Protein 2LO1 (pdb70)

GO terms:
  GO:1903748 negative regulation of protein localization to mitochondrion (P, IDA)
  GO:1905259 negative regulation of nitrosative stress-induced intrinsic apoptotic signaling pathway (P, IDA)
  GO:0031397 negative regulation of protein ubiquitination (P, IDA)
  GO:0098554 cytoplasmic side of endoplasmic reticulum membrane (C, TAS)
  GO:0001664 G protein-coupled receptor binding (F, IPI)
  GO:0030957 Tat protein binding (F, IPI)
  GO:0031625 ubiquitin protein ligase binding (F, IPI)
  GO:0050750 low-density lipoprotein particle receptor binding (F, IDA)
  GO:0051087 protein-folding chaperone binding (F, IDA)
  GO:0001671 ATPase activator activity (F, IDA)
  GO:0030544 Hsp70 protein binding (F, IDA)
  GO:0051223 regulation of protein transport (P, IDA)
  GO:0043065 positive regulation of apoptotic process (P, IMP)
  GO:0043066 negative regulation of apoptotic process (P, IMP)
  GO:0043508 negative regulation of JUN kinase activity (P, IMP)
  GO:0070585 protein localization to mitochondrion (P, IMP)
  GO:0005515 protein binding (F, IPI)
  GO:0006457 protein folding (P, TAS)
  GO:0006986 response to unfolded protein (P, TAS)
  GO:0005829 cytosol (C, TAS)

CATH classification: 1.10.287.110

Organism: Homo sapiens (NCBI:txid9606)

Structure (mmCIF, N/CA/C/O backbone):
data_2LO1
#
_entry.id   2LO1
#
loop_
_atom_site.group_PDB
_atom_site.id
_atom_site.type_symbol
_atom_site.label_atom_id
_atom_site.label_alt_id
_atom_site.label_comp_id
_atom_site.label_asym_id
_atom_site.label_entity_id
_atom_site.label_seq_id
_atom_site.pdbx_PDB_ins_code
_atom_site.Cartn_x
_atom_site.Cartn_y
_atom_site.Cartn_z
_atom_site.occupancy
_atom_site.B_iso_or_equiv
_atom_site.auth_seq_id
_atom_site.auth_comp_id
_atom_site.auth_asym_id
_atom_site.auth_atom_id
_atom_site.pdbx_PDB_model_num
ATOM 1 N N . GLY A 1 1 ? 15.938 1.576 13.339 1.00 0.00 1 GLY A N 1
ATOM 2 C CA . GLY A 1 1 ? 16.300 2.946 13.736 1.00 0.00 1 GLY A CA 1
ATOM 3 C C . GLY A 1 1 ? 15.989 3.942 12.640 1.00 0.00 1 GLY A C 1
ATOM 4 O O . GLY A 1 1 ? 15.398 4.990 12.906 1.00 0.00 1 GLY A O 1
ATOM 8 N N . MET A 1 2 ? 16.398 3.644 11.408 1.00 0.00 2 MET A N 1
ATOM 9 C CA . MET A 1 2 ? 16.059 4.383 10.204 1.00 0.00 2 MET A CA 1
ATOM 10 C C . MET A 1 2 ? 15.738 3.359 9.123 1.00 0.00 2 MET A C 1
ATOM 11 O O . MET A 1 2 ? 16.267 3.439 8.020 1.00 0.00 2 MET A O 1
ATOM 25 N N . VAL A 1 3 ? 14.887 2.377 9.446 1.00 0.00 3 VAL A N 1
ATOM 26 C CA . VAL A 1 3 ? 14.443 1.384 8.477 1.00 0.00 3 VAL A CA 1
ATOM 27 C C . VAL A 1 3 ? 13.544 2.097 7.474 1.00 0.00 3 VAL A C 1
ATOM 28 O O . VAL A 1 3 ? 12.427 2.517 7.793 1.00 0.00 3 VAL A O 1
ATOM 41 N N . LYS A 1 4 ? 14.067 2.295 6.271 1.00 0.00 4 LYS A N 1
ATOM 42 C CA . LYS A 1 4 ? 13.331 2.804 5.116 1.00 0.00 4 LYS A CA 1
ATOM 43 C C . LYS A 1 4 ? 13.359 1.831 3.939 1.00 0.00 4 LYS A C 1
ATOM 44 O O . LYS A 1 4 ? 13.009 2.199 2.814 1.00 0.00 4 LYS A O 1
ATOM 63 N N . GLU A 1 5 ? 13.737 0.588 4.200 1.00 0.00 5 GLU A N 1
ATOM 64 C CA . GLU A 1 5 ? 13.869 -0.481 3.226 1.00 0.00 5 GLU A CA 1
ATOM 65 C C . GLU A 1 5 ? 12.929 -1.631 3.603 1.00 0.00 5 GLU A C 1
ATOM 66 O O . GLU A 1 5 ? 13.368 -2.662 4.110 1.00 0.00 5 GLU A O 1
ATOM 78 N N . THR A 1 6 ? 11.632 -1.467 3.332 1.00 0.00 6 THR A N 1
ATOM 79 C CA . THR A 1 6 ? 10.641 -2.530 3.469 1.00 0.00 6 THR A CA 1
ATOM 80 C C . THR A 1 6 ? 9.705 -2.544 2.262 1.00 0.00 6 THR A C 1
ATOM 81 O O . THR A 1 6 ? 9.534 -1.539 1.563 1.00 0.00 6 THR A O 1
ATOM 92 N N . THR A 1 7 ? 9.070 -3.694 2.054 1.00 0.00 7 THR A N 1
ATOM 93 C CA . THR A 1 7 ? 8.093 -3.927 1.015 1.00 0.00 7 THR A CA 1
ATOM 94 C C . THR A 1 7 ? 6.816 -3.097 1.208 1.00 0.00 7 THR A C 1
ATOM 95 O O . THR A 1 7 ? 6.592 -2.402 2.204 1.00 0.00 7 THR A O 1
ATOM 106 N N . TYR A 1 8 ? 5.942 -3.248 0.222 1.00 0.00 8 TYR A N 1
ATOM 107 C CA . TYR A 1 8 ? 4.679 -2.561 0.030 1.00 0.00 8 TYR A CA 1
ATOM 108 C C . TYR A 1 8 ? 3.707 -2.738 1.193 1.00 0.00 8 TYR A C 1
ATOM 109 O O . TYR A 1 8 ? 2.975 -1.799 1.500 1.00 0.00 8 TYR A O 1
ATOM 127 N N . TYR A 1 9 ? 3.709 -3.891 1.860 1.00 0.00 9 TYR A N 1
ATOM 128 C CA . TYR A 1 9 ? 2.854 -4.122 3.018 1.00 0.00 9 TYR A CA 1
ATOM 129 C C . TYR A 1 9 ? 3.134 -3.089 4.116 1.00 0.00 9 TYR A C 1
ATOM 130 O O . TYR A 1 9 ? 2.222 -2.388 4.550 1.00 0.00 9 TYR A O 1
ATOM 148 N N . ASP A 1 10 ? 4.394 -2.982 4.552 1.00 0.00 10 ASP A N 1
ATOM 149 C CA . ASP A 1 10 ? 4.779 -2.146 5.689 1.00 0.00 10 ASP A CA 1
ATOM 150 C C . ASP A 1 10 ? 4.696 -0.653 5.339 1.00 0.00 10 ASP A C 1
ATOM 151 O O . ASP A 1 10 ? 4.590 0.172 6.249 1.00 0.00 10 ASP A O 1
ATOM 160 N N . VAL A 1 11 ? 4.685 -0.278 4.051 1.00 0.00 11 VAL A N 1
ATOM 161 C CA . VAL A 1 11 ? 4.269 1.059 3.598 1.00 0.00 11 VAL A CA 1
ATOM 162 C C . VAL A 1 11 ? 2.799 1.274 3.953 1.00 0.00 11 VAL A C 1
ATOM 163 O O . VAL A 1 11 ? 2.416 2.310 4.497 1.00 0.00 11 VAL A O 1
ATOM 176 N N . LEU A 1 12 ? 1.955 0.303 3.613 1.00 0.00 12 LEU A N 1
ATOM 177 C CA . LEU A 1 12 ? 0.504 0.397 3.617 1.00 0.00 12 LEU A CA 1
ATOM 178 C C . LEU A 1 12 ? -0.118 0.236 5.002 1.00 0.00 12 LEU A C 1
ATOM 179 O O . LEU A 1 12 ? -1.346 0.184 5.101 1.00 0.00 12 LEU A O 1
ATOM 195 N N . GLY A 1 13 ? 0.690 0.185 6.063 1.00 0.00 13 GLY A N 1
ATOM 196 C CA . GLY A 1 13 ? 0.205 0.084 7.432 1.00 0.00 13 GLY A CA 1
ATOM 197 C C . GLY A 1 13 ? -0.496 -1.244 7.696 1.00 0.00 13 GLY A C 1
ATOM 198 O O . GLY A 1 13 ? -1.327 -1.340 8.609 1.00 0.00 13 GLY A O 1
ATOM 202 N N . VAL A 1 14 ? -0.183 -2.275 6.912 1.00 0.00 14 VAL A N 1
ATOM 203 C CA . VAL A 1 14 ? -0.667 -3.630 7.099 1.00 0.00 14 VAL A CA 1
ATOM 204 C C . VAL A 1 14 ? 0.563 -4.517 7.279 1.00 0.00 14 VAL A C 1
ATOM 205 O O . VAL A 1 14 ? 1.632 -4.229 6.742 1.00 0.00 14 VAL A O 1
ATOM 218 N N . LYS A 1 15 ? 0.434 -5.599 8.043 1.00 0.00 15 LYS A N 1
ATOM 219 C CA . LYS A 1 15 ? 1.569 -6.488 8.263 1.00 0.00 15 LYS A CA 1
ATOM 220 C C . LYS A 1 15 ? 2.003 -7.164 6.951 1.00 0.00 15 LYS A C 1
ATOM 221 O O . LYS A 1 15 ? 1.146 -7.389 6.094 1.00 0.00 15 LYS A O 1
ATOM 240 N N . PRO A 1 16 ? 3.277 -7.588 6.807 1.00 0.00 16 PRO A N 1
ATOM 241 C CA . PRO A 1 16 ? 3.825 -8.313 5.645 1.00 0.00 16 PRO A CA 1
ATOM 242 C C . PRO A 1 16 ? 3.151 -9.643 5.262 1.00 0.00 16 PRO A C 1
ATOM 243 O O . PRO A 1 16 ? 3.631 -10.363 4.389 1.00 0.00 16 PRO A O 1
ATOM 254 N N . ASN A 1 17 ? 2.058 -9.984 5.927 1.00 0.00 17 ASN A N 1
ATOM 255 C CA . ASN A 1 17 ? 1.243 -11.178 5.788 1.00 0.00 17 ASN A CA 1
ATOM 256 C C . ASN A 1 17 ? -0.239 -10.787 5.868 1.00 0.00 17 ASN A C 1
ATOM 257 O O . ASN A 1 17 ? -1.042 -11.466 6.508 1.00 0.00 17 ASN A O 1
ATOM 268 N N . ALA A 1 18 ? -0.607 -9.645 5.274 1.00 0.00 18 ALA A N 1
ATOM 269 C CA . ALA A 1 18 ? -1.985 -9.182 5.144 1.00 0.00 18 ALA A CA 1
ATOM 270 C C . ALA A 1 18 ? -2.667 -9.841 3.946 1.00 0.00 18 ALA A C 1
ATOM 271 O O . ALA A 1 18 ? -2.002 -10.182 2.966 1.00 0.00 18 ALA A O 1
ATOM 278 N N . THR A 1 19 ? -3.980 -10.038 4.003 1.00 0.00 19 THR A N 1
ATOM 279 C CA . THR A 1 19 ? -4.769 -10.532 2.877 1.00 0.00 19 THR A CA 1
ATOM 280 C C . THR A 1 19 ? -5.108 -9.398 1.900 1.00 0.00 19 THR A C 1
ATOM 281 O O . THR A 1 19 ? -5.107 -8.228 2.280 1.00 0.00 19 THR A O 1
ATOM 292 N N . GLN A 1 20 ? -5.496 -9.727 0.657 1.00 0.00 20 GLN A N 1
ATOM 293 C CA . GLN A 1 20 ? -5.978 -8.734 -0.315 1.00 0.00 20 GLN A CA 1
ATOM 294 C C . GLN A 1 20 ? -7.159 -7.934 0.242 1.00 0.00 20 GLN A C 1
ATOM 295 O O . GLN A 1 20 ? -7.400 -6.800 -0.178 1.00 0.00 20 GLN A O 1
ATOM 309 N N . GLU A 1 21 ? -7.933 -8.517 1.158 1.00 0.00 21 GLU A N 1
ATOM 310 C CA . GLU A 1 21 ? -9.022 -7.806 1.786 1.00 0.00 21 GLU A CA 1
ATOM 311 C C . GLU A 1 21 ? -8.483 -6.722 2.707 1.00 0.00 21 GLU A C 1
ATOM 312 O O . GLU A 1 21 ? -8.923 -5.576 2.598 1.00 0.00 21 GLU A O 1
ATOM 324 N N . GLU A 1 22 ? -7.531 -7.085 3.569 1.00 0.00 22 GLU A N 1
ATOM 325 C CA . GLU A 1 22 ? -6.870 -6.204 4.520 1.00 0.00 22 GLU A CA 1
ATOM 326 C C . GLU A 1 22 ? -6.182 -5.038 3.803 1.00 0.00 22 GLU A C 1
ATOM 327 O O . GLU A 1 22 ? -6.215 -3.926 4.330 1.00 0.00 22 GLU A O 1
ATOM 339 N N . LEU A 1 23 ? -5.626 -5.258 2.599 1.00 0.00 23 LEU A N 1
ATOM 340 C CA . LEU A 1 23 ? -5.121 -4.204 1.720 1.00 0.00 23 LEU A CA 1
ATOM 341 C C . LEU A 1 23 ? -6.215 -3.168 1.486 1.00 0.00 23 LEU A C 1
ATOM 342 O O . LEU A 1 23 ? -6.173 -2.070 2.032 1.00 0.00 23 LEU A O 1
ATOM 358 N N . LYS A 1 24 ? -7.224 -3.513 0.683 1.00 0.00 24 LYS A N 1
ATOM 359 C CA . LYS A 1 24 ? -8.237 -2.561 0.228 1.00 0.00 24 LYS A CA 1
ATOM 360 C C . LYS A 1 24 ? -8.996 -1.944 1.408 1.00 0.00 24 LYS A C 1
ATOM 361 O O . LYS A 1 24 ? -9.314 -0.752 1.368 1.00 0.00 24 LYS A O 1
ATOM 380 N N . LYS A 1 25 ? -9.243 -2.709 2.480 1.00 0.00 25 LYS A N 1
ATOM 381 C CA . LYS A 1 25 ? -9.822 -2.164 3.705 1.00 0.00 25 LYS A CA 1
ATOM 382 C C . LYS A 1 25 ? -8.922 -1.060 4.260 1.00 0.00 25 LYS A C 1
ATOM 383 O O . LYS A 1 25 ? -9.419 0.041 4.515 1.00 0.00 25 LYS A O 1
ATOM 402 N N . ALA A 1 26 ? -7.627 -1.328 4.454 1.00 0.00 26 ALA A N 1
ATOM 403 C CA . ALA A 1 26 ? -6.703 -0.366 5.048 1.00 0.00 26 ALA A CA 1
ATOM 404 C C . ALA A 1 26 ? -6.520 0.843 4.134 1.00 0.00 26 ALA A C 1
ATOM 405 O O . ALA A 1 26 ? -6.501 1.974 4.617 1.00 0.00 26 ALA A O 1
ATOM 412 N N . TYR A 1 27 ? -6.441 0.607 2.827 1.00 0.00 27 TYR A N 1
ATOM 413 C CA . TYR A 1 27 ? -6.200 1.604 1.803 1.00 0.00 27 TYR A CA 1
ATOM 414 C C . TYR A 1 27 ? -7.203 2.739 1.912 1.00 0.00 27 TYR A C 1
ATOM 415 O O . TYR A 1 27 ? -6.799 3.893 2.026 1.00 0.00 27 TYR A O 1
ATOM 433 N N . ARG A 1 28 ? -8.504 2.432 1.939 1.00 0.00 28 ARG A N 1
ATOM 434 C CA . ARG A 1 28 ? -9.550 3.437 2.093 1.00 0.00 28 ARG A CA 1
ATOM 435 C C . ARG A 1 28 ? -9.328 4.283 3.347 1.00 0.00 28 ARG A C 1
ATOM 436 O O . ARG A 1 28 ? -9.421 5.507 3.291 1.00 0.00 28 ARG A O 1
ATOM 457 N N . LYS A 1 29 ? -9.002 3.656 4.479 1.00 0.00 29 LYS A N 1
ATOM 458 C CA . LYS A 1 29 ? -8.813 4.350 5.759 1.00 0.00 29 LYS A CA 1
ATOM 459 C C . LYS A 1 29 ? -7.655 5.330 5.652 1.00 0.00 29 LYS A C 1
ATOM 460 O O . LYS A 1 29 ? -7.761 6.487 6.060 1.00 0.00 29 LYS A O 1
ATOM 479 N N . LEU A 1 30 ? -6.522 4.852 5.143 1.00 0.00 30 LEU A N 1
ATOM 480 C CA . LEU A 1 30 ? -5.340 5.677 4.961 1.00 0.00 30 LEU A CA 1
ATOM 481 C C . LEU A 1 30 ? -5.602 6.787 3.952 1.00 0.00 30 LEU A C 1
ATOM 482 O O . LEU A 1 30 ? -5.192 7.915 4.199 1.00 0.00 30 LEU A O 1
ATOM 498 N N . ALA A 1 31 ? -6.323 6.515 2.865 1.00 0.00 31 ALA A N 1
ATOM 499 C CA . ALA A 1 31 ? -6.701 7.530 1.898 1.00 0.00 31 ALA A CA 1
ATOM 500 C C . ALA A 1 31 ? -7.430 8.674 2.603 1.00 0.00 31 ALA A C 1
ATOM 501 O O . ALA A 1 31 ? -7.007 9.815 2.485 1.00 0.00 31 ALA A O 1
ATOM 508 N N . LEU A 1 32 ? -8.443 8.387 3.419 1.00 0.00 32 LEU A N 1
ATOM 509 C CA . LEU A 1 32 ? -9.141 9.384 4.220 1.00 0.00 32 LEU A CA 1
ATOM 510 C C . LEU A 1 32 ? -8.227 10.136 5.203 1.00 0.00 32 LEU A C 1
ATOM 511 O O . LEU A 1 32 ? -8.508 11.302 5.494 1.00 0.00 32 LEU A O 1
ATOM 527 N N . LYS A 1 33 ? -7.156 9.526 5.727 1.00 0.00 33 LYS A N 1
ATOM 528 C CA . LYS A 1 33 ? -6.181 10.195 6.602 1.00 0.00 33 LYS A CA 1
ATOM 529 C C . LYS A 1 33 ? -5.279 11.146 5.800 1.00 0.00 33 LYS A C 1
ATOM 530 O O . LYS A 1 33 ? -4.896 12.195 6.328 1.00 0.00 33 LYS A O 1
ATOM 549 N N . TYR A 1 34 ? -4.922 10.778 4.569 1.00 0.00 34 TYR A N 1
ATOM 550 C CA . TYR A 1 34 ? -3.897 11.427 3.754 1.00 0.00 34 TYR A CA 1
ATOM 551 C C . TYR A 1 34 ? -4.472 12.202 2.563 1.00 0.00 34 TYR A C 1
ATOM 552 O O . TYR A 1 34 ? -3.701 12.711 1.753 1.00 0.00 34 TYR A O 1
ATOM 570 N N . HIS A 1 35 ? -5.800 12.301 2.424 1.00 0.00 35 HIS A N 1
ATOM 571 C CA . HIS A 1 35 ? -6.393 12.917 1.245 1.00 0.00 35 HIS A CA 1
ATOM 572 C C . HIS A 1 35 ? -5.964 14.388 1.207 1.00 0.00 35 HIS A C 1
ATOM 573 O O . HIS A 1 35 ? -6.055 15.038 2.249 1.00 0.00 35 HIS A O 1
ATOM 587 N N . PRO A 1 36 ? -5.684 14.984 0.037 1.00 0.00 36 PRO A N 1
ATOM 588 C CA . PRO A 1 36 ? -5.014 16.285 -0.031 1.00 0.00 36 PRO A CA 1
ATOM 589 C C . PRO A 1 36 ? -5.922 17.414 0.471 1.00 0.00 36 PRO A C 1
ATOM 590 O O . PRO A 1 36 ? -5.451 18.373 1.081 1.00 0.00 36 PRO A O 1
ATOM 601 N N . ASP A 1 37 ? -7.235 17.241 0.291 1.00 0.00 37 ASP A N 1
ATOM 602 C CA . ASP A 1 37 ? -8.328 18.066 0.808 1.00 0.00 37 ASP A CA 1
ATOM 603 C C . ASP A 1 37 ? -8.204 18.329 2.312 1.00 0.00 37 ASP A C 1
ATOM 604 O O . ASP A 1 37 ? -8.523 19.410 2.812 1.00 0.00 37 ASP A O 1
ATOM 613 N N . LYS A 1 38 ? -7.746 17.322 3.053 1.00 0.00 38 LYS A N 1
ATOM 614 C CA . LYS A 1 38 ? -7.684 17.285 4.507 1.00 0.00 38 LYS A CA 1
ATOM 615 C C . LYS A 1 38 ? -6.285 16.878 4.970 1.00 0.00 38 LYS A C 1
ATOM 616 O O . LYS A 1 38 ? -6.146 16.418 6.106 1.00 0.00 38 LYS A O 1
ATOM 635 N N . ASN A 1 39 ? -5.278 16.997 4.100 1.00 0.00 39 ASN A N 1
ATOM 636 C CA . ASN A 1 39 ? -3.892 16.681 4.401 1.00 0.00 39 ASN A CA 1
ATOM 637 C C . ASN A 1 39 ? -2.961 17.247 3.316 1.00 0.00 39 ASN A C 1
ATOM 638 O O . ASN A 1 39 ? -2.403 16.494 2.517 1.00 0.00 39 ASN A O 1
ATOM 649 N N . PRO A 1 40 ? -2.777 18.576 3.252 1.00 0.00 40 PRO A N 1
ATOM 650 C CA . PRO A 1 40 ? -1.946 19.196 2.223 1.00 0.00 40 PRO A CA 1
ATOM 651 C C . PRO A 1 40 ? -0.460 18.840 2.396 1.00 0.00 40 PRO A C 1
ATOM 652 O O . PRO A 1 40 ? 0.296 18.773 1.425 1.00 0.00 40 PRO A O 1
ATOM 663 N N . ASN A 1 41 ? -0.037 18.592 3.639 1.00 0.00 41 ASN A N 1
ATOM 664 C CA . ASN A 1 41 ? 1.282 18.146 4.013 1.00 0.00 41 ASN A CA 1
ATOM 665 C C . ASN A 1 41 ? 1.669 16.802 3.406 1.00 0.00 41 ASN A C 1
ATOM 666 O O . ASN A 1 41 ? 2.757 16.687 2.845 1.00 0.00 41 ASN A O 1
ATOM 677 N N . GLU A 1 42 ? 0.795 15.803 3.471 1.00 0.00 42 GLU A N 1
ATOM 678 C CA . GLU A 1 42 ? 1.150 14.420 3.157 1.00 0.00 42 GLU A CA 1
ATOM 679 C C . GLU A 1 42 ? 0.669 14.002 1.760 1.00 0.00 42 GLU A C 1
ATOM 680 O O . GLU A 1 42 ? 0.735 12.820 1.430 1.00 0.00 42 GLU A O 1
ATOM 692 N N . GLY A 1 43 ? 0.209 14.936 0.922 1.00 0.00 43 GLY A N 1
ATOM 693 C CA . GLY A 1 43 ? -0.305 14.627 -0.411 1.00 0.00 43 GLY A CA 1
ATOM 694 C C . GLY A 1 43 ? 0.712 13.870 -1.280 1.00 0.00 43 GLY A C 1
ATOM 695 O O . GLY A 1 43 ? 0.323 12.939 -1.989 1.00 0.00 43 GLY A O 1
ATOM 699 N N . GLU A 1 44 ? 2.016 14.167 -1.171 1.00 0.00 44 GLU A N 1
ATOM 700 C CA . GLU A 1 44 ? 3.045 13.422 -1.915 1.00 0.00 44 GLU A CA 1
ATOM 701 C C . GLU A 1 44 ? 3.119 11.969 -1.424 1.00 0.00 44 GLU A C 1
ATOM 702 O O . GLU A 1 44 ? 3.324 11.056 -2.225 1.00 0.00 44 GLU A O 1
ATOM 714 N N . LYS A 1 45 ? 2.916 11.740 -0.120 1.00 0.00 45 LYS A N 1
ATOM 715 C CA . LYS A 1 45 ? 2.951 10.421 0.509 1.00 0.00 45 LYS A CA 1
ATOM 716 C C . LYS A 1 45 ? 1.814 9.543 0.006 1.00 0.00 45 LYS A C 1
ATOM 717 O O . LYS A 1 45 ? 1.963 8.319 -0.029 1.00 0.00 45 LYS A O 1
ATOM 736 N N . PHE A 1 46 ? 0.684 10.144 -0.386 1.00 0.00 46 PHE A N 1
ATOM 737 C CA . PHE A 1 46 ? -0.440 9.428 -0.982 1.00 0.00 46 PHE A CA 1
ATOM 738 C C . PHE A 1 46 ? 0.072 8.552 -2.123 1.00 0.00 46 PHE A C 1
ATOM 739 O O . PHE A 1 46 ? -0.309 7.388 -2.235 1.00 0.00 46 PHE A O 1
ATOM 756 N N . LYS A 1 47 ? 1.001 9.078 -2.920 1.00 0.00 47 LYS A N 1
ATOM 757 C CA . LYS A 1 47 ? 1.569 8.356 -4.035 1.00 0.00 47 LYS A CA 1
ATOM 758 C C . LYS A 1 47 ? 2.220 7.033 -3.628 1.00 0.00 47 LYS A C 1
ATOM 759 O O . LYS A 1 47 ? 2.104 6.063 -4.373 1.00 0.00 47 LYS A O 1
ATOM 778 N N . GLN A 1 48 ? 2.898 6.944 -2.475 1.00 0.00 48 GLN A N 1
ATOM 779 C CA . GLN A 1 48 ? 3.468 5.679 -2.012 1.00 0.00 48 GLN A CA 1
ATOM 780 C C . GLN A 1 48 ? 2.377 4.670 -1.658 1.00 0.00 48 GLN A C 1
ATOM 781 O O . GLN A 1 48 ? 2.616 3.468 -1.809 1.00 0.00 48 GLN A O 1
ATOM 795 N N . ILE A 1 49 ? 1.201 5.141 -1.228 1.00 0.00 49 ILE A N 1
ATOM 796 C CA . ILE A 1 49 ? 0.057 4.294 -0.919 1.00 0.00 49 ILE A CA 1
ATOM 797 C C . ILE A 1 49 ? -0.375 3.621 -2.228 1.00 0.00 49 ILE A C 1
ATOM 798 O O . ILE A 1 49 ? -0.442 2.393 -2.287 1.00 0.00 49 ILE A O 1
ATOM 814 N N . SER A 1 50 ? -0.653 4.395 -3.282 1.00 0.00 50 SER A N 1
ATOM 815 C CA . SER A 1 50 ? -1.055 3.852 -4.570 1.00 0.00 50 SER A CA 1
ATOM 816 C C . SER A 1 50 ? 0.042 2.936 -5.125 1.00 0.00 50 SER A C 1
ATOM 817 O O . SER A 1 50 ? -0.243 1.789 -5.452 1.00 0.00 50 SER A O 1
ATOM 825 N N . GLN A 1 51 ? 1.303 3.386 -5.156 1.00 0.00 51 GLN A N 1
ATOM 826 C CA . GLN A 1 51 ? 2.449 2.651 -5.688 1.00 0.00 51 GLN A CA 1
ATOM 827 C C . GLN A 1 51 ? 2.604 1.256 -5.065 1.00 0.00 51 GLN A C 1
ATOM 828 O O . GLN A 1 51 ? 3.135 0.347 -5.704 1.00 0.00 51 GLN A O 1
ATOM 842 N N . ALA A 1 52 ? 2.178 1.092 -3.809 1.00 0.00 52 ALA A N 1
ATOM 843 C CA . ALA A 1 52 ? 2.174 -0.177 -3.106 1.00 0.00 52 ALA A CA 1
ATOM 844 C C . ALA A 1 52 ? 0.929 -0.989 -3.453 1.00 0.00 52 ALA A C 1
ATOM 845 O O . ALA A 1 52 ? 1.033 -2.138 -3.886 1.00 0.00 52 ALA A O 1
ATOM 852 N N . TYR A 1 53 ? -0.250 -0.404 -3.244 1.00 0.00 53 TYR A N 1
ATOM 853 C CA . TYR A 1 53 ? -1.531 -1.075 -3.430 1.00 0.00 53 TYR A CA 1
ATOM 854 C C . TYR A 1 53 ? -1.733 -1.489 -4.897 1.00 0.00 53 TYR A C 1
ATOM 855 O O . TYR A 1 53 ? -2.491 -2.418 -5.158 1.00 0.00 53 TYR A O 1
ATOM 873 N N . GLU A 1 54 ? -1.026 -0.861 -5.840 1.00 0.00 54 GLU A N 1
ATOM 874 C CA . GLU A 1 54 ? -1.035 -1.163 -7.268 1.00 0.00 54 GLU A CA 1
ATOM 875 C C . GLU A 1 54 ? -0.554 -2.600 -7.487 1.00 0.00 54 GLU A C 1
ATOM 876 O O . GLU A 1 54 ? -1.271 -3.430 -8.045 1.00 0.00 54 GLU A O 1
ATOM 888 N N . VAL A 1 55 ? 0.654 -2.908 -7.006 1.00 0.00 55 VAL A N 1
ATOM 889 C CA . VAL A 1 55 ? 1.282 -4.221 -7.138 1.00 0.00 55 VAL A CA 1
ATOM 890 C C . VAL A 1 55 ? 0.413 -5.288 -6.460 1.00 0.00 55 VAL A C 1
ATOM 891 O O . VAL A 1 55 ? 0.352 -6.427 -6.918 1.00 0.00 55 VAL A O 1
ATOM 904 N N . LEU A 1 56 ? -0.289 -4.895 -5.397 1.00 0.00 56 LEU A N 1
ATOM 905 C CA . LEU A 1 56 ? -1.081 -5.760 -4.541 1.00 0.00 56 LEU A CA 1
ATOM 906 C C . LEU A 1 56 ? -2.565 -5.720 -4.905 1.00 0.00 56 LEU A C 1
ATOM 907 O O . LEU A 1 56 ? -3.396 -6.099 -4.077 1.00 0.00 56 LEU A O 1
ATOM 923 N N . SER A 1 57 ? -2.927 -5.277 -6.112 1.00 0.00 57 SER A N 1
ATOM 924 C CA . SER A 1 57 ? -4.303 -5.301 -6.587 1.00 0.00 57 SER A CA 1
ATOM 925 C C . SER A 1 57 ? -4.550 -6.237 -7.767 1.00 0.00 57 SER A C 1
ATOM 926 O O . SER A 1 57 ? -5.683 -6.712 -7.887 1.00 0.00 57 SER A O 1
ATOM 934 N N . ASP A 1 58 ? -3.545 -6.564 -8.589 1.00 0.00 58 ASP A N 1
ATOM 935 C CA . ASP A 1 58 ? -3.731 -7.565 -9.643 1.00 0.00 58 ASP A CA 1
ATOM 936 C C . ASP A 1 58 ? -3.188 -8.901 -9.190 1.00 0.00 58 ASP A C 1
ATOM 937 O O . ASP A 1 58 ? -2.127 -8.939 -8.565 1.00 0.00 58 ASP A O 1
ATOM 946 N N . ALA A 1 59 ? -3.844 -9.999 -9.563 1.00 0.00 59 ALA A N 1
ATOM 947 C CA . ALA A 1 59 ? -3.334 -11.310 -9.211 1.00 0.00 59 ALA A CA 1
ATOM 948 C C . ALA A 1 59 ? -2.051 -11.663 -9.966 1.00 0.00 59 ALA A C 1
ATOM 949 O O . ALA A 1 59 ? -1.241 -12.364 -9.368 1.00 0.00 59 ALA A O 1
ATOM 956 N N . LYS A 1 60 ? -1.787 -11.204 -11.205 1.00 0.00 60 LYS A N 1
ATOM 957 C CA . LYS A 1 60 ? -0.534 -11.526 -11.868 1.00 0.00 60 LYS A CA 1
ATOM 958 C C . LYS A 1 60 ? 0.591 -10.702 -11.256 1.00 0.00 60 LYS A C 1
ATOM 959 O O . LYS A 1 60 ? 1.678 -11.234 -11.040 1.00 0.00 60 LYS A O 1
ATOM 978 N N . LYS A 1 61 ? 0.365 -9.401 -11.001 1.00 0.00 61 LYS A N 1
ATOM 979 C CA . LYS A 1 61 ? 1.385 -8.605 -10.314 1.00 0.00 61 LYS A CA 1
ATOM 980 C C . LYS A 1 61 ? 1.667 -9.240 -8.964 1.00 0.00 61 LYS A C 1
ATOM 981 O O . LYS A 1 61 ? 2.841 -9.441 -8.648 1.00 0.00 61 LYS A O 1
ATOM 1000 N N . ARG A 1 62 ? 0.618 -9.576 -8.201 1.00 0.00 62 ARG A N 1
ATOM 1001 C CA . ARG A 1 62 ? 0.854 -10.249 -6.927 1.00 0.00 62 ARG A CA 1
ATOM 1002 C C . ARG A 1 62 ? 1.580 -11.592 -7.098 1.00 0.00 62 ARG A C 1
ATOM 1003 O O . ARG A 1 62 ? 2.476 -11.862 -6.304 1.00 0.00 62 ARG A O 1
ATOM 1024 N N . GLU A 1 63 ? 1.247 -12.416 -8.098 1.00 0.00 63 GLU A N 1
ATOM 1025 C CA . GLU A 1 63 ? 1.884 -13.722 -8.304 1.00 0.00 63 GLU A CA 1
ATOM 1026 C C . GLU A 1 63 ? 3.399 -13.549 -8.348 1.00 0.00 63 GLU A C 1
ATOM 1027 O O . GLU A 1 63 ? 4.128 -14.292 -7.694 1.00 0.00 63 GLU A O 1
ATOM 1039 N N . LEU A 1 64 ? 3.876 -12.557 -9.108 1.00 0.00 64 LEU A N 1
ATOM 1040 C CA . LEU A 1 64 ? 5.305 -12.321 -9.224 1.00 0.00 64 LEU A CA 1
ATOM 1041 C C . LEU A 1 64 ? 5.859 -11.656 -7.979 1.00 0.00 64 LEU A C 1
ATOM 1042 O O . LEU A 1 64 ? 6.949 -12.018 -7.553 1.00 0.00 64 LEU A O 1
ATOM 1058 N N . TYR A 1 65 ? 5.154 -10.686 -7.401 1.00 0.00 65 TYR A N 1
ATOM 1059 C CA . TYR A 1 65 ? 5.518 -10.029 -6.149 1.00 0.00 65 TYR A CA 1
ATOM 1060 C C . TYR A 1 65 ? 5.875 -11.039 -5.066 1.00 0.00 65 TYR A C 1
ATOM 1061 O O . TYR A 1 65 ? 6.918 -10.906 -4.423 1.00 0.00 65 TYR A O 1
ATOM 1079 N N . ASP A 1 66 ? 5.043 -12.066 -4.911 1.00 0.00 66 ASP A N 1
ATOM 1080 C CA . ASP A 1 66 ? 5.135 -13.038 -3.833 1.00 0.00 66 ASP A CA 1
ATOM 1081 C C . ASP A 1 66 ? 6.477 -13.773 -3.801 1.00 0.00 66 ASP A C 1
ATOM 1082 O O . ASP A 1 66 ? 6.937 -14.191 -2.738 1.00 0.00 66 ASP A O 1
ATOM 1091 N N . LYS A 1 67 ? 7.125 -13.901 -4.962 1.00 0.00 67 LYS A N 1
ATOM 1092 C CA . LYS A 1 67 ? 8.334 -14.710 -5.158 1.00 0.00 67 LYS A CA 1
ATOM 1093 C C . LYS A 1 67 ? 9.441 -14.001 -5.951 1.00 0.00 67 LYS A C 1
ATOM 1094 O O . LYS A 1 67 ? 10.445 -14.641 -6.271 1.00 0.00 67 LYS A O 1
ATOM 1113 N N . GLY A 1 68 ? 9.299 -12.717 -6.282 1.00 0.00 68 GLY A N 1
ATOM 1114 C CA . GLY A 1 68 ? 10.206 -12.020 -7.187 1.00 0.00 68 GLY A CA 1
ATOM 1115 C C . GLY A 1 68 ? 10.048 -10.502 -7.120 1.00 0.00 68 GLY A C 1
ATOM 1116 O O . GLY A 1 68 ? 10.973 -9.804 -6.707 1.00 0.00 68 GLY A O 1
ATOM 1120 N N . GLY A 1 69 ? 8.902 -9.974 -7.552 1.00 0.00 69 GLY A N 1
ATOM 1121 C CA . GLY A 1 69 ? 8.509 -8.569 -7.443 1.00 0.00 69 GLY A CA 1
ATOM 1122 C C . GLY A 1 69 ? 9.151 -7.637 -8.456 1.00 0.00 69 GLY A C 1
ATOM 1123 O O . GLY A 1 69 ? 8.472 -6.752 -8.968 1.00 0.00 69 GLY A O 1
ATOM 1127 N N . GLU A 1 70 ? 10.420 -7.831 -8.778 1.00 0.00 70 GLU A N 1
ATOM 1128 C CA . GLU A 1 70 ? 11.152 -7.033 -9.756 1.00 0.00 70 GLU A CA 1
ATOM 1129 C C . GLU A 1 70 ? 10.923 -7.613 -11.160 1.00 0.00 70 GLU A C 1
ATOM 1130 O O . GLU A 1 70 ? 11.830 -8.077 -11.863 1.00 0.00 70 GLU A O 1
ATOM 1142 N N . GLN A 1 71 ? 9.646 -7.675 -11.511 1.00 0.00 71 GLN A N 1
ATOM 1143 C CA . GLN A 1 71 ? 9.055 -7.980 -12.801 1.00 0.00 71 GLN A CA 1
ATOM 1144 C C . GLN A 1 71 ? 7.563 -7.758 -12.668 1.00 0.00 71 GLN A C 1
ATOM 1145 O O . GLN A 1 71 ? 6.961 -7.151 -13.582 1.00 0.00 71 GLN A O 1
ATOM 1159 N N . GLY A 1 1 ? 13.958 4.151 13.489 1.00 0.00 1 GLY A N 2
ATOM 1160 C CA . GLY A 1 1 ? 15.200 4.267 12.721 1.00 0.00 1 GLY A CA 2
ATOM 1161 C C . GLY A 1 1 ? 14.865 4.661 11.298 1.00 0.00 1 GLY A C 2
ATOM 1162 O O . GLY A 1 1 ? 13.698 4.690 10.903 1.00 0.00 1 GLY A O 2
ATOM 1166 N N . MET A 1 2 ? 15.884 4.932 10.490 1.00 0.00 2 MET A N 2
ATOM 1167 C CA . MET A 1 2 ? 15.741 5.177 9.060 1.00 0.00 2 MET A CA 2
ATOM 1168 C C . MET A 1 2 ? 15.856 3.849 8.306 1.00 0.00 2 MET A C 2
ATOM 1169 O O . MET A 1 2 ? 16.492 3.781 7.257 1.00 0.00 2 MET A O 2
ATOM 1183 N N . VAL A 1 3 ? 15.221 2.784 8.813 1.00 0.00 3 VAL A N 2
ATOM 1184 C CA . VAL A 1 3 ? 14.996 1.561 8.049 1.00 0.00 3 VAL A CA 2
ATOM 1185 C C . VAL A 1 3 ? 13.962 1.927 6.980 1.00 0.00 3 VAL A C 2
ATOM 1186 O O . VAL A 1 3 ? 12.756 1.746 7.157 1.00 0.00 3 VAL A O 2
ATOM 1199 N N . LYS A 1 4 ? 14.422 2.542 5.892 1.00 0.00 4 LYS A N 2
ATOM 1200 C CA . LYS A 1 4 ? 13.583 3.042 4.806 1.00 0.00 4 LYS A CA 2
ATOM 1201 C C . LYS A 1 4 ? 13.349 1.961 3.750 1.00 0.00 4 LYS A C 2
ATOM 1202 O O . LYS A 1 4 ? 12.990 2.267 2.612 1.00 0.00 4 LYS A O 2
ATOM 1221 N N . GLU A 1 5 ? 13.560 0.702 4.115 1.00 0.00 5 GLU A N 2
ATOM 1222 C CA . GLU A 1 5 ? 13.626 -0.467 3.262 1.00 0.00 5 GLU A CA 2
ATOM 1223 C C . GLU A 1 5 ? 12.645 -1.499 3.818 1.00 0.00 5 GLU A C 2
ATOM 1224 O O . GLU A 1 5 ? 12.958 -2.251 4.741 1.00 0.00 5 GLU A O 2
ATOM 1236 N N . THR A 1 6 ? 11.414 -1.472 3.301 1.00 0.00 6 THR A N 2
ATOM 1237 C CA . THR A 1 6 ? 10.383 -2.427 3.658 1.00 0.00 6 THR A CA 2
ATOM 1238 C C . THR A 1 6 ? 9.463 -2.648 2.461 1.00 0.00 6 THR A C 2
ATOM 1239 O O . THR A 1 6 ? 9.340 -1.773 1.595 1.00 0.00 6 THR A O 2
ATOM 1250 N N . THR A 1 7 ? 8.793 -3.797 2.427 1.00 0.00 7 THR A N 2
ATOM 1251 C CA . THR A 1 7 ? 7.892 -4.138 1.348 1.00 0.00 7 THR A CA 2
ATOM 1252 C C . THR A 1 7 ? 6.633 -3.268 1.370 1.00 0.00 7 THR A C 2
ATOM 1253 O O . THR A 1 7 ? 6.329 -2.528 2.312 1.00 0.00 7 THR A O 2
ATOM 1264 N N . TYR A 1 8 ? 5.854 -3.449 0.314 1.00 0.00 8 TYR A N 2
ATOM 1265 C CA . TYR A 1 8 ? 4.633 -2.721 0.010 1.00 0.00 8 TYR A CA 2
ATOM 1266 C C . TYR A 1 8 ? 3.570 -2.862 1.101 1.00 0.00 8 TYR A C 2
ATOM 1267 O O . TYR A 1 8 ? 2.865 -1.895 1.379 1.00 0.00 8 TYR A O 2
ATOM 1285 N N . TYR A 1 9 ? 3.478 -4.015 1.767 1.00 0.00 9 TYR A N 2
ATOM 1286 C CA . TYR A 1 9 ? 2.614 -4.175 2.934 1.00 0.00 9 TYR A CA 2
ATOM 1287 C C . TYR A 1 9 ? 2.958 -3.140 4.013 1.00 0.00 9 TYR A C 2
ATOM 1288 O O . TYR A 1 9 ? 2.078 -2.407 4.459 1.00 0.00 9 TYR A O 2
ATOM 1306 N N . ASP A 1 10 ? 4.231 -3.073 4.416 1.00 0.00 10 ASP A N 2
ATOM 1307 C CA . ASP A 1 10 ? 4.662 -2.255 5.551 1.00 0.00 10 ASP A CA 2
ATOM 1308 C C . ASP A 1 10 ? 4.526 -0.766 5.218 1.00 0.00 10 ASP A C 2
ATOM 1309 O O . ASP A 1 10 ? 4.166 0.031 6.092 1.00 0.00 10 ASP A O 2
ATOM 1318 N N . VAL A 1 11 ? 4.737 -0.396 3.946 1.00 0.00 11 VAL A N 2
ATOM 1319 C CA . VAL A 1 11 ? 4.410 0.919 3.397 1.00 0.00 11 VAL A CA 2
ATOM 1320 C C . VAL A 1 11 ? 2.937 1.207 3.660 1.00 0.00 11 VAL A C 2
ATOM 1321 O O . VAL A 1 11 ? 2.591 2.269 4.184 1.00 0.00 11 VAL A O 2
ATOM 1334 N N . LEU A 1 12 ? 2.053 0.267 3.339 1.00 0.00 12 LEU A N 2
ATOM 1335 C CA . LEU A 1 12 ? 0.614 0.385 3.533 1.00 0.00 12 LEU A CA 2
ATOM 1336 C C . LEU A 1 12 ? 0.194 0.272 5.000 1.00 0.00 12 LEU A C 2
ATOM 1337 O O . LEU A 1 12 ? -1.001 0.291 5.288 1.00 0.00 12 LEU A O 2
ATOM 1353 N N . GLY A 1 13 ? 1.140 0.193 5.939 1.00 0.00 13 GLY A N 2
ATOM 1354 C CA . GLY A 1 13 ? 0.848 0.186 7.366 1.00 0.00 13 GLY A CA 2
ATOM 1355 C C . GLY A 1 13 ? 0.172 -1.106 7.809 1.00 0.00 13 GLY A C 2
ATOM 1356 O O . GLY A 1 13 ? -0.347 -1.179 8.928 1.00 0.00 13 GLY A O 2
ATOM 1360 N N . VAL A 1 14 ? 0.176 -2.135 6.963 1.00 0.00 14 VAL A N 2
ATOM 1361 C CA . VAL A 1 14 ? -0.321 -3.457 7.277 1.00 0.00 14 VAL A CA 2
ATOM 1362 C C . VAL A 1 14 ? 0.896 -4.373 7.385 1.00 0.00 14 VAL A C 2
ATOM 1363 O O . VAL A 1 14 ? 1.909 -4.178 6.715 1.00 0.00 14 VAL A O 2
ATOM 1376 N N . LYS A 1 15 ? 0.816 -5.385 8.242 1.00 0.00 15 LYS A N 2
ATOM 1377 C CA . LYS A 1 15 ? 1.909 -6.340 8.377 1.00 0.00 15 LYS A CA 2
ATOM 1378 C C . LYS A 1 15 ? 2.134 -7.101 7.059 1.00 0.00 15 LYS A C 2
ATOM 1379 O O . LYS A 1 15 ? 1.178 -7.312 6.309 1.00 0.00 15 LYS A O 2
ATOM 1398 N N . PRO A 1 16 ? 3.350 -7.613 6.787 1.00 0.00 16 PRO A N 2
ATOM 1399 C CA . PRO A 1 16 ? 3.693 -8.360 5.570 1.00 0.00 16 PRO A CA 2
ATOM 1400 C C . PRO A 1 16 ? 2.999 -9.720 5.419 1.00 0.00 16 PRO A C 2
ATOM 1401 O O . PRO A 1 16 ? 3.332 -10.494 4.513 1.00 0.00 16 PRO A O 2
ATOM 1412 N N . ASN A 1 17 ? 2.076 -10.045 6.313 1.00 0.00 17 ASN A N 2
ATOM 1413 C CA . ASN A 1 17 ? 1.201 -11.206 6.247 1.00 0.00 17 ASN A CA 2
ATOM 1414 C C . ASN A 1 17 ? -0.284 -10.797 6.218 1.00 0.00 17 ASN A C 2
ATOM 1415 O O . ASN A 1 17 ? -1.150 -11.576 6.618 1.00 0.00 17 ASN A O 2
ATOM 1426 N N . ALA A 1 18 ? -0.609 -9.561 5.813 1.00 0.00 18 ALA A N 2
ATOM 1427 C CA . ALA A 1 18 ? -1.994 -9.131 5.627 1.00 0.00 18 ALA A CA 2
ATOM 1428 C C . ALA A 1 18 ? -2.623 -9.845 4.432 1.00 0.00 18 ALA A C 2
ATOM 1429 O O . ALA A 1 18 ? -1.927 -10.231 3.488 1.00 0.00 18 ALA A O 2
ATOM 1436 N N . THR A 1 19 ? -3.940 -10.005 4.464 1.00 0.00 19 THR A N 2
ATOM 1437 C CA . THR A 1 19 ? -4.728 -10.572 3.379 1.00 0.00 19 THR A CA 2
ATOM 1438 C C . THR A 1 19 ? -5.062 -9.518 2.312 1.00 0.00 19 THR A C 2
ATOM 1439 O O . THR A 1 19 ? -4.918 -8.312 2.535 1.00 0.00 19 THR A O 2
ATOM 1450 N N . GLN A 1 20 ? -5.584 -9.979 1.167 1.00 0.00 20 GLN A N 2
ATOM 1451 C CA . GLN A 1 20 ? -6.193 -9.152 0.118 1.00 0.00 20 GLN A CA 2
ATOM 1452 C C . GLN A 1 20 ? -7.189 -8.162 0.733 1.00 0.00 20 GLN A C 2
ATOM 1453 O O . GLN A 1 20 ? -7.263 -6.997 0.334 1.00 0.00 20 GLN A O 2
ATOM 1467 N N . GLU A 1 21 ? -7.999 -8.640 1.680 1.00 0.00 21 GLU A N 2
ATOM 1468 C CA . GLU A 1 21 ? -9.045 -7.849 2.296 1.00 0.00 21 GLU A CA 2
ATOM 1469 C C . GLU A 1 21 ? -8.457 -6.801 3.223 1.00 0.00 21 GLU A C 2
ATOM 1470 O O . GLU A 1 21 ? -8.825 -5.632 3.123 1.00 0.00 21 GLU A O 2
ATOM 1482 N N . GLU A 1 22 ? -7.542 -7.203 4.107 1.00 0.00 22 GLU A N 2
ATOM 1483 C CA . GLU A 1 22 ? -6.897 -6.302 5.051 1.00 0.00 22 GLU A CA 2
ATOM 1484 C C . GLU A 1 22 ? -6.229 -5.149 4.298 1.00 0.00 22 GLU A C 2
ATOM 1485 O O . GLU A 1 22 ? -6.404 -3.992 4.678 1.00 0.00 22 GLU A O 2
ATOM 1497 N N . LEU A 1 23 ? -5.554 -5.449 3.181 1.00 0.00 23 LEU A N 2
ATOM 1498 C CA . LEU A 1 23 ? -5.008 -4.456 2.265 1.00 0.00 23 LEU A CA 2
ATOM 1499 C C . LEU A 1 23 ? -6.090 -3.465 1.842 1.00 0.00 23 LEU A C 2
ATOM 1500 O O . LEU A 1 23 ? -5.972 -2.273 2.124 1.00 0.00 23 LEU A O 2
ATOM 1516 N N . LYS A 1 24 ? -7.139 -3.916 1.153 1.00 0.00 24 LYS A N 2
ATOM 1517 C CA . LYS A 1 24 ? -8.141 -3.012 0.581 1.00 0.00 24 LYS A CA 2
ATOM 1518 C C . LYS A 1 24 ? -8.879 -2.206 1.649 1.00 0.00 24 LYS A C 2
ATOM 1519 O O . LYS A 1 24 ? -9.121 -1.009 1.450 1.00 0.00 24 LYS A O 2
ATOM 1538 N N . LYS A 1 25 ? -9.227 -2.824 2.783 1.00 0.00 25 LYS A N 2
ATOM 1539 C CA . LYS A 1 25 ? -9.872 -2.111 3.884 1.00 0.00 25 LYS A CA 2
ATOM 1540 C C . LYS A 1 25 ? -8.922 -1.045 4.434 1.00 0.00 25 LYS A C 2
ATOM 1541 O O . LYS A 1 25 ? -9.368 0.083 4.660 1.00 0.00 25 LYS A O 2
ATOM 1560 N N . ALA A 1 26 ? -7.633 -1.368 4.625 1.00 0.00 26 ALA A N 2
ATOM 1561 C CA . ALA A 1 26 ? -6.635 -0.417 5.111 1.00 0.00 26 ALA A CA 2
ATOM 1562 C C . ALA A 1 26 ? -6.496 0.756 4.146 1.00 0.00 26 ALA A C 2
ATOM 1563 O O . ALA A 1 26 ? -6.528 1.904 4.584 1.00 0.00 26 ALA A O 2
ATOM 1570 N N . TYR A 1 27 ? -6.386 0.470 2.847 1.00 0.00 27 TYR A N 2
ATOM 1571 C CA . TYR A 1 27 ? -6.160 1.459 1.804 1.00 0.00 27 TYR A CA 2
ATOM 1572 C C . TYR A 1 27 ? -7.172 2.590 1.917 1.00 0.00 27 TYR A C 2
ATOM 1573 O O . TYR A 1 27 ? -6.782 3.750 2.034 1.00 0.00 27 TYR A O 2
ATOM 1591 N N . ARG A 1 28 ? -8.468 2.258 1.972 1.00 0.00 28 ARG A N 2
ATOM 1592 C CA . ARG A 1 28 ? -9.540 3.236 2.148 1.00 0.00 28 ARG A CA 2
ATOM 1593 C C . ARG A 1 28 ? -9.254 4.147 3.347 1.00 0.00 28 ARG A C 2
ATOM 1594 O O . ARG A 1 28 ? -9.178 5.360 3.168 1.00 0.00 28 ARG A O 2
ATOM 1615 N N . LYS A 1 29 ? -9.052 3.605 4.555 1.00 0.00 29 LYS A N 2
ATOM 1616 C CA . LYS A 1 29 ? -8.833 4.435 5.748 1.00 0.00 29 LYS A CA 2
ATOM 1617 C C . LYS A 1 29 ? -7.484 5.157 5.767 1.00 0.00 29 LYS A C 2
ATOM 1618 O O . LYS A 1 29 ? -7.215 5.907 6.709 1.00 0.00 29 LYS A O 2
ATOM 1637 N N . LEU A 1 30 ? -6.622 4.958 4.771 1.00 0.00 30 LEU A N 2
ATOM 1638 C CA . LEU A 1 30 ? -5.364 5.674 4.629 1.00 0.00 30 LEU A CA 2
ATOM 1639 C C . LEU A 1 30 ? -5.493 6.752 3.569 1.00 0.00 30 LEU A C 2
ATOM 1640 O O . LEU A 1 30 ? -5.084 7.880 3.829 1.00 0.00 30 LEU A O 2
ATOM 1656 N N . ALA A 1 31 ? -6.130 6.464 2.434 1.00 0.00 31 ALA A N 2
ATOM 1657 C CA . ALA A 1 31 ? -6.497 7.471 1.450 1.00 0.00 31 ALA A CA 2
ATOM 1658 C C . ALA A 1 31 ? -7.342 8.560 2.114 1.00 0.00 31 ALA A C 2
ATOM 1659 O O . ALA A 1 31 ? -7.030 9.740 2.008 1.00 0.00 31 ALA A O 2
ATOM 1666 N N . LEU A 1 32 ? -8.376 8.171 2.865 1.00 0.00 32 LEU A N 2
ATOM 1667 C CA . LEU A 1 32 ? -9.212 9.095 3.621 1.00 0.00 32 LEU A CA 2
ATOM 1668 C C . LEU A 1 32 ? -8.473 9.777 4.780 1.00 0.00 32 LEU A C 2
ATOM 1669 O O . LEU A 1 32 ? -9.030 10.720 5.343 1.00 0.00 32 LEU A O 2
ATOM 1685 N N . LYS A 1 33 ? -7.275 9.335 5.185 1.00 0.00 33 LYS A N 2
ATOM 1686 C CA . LYS A 1 33 ? -6.453 10.084 6.134 1.00 0.00 33 LYS A CA 2
ATOM 1687 C C . LYS A 1 33 ? -5.673 11.128 5.344 1.00 0.00 33 LYS A C 2
ATOM 1688 O O . LYS A 1 33 ? -5.916 12.324 5.499 1.00 0.00 33 LYS A O 2
ATOM 1707 N N . TYR A 1 34 ? -4.741 10.668 4.513 1.00 0.00 34 TYR A N 2
ATOM 1708 C CA . TYR A 1 34 ? -3.761 11.464 3.785 1.00 0.00 34 TYR A CA 2
ATOM 1709 C C . TYR A 1 34 ? -4.372 12.153 2.557 1.00 0.00 34 TYR A C 2
ATOM 1710 O O . TYR A 1 34 ? -3.650 12.458 1.609 1.00 0.00 34 TYR A O 2
ATOM 1728 N N . HIS A 1 35 ? -5.696 12.357 2.514 1.00 0.00 35 HIS A N 2
ATOM 1729 C CA . HIS A 1 35 ? -6.298 12.973 1.344 1.00 0.00 35 HIS A CA 2
ATOM 1730 C C . HIS A 1 35 ? -5.787 14.416 1.319 1.00 0.00 35 HIS A C 2
ATOM 1731 O O . HIS A 1 35 ? -5.859 15.080 2.358 1.00 0.00 35 HIS A O 2
ATOM 1745 N N . PRO A 1 36 ? -5.482 14.992 0.150 1.00 0.00 36 PRO A N 2
ATOM 1746 C CA . PRO A 1 36 ? -4.906 16.336 0.085 1.00 0.00 36 PRO A CA 2
ATOM 1747 C C . PRO A 1 36 ? -5.933 17.391 0.515 1.00 0.00 36 PRO A C 2
ATOM 1748 O O . PRO A 1 36 ? -5.588 18.480 0.978 1.00 0.00 36 PRO A O 2
ATOM 1759 N N . ASP A 1 37 ? -7.208 17.021 0.431 1.00 0.00 37 ASP A N 2
ATOM 1760 C CA . ASP A 1 37 ? -8.376 17.811 0.766 1.00 0.00 37 ASP A CA 2
ATOM 1761 C C . ASP A 1 37 ? -8.578 17.972 2.283 1.00 0.00 37 ASP A C 2
ATOM 1762 O O . ASP A 1 37 ? -9.395 18.794 2.703 1.00 0.00 37 ASP A O 2
ATOM 1771 N N . LYS A 1 38 ? -7.875 17.199 3.126 1.00 0.00 38 LYS A N 2
ATOM 1772 C CA . LYS A 1 38 ? -7.891 17.295 4.595 1.00 0.00 38 LYS A CA 2
ATOM 1773 C C . LYS A 1 38 ? -6.504 17.273 5.224 1.00 0.00 38 LYS A C 2
ATOM 1774 O O . LYS A 1 38 ? -6.380 17.507 6.430 1.00 0.00 38 LYS A O 2
ATOM 1793 N N . ASN A 1 39 ? -5.480 16.937 4.456 1.00 0.00 39 ASN A N 2
ATOM 1794 C CA . ASN A 1 39 ? -4.124 16.712 4.904 1.00 0.00 39 ASN A CA 2
ATOM 1795 C C . ASN A 1 39 ? -3.225 17.387 3.868 1.00 0.00 39 ASN A C 2
ATOM 1796 O O . ASN A 1 39 ? -2.844 16.767 2.882 1.00 0.00 39 ASN A O 2
ATOM 1807 N N . PRO A 1 40 ? -2.952 18.693 4.001 1.00 0.00 40 PRO A N 2
ATOM 1808 C CA . PRO A 1 40 ? -2.142 19.407 3.020 1.00 0.00 40 PRO A CA 2
ATOM 1809 C C . PRO A 1 40 ? -0.654 19.014 3.053 1.00 0.00 40 PRO A C 2
ATOM 1810 O O . PRO A 1 40 ? 0.118 19.486 2.220 1.00 0.00 40 PRO A O 2
ATOM 1821 N N . ASN A 1 41 ? -0.207 18.233 4.038 1.00 0.00 41 ASN A N 2
ATOM 1822 C CA . ASN A 1 41 ? 1.198 18.013 4.372 1.00 0.00 41 ASN A CA 2
ATOM 1823 C C . ASN A 1 41 ? 1.711 16.647 3.933 1.00 0.00 41 ASN A C 2
ATOM 1824 O O . ASN A 1 41 ? 2.901 16.490 3.680 1.00 0.00 41 ASN A O 2
ATOM 1835 N N . GLU A 1 42 ? 0.848 15.639 3.852 1.00 0.00 42 GLU A N 2
ATOM 1836 C CA . GLU A 1 42 ? 1.175 14.243 3.559 1.00 0.00 42 GLU A CA 2
ATOM 1837 C C . GLU A 1 42 ? 0.501 13.834 2.228 1.00 0.00 42 GLU A C 2
ATOM 1838 O O . GLU A 1 42 ? 0.391 12.651 1.916 1.00 0.00 42 GLU A O 2
ATOM 1850 N N . GLY A 1 43 ? 0.129 14.808 1.386 1.00 0.00 43 GLY A N 2
ATOM 1851 C CA . GLY A 1 43 ? -0.462 14.590 0.069 1.00 0.00 43 GLY A CA 2
ATOM 1852 C C . GLY A 1 43 ? 0.463 13.877 -0.930 1.00 0.00 43 GLY A C 2
ATOM 1853 O O . GLY A 1 43 ? -0.043 13.200 -1.830 1.00 0.00 43 GLY A O 2
ATOM 1857 N N . GLU A 1 44 ? 1.794 13.958 -0.799 1.00 0.00 44 GLU A N 2
ATOM 1858 C CA . GLU A 1 44 ? 2.708 13.106 -1.569 1.00 0.00 44 GLU A CA 2
ATOM 1859 C C . GLU A 1 44 ? 2.877 11.747 -0.895 1.00 0.00 44 GLU A C 2
ATOM 1860 O O . GLU A 1 44 ? 3.194 10.763 -1.562 1.00 0.00 44 GLU A O 2
ATOM 1872 N N . LYS A 1 45 ? 2.621 11.644 0.413 1.00 0.00 45 LYS A N 2
ATOM 1873 C CA . LYS A 1 45 ? 2.613 10.345 1.075 1.00 0.00 45 LYS A CA 2
ATOM 1874 C C . LYS A 1 45 ? 1.509 9.469 0.488 1.00 0.00 45 LYS A C 2
ATOM 1875 O O . LYS A 1 45 ? 1.651 8.248 0.496 1.00 0.00 45 LYS A O 2
ATOM 1894 N N . PHE A 1 46 ? 0.448 10.074 -0.061 1.00 0.00 46 PHE A N 2
ATOM 1895 C CA . PHE A 1 46 ? -0.535 9.388 -0.893 1.00 0.00 46 PHE A CA 2
ATOM 1896 C C . PHE A 1 46 ? 0.171 8.550 -1.958 1.00 0.00 46 PHE A C 2
ATOM 1897 O O . PHE A 1 46 ? -0.132 7.370 -2.093 1.00 0.00 46 PHE A O 2
ATOM 1914 N N . LYS A 1 47 ? 1.139 9.132 -2.673 1.00 0.00 47 LYS A N 2
ATOM 1915 C CA . LYS A 1 47 ? 1.866 8.454 -3.733 1.00 0.00 47 LYS A CA 2
ATOM 1916 C C . LYS A 1 47 ? 2.532 7.167 -3.245 1.00 0.00 47 LYS A C 2
ATOM 1917 O O . LYS A 1 47 ? 2.502 6.164 -3.952 1.00 0.00 47 LYS A O 2
ATOM 1936 N N . GLN A 1 48 ? 3.097 7.161 -2.036 1.00 0.00 48 GLN A N 2
ATOM 1937 C CA . GLN A 1 48 ? 3.646 5.950 -1.436 1.00 0.00 48 GLN A CA 2
ATOM 1938 C C . GLN A 1 48 ? 2.563 4.873 -1.258 1.00 0.00 48 GLN A C 2
ATOM 1939 O O . GLN A 1 48 ? 2.873 3.696 -1.472 1.00 0.00 48 GLN A O 2
ATOM 1953 N N . ILE A 1 49 ? 1.326 5.265 -0.912 1.00 0.00 49 ILE A N 2
ATOM 1954 C CA . ILE A 1 49 ? 0.194 4.352 -0.747 1.00 0.00 49 ILE A CA 2
ATOM 1955 C C . ILE A 1 49 ? -0.079 3.710 -2.108 1.00 0.00 49 ILE A C 2
ATOM 1956 O O . ILE A 1 49 ? -0.075 2.487 -2.226 1.00 0.00 49 ILE A O 2
ATOM 1972 N N . SER A 1 50 ? -0.351 4.510 -3.141 1.00 0.00 50 SER A N 2
ATOM 1973 C CA . SER A 1 50 ? -0.792 4.032 -4.426 1.00 0.00 50 SER A CA 2
ATOM 1974 C C . SER A 1 50 ? 0.283 3.169 -5.080 1.00 0.00 50 SER A C 2
ATOM 1975 O O . SER A 1 50 ? -0.028 2.064 -5.515 1.00 0.00 50 SER A O 2
ATOM 1983 N N . GLN A 1 51 ? 1.546 3.605 -5.071 1.00 0.00 51 GLN A N 2
ATOM 1984 C CA . GLN A 1 51 ? 2.680 2.870 -5.622 1.00 0.00 51 GLN A CA 2
ATOM 1985 C C . GLN A 1 51 ? 2.797 1.464 -5.014 1.00 0.00 51 GLN A C 2
ATOM 1986 O O . GLN A 1 51 ? 3.262 0.545 -5.687 1.00 0.00 51 GLN A O 2
ATOM 2000 N N . ALA A 1 52 ? 2.421 1.291 -3.739 1.00 0.00 52 ALA A N 2
ATOM 2001 C CA . ALA A 1 52 ? 2.411 -0.005 -3.071 1.00 0.00 52 ALA A CA 2
ATOM 2002 C C . ALA A 1 52 ? 1.162 -0.798 -3.428 1.00 0.00 52 ALA A C 2
ATOM 2003 O O . ALA A 1 52 ? 1.243 -1.959 -3.829 1.00 0.00 52 ALA A O 2
ATOM 2010 N N . TYR A 1 53 ? 0.001 -0.172 -3.255 1.00 0.00 53 TYR A N 2
ATOM 2011 C CA . TYR A 1 53 ? -1.297 -0.788 -3.463 1.00 0.00 53 TYR A CA 2
ATOM 2012 C C . TYR A 1 53 ? -1.458 -1.263 -4.910 1.00 0.00 53 TYR A C 2
ATOM 2013 O O . TYR A 1 53 ? -2.184 -2.220 -5.162 1.00 0.00 53 TYR A O 2
ATOM 2031 N N . GLU A 1 54 ? -0.750 -0.644 -5.855 1.00 0.00 54 GLU A N 2
ATOM 2032 C CA . GLU A 1 54 ? -0.759 -0.969 -7.275 1.00 0.00 54 GLU A CA 2
ATOM 2033 C C . GLU A 1 54 ? -0.263 -2.405 -7.475 1.00 0.00 54 GLU A C 2
ATOM 2034 O O . GLU A 1 54 ? -0.969 -3.239 -8.046 1.00 0.00 54 GLU A O 2
ATOM 2046 N N . VAL A 1 55 ? 0.931 -2.712 -6.954 1.00 0.00 55 VAL A N 2
ATOM 2047 C CA . VAL A 1 55 ? 1.584 -4.016 -7.094 1.00 0.00 55 VAL A CA 2
ATOM 2048 C C . VAL A 1 55 ? 0.724 -5.125 -6.470 1.00 0.00 55 VAL A C 2
ATOM 2049 O O . VAL A 1 55 ? 0.767 -6.269 -6.919 1.00 0.00 55 VAL A O 2
ATOM 2062 N N . LEU A 1 56 ? -0.084 -4.786 -5.464 1.00 0.00 56 LEU A N 2
ATOM 2063 C CA . LEU A 1 56 ? -0.883 -5.738 -4.705 1.00 0.00 56 LEU A CA 2
ATOM 2064 C C . LEU A 1 56 ? -2.335 -5.801 -5.185 1.00 0.00 56 LEU A C 2
ATOM 2065 O O . LEU A 1 56 ? -3.071 -6.669 -4.709 1.00 0.00 56 LEU A O 2
ATOM 2081 N N . SER A 1 57 ? -2.769 -4.924 -6.094 1.00 0.00 57 SER A N 2
ATOM 2082 C CA . SER A 1 57 ? -4.139 -4.915 -6.596 1.00 0.00 57 SER A CA 2
ATOM 2083 C C . SER A 1 57 ? -4.266 -5.694 -7.900 1.00 0.00 57 SER A C 2
ATOM 2084 O O . SER A 1 57 ? -5.259 -6.404 -8.076 1.00 0.00 57 SER A O 2
ATOM 2092 N N . ASP A 1 58 ? -3.274 -5.622 -8.786 1.00 0.00 58 ASP A N 2
ATOM 2093 C CA . ASP A 1 58 ? -3.210 -6.547 -9.910 1.00 0.00 58 ASP A CA 2
ATOM 2094 C C . ASP A 1 58 ? -2.979 -7.948 -9.341 1.00 0.00 58 ASP A C 2
ATOM 2095 O O . ASP A 1 58 ? -2.201 -8.104 -8.389 1.00 0.00 58 ASP A O 2
ATOM 2104 N N . ALA A 1 59 ? -3.639 -8.978 -9.871 1.00 0.00 59 ALA A N 2
ATOM 2105 C CA . ALA A 1 59 ? -3.398 -10.324 -9.373 1.00 0.00 59 ALA A CA 2
ATOM 2106 C C . ALA A 1 59 ? -2.090 -10.878 -9.934 1.00 0.00 59 ALA A C 2
ATOM 2107 O O . ALA A 1 59 ? -1.453 -11.675 -9.253 1.00 0.00 59 ALA A O 2
ATOM 2114 N N . LYS A 1 60 ? -1.657 -10.462 -11.131 1.00 0.00 60 LYS A N 2
ATOM 2115 C CA . LYS A 1 60 ? -0.461 -10.969 -11.794 1.00 0.00 60 LYS A CA 2
ATOM 2116 C C . LYS A 1 60 ? 0.775 -10.269 -11.270 1.00 0.00 60 LYS A C 2
ATOM 2117 O O . LYS A 1 60 ? 1.827 -10.894 -11.148 1.00 0.00 60 LYS A O 2
ATOM 2136 N N . LYS A 1 61 ? 0.677 -8.972 -10.967 1.00 0.00 61 LYS A N 2
ATOM 2137 C CA . LYS A 1 61 ? 1.728 -8.336 -10.173 1.00 0.00 61 LYS A CA 2
ATOM 2138 C C . LYS A 1 61 ? 1.854 -9.074 -8.844 1.00 0.00 61 LYS A C 2
ATOM 2139 O O . LYS A 1 61 ? 2.969 -9.482 -8.531 1.00 0.00 61 LYS A O 2
ATOM 2158 N N . ARG A 1 62 ? 0.757 -9.336 -8.113 1.00 0.00 62 ARG A N 2
ATOM 2159 C CA . ARG A 1 62 ? 0.874 -10.097 -6.868 1.00 0.00 62 ARG A CA 2
ATOM 2160 C C . ARG A 1 62 ? 1.455 -11.499 -7.093 1.00 0.00 62 ARG A C 2
ATOM 2161 O O . ARG A 1 62 ? 2.315 -11.904 -6.314 1.00 0.00 62 ARG A O 2
ATOM 2182 N N . GLU A 1 63 ? 1.055 -12.221 -8.146 1.00 0.00 63 GLU A N 2
ATOM 2183 C CA . GLU A 1 63 ? 1.556 -13.572 -8.423 1.00 0.00 63 GLU A CA 2
ATOM 2184 C C . GLU A 1 63 ? 3.077 -13.594 -8.496 1.00 0.00 63 GLU A C 2
ATOM 2185 O O . GLU A 1 63 ? 3.686 -14.585 -8.085 1.00 0.00 63 GLU A O 2
ATOM 2197 N N . LEU A 1 64 ? 3.686 -12.538 -9.042 1.00 0.00 64 LEU A N 2
ATOM 2198 C CA . LEU A 1 64 ? 5.129 -12.489 -9.191 1.00 0.00 64 LEU A CA 2
ATOM 2199 C C . LEU A 1 64 ? 5.779 -11.850 -7.972 1.00 0.00 64 LEU A C 2
ATOM 2200 O O . LEU A 1 64 ? 6.852 -12.289 -7.587 1.00 0.00 64 LEU A O 2
ATOM 2216 N N . TYR A 1 65 ? 5.162 -10.854 -7.341 1.00 0.00 65 TYR A N 2
ATOM 2217 C CA . TYR A 1 65 ? 5.566 -10.292 -6.050 1.00 0.00 65 TYR A CA 2
ATOM 2218 C C . TYR A 1 65 ? 5.757 -11.388 -5.001 1.00 0.00 65 TYR A C 2
ATOM 2219 O O . TYR A 1 65 ? 6.716 -11.349 -4.234 1.00 0.00 65 TYR A O 2
ATOM 2237 N N . ASP A 1 66 ? 4.891 -12.398 -5.019 1.00 0.00 66 ASP A N 2
ATOM 2238 C CA . ASP A 1 66 ? 4.905 -13.558 -4.141 1.00 0.00 66 ASP A CA 2
ATOM 2239 C C . ASP A 1 66 ? 6.258 -14.269 -4.092 1.00 0.00 66 ASP A C 2
ATOM 2240 O O . ASP A 1 66 ? 6.684 -14.676 -3.009 1.00 0.00 66 ASP A O 2
ATOM 2249 N N . LYS A 1 67 ? 6.927 -14.406 -5.245 1.00 0.00 67 LYS A N 2
ATOM 2250 C CA . LYS A 1 67 ? 8.121 -15.251 -5.385 1.00 0.00 67 LYS A CA 2
ATOM 2251 C C . LYS A 1 67 ? 9.300 -14.610 -6.127 1.00 0.00 67 LYS A C 2
ATOM 2252 O O . LYS A 1 67 ? 10.340 -15.253 -6.265 1.00 0.00 67 LYS A O 2
ATOM 2271 N N . GLY A 1 68 ? 9.155 -13.401 -6.666 1.00 0.00 68 GLY A N 2
ATOM 2272 C CA . GLY A 1 68 ? 10.068 -12.837 -7.653 1.00 0.00 68 GLY A CA 2
ATOM 2273 C C . GLY A 1 68 ? 10.196 -11.322 -7.539 1.00 0.00 68 GLY A C 2
ATOM 2274 O O . GLY A 1 68 ? 11.318 -10.828 -7.466 1.00 0.00 68 GLY A O 2
ATOM 2278 N N . GLY A 1 69 ? 9.083 -10.571 -7.574 1.00 0.00 69 GLY A N 2
ATOM 2279 C CA . GLY A 1 69 ? 9.029 -9.159 -7.167 1.00 0.00 69 GLY A CA 2
ATOM 2280 C C . GLY A 1 69 ? 9.725 -8.153 -8.085 1.00 0.00 69 GLY A C 2
ATOM 2281 O O . GLY A 1 69 ? 9.526 -6.950 -7.938 1.00 0.00 69 GLY A O 2
ATOM 2285 N N . GLU A 1 70 ? 10.499 -8.611 -9.058 1.00 0.00 70 GLU A N 2
ATOM 2286 C CA . GLU A 1 70 ? 11.383 -7.802 -9.885 1.00 0.00 70 GLU A CA 2
ATOM 2287 C C . GLU A 1 70 ? 10.661 -7.088 -11.053 1.00 0.00 70 GLU A C 2
ATOM 2288 O O . GLU A 1 70 ? 11.295 -6.800 -12.069 1.00 0.00 70 GLU A O 2
ATOM 2300 N N . GLN A 1 71 ? 9.336 -6.890 -10.986 1.00 0.00 71 GLN A N 2
ATOM 2301 C CA . GLN A 1 71 ? 8.521 -6.393 -12.103 1.00 0.00 71 GLN A CA 2
ATOM 2302 C C . GLN A 1 71 ? 7.168 -5.852 -11.628 1.00 0.00 71 GLN A C 2
ATOM 2303 O O . GLN A 1 71 ? 6.179 -5.924 -12.397 1.00 0.00 71 GLN A O 2
ATOM 2317 N N . GLY A 1 1 ? 14.246 4.294 14.579 1.00 0.00 1 GLY A N 3
ATOM 2318 C CA . GLY A 1 1 ? 15.562 3.711 14.289 1.00 0.00 1 GLY A CA 3
ATOM 2319 C C . GLY A 1 1 ? 16.024 4.136 12.913 1.00 0.00 1 GLY A C 3
ATOM 2320 O O . GLY A 1 1 ? 15.887 5.308 12.564 1.00 0.00 1 GLY A O 3
ATOM 2324 N N . MET A 1 2 ? 16.559 3.211 12.114 1.00 0.00 2 MET A N 3
ATOM 2325 C CA . MET A 1 2 ? 16.882 3.433 10.709 1.00 0.00 2 MET A CA 3
ATOM 2326 C C . MET A 1 2 ? 16.362 2.224 9.929 1.00 0.00 2 MET A C 3
ATOM 2327 O O . MET A 1 2 ? 17.134 1.345 9.545 1.00 0.00 2 MET A O 3
ATOM 2341 N N . VAL A 1 3 ? 15.046 2.163 9.726 1.00 0.00 3 VAL A N 3
ATOM 2342 C CA . VAL A 1 3 ? 14.403 1.262 8.777 1.00 0.00 3 VAL A CA 3
ATOM 2343 C C . VAL A 1 3 ? 13.429 2.128 7.978 1.00 0.00 3 VAL A C 3
ATOM 2344 O O . VAL A 1 3 ? 12.555 2.783 8.552 1.00 0.00 3 VAL A O 3
ATOM 2357 N N . LYS A 1 4 ? 13.665 2.228 6.673 1.00 0.00 4 LYS A N 3
ATOM 2358 C CA . LYS A 1 4 ? 12.890 2.952 5.668 1.00 0.00 4 LYS A CA 3
ATOM 2359 C C . LYS A 1 4 ? 12.828 2.147 4.365 1.00 0.00 4 LYS A C 3
ATOM 2360 O O . LYS A 1 4 ? 12.532 2.697 3.304 1.00 0.00 4 LYS A O 3
ATOM 2379 N N . GLU A 1 5 ? 13.155 0.860 4.426 1.00 0.00 5 GLU A N 3
ATOM 2380 C CA . GLU A 1 5 ? 13.492 0.025 3.279 1.00 0.00 5 GLU A CA 3
ATOM 2381 C C . GLU A 1 5 ? 12.754 -1.308 3.349 1.00 0.00 5 GLU A C 3
ATOM 2382 O O . GLU A 1 5 ? 13.360 -2.377 3.277 1.00 0.00 5 GLU A O 3
ATOM 2394 N N . THR A 1 6 ? 11.431 -1.244 3.490 1.00 0.00 6 THR A N 3
ATOM 2395 C CA . THR A 1 6 ? 10.570 -2.415 3.532 1.00 0.00 6 THR A CA 3
ATOM 2396 C C . THR A 1 6 ? 9.497 -2.289 2.451 1.00 0.00 6 THR A C 3
ATOM 2397 O O . THR A 1 6 ? 9.156 -1.183 2.010 1.00 0.00 6 THR A O 3
ATOM 2408 N N . THR A 1 7 ? 8.970 -3.439 2.033 1.00 0.00 7 THR A N 3
ATOM 2409 C CA . THR A 1 7 ? 7.989 -3.576 0.976 1.00 0.00 7 THR A CA 3
ATOM 2410 C C . THR A 1 7 ? 6.664 -2.861 1.286 1.00 0.00 7 THR A C 3
ATOM 2411 O O . THR A 1 7 ? 6.393 -2.369 2.384 1.00 0.00 7 THR A O 3
ATOM 2422 N N . TYR A 1 8 ? 5.797 -2.902 0.281 1.00 0.00 8 TYR A N 3
ATOM 2423 C CA . TYR A 1 8 ? 4.506 -2.251 0.169 1.00 0.00 8 TYR A CA 3
ATOM 2424 C C . TYR A 1 8 ? 3.565 -2.536 1.333 1.00 0.00 8 TYR A C 3
ATOM 2425 O O . TYR A 1 8 ? 2.778 -1.661 1.686 1.00 0.00 8 TYR A O 3
ATOM 2443 N N . TYR A 1 9 ? 3.682 -3.694 1.978 1.00 0.00 9 TYR A N 3
ATOM 2444 C CA . TYR A 1 9 ? 2.962 -3.982 3.210 1.00 0.00 9 TYR A CA 3
ATOM 2445 C C . TYR A 1 9 ? 3.293 -2.970 4.304 1.00 0.00 9 TYR A C 3
ATOM 2446 O O . TYR A 1 9 ? 2.395 -2.288 4.800 1.00 0.00 9 TYR A O 3
ATOM 2464 N N . ASP A 1 10 ? 4.569 -2.847 4.676 1.00 0.00 10 ASP A N 3
ATOM 2465 C CA . ASP A 1 10 ? 4.953 -1.982 5.789 1.00 0.00 10 ASP A CA 3
ATOM 2466 C C . ASP A 1 10 ? 4.768 -0.511 5.416 1.00 0.00 10 ASP A C 3
ATOM 2467 O O . ASP A 1 10 ? 4.540 0.301 6.316 1.00 0.00 10 ASP A O 3
ATOM 2476 N N . VAL A 1 11 ? 4.779 -0.164 4.119 1.00 0.00 11 VAL A N 3
ATOM 2477 C CA . VAL A 1 11 ? 4.403 1.161 3.611 1.00 0.00 11 VAL A CA 3
ATOM 2478 C C . VAL A 1 11 ? 2.945 1.420 3.952 1.00 0.00 11 VAL A C 3
ATOM 2479 O O . VAL A 1 11 ? 2.596 2.473 4.493 1.00 0.00 11 VAL A O 3
ATOM 2492 N N . LEU A 1 12 ? 2.076 0.459 3.641 1.00 0.00 12 LEU A N 3
ATOM 2493 C CA . LEU A 1 12 ? 0.650 0.515 3.922 1.00 0.00 12 LEU A CA 3
ATOM 2494 C C . LEU A 1 12 ? 0.357 0.256 5.407 1.00 0.00 12 LEU A C 3
ATOM 2495 O O . LEU A 1 12 ? -0.803 0.087 5.797 1.00 0.00 12 LEU A O 3
ATOM 2511 N N . GLY A 1 13 ? 1.389 0.265 6.256 1.00 0.00 13 GLY A N 3
ATOM 2512 C CA . GLY A 1 13 ? 1.271 0.166 7.696 1.00 0.00 13 GLY A CA 3
ATOM 2513 C C . GLY A 1 13 ? 0.590 -1.125 8.118 1.00 0.00 13 GLY A C 3
ATOM 2514 O O . GLY A 1 13 ? -0.091 -1.123 9.146 1.00 0.00 13 GLY A O 3
ATOM 2518 N N . VAL A 1 14 ? 0.705 -2.191 7.324 1.00 0.00 14 VAL A N 3
ATOM 2519 C CA . VAL A 1 14 ? 0.048 -3.463 7.557 1.00 0.00 14 VAL A CA 3
ATOM 2520 C C . VAL A 1 14 ? 1.138 -4.531 7.545 1.00 0.00 14 VAL A C 3
ATOM 2521 O O . VAL A 1 14 ? 2.174 -4.383 6.899 1.00 0.00 14 VAL A O 3
ATOM 2534 N N . LYS A 1 15 ? 0.914 -5.630 8.264 1.00 0.00 15 LYS A N 3
ATOM 2535 C CA . LYS A 1 15 ? 1.871 -6.727 8.273 1.00 0.00 15 LYS A CA 3
ATOM 2536 C C . LYS A 1 15 ? 1.928 -7.390 6.894 1.00 0.00 15 LYS A C 3
ATOM 2537 O O . LYS A 1 15 ? 0.933 -7.359 6.166 1.00 0.00 15 LYS A O 3
ATOM 2556 N N . PRO A 1 16 ? 3.026 -8.081 6.549 1.00 0.00 16 PRO A N 3
ATOM 2557 C CA . PRO A 1 16 ? 3.104 -8.809 5.291 1.00 0.00 16 PRO A CA 3
ATOM 2558 C C . PRO A 1 16 ? 2.080 -9.941 5.207 1.00 0.00 16 PRO A C 3
ATOM 2559 O O . PRO A 1 16 ? 1.662 -10.311 4.115 1.00 0.00 16 PRO A O 3
ATOM 2570 N N . ASN A 1 17 ? 1.631 -10.478 6.343 1.00 0.00 17 ASN A N 3
ATOM 2571 C CA . ASN A 1 17 ? 0.690 -11.590 6.418 1.00 0.00 17 ASN A CA 3
ATOM 2572 C C . ASN A 1 17 ? -0.770 -11.130 6.271 1.00 0.00 17 ASN A C 3
ATOM 2573 O O . ASN A 1 17 ? -1.633 -11.583 7.016 1.00 0.00 17 ASN A O 3
ATOM 2584 N N . ALA A 1 18 ? -1.046 -10.137 5.421 1.00 0.00 18 ALA A N 3
ATOM 2585 C CA . ALA A 1 18 ? -2.395 -9.631 5.155 1.00 0.00 18 ALA A CA 3
ATOM 2586 C C . ALA A 1 18 ? -3.059 -10.398 4.002 1.00 0.00 18 ALA A C 3
ATOM 2587 O O . ALA A 1 18 ? -2.377 -10.880 3.093 1.00 0.00 18 ALA A O 3
ATOM 2594 N N . THR A 1 19 ? -4.392 -10.466 3.994 1.00 0.00 19 THR A N 3
ATOM 2595 C CA . THR A 1 19 ? -5.165 -10.898 2.832 1.00 0.00 19 THR A CA 3
ATOM 2596 C C . THR A 1 19 ? -5.230 -9.787 1.770 1.00 0.00 19 THR A C 3
ATOM 2597 O O . THR A 1 19 ? -4.793 -8.651 1.987 1.00 0.00 19 THR A O 3
ATOM 2608 N N . GLN A 1 20 ? -5.830 -10.093 0.615 1.00 0.00 20 GLN A N 3
ATOM 2609 C CA . GLN A 1 20 ? -6.211 -9.102 -0.393 1.00 0.00 20 GLN A CA 3
ATOM 2610 C C . GLN A 1 20 ? -7.190 -8.086 0.204 1.00 0.00 20 GLN A C 3
ATOM 2611 O O . GLN A 1 20 ? -7.199 -6.909 -0.168 1.00 0.00 20 GLN A O 3
ATOM 2625 N N . GLU A 1 21 ? -8.055 -8.556 1.103 1.00 0.00 21 GLU A N 3
ATOM 2626 C CA . GLU A 1 21 ? -9.185 -7.806 1.623 1.00 0.00 21 GLU A CA 3
ATOM 2627 C C . GLU A 1 21 ? -8.723 -6.856 2.717 1.00 0.00 21 GLU A C 3
ATOM 2628 O O . GLU A 1 21 ? -9.116 -5.685 2.721 1.00 0.00 21 GLU A O 3
ATOM 2640 N N . GLU A 1 22 ? -7.867 -7.357 3.610 1.00 0.00 22 GLU A N 3
ATOM 2641 C CA . GLU A 1 22 ? -7.245 -6.596 4.679 1.00 0.00 22 GLU A CA 3
ATOM 2642 C C . GLU A 1 22 ? -6.501 -5.407 4.091 1.00 0.00 22 GLU A C 3
ATOM 2643 O O . GLU A 1 22 ? -6.633 -4.294 4.601 1.00 0.00 22 GLU A O 3
ATOM 2655 N N . LEU A 1 23 ? -5.775 -5.631 2.989 1.00 0.00 23 LEU A N 3
ATOM 2656 C CA . LEU A 1 23 ? -5.131 -4.575 2.224 1.00 0.00 23 LEU A CA 3
ATOM 2657 C C . LEU A 1 23 ? -6.151 -3.528 1.805 1.00 0.00 23 LEU A C 3
ATOM 2658 O O . LEU A 1 23 ? -5.956 -2.364 2.139 1.00 0.00 23 LEU A O 3
ATOM 2674 N N . LYS A 1 24 ? -7.237 -3.893 1.111 1.00 0.00 24 LYS A N 3
ATOM 2675 C CA . LYS A 1 24 ? -8.231 -2.909 0.671 1.00 0.00 24 LYS A CA 3
ATOM 2676 C C . LYS A 1 24 ? -8.794 -2.117 1.856 1.00 0.00 24 LYS A C 3
ATOM 2677 O O . LYS A 1 24 ? -8.766 -0.887 1.832 1.00 0.00 24 LYS A O 3
ATOM 2696 N N . LYS A 1 25 ? -9.250 -2.775 2.925 1.00 0.00 25 LYS A N 3
ATOM 2697 C CA . LYS A 1 25 ? -9.772 -2.061 4.095 1.00 0.00 25 LYS A CA 3
ATOM 2698 C C . LYS A 1 25 ? -8.700 -1.194 4.770 1.00 0.00 25 LYS A C 3
ATOM 2699 O O . LYS A 1 25 ? -9.057 -0.194 5.389 1.00 0.00 25 LYS A O 3
ATOM 2718 N N . ALA A 1 26 ? -7.413 -1.547 4.709 1.00 0.00 26 ALA A N 3
ATOM 2719 C CA . ALA A 1 26 ? -6.321 -0.730 5.243 1.00 0.00 26 ALA A CA 3
ATOM 2720 C C . ALA A 1 26 ? -6.059 0.469 4.324 1.00 0.00 26 ALA A C 3
ATOM 2721 O O . ALA A 1 26 ? -5.846 1.586 4.776 1.00 0.00 26 ALA A O 3
ATOM 2728 N N . TYR A 1 27 ? -6.098 0.238 3.018 1.00 0.00 27 TYR A N 3
ATOM 2729 C CA . TYR A 1 27 ? -5.809 1.217 1.985 1.00 0.00 27 TYR A CA 3
ATOM 2730 C C . TYR A 1 27 ? -6.823 2.342 2.067 1.00 0.00 27 TYR A C 3
ATOM 2731 O O . TYR A 1 27 ? -6.438 3.498 2.194 1.00 0.00 27 TYR A O 3
ATOM 2749 N N . ARG A 1 28 ? -8.117 2.008 2.049 1.00 0.00 28 ARG A N 3
ATOM 2750 C CA . ARG A 1 28 ? -9.204 2.980 2.038 1.00 0.00 28 ARG A CA 3
ATOM 2751 C C . ARG A 1 28 ? -9.062 3.993 3.175 1.00 0.00 28 ARG A C 3
ATOM 2752 O O . ARG A 1 28 ? -9.053 5.199 2.933 1.00 0.00 28 ARG A O 3
ATOM 2773 N N . LYS A 1 29 ? -8.893 3.530 4.415 1.00 0.00 29 LYS A N 3
ATOM 2774 C CA . LYS A 1 29 ? -8.693 4.420 5.563 1.00 0.00 29 LYS A CA 3
ATOM 2775 C C . LYS A 1 29 ? -7.414 5.255 5.458 1.00 0.00 29 LYS A C 3
ATOM 2776 O O . LYS A 1 29 ? -7.386 6.376 5.968 1.00 0.00 29 LYS A O 3
ATOM 2795 N N . LEU A 1 30 ? -6.355 4.760 4.815 1.00 0.00 30 LEU A N 3
ATOM 2796 C CA . LEU A 1 30 ? -5.101 5.499 4.691 1.00 0.00 30 LEU A CA 3
ATOM 2797 C C . LEU A 1 30 ? -5.198 6.550 3.596 1.00 0.00 30 LEU A C 3
ATOM 2798 O O . LEU A 1 30 ? -4.828 7.699 3.817 1.00 0.00 30 LEU A O 3
ATOM 2814 N N . ALA A 1 31 ? -5.724 6.190 2.430 1.00 0.00 31 ALA A N 3
ATOM 2815 C CA . ALA A 1 31 ? -5.959 7.106 1.327 1.00 0.00 31 ALA A CA 3
ATOM 2816 C C . ALA A 1 31 ? -6.885 8.244 1.749 1.00 0.00 31 ALA A C 3
ATOM 2817 O O . ALA A 1 31 ? -6.642 9.387 1.387 1.00 0.00 31 ALA A O 3
ATOM 2824 N N . LEU A 1 32 ? -7.925 7.964 2.539 1.00 0.00 32 LEU A N 3
ATOM 2825 C CA . LEU A 1 32 ? -8.806 9.006 3.047 1.00 0.00 32 LEU A CA 3
ATOM 2826 C C . LEU A 1 32 ? -8.140 9.858 4.130 1.00 0.00 32 LEU A C 3
ATOM 2827 O O . LEU A 1 32 ? -8.458 11.044 4.242 1.00 0.00 32 LEU A O 3
ATOM 2843 N N . LYS A 1 33 ? -7.225 9.288 4.923 1.00 0.00 33 LYS A N 3
ATOM 2844 C CA . LYS A 1 33 ? -6.456 10.028 5.919 1.00 0.00 33 LYS A CA 3
ATOM 2845 C C . LYS A 1 33 ? -5.549 11.033 5.222 1.00 0.00 33 LYS A C 3
ATOM 2846 O O . LYS A 1 33 ? -5.634 12.223 5.505 1.00 0.00 33 LYS A O 3
ATOM 2865 N N . TYR A 1 34 ? -4.697 10.560 4.314 1.00 0.00 34 TYR A N 3
ATOM 2866 C CA . TYR A 1 34 ? -3.723 11.382 3.613 1.00 0.00 34 TYR A CA 3
ATOM 2867 C C . TYR A 1 34 ? -4.311 12.025 2.351 1.00 0.00 34 TYR A C 3
ATOM 2868 O O . TYR A 1 34 ? -3.544 12.474 1.499 1.00 0.00 34 TYR A O 3
ATOM 2886 N N . HIS A 1 35 ? -5.645 12.069 2.192 1.00 0.00 35 HIS A N 3
ATOM 2887 C CA . HIS A 1 35 ? -6.244 12.628 0.985 1.00 0.00 35 HIS A CA 3
ATOM 2888 C C . HIS A 1 35 ? -5.815 14.101 0.921 1.00 0.00 35 HIS A C 3
ATOM 2889 O O . HIS A 1 35 ? -5.874 14.780 1.951 1.00 0.00 35 HIS A O 3
ATOM 2903 N N . PRO A 1 36 ? -5.524 14.656 -0.265 1.00 0.00 36 PRO A N 3
ATOM 2904 C CA . PRO A 1 36 ? -4.911 15.980 -0.356 1.00 0.00 36 PRO A CA 3
ATOM 2905 C C . PRO A 1 36 ? -5.868 17.058 0.151 1.00 0.00 36 PRO A C 3
ATOM 2906 O O . PRO A 1 36 ? -5.476 17.980 0.859 1.00 0.00 36 PRO A O 3
ATOM 2917 N N . ASP A 1 37 ? -7.148 16.868 -0.156 1.00 0.00 37 ASP A N 3
ATOM 2918 C CA . ASP A 1 37 ? -8.275 17.728 0.156 1.00 0.00 37 ASP A CA 3
ATOM 2919 C C . ASP A 1 37 ? -8.282 18.162 1.630 1.00 0.00 37 ASP A C 3
ATOM 2920 O O . ASP A 1 37 ? -8.436 19.348 1.926 1.00 0.00 37 ASP A O 3
ATOM 2929 N N . LYS A 1 38 ? -8.061 17.226 2.561 1.00 0.00 38 LYS A N 3
ATOM 2930 C CA . LYS A 1 38 ? -8.105 17.458 4.011 1.00 0.00 38 LYS A CA 3
ATOM 2931 C C . LYS A 1 38 ? -6.755 17.209 4.685 1.00 0.00 38 LYS A C 3
ATOM 2932 O O . LYS A 1 38 ? -6.673 17.317 5.914 1.00 0.00 38 LYS A O 3
ATOM 2951 N N . ASN A 1 39 ? -5.707 16.855 3.939 1.00 0.00 39 ASN A N 3
ATOM 2952 C CA . ASN A 1 39 ? -4.378 16.636 4.493 1.00 0.00 39 ASN A CA 3
ATOM 2953 C C . ASN A 1 39 ? -3.283 17.071 3.513 1.00 0.00 39 ASN A C 3
ATOM 2954 O O . ASN A 1 39 ? -2.397 16.273 3.189 1.00 0.00 39 ASN A O 3
ATOM 2965 N N . PRO A 1 40 ? -3.254 18.347 3.090 1.00 0.00 40 PRO A N 3
ATOM 2966 C CA . PRO A 1 40 ? -2.338 18.816 2.049 1.00 0.00 40 PRO A CA 3
ATOM 2967 C C . PRO A 1 40 ? -0.868 18.671 2.455 1.00 0.00 40 PRO A C 3
ATOM 2968 O O . PRO A 1 40 ? 0.015 18.592 1.606 1.00 0.00 40 PRO A O 3
ATOM 2979 N N . ASN A 1 41 ? -0.594 18.584 3.761 1.00 0.00 41 ASN A N 3
ATOM 2980 C CA . ASN A 1 41 ? 0.733 18.335 4.321 1.00 0.00 41 ASN A CA 3
ATOM 2981 C C . ASN A 1 41 ? 1.337 16.999 3.872 1.00 0.00 41 ASN A C 3
ATOM 2982 O O . ASN A 1 41 ? 2.552 16.812 3.948 1.00 0.00 41 ASN A O 3
ATOM 2993 N N . GLU A 1 42 ? 0.506 16.054 3.420 1.00 0.00 42 GLU A N 3
ATOM 2994 C CA . GLU A 1 42 ? 0.864 14.649 3.205 1.00 0.00 42 GLU A CA 3
ATOM 2995 C C . GLU A 1 42 ? 0.441 14.191 1.798 1.00 0.00 42 GLU A C 3
ATOM 2996 O O . GLU A 1 42 ? 0.270 12.999 1.550 1.00 0.00 42 GLU A O 3
ATOM 3008 N N . GLY A 1 43 ? 0.288 15.140 0.865 1.00 0.00 43 GLY A N 3
ATOM 3009 C CA . GLY A 1 43 ? -0.170 14.872 -0.488 1.00 0.00 43 GLY A CA 3
ATOM 3010 C C . GLY A 1 43 ? 0.824 14.060 -1.327 1.00 0.00 43 GLY A C 3
ATOM 3011 O O . GLY A 1 43 ? 0.376 13.269 -2.165 1.00 0.00 43 GLY A O 3
ATOM 3015 N N . GLU A 1 44 ? 2.142 14.187 -1.110 1.00 0.00 44 GLU A N 3
ATOM 3016 C CA . GLU A 1 44 ? 3.116 13.291 -1.745 1.00 0.00 44 GLU A CA 3
ATOM 3017 C C . GLU A 1 44 ? 3.168 11.949 -1.012 1.00 0.00 44 GLU A C 3
ATOM 3018 O O . GLU A 1 44 ? 3.430 10.933 -1.655 1.00 0.00 44 GLU A O 3
ATOM 3030 N N . LYS A 1 45 ? 2.820 11.885 0.283 1.00 0.00 45 LYS A N 3
ATOM 3031 C CA . LYS A 1 45 ? 2.687 10.608 0.990 1.00 0.00 45 LYS A CA 3
ATOM 3032 C C . LYS A 1 45 ? 1.730 9.699 0.247 1.00 0.00 45 LYS A C 3
ATOM 3033 O O . LYS A 1 45 ? 1.986 8.498 0.184 1.00 0.00 45 LYS A O 3
ATOM 3052 N N . PHE A 1 46 ? 0.653 10.263 -0.313 1.00 0.00 46 PHE A N 3
ATOM 3053 C CA . PHE A 1 46 ? -0.313 9.529 -1.113 1.00 0.00 46 PHE A CA 3
ATOM 3054 C C . PHE A 1 46 ? 0.393 8.690 -2.165 1.00 0.00 46 PHE A C 3
ATOM 3055 O O . PHE A 1 46 ? 0.039 7.529 -2.357 1.00 0.00 46 PHE A O 3
ATOM 3072 N N . LYS A 1 47 ? 1.396 9.264 -2.828 1.00 0.00 47 LYS A N 3
ATOM 3073 C CA . LYS A 1 47 ? 2.071 8.621 -3.943 1.00 0.00 47 LYS A CA 3
ATOM 3074 C C . LYS A 1 47 ? 2.587 7.236 -3.567 1.00 0.00 47 LYS A C 3
ATOM 3075 O O . LYS A 1 47 ? 2.293 6.274 -4.282 1.00 0.00 47 LYS A O 3
ATOM 3094 N N . GLN A 1 48 ? 3.233 7.117 -2.406 1.00 0.00 48 GLN A N 3
ATOM 3095 C CA . GLN A 1 48 ? 3.678 5.847 -1.859 1.00 0.00 48 GLN A CA 3
ATOM 3096 C C . GLN A 1 48 ? 2.516 4.873 -1.654 1.00 0.00 48 GLN A C 3
ATOM 3097 O O . GLN A 1 48 ? 2.703 3.677 -1.891 1.00 0.00 48 GLN A O 3
ATOM 3111 N N . ILE A 1 49 ? 1.347 5.364 -1.228 1.00 0.00 49 ILE A N 3
ATOM 3112 C CA . ILE A 1 49 ? 0.171 4.544 -0.942 1.00 0.00 49 ILE A CA 3
ATOM 3113 C C . ILE A 1 49 ? -0.346 3.966 -2.261 1.00 0.00 49 ILE A C 3
ATOM 3114 O O . ILE A 1 49 ? -0.565 2.757 -2.335 1.00 0.00 49 ILE A O 3
ATOM 3130 N N . SER A 1 50 ? -0.541 4.799 -3.293 1.00 0.00 50 SER A N 3
ATOM 3131 C CA . SER A 1 50 ? -0.986 4.371 -4.593 1.00 0.00 50 SER A CA 3
ATOM 3132 C C . SER A 1 50 ? 0.000 3.364 -5.176 1.00 0.00 50 SER A C 3
ATOM 3133 O O . SER A 1 50 ? -0.414 2.297 -5.615 1.00 0.00 50 SER A O 3
ATOM 3141 N N . GLN A 1 51 ? 1.302 3.672 -5.144 1.00 0.00 51 GLN A N 3
ATOM 3142 C CA . GLN A 1 51 ? 2.322 2.804 -5.706 1.00 0.00 51 GLN A CA 3
ATOM 3143 C C . GLN A 1 51 ? 2.298 1.436 -5.027 1.00 0.00 51 GLN A C 3
ATOM 3144 O O . GLN A 1 51 ? 2.363 0.410 -5.705 1.00 0.00 51 GLN A O 3
ATOM 3158 N N . ALA A 1 52 ? 2.191 1.425 -3.697 1.00 0.00 52 ALA A N 3
ATOM 3159 C CA . ALA A 1 52 ? 2.139 0.205 -2.921 1.00 0.00 52 ALA A CA 3
ATOM 3160 C C . ALA A 1 52 ? 0.904 -0.617 -3.272 1.00 0.00 52 ALA A C 3
ATOM 3161 O O . ALA A 1 52 ? 1.016 -1.802 -3.599 1.00 0.00 52 ALA A O 3
ATOM 3168 N N . TYR A 1 53 ? -0.276 -0.001 -3.204 1.00 0.00 53 TYR A N 3
ATOM 3169 C CA . TYR A 1 53 ? -1.512 -0.705 -3.476 1.00 0.00 53 TYR A CA 3
ATOM 3170 C C . TYR A 1 53 ? -1.591 -1.128 -4.949 1.00 0.00 53 TYR A C 3
ATOM 3171 O O . TYR A 1 53 ? -2.334 -2.051 -5.248 1.00 0.00 53 TYR A O 3
ATOM 3189 N N . GLU A 1 54 ? -0.855 -0.510 -5.878 1.00 0.00 54 GLU A N 3
ATOM 3190 C CA . GLU A 1 54 ? -0.964 -0.770 -7.319 1.00 0.00 54 GLU A CA 3
ATOM 3191 C C . GLU A 1 54 ? -0.373 -2.137 -7.673 1.00 0.00 54 GLU A C 3
ATOM 3192 O O . GLU A 1 54 ? -1.012 -2.929 -8.363 1.00 0.00 54 GLU A O 3
ATOM 3204 N N . VAL A 1 55 ? 0.839 -2.443 -7.204 1.00 0.00 55 VAL A N 3
ATOM 3205 C CA . VAL A 1 55 ? 1.445 -3.760 -7.422 1.00 0.00 55 VAL A CA 3
ATOM 3206 C C . VAL A 1 55 ? 0.573 -4.828 -6.754 1.00 0.00 55 VAL A C 3
ATOM 3207 O O . VAL A 1 55 ? 0.375 -5.911 -7.305 1.00 0.00 55 VAL A O 3
ATOM 3220 N N . LEU A 1 56 ? 0.009 -4.503 -5.588 1.00 0.00 56 LEU A N 3
ATOM 3221 C CA . LEU A 1 56 ? -0.834 -5.411 -4.833 1.00 0.00 56 LEU A CA 3
ATOM 3222 C C . LEU A 1 56 ? -2.246 -5.522 -5.414 1.00 0.00 56 LEU A C 3
ATOM 3223 O O . LEU A 1 56 ? -2.954 -6.462 -5.053 1.00 0.00 56 LEU A O 3
ATOM 3239 N N . SER A 1 57 ? -2.684 -4.593 -6.267 1.00 0.00 57 SER A N 3
ATOM 3240 C CA . SER A 1 57 ? -4.055 -4.502 -6.748 1.00 0.00 57 SER A CA 3
ATOM 3241 C C . SER A 1 57 ? -4.383 -5.690 -7.633 1.00 0.00 57 SER A C 3
ATOM 3242 O O . SER A 1 57 ? -5.355 -6.394 -7.351 1.00 0.00 57 SER A O 3
ATOM 3250 N N . ASP A 1 58 ? -3.601 -5.887 -8.694 1.00 0.00 58 ASP A N 3
ATOM 3251 C CA . ASP A 1 58 ? -3.876 -6.904 -9.697 1.00 0.00 58 ASP A CA 3
ATOM 3252 C C . ASP A 1 58 ? -3.392 -8.257 -9.207 1.00 0.00 58 ASP A C 3
ATOM 3253 O O . ASP A 1 58 ? -2.379 -8.321 -8.509 1.00 0.00 58 ASP A O 3
ATOM 3262 N N . ALA A 1 59 ? -4.067 -9.346 -9.567 1.00 0.00 59 ALA A N 3
ATOM 3263 C CA . ALA A 1 59 ? -3.642 -10.670 -9.142 1.00 0.00 59 ALA A CA 3
ATOM 3264 C C . ALA A 1 59 ? -2.373 -11.104 -9.879 1.00 0.00 59 ALA A C 3
ATOM 3265 O O . ALA A 1 59 ? -1.481 -11.678 -9.253 1.00 0.00 59 ALA A O 3
ATOM 3272 N N . LYS A 1 60 ? -2.248 -10.829 -11.184 1.00 0.00 60 LYS A N 3
ATOM 3273 C CA . LYS A 1 60 ? -1.070 -11.192 -11.952 1.00 0.00 60 LYS A CA 3
ATOM 3274 C C . LYS A 1 60 ? 0.134 -10.341 -11.555 1.00 0.00 60 LYS A C 3
ATOM 3275 O O . LYS A 1 60 ? 1.241 -10.880 -11.563 1.00 0.00 60 LYS A O 3
ATOM 3294 N N . LYS A 1 61 ? -0.031 -9.060 -11.196 1.00 0.00 61 LYS A N 3
ATOM 3295 C CA . LYS A 1 61 ? 1.074 -8.320 -10.572 1.00 0.00 61 LYS A CA 3
ATOM 3296 C C . LYS A 1 61 ? 1.382 -8.906 -9.206 1.00 0.00 61 LYS A C 3
ATOM 3297 O O . LYS A 1 61 ? 2.542 -9.226 -8.944 1.00 0.00 61 LYS A O 3
ATOM 3316 N N . ARG A 1 62 ? 0.370 -9.074 -8.344 1.00 0.00 62 ARG A N 3
ATOM 3317 C CA . ARG A 1 62 ? 0.651 -9.605 -7.007 1.00 0.00 62 ARG A CA 3
ATOM 3318 C C . ARG A 1 62 ? 1.361 -10.964 -7.054 1.00 0.00 62 ARG A C 3
ATOM 3319 O O . ARG A 1 62 ? 2.215 -11.173 -6.207 1.00 0.00 62 ARG A O 3
ATOM 3340 N N . GLU A 1 63 ? 1.092 -11.847 -8.020 1.00 0.00 63 GLU A N 3
ATOM 3341 C CA . GLU A 1 63 ? 1.816 -13.115 -8.172 1.00 0.00 63 GLU A CA 3
ATOM 3342 C C . GLU A 1 63 ? 3.327 -12.885 -8.265 1.00 0.00 63 GLU A C 3
ATOM 3343 O O . GLU A 1 63 ? 4.110 -13.499 -7.538 1.00 0.00 63 GLU A O 3
ATOM 3355 N N . LEU A 1 64 ? 3.737 -12.009 -9.183 1.00 0.00 64 LEU A N 3
ATOM 3356 C CA . LEU A 1 64 ? 5.142 -11.749 -9.486 1.00 0.00 64 LEU A CA 3
ATOM 3357 C C . LEU A 1 64 ? 5.808 -11.058 -8.314 1.00 0.00 64 LEU A C 3
ATOM 3358 O O . LEU A 1 64 ? 6.986 -11.277 -8.068 1.00 0.00 64 LEU A O 3
ATOM 3374 N N . TYR A 1 65 ? 5.068 -10.217 -7.605 1.00 0.00 65 TYR A N 3
ATOM 3375 C CA . TYR A 1 65 ? 5.461 -9.583 -6.365 1.00 0.00 65 TYR A CA 3
ATOM 3376 C C . TYR A 1 65 ? 5.665 -10.604 -5.242 1.00 0.00 65 TYR A C 3
ATOM 3377 O O . TYR A 1 65 ? 6.685 -10.552 -4.560 1.00 0.00 65 TYR A O 3
ATOM 3395 N N . ASP A 1 66 ? 4.739 -11.549 -5.062 1.00 0.00 66 ASP A N 3
ATOM 3396 C CA . ASP A 1 66 ? 4.667 -12.460 -3.915 1.00 0.00 66 ASP A CA 3
ATOM 3397 C C . ASP A 1 66 ? 5.920 -13.321 -3.762 1.00 0.00 66 ASP A C 3
ATOM 3398 O O . ASP A 1 66 ? 6.250 -13.774 -2.659 1.00 0.00 66 ASP A O 3
ATOM 3407 N N . LYS A 1 67 ? 6.634 -13.509 -4.874 1.00 0.00 67 LYS A N 3
ATOM 3408 C CA . LYS A 1 67 ? 7.939 -14.165 -4.950 1.00 0.00 67 LYS A CA 3
ATOM 3409 C C . LYS A 1 67 ? 8.957 -13.393 -5.806 1.00 0.00 67 LYS A C 3
ATOM 3410 O O . LYS A 1 67 ? 9.828 -14.021 -6.417 1.00 0.00 67 LYS A O 3
ATOM 3429 N N . GLY A 1 68 ? 8.856 -12.068 -5.928 1.00 0.00 68 GLY A N 3
ATOM 3430 C CA . GLY A 1 68 ? 9.712 -11.316 -6.846 1.00 0.00 68 GLY A CA 3
ATOM 3431 C C . GLY A 1 68 ? 9.627 -9.811 -6.633 1.00 0.00 68 GLY A C 3
ATOM 3432 O O . GLY A 1 68 ? 10.396 -9.267 -5.843 1.00 0.00 68 GLY A O 3
ATOM 3436 N N . GLY A 1 69 ? 8.714 -9.135 -7.337 1.00 0.00 69 GLY A N 3
ATOM 3437 C CA . GLY A 1 69 ? 8.503 -7.689 -7.206 1.00 0.00 69 GLY A CA 3
ATOM 3438 C C . GLY A 1 69 ? 9.362 -6.845 -8.151 1.00 0.00 69 GLY A C 3
ATOM 3439 O O . GLY A 1 69 ? 9.241 -5.617 -8.161 1.00 0.00 69 GLY A O 3
ATOM 3443 N N . GLU A 1 70 ? 10.201 -7.475 -8.972 1.00 0.00 70 GLU A N 3
ATOM 3444 C CA . GLU A 1 70 ? 10.986 -6.826 -10.021 1.00 0.00 70 GLU A CA 3
ATOM 3445 C C . GLU A 1 70 ? 10.888 -7.653 -11.314 1.00 0.00 70 GLU A C 3
ATOM 3446 O O . GLU A 1 70 ? 11.854 -7.832 -12.055 1.00 0.00 70 GLU A O 3
ATOM 3458 N N . GLN A 1 71 ? 9.699 -8.205 -11.565 1.00 0.00 71 GLN A N 3
ATOM 3459 C CA . GLN A 1 71 ? 9.316 -8.902 -12.782 1.00 0.00 71 GLN A CA 3
ATOM 3460 C C . GLN A 1 71 ? 7.967 -8.353 -13.220 1.00 0.00 71 GLN A C 3
ATOM 3461 O O . GLN A 1 71 ? 7.365 -7.545 -12.473 1.00 0.00 71 GLN A O 3
ATOM 3475 N N . GLY A 1 1 ? 11.960 2.784 13.592 1.00 0.00 1 GLY A N 4
ATOM 3476 C CA . GLY A 1 1 ? 13.170 2.324 12.903 1.00 0.00 1 GLY A CA 4
ATOM 3477 C C . GLY A 1 1 ? 13.375 3.111 11.623 1.00 0.00 1 GLY A C 4
ATOM 3478 O O . GLY A 1 1 ? 12.421 3.432 10.915 1.00 0.00 1 GLY A O 4
ATOM 3482 N N . MET A 1 2 ? 14.632 3.382 11.279 1.00 0.00 2 MET A N 4
ATOM 3483 C CA . MET A 1 2 ? 15.081 4.002 10.030 1.00 0.00 2 MET A CA 4
ATOM 3484 C C . MET A 1 2 ? 15.037 2.990 8.889 1.00 0.00 2 MET A C 4
ATOM 3485 O O . MET A 1 2 ? 15.864 3.009 7.978 1.00 0.00 2 MET A O 4
ATOM 3499 N N . VAL A 1 3 ? 14.055 2.102 8.936 1.00 0.00 3 VAL A N 4
ATOM 3500 C CA . VAL A 1 3 ? 13.668 1.252 7.844 1.00 0.00 3 VAL A CA 4
ATOM 3501 C C . VAL A 1 3 ? 12.923 2.161 6.873 1.00 0.00 3 VAL A C 4
ATOM 3502 O O . VAL A 1 3 ? 11.928 2.803 7.229 1.00 0.00 3 VAL A O 4
ATOM 3515 N N . LYS A 1 4 ? 13.433 2.291 5.656 1.00 0.00 4 LYS A N 4
ATOM 3516 C CA . LYS A 1 4 ? 12.643 2.753 4.513 1.00 0.00 4 LYS A CA 4
ATOM 3517 C C . LYS A 1 4 ? 12.740 1.750 3.363 1.00 0.00 4 LYS A C 4
ATOM 3518 O O . LYS A 1 4 ? 12.517 2.108 2.206 1.00 0.00 4 LYS A O 4
ATOM 3537 N N . GLU A 1 5 ? 13.101 0.506 3.674 1.00 0.00 5 GLU A N 4
ATOM 3538 C CA . GLU A 1 5 ? 13.358 -0.571 2.722 1.00 0.00 5 GLU A CA 4
ATOM 3539 C C . GLU A 1 5 ? 12.490 -1.794 3.029 1.00 0.00 5 GLU A C 4
ATOM 3540 O O . GLU A 1 5 ? 12.801 -2.930 2.672 1.00 0.00 5 GLU A O 4
ATOM 3552 N N . THR A 1 6 ? 11.371 -1.537 3.696 1.00 0.00 6 THR A N 4
ATOM 3553 C CA . THR A 1 6 ? 10.352 -2.525 3.999 1.00 0.00 6 THR A CA 4
ATOM 3554 C C . THR A 1 6 ? 9.387 -2.564 2.818 1.00 0.00 6 THR A C 4
ATOM 3555 O O . THR A 1 6 ? 9.152 -1.542 2.162 1.00 0.00 6 THR A O 4
ATOM 3566 N N . THR A 1 7 ? 8.846 -3.752 2.558 1.00 0.00 7 THR A N 4
ATOM 3567 C CA . THR A 1 7 ? 8.065 -4.051 1.375 1.00 0.00 7 THR A CA 4
ATOM 3568 C C . THR A 1 7 ? 6.756 -3.264 1.350 1.00 0.00 7 THR A C 4
ATOM 3569 O O . THR A 1 7 ? 6.364 -2.584 2.304 1.00 0.00 7 THR A O 4
ATOM 3580 N N . TYR A 1 8 ? 6.028 -3.476 0.262 1.00 0.00 8 TYR A N 4
ATOM 3581 C CA . TYR A 1 8 ? 4.757 -2.843 -0.075 1.00 0.00 8 TYR A CA 4
ATOM 3582 C C . TYR A 1 8 ? 3.612 -3.124 0.904 1.00 0.00 8 TYR A C 4
ATOM 3583 O O . TYR A 1 8 ? 2.525 -2.609 0.690 1.00 0.00 8 TYR A O 4
ATOM 3601 N N . TYR A 1 9 ? 3.807 -3.889 1.975 1.00 0.00 9 TYR A N 4
ATOM 3602 C CA . TYR A 1 9 ? 2.794 -4.072 3.003 1.00 0.00 9 TYR A CA 4
ATOM 3603 C C . TYR A 1 9 ? 2.932 -3.000 4.091 1.00 0.00 9 TYR A C 4
ATOM 3604 O O . TYR A 1 9 ? 1.957 -2.307 4.394 1.00 0.00 9 TYR A O 4
ATOM 3622 N N . ASP A 1 10 ? 4.138 -2.808 4.644 1.00 0.00 10 ASP A N 4
ATOM 3623 C CA . ASP A 1 10 ? 4.357 -1.928 5.806 1.00 0.00 10 ASP A CA 4
ATOM 3624 C C . ASP A 1 10 ? 4.016 -0.469 5.474 1.00 0.00 10 ASP A C 4
ATOM 3625 O O . ASP A 1 10 ? 3.606 0.305 6.343 1.00 0.00 10 ASP A O 4
ATOM 3634 N N . VAL A 1 11 ? 4.102 -0.111 4.188 1.00 0.00 11 VAL A N 4
ATOM 3635 C CA . VAL A 1 11 ? 3.730 1.191 3.649 1.00 0.00 11 VAL A CA 4
ATOM 3636 C C . VAL A 1 11 ? 2.277 1.545 4.005 1.00 0.00 11 VAL A C 4
ATOM 3637 O O . VAL A 1 11 ? 1.958 2.707 4.280 1.00 0.00 11 VAL A O 4
ATOM 3650 N N . LEU A 1 12 ? 1.387 0.549 4.017 1.00 0.00 12 LEU A N 4
ATOM 3651 C CA . LEU A 1 12 ? -0.031 0.706 4.343 1.00 0.00 12 LEU A CA 4
ATOM 3652 C C . LEU A 1 12 ? -0.289 0.303 5.800 1.00 0.00 12 LEU A C 4
ATOM 3653 O O . LEU A 1 12 ? -1.438 0.143 6.223 1.00 0.00 12 LEU A O 4
ATOM 3669 N N . GLY A 1 13 ? 0.779 0.098 6.572 1.00 0.00 13 GLY A N 4
ATOM 3670 C CA . GLY A 1 13 ? 0.729 -0.295 7.963 1.00 0.00 13 GLY A CA 4
ATOM 3671 C C . GLY A 1 13 ? 0.061 -1.645 8.140 1.00 0.00 13 GLY A C 4
ATOM 3672 O O . GLY A 1 13 ? -0.498 -1.883 9.212 1.00 0.00 13 GLY A O 4
ATOM 3676 N N . VAL A 1 14 ? 0.028 -2.494 7.111 1.00 0.00 14 VAL A N 4
ATOM 3677 C CA . VAL A 1 14 ? -0.425 -3.868 7.242 1.00 0.00 14 VAL A CA 4
ATOM 3678 C C . VAL A 1 14 ? 0.834 -4.722 7.363 1.00 0.00 14 VAL A C 4
ATOM 3679 O O . VAL A 1 14 ? 1.856 -4.426 6.741 1.00 0.00 14 VAL A O 4
ATOM 3692 N N . LYS A 1 15 ? 0.772 -5.787 8.160 1.00 0.00 15 LYS A N 4
ATOM 3693 C CA . LYS A 1 15 ? 1.907 -6.690 8.291 1.00 0.00 15 LYS A CA 4
ATOM 3694 C C . LYS A 1 15 ? 2.267 -7.318 6.945 1.00 0.00 15 LYS A C 4
ATOM 3695 O O . LYS A 1 15 ? 1.378 -7.501 6.112 1.00 0.00 15 LYS A O 4
ATOM 3714 N N . PRO A 1 16 ? 3.514 -7.781 6.749 1.00 0.00 16 PRO A N 4
ATOM 3715 C CA . PRO A 1 16 ? 3.900 -8.463 5.520 1.00 0.00 16 PRO A CA 4
ATOM 3716 C C . PRO A 1 16 ? 3.126 -9.770 5.286 1.00 0.00 16 PRO A C 4
ATOM 3717 O O . PRO A 1 16 ? 3.132 -10.297 4.176 1.00 0.00 16 PRO A O 4
ATOM 3728 N N . ASN A 1 17 ? 2.413 -10.283 6.293 1.00 0.00 17 ASN A N 4
ATOM 3729 C CA . ASN A 1 17 ? 1.499 -11.413 6.161 1.00 0.00 17 ASN A CA 4
ATOM 3730 C C . ASN A 1 17 ? 0.072 -10.976 5.757 1.00 0.00 17 ASN A C 4
ATOM 3731 O O . ASN A 1 17 ? -0.888 -11.695 6.038 1.00 0.00 17 ASN A O 4
ATOM 3742 N N . ALA A 1 18 ? -0.138 -9.778 5.195 1.00 0.00 18 ALA A N 4
ATOM 3743 C CA . ALA A 1 18 ? -1.479 -9.295 4.848 1.00 0.00 18 ALA A CA 4
ATOM 3744 C C . ALA A 1 18 ? -2.047 -9.950 3.581 1.00 0.00 18 ALA A C 4
ATOM 3745 O O . ALA A 1 18 ? -1.317 -10.582 2.816 1.00 0.00 18 ALA A O 4
ATOM 3752 N N . THR A 1 19 ? -3.353 -9.793 3.368 1.00 0.00 19 THR A N 4
ATOM 3753 C CA . THR A 1 19 ? -4.157 -10.383 2.297 1.00 0.00 19 THR A CA 4
ATOM 3754 C C . THR A 1 19 ? -4.721 -9.291 1.375 1.00 0.00 19 THR A C 4
ATOM 3755 O O . THR A 1 19 ? -4.734 -8.113 1.737 1.00 0.00 19 THR A O 4
ATOM 3766 N N . GLN A 1 20 ? -5.252 -9.656 0.199 1.00 0.00 20 GLN A N 4
ATOM 3767 C CA . GLN A 1 20 ? -5.859 -8.702 -0.737 1.00 0.00 20 GLN A CA 4
ATOM 3768 C C . GLN A 1 20 ? -7.086 -8.022 -0.112 1.00 0.00 20 GLN A C 4
ATOM 3769 O O . GLN A 1 20 ? -7.408 -6.876 -0.433 1.00 0.00 20 GLN A O 4
ATOM 3783 N N . GLU A 1 21 ? -7.800 -8.718 0.775 1.00 0.00 21 GLU A N 4
ATOM 3784 C CA . GLU A 1 21 ? -8.937 -8.141 1.475 1.00 0.00 21 GLU A CA 4
ATOM 3785 C C . GLU A 1 21 ? -8.486 -7.096 2.487 1.00 0.00 21 GLU A C 4
ATOM 3786 O O . GLU A 1 21 ? -9.156 -6.069 2.646 1.00 0.00 21 GLU A O 4
ATOM 3798 N N . GLU A 1 22 ? -7.357 -7.351 3.145 1.00 0.00 22 GLU A N 4
ATOM 3799 C CA . GLU A 1 22 ? -6.736 -6.427 4.076 1.00 0.00 22 GLU A CA 4
ATOM 3800 C C . GLU A 1 22 ? -6.195 -5.223 3.319 1.00 0.00 22 GLU A C 4
ATOM 3801 O O . GLU A 1 22 ? -6.391 -4.115 3.805 1.00 0.00 22 GLU A O 4
ATOM 3813 N N . LEU A 1 23 ? -5.621 -5.368 2.108 1.00 0.00 23 LEU A N 4
ATOM 3814 C CA . LEU A 1 23 ? -5.270 -4.210 1.303 1.00 0.00 23 LEU A CA 4
ATOM 3815 C C . LEU A 1 23 ? -6.451 -3.258 1.191 1.00 0.00 23 LEU A C 4
ATOM 3816 O O . LEU A 1 23 ? -6.279 -2.078 1.472 1.00 0.00 23 LEU A O 4
ATOM 3832 N N . LYS A 1 24 ? -7.643 -3.744 0.836 1.00 0.00 24 LYS A N 4
ATOM 3833 C CA . LYS A 1 24 ? -8.826 -2.895 0.711 1.00 0.00 24 LYS A CA 4
ATOM 3834 C C . LYS A 1 24 ? -9.206 -2.285 2.066 1.00 0.00 24 LYS A C 4
ATOM 3835 O O . LYS A 1 24 ? -9.288 -1.061 2.199 1.00 0.00 24 LYS A O 4
ATOM 3854 N N . LYS A 1 25 ? -9.456 -3.118 3.086 1.00 0.00 25 LYS A N 4
ATOM 3855 C CA . LYS A 1 25 ? -9.951 -2.637 4.382 1.00 0.00 25 LYS A CA 4
ATOM 3856 C C . LYS A 1 25 ? -8.935 -1.752 5.107 1.00 0.00 25 LYS A C 4
ATOM 3857 O O . LYS A 1 25 ? -9.372 -0.896 5.870 1.00 0.00 25 LYS A O 4
ATOM 3876 N N . ALA A 1 26 ? -7.627 -1.880 4.881 1.00 0.00 26 ALA A N 4
ATOM 3877 C CA . ALA A 1 26 ? -6.641 -1.005 5.497 1.00 0.00 26 ALA A CA 4
ATOM 3878 C C . ALA A 1 26 ? -6.424 0.265 4.675 1.00 0.00 26 ALA A C 4
ATOM 3879 O O . ALA A 1 26 ? -6.311 1.347 5.249 1.00 0.00 26 ALA A O 4
ATOM 3886 N N . TYR A 1 27 ? -6.422 0.162 3.346 1.00 0.00 27 TYR A N 4
ATOM 3887 C CA . TYR A 1 27 ? -6.135 1.272 2.438 1.00 0.00 27 TYR A CA 4
ATOM 3888 C C . TYR A 1 27 ? -7.134 2.388 2.685 1.00 0.00 27 TYR A C 4
ATOM 3889 O O . TYR A 1 27 ? -6.744 3.532 2.915 1.00 0.00 27 TYR A O 4
ATOM 3907 N N . ARG A 1 28 ? -8.432 2.058 2.698 1.00 0.00 28 ARG A N 4
ATOM 3908 C CA . ARG A 1 28 ? -9.496 3.038 2.882 1.00 0.00 28 ARG A CA 4
ATOM 3909 C C . ARG A 1 28 ? -9.323 3.861 4.164 1.00 0.00 28 ARG A C 4
ATOM 3910 O O . ARG A 1 28 ? -9.692 5.032 4.178 1.00 0.00 28 ARG A O 4
ATOM 3931 N N . LYS A 1 29 ? -8.718 3.300 5.218 1.00 0.00 29 LYS A N 4
ATOM 3932 C CA . LYS A 1 29 ? -8.403 4.024 6.455 1.00 0.00 29 LYS A CA 4
ATOM 3933 C C . LYS A 1 29 ? -7.467 5.187 6.126 1.00 0.00 29 LYS A C 4
ATOM 3934 O O . LYS A 1 29 ? -7.733 6.337 6.481 1.00 0.00 29 LYS A O 4
ATOM 3953 N N . LEU A 1 30 ? -6.342 4.867 5.488 1.00 0.00 30 LEU A N 4
ATOM 3954 C CA . LEU A 1 30 ? -5.214 5.759 5.283 1.00 0.00 30 LEU A CA 4
ATOM 3955 C C . LEU A 1 30 ? -5.496 6.730 4.145 1.00 0.00 30 LEU A C 4
ATOM 3956 O O . LEU A 1 30 ? -5.141 7.898 4.254 1.00 0.00 30 LEU A O 4
ATOM 3972 N N . ALA A 1 31 ? -6.188 6.296 3.091 1.00 0.00 31 ALA A N 4
ATOM 3973 C CA . ALA A 1 31 ? -6.608 7.169 2.003 1.00 0.00 31 ALA A CA 4
ATOM 3974 C C . ALA A 1 31 ? -7.464 8.329 2.522 1.00 0.00 31 ALA A C 4
ATOM 3975 O O . ALA A 1 31 ? -7.376 9.429 1.989 1.00 0.00 31 ALA A O 4
ATOM 3982 N N . LEU A 1 32 ? -8.265 8.102 3.570 1.00 0.00 32 LEU A N 4
ATOM 3983 C CA . LEU A 1 32 ? -9.070 9.137 4.209 1.00 0.00 32 LEU A CA 4
ATOM 3984 C C . LEU A 1 32 ? -8.255 10.010 5.174 1.00 0.00 32 LEU A C 4
ATOM 3985 O O . LEU A 1 32 ? -8.724 11.095 5.511 1.00 0.00 32 LEU A O 4
ATOM 4001 N N . LYS A 1 33 ? -7.069 9.574 5.619 1.00 0.00 33 LYS A N 4
ATOM 4002 C CA . LYS A 1 33 ? -6.138 10.379 6.417 1.00 0.00 33 LYS A CA 4
ATOM 4003 C C . LYS A 1 33 ? -5.356 11.292 5.477 1.00 0.00 33 LYS A C 4
ATOM 4004 O O . LYS A 1 33 ? -5.471 12.508 5.574 1.00 0.00 33 LYS A O 4
ATOM 4023 N N . TYR A 1 34 ? -4.570 10.708 4.573 1.00 0.00 34 TYR A N 4
ATOM 4024 C CA . TYR A 1 34 ? -3.635 11.410 3.697 1.00 0.00 34 TYR A CA 4
ATOM 4025 C C . TYR A 1 34 ? -4.333 12.096 2.516 1.00 0.00 34 TYR A C 4
ATOM 4026 O O . TYR A 1 34 ? -3.651 12.507 1.577 1.00 0.00 34 TYR A O 4
ATOM 4044 N N . HIS A 1 35 ? -5.669 12.193 2.510 1.00 0.00 35 HIS A N 4
ATOM 4045 C CA . HIS A 1 35 ? -6.382 12.728 1.361 1.00 0.00 35 HIS A CA 4
ATOM 4046 C C . HIS A 1 35 ? -5.920 14.177 1.145 1.00 0.00 35 HIS A C 4
ATOM 4047 O O . HIS A 1 35 ? -5.812 14.920 2.125 1.00 0.00 35 HIS A O 4
ATOM 4061 N N . PRO A 1 36 ? -5.770 14.647 -0.104 1.00 0.00 36 PRO A N 4
ATOM 4062 C CA . PRO A 1 36 ? -5.106 15.918 -0.371 1.00 0.00 36 PRO A CA 4
ATOM 4063 C C . PRO A 1 36 ? -5.946 17.081 0.152 1.00 0.00 36 PRO A C 4
ATOM 4064 O O . PRO A 1 36 ? -5.417 17.980 0.792 1.00 0.00 36 PRO A O 4
ATOM 4075 N N . ASP A 1 37 ? -7.262 16.998 -0.058 1.00 0.00 37 ASP A N 4
ATOM 4076 C CA . ASP A 1 37 ? -8.295 17.944 0.355 1.00 0.00 37 ASP A CA 4
ATOM 4077 C C . ASP A 1 37 ? -8.193 18.351 1.827 1.00 0.00 37 ASP A C 4
ATOM 4078 O O . ASP A 1 37 ? -8.491 19.490 2.190 1.00 0.00 37 ASP A O 4
ATOM 4087 N N . LYS A 1 38 ? -7.760 17.429 2.693 1.00 0.00 38 LYS A N 4
ATOM 4088 C CA . LYS A 1 38 ? -7.673 17.643 4.131 1.00 0.00 38 LYS A CA 4
ATOM 4089 C C . LYS A 1 38 ? -6.259 17.489 4.678 1.00 0.00 38 LYS A C 4
ATOM 4090 O O . LYS A 1 38 ? -6.108 17.658 5.891 1.00 0.00 38 LYS A O 4
ATOM 4109 N N . ASN A 1 39 ? -5.255 17.175 3.858 1.00 0.00 39 ASN A N 4
ATOM 4110 C CA . ASN A 1 39 ? -3.873 17.093 4.312 1.00 0.00 39 ASN A CA 4
ATOM 4111 C C . ASN A 1 39 ? -2.893 17.349 3.158 1.00 0.00 39 ASN A C 4
ATOM 4112 O O . ASN A 1 39 ? -2.048 16.497 2.863 1.00 0.00 39 ASN A O 4
ATOM 4123 N N . PRO A 1 40 ? -2.925 18.529 2.512 1.00 0.00 40 PRO A N 4
ATOM 4124 C CA . PRO A 1 40 ? -2.170 18.804 1.291 1.00 0.00 40 PRO A CA 4
ATOM 4125 C C . PRO A 1 40 ? -0.653 18.732 1.486 1.00 0.00 40 PRO A C 4
ATOM 4126 O O . PRO A 1 40 ? 0.092 18.613 0.513 1.00 0.00 40 PRO A O 4
ATOM 4137 N N . ASN A 1 41 ? -0.176 18.764 2.736 1.00 0.00 41 ASN A N 4
ATOM 4138 C CA . ASN A 1 41 ? 1.242 18.593 3.035 1.00 0.00 41 ASN A CA 4
ATOM 4139 C C . ASN A 1 41 ? 1.751 17.182 2.740 1.00 0.00 41 ASN A C 4
ATOM 4140 O O . ASN A 1 41 ? 2.959 16.966 2.713 1.00 0.00 41 ASN A O 4
ATOM 4151 N N . GLU A 1 42 ? 0.848 16.216 2.563 1.00 0.00 42 GLU A N 4
ATOM 4152 C CA . GLU A 1 42 ? 1.159 14.792 2.485 1.00 0.00 42 GLU A CA 4
ATOM 4153 C C . GLU A 1 42 ? 0.613 14.200 1.180 1.00 0.00 42 GLU A C 4
ATOM 4154 O O . GLU A 1 42 ? 0.575 12.981 1.023 1.00 0.00 42 GLU A O 4
ATOM 4166 N N . GLY A 1 43 ? 0.230 15.056 0.224 1.00 0.00 43 GLY A N 4
ATOM 4167 C CA . GLY A 1 43 ? -0.356 14.637 -1.038 1.00 0.00 43 GLY A CA 4
ATOM 4168 C C . GLY A 1 43 ? 0.601 13.800 -1.894 1.00 0.00 43 GLY A C 4
ATOM 4169 O O . GLY A 1 43 ? 0.124 12.914 -2.602 1.00 0.00 43 GLY A O 4
ATOM 4173 N N . GLU A 1 44 ? 1.926 14.001 -1.824 1.00 0.00 44 GLU A N 4
ATOM 4174 C CA . GLU A 1 44 ? 2.856 13.119 -2.506 1.00 0.00 44 GLU A CA 4
ATOM 4175 C C . GLU A 1 44 ? 3.098 11.854 -1.672 1.00 0.00 44 GLU A C 4
ATOM 4176 O O . GLU A 1 44 ? 3.234 10.786 -2.254 1.00 0.00 44 GLU A O 4
ATOM 4188 N N . LYS A 1 45 ? 3.025 11.904 -0.333 1.00 0.00 45 LYS A N 4
ATOM 4189 C CA . LYS A 1 45 ? 3.100 10.694 0.502 1.00 0.00 45 LYS A CA 4
ATOM 4190 C C . LYS A 1 45 ? 1.954 9.724 0.194 1.00 0.00 45 LYS A C 4
ATOM 4191 O O . LYS A 1 45 ? 2.073 8.522 0.434 1.00 0.00 45 LYS A O 4
ATOM 4210 N N . PHE A 1 46 ? 0.841 10.229 -0.336 1.00 0.00 46 PHE A N 4
ATOM 4211 C CA . PHE A 1 46 ? -0.226 9.410 -0.888 1.00 0.00 46 PHE A CA 4
ATOM 4212 C C . PHE A 1 46 ? 0.327 8.457 -1.953 1.00 0.00 46 PHE A C 4
ATOM 4213 O O . PHE A 1 46 ? -0.053 7.292 -1.980 1.00 0.00 46 PHE A O 4
ATOM 4230 N N . LYS A 1 47 ? 1.239 8.923 -2.806 1.00 0.00 47 LYS A N 4
ATOM 4231 C CA . LYS A 1 47 ? 1.802 8.158 -3.912 1.00 0.00 47 LYS A CA 4
ATOM 4232 C C . LYS A 1 47 ? 2.513 6.885 -3.464 1.00 0.00 47 LYS A C 4
ATOM 4233 O O . LYS A 1 47 ? 2.501 5.900 -4.205 1.00 0.00 47 LYS A O 4
ATOM 4252 N N . GLN A 1 48 ? 3.117 6.864 -2.271 1.00 0.00 48 GLN A N 4
ATOM 4253 C CA . GLN A 1 48 ? 3.644 5.626 -1.703 1.00 0.00 48 GLN A CA 4
ATOM 4254 C C . GLN A 1 48 ? 2.510 4.620 -1.504 1.00 0.00 48 GLN A C 4
ATOM 4255 O O . GLN A 1 48 ? 2.676 3.441 -1.831 1.00 0.00 48 GLN A O 4
ATOM 4269 N N . ILE A 1 49 ? 1.371 5.090 -0.992 1.00 0.00 49 ILE A N 4
ATOM 4270 C CA . ILE A 1 49 ? 0.200 4.274 -0.711 1.00 0.00 49 ILE A CA 4
ATOM 4271 C C . ILE A 1 49 ? -0.305 3.708 -2.041 1.00 0.00 49 ILE A C 4
ATOM 4272 O O . ILE A 1 49 ? -0.563 2.510 -2.115 1.00 0.00 49 ILE A O 4
ATOM 4288 N N . SER A 1 50 ? -0.436 4.537 -3.086 1.00 0.00 50 SER A N 4
ATOM 4289 C CA . SER A 1 50 ? -0.856 4.108 -4.402 1.00 0.00 50 SER A CA 4
ATOM 4290 C C . SER A 1 50 ? 0.080 3.067 -5.007 1.00 0.00 50 SER A C 4
ATOM 4291 O O . SER A 1 50 ? -0.402 2.004 -5.382 1.00 0.00 50 SER A O 4
ATOM 4299 N N . GLN A 1 51 ? 1.391 3.334 -5.080 1.00 0.00 51 GLN A N 4
ATOM 4300 C CA . GLN A 1 51 ? 2.366 2.411 -5.655 1.00 0.00 51 GLN A CA 4
ATOM 4301 C C . GLN A 1 51 ? 2.246 1.043 -4.981 1.00 0.00 51 GLN A C 4
ATOM 4302 O O . GLN A 1 51 ? 2.208 0.015 -5.651 1.00 0.00 51 GLN A O 4
ATOM 4316 N N . ALA A 1 52 ? 2.190 1.034 -3.649 1.00 0.00 52 ALA A N 4
ATOM 4317 C CA . ALA A 1 52 ? 2.127 -0.194 -2.885 1.00 0.00 52 ALA A CA 4
ATOM 4318 C C . ALA A 1 52 ? 0.804 -0.930 -3.110 1.00 0.00 52 ALA A C 4
ATOM 4319 O O . ALA A 1 52 ? 0.801 -2.129 -3.391 1.00 0.00 52 ALA A O 4
ATOM 4326 N N . TYR A 1 53 ? -0.318 -0.215 -3.011 1.00 0.00 53 TYR A N 4
ATOM 4327 C CA . TYR A 1 53 ? -1.642 -0.775 -3.225 1.00 0.00 53 TYR A CA 4
ATOM 4328 C C . TYR A 1 53 ? -1.818 -1.274 -4.665 1.00 0.00 53 TYR A C 4
ATOM 4329 O O . TYR A 1 53 ? -2.607 -2.186 -4.878 1.00 0.00 53 TYR A O 4
ATOM 4347 N N . GLU A 1 54 ? -1.114 -0.706 -5.649 1.00 0.00 54 GLU A N 4
ATOM 4348 C CA . GLU A 1 54 ? -1.248 -1.060 -7.063 1.00 0.00 54 GLU A CA 4
ATOM 4349 C C . GLU A 1 54 ? -0.605 -2.426 -7.292 1.00 0.00 54 GLU A C 4
ATOM 4350 O O . GLU A 1 54 ? -1.277 -3.319 -7.803 1.00 0.00 54 GLU A O 4
ATOM 4362 N N . VAL A 1 55 ? 0.657 -2.609 -6.884 1.00 0.00 55 VAL A N 4
ATOM 4363 C CA . VAL A 1 55 ? 1.383 -3.870 -7.042 1.00 0.00 55 VAL A CA 4
ATOM 4364 C C . VAL A 1 55 ? 0.627 -5.017 -6.361 1.00 0.00 55 VAL A C 4
ATOM 4365 O O . VAL A 1 55 ? 0.655 -6.155 -6.832 1.00 0.00 55 VAL A O 4
ATOM 4378 N N . LEU A 1 56 ? -0.086 -4.721 -5.275 1.00 0.00 56 LEU A N 4
ATOM 4379 C CA . LEU A 1 56 ? -0.800 -5.712 -4.487 1.00 0.00 56 LEU A CA 4
ATOM 4380 C C . LEU A 1 56 ? -2.289 -5.783 -4.839 1.00 0.00 56 LEU A C 4
ATOM 4381 O O . LEU A 1 56 ? -2.993 -6.592 -4.235 1.00 0.00 56 LEU A O 4
ATOM 4397 N N . SER A 1 57 ? -2.788 -4.963 -5.767 1.00 0.00 57 SER A N 4
ATOM 4398 C CA . SER A 1 57 ? -4.192 -4.969 -6.152 1.00 0.00 57 SER A CA 4
ATOM 4399 C C . SER A 1 57 ? -4.510 -6.099 -7.121 1.00 0.00 57 SER A C 4
ATOM 4400 O O . SER A 1 57 ? -5.634 -6.602 -7.078 1.00 0.00 57 SER A O 4
ATOM 4408 N N . ASP A 1 58 ? -3.576 -6.476 -8.000 1.00 0.00 58 ASP A N 4
ATOM 4409 C CA . ASP A 1 58 ? -3.857 -7.441 -9.059 1.00 0.00 58 ASP A CA 4
ATOM 4410 C C . ASP A 1 58 ? -3.205 -8.768 -8.750 1.00 0.00 58 ASP A C 4
ATOM 4411 O O . ASP A 1 58 ? -2.075 -8.798 -8.266 1.00 0.00 58 ASP A O 4
ATOM 4420 N N . ALA A 1 59 ? -3.872 -9.860 -9.115 1.00 0.00 59 ALA A N 4
ATOM 4421 C CA . ALA A 1 59 ? -3.333 -11.190 -8.936 1.00 0.00 59 ALA A CA 4
ATOM 4422 C C . ALA A 1 59 ? -2.052 -11.411 -9.741 1.00 0.00 59 ALA A C 4
ATOM 4423 O O . ALA A 1 59 ? -1.193 -12.139 -9.259 1.00 0.00 59 ALA A O 4
ATOM 4430 N N . LYS A 1 60 ? -1.890 -10.827 -10.936 1.00 0.00 60 LYS A N 4
ATOM 4431 C CA . LYS A 1 60 ? -0.715 -11.011 -11.769 1.00 0.00 60 LYS A CA 4
ATOM 4432 C C . LYS A 1 60 ? 0.424 -10.111 -11.326 1.00 0.00 60 LYS A C 4
ATOM 4433 O O . LYS A 1 60 ? 1.570 -10.560 -11.348 1.00 0.00 60 LYS A O 4
ATOM 4452 N N . LYS A 1 61 ? 0.156 -8.861 -10.928 1.00 0.00 61 LYS A N 4
ATOM 4453 C CA . LYS A 1 61 ? 1.208 -8.069 -10.294 1.00 0.00 61 LYS A CA 4
ATOM 4454 C C . LYS A 1 61 ? 1.659 -8.791 -9.032 1.00 0.00 61 LYS A C 4
ATOM 4455 O O . LYS A 1 61 ? 2.861 -9.006 -8.845 1.00 0.00 61 LYS A O 4
ATOM 4474 N N . ARG A 1 62 ? 0.697 -9.223 -8.207 1.00 0.00 62 ARG A N 4
ATOM 4475 C CA . ARG A 1 62 ? 1.044 -9.977 -7.006 1.00 0.00 62 ARG A CA 4
ATOM 4476 C C . ARG A 1 62 ? 1.768 -11.294 -7.313 1.00 0.00 62 ARG A C 4
ATOM 4477 O O . ARG A 1 62 ? 2.626 -11.681 -6.525 1.00 0.00 62 ARG A O 4
ATOM 4498 N N . GLU A 1 63 ? 1.472 -11.967 -8.430 1.00 0.00 63 GLU A N 4
ATOM 4499 C CA . GLU A 1 63 ? 2.054 -13.265 -8.770 1.00 0.00 63 GLU A CA 4
ATOM 4500 C C . GLU A 1 63 ? 3.579 -13.206 -8.691 1.00 0.00 63 GLU A C 4
ATOM 4501 O O . GLU A 1 63 ? 4.204 -14.131 -8.170 1.00 0.00 63 GLU A O 4
ATOM 4513 N N . LEU A 1 64 ? 4.168 -12.118 -9.201 1.00 0.00 64 LEU A N 4
ATOM 4514 C CA . LEU A 1 64 ? 5.607 -11.916 -9.176 1.00 0.00 64 LEU A CA 4
ATOM 4515 C C . LEU A 1 64 ? 6.033 -11.402 -7.814 1.00 0.00 64 LEU A C 4
ATOM 4516 O O . LEU A 1 64 ? 7.021 -11.898 -7.288 1.00 0.00 64 LEU A O 4
ATOM 4532 N N . TYR A 1 65 ? 5.326 -10.432 -7.233 1.00 0.00 65 TYR A N 4
ATOM 4533 C CA . TYR A 1 65 ? 5.590 -9.906 -5.895 1.00 0.00 65 TYR A CA 4
ATOM 4534 C C . TYR A 1 65 ? 5.820 -11.020 -4.865 1.00 0.00 65 TYR A C 4
ATOM 4535 O O . TYR A 1 65 ? 6.735 -10.937 -4.044 1.00 0.00 65 TYR A O 4
ATOM 4553 N N . ASP A 1 66 ? 5.013 -12.075 -4.938 1.00 0.00 66 ASP A N 4
ATOM 4554 C CA . ASP A 1 66 ? 5.023 -13.234 -4.053 1.00 0.00 66 ASP A CA 4
ATOM 4555 C C . ASP A 1 66 ? 6.376 -13.938 -3.983 1.00 0.00 66 ASP A C 4
ATOM 4556 O O . ASP A 1 66 ? 6.755 -14.426 -2.918 1.00 0.00 66 ASP A O 4
ATOM 4565 N N . LYS A 1 67 ? 7.098 -14.007 -5.108 1.00 0.00 67 LYS A N 4
ATOM 4566 C CA . LYS A 1 67 ? 8.236 -14.921 -5.264 1.00 0.00 67 LYS A CA 4
ATOM 4567 C C . LYS A 1 67 ? 9.408 -14.371 -6.091 1.00 0.00 67 LYS A C 4
ATOM 4568 O O . LYS A 1 67 ? 10.379 -15.091 -6.350 1.00 0.00 67 LYS A O 4
ATOM 4587 N N . GLY A 1 68 ? 9.329 -13.130 -6.553 1.00 0.00 68 GLY A N 4
ATOM 4588 C CA . GLY A 1 68 ? 10.266 -12.503 -7.470 1.00 0.00 68 GLY A CA 4
ATOM 4589 C C . GLY A 1 68 ? 10.410 -11.031 -7.116 1.00 0.00 68 GLY A C 4
ATOM 4590 O O . GLY A 1 68 ? 11.506 -10.601 -6.773 1.00 0.00 68 GLY A O 4
ATOM 4594 N N . GLY A 1 69 ? 9.325 -10.257 -7.154 1.00 0.00 69 GLY A N 4
ATOM 4595 C CA . GLY A 1 69 ? 9.303 -8.924 -6.567 1.00 0.00 69 GLY A CA 4
ATOM 4596 C C . GLY A 1 69 ? 9.659 -7.794 -7.522 1.00 0.00 69 GLY A C 4
ATOM 4597 O O . GLY A 1 69 ? 9.267 -6.660 -7.246 1.00 0.00 69 GLY A O 4
ATOM 4601 N N . GLU A 1 70 ? 10.302 -8.059 -8.663 1.00 0.00 70 GLU A N 4
ATOM 4602 C CA . GLU A 1 70 ? 10.887 -6.994 -9.482 1.00 0.00 70 GLU A CA 4
ATOM 4603 C C . GLU A 1 70 ? 10.649 -7.213 -10.981 1.00 0.00 70 GLU A C 4
ATOM 4604 O O . GLU A 1 70 ? 11.499 -6.916 -11.823 1.00 0.00 70 GLU A O 4
ATOM 4616 N N . GLN A 1 71 ? 9.480 -7.761 -11.317 1.00 0.00 71 GLN A N 4
ATOM 4617 C CA . GLN A 1 71 ? 9.002 -7.932 -12.679 1.00 0.00 71 GLN A CA 4
ATOM 4618 C C . GLN A 1 71 ? 7.533 -7.539 -12.686 1.00 0.00 71 GLN A C 4
ATOM 4619 O O . GLN A 1 71 ? 7.177 -6.546 -13.350 1.00 0.00 71 GLN A O 4
ATOM 4633 N N . GLY A 1 1 ? 13.673 5.588 12.162 1.00 0.00 1 GLY A N 5
ATOM 4634 C CA . GLY A 1 1 ? 14.970 5.015 11.792 1.00 0.00 1 GLY A CA 5
ATOM 4635 C C . GLY A 1 1 ? 15.176 5.068 10.291 1.00 0.00 1 GLY A C 5
ATOM 4636 O O . GLY A 1 1 ? 14.208 4.969 9.531 1.00 0.00 1 GLY A O 5
ATOM 4640 N N . MET A 1 2 ? 16.429 5.221 9.843 1.00 0.00 2 MET A N 5
ATOM 4641 C CA . MET A 1 2 ? 16.814 5.221 8.432 1.00 0.00 2 MET A CA 5
ATOM 4642 C C . MET A 1 2 ? 16.720 3.804 7.873 1.00 0.00 2 MET A C 5
ATOM 4643 O O . MET A 1 2 ? 17.702 3.072 7.770 1.00 0.00 2 MET A O 5
ATOM 4657 N N . VAL A 1 3 ? 15.498 3.424 7.529 1.00 0.00 3 VAL A N 5
ATOM 4658 C CA . VAL A 1 3 ? 15.102 2.236 6.808 1.00 0.00 3 VAL A CA 5
ATOM 4659 C C . VAL A 1 3 ? 13.881 2.703 6.015 1.00 0.00 3 VAL A C 5
ATOM 4660 O O . VAL A 1 3 ? 12.914 3.194 6.601 1.00 0.00 3 VAL A O 5
ATOM 4673 N N . LYS A 1 4 ? 13.965 2.702 4.686 1.00 0.00 4 LYS A N 5
ATOM 4674 C CA . LYS A 1 4 ? 12.870 3.047 3.776 1.00 0.00 4 LYS A CA 5
ATOM 4675 C C . LYS A 1 4 ? 12.676 1.892 2.795 1.00 0.00 4 LYS A C 5
ATOM 4676 O O . LYS A 1 4 ? 12.685 2.086 1.577 1.00 0.00 4 LYS A O 5
ATOM 4695 N N . GLU A 1 5 ? 12.605 0.675 3.329 1.00 0.00 5 GLU A N 5
ATOM 4696 C CA . GLU A 1 5 ? 12.792 -0.568 2.587 1.00 0.00 5 GLU A CA 5
ATOM 4697 C C . GLU A 1 5 ? 12.059 -1.737 3.256 1.00 0.00 5 GLU A C 5
ATOM 4698 O O . GLU A 1 5 ? 12.502 -2.885 3.211 1.00 0.00 5 GLU A O 5
ATOM 4710 N N . THR A 1 6 ? 10.917 -1.451 3.884 1.00 0.00 6 THR A N 5
ATOM 4711 C CA . THR A 1 6 ? 9.873 -2.456 4.057 1.00 0.00 6 THR A CA 5
ATOM 4712 C C . THR A 1 6 ? 9.066 -2.533 2.761 1.00 0.00 6 THR A C 5
ATOM 4713 O O . THR A 1 6 ? 8.907 -1.533 2.046 1.00 0.00 6 THR A O 5
ATOM 4724 N N . THR A 1 7 ? 8.494 -3.704 2.520 1.00 0.00 7 THR A N 5
ATOM 4725 C CA . THR A 1 7 ? 7.622 -3.961 1.398 1.00 0.00 7 THR A CA 5
ATOM 4726 C C . THR A 1 7 ? 6.311 -3.174 1.489 1.00 0.00 7 THR A C 5
ATOM 4727 O O . THR A 1 7 ? 5.974 -2.534 2.490 1.00 0.00 7 THR A O 5
ATOM 4738 N N . TYR A 1 8 ? 5.537 -3.316 0.420 1.00 0.00 8 TYR A N 5
ATOM 4739 C CA . TYR A 1 8 ? 4.304 -2.599 0.123 1.00 0.00 8 TYR A CA 5
ATOM 4740 C C . TYR A 1 8 ? 3.243 -2.751 1.220 1.00 0.00 8 TYR A C 5
ATOM 4741 O O . TYR A 1 8 ? 2.479 -1.820 1.468 1.00 0.00 8 TYR A O 5
ATOM 4759 N N . TYR A 1 9 ? 3.203 -3.887 1.914 1.00 0.00 9 TYR A N 5
ATOM 4760 C CA . TYR A 1 9 ? 2.288 -4.093 3.032 1.00 0.00 9 TYR A CA 5
ATOM 4761 C C . TYR A 1 9 ? 2.517 -3.069 4.144 1.00 0.00 9 TYR A C 5
ATOM 4762 O O . TYR A 1 9 ? 1.572 -2.419 4.585 1.00 0.00 9 TYR A O 5
ATOM 4780 N N . ASP A 1 10 ? 3.760 -2.916 4.604 1.00 0.00 10 ASP A N 5
ATOM 4781 C CA . ASP A 1 10 ? 4.058 -2.063 5.756 1.00 0.00 10 ASP A CA 5
ATOM 4782 C C . ASP A 1 10 ? 3.976 -0.586 5.376 1.00 0.00 10 ASP A C 5
ATOM 4783 O O . ASP A 1 10 ? 3.689 0.266 6.227 1.00 0.00 10 ASP A O 5
ATOM 4792 N N . VAL A 1 11 ? 4.146 -0.278 4.084 1.00 0.00 11 VAL A N 5
ATOM 4793 C CA . VAL A 1 11 ? 3.811 1.017 3.510 1.00 0.00 11 VAL A CA 5
ATOM 4794 C C . VAL A 1 11 ? 2.326 1.274 3.744 1.00 0.00 11 VAL A C 5
ATOM 4795 O O . VAL A 1 11 ? 1.954 2.328 4.269 1.00 0.00 11 VAL A O 5
ATOM 4808 N N . LEU A 1 12 ? 1.474 0.299 3.424 1.00 0.00 12 LEU A N 5
ATOM 4809 C CA . LEU A 1 12 ? 0.036 0.346 3.648 1.00 0.00 12 LEU A CA 5
ATOM 4810 C C . LEU A 1 12 ? -0.345 0.162 5.123 1.00 0.00 12 LEU A C 5
ATOM 4811 O O . LEU A 1 12 ? -1.530 0.030 5.443 1.00 0.00 12 LEU A O 5
ATOM 4827 N N . GLY A 1 13 ? 0.629 0.179 6.035 1.00 0.00 13 GLY A N 5
ATOM 4828 C CA . GLY A 1 13 ? 0.394 0.157 7.465 1.00 0.00 13 GLY A CA 5
ATOM 4829 C C . GLY A 1 13 ? -0.231 -1.153 7.924 1.00 0.00 13 GLY A C 5
ATOM 4830 O O . GLY A 1 13 ? -0.837 -1.180 9.000 1.00 0.00 13 GLY A O 5
ATOM 4834 N N . VAL A 1 14 ? -0.101 -2.234 7.155 1.00 0.00 14 VAL A N 5
ATOM 4835 C CA . VAL A 1 14 ? -0.568 -3.559 7.526 1.00 0.00 14 VAL A CA 5
ATOM 4836 C C . VAL A 1 14 ? 0.635 -4.491 7.612 1.00 0.00 14 VAL A C 5
ATOM 4837 O O . VAL A 1 14 ? 1.618 -4.320 6.891 1.00 0.00 14 VAL A O 5
ATOM 4850 N N . LYS A 1 15 ? 0.558 -5.493 8.490 1.00 0.00 15 LYS A N 5
ATOM 4851 C CA . LYS A 1 15 ? 1.577 -6.538 8.535 1.00 0.00 15 LYS A CA 5
ATOM 4852 C C . LYS A 1 15 ? 1.687 -7.216 7.156 1.00 0.00 15 LYS A C 5
ATOM 4853 O O . LYS A 1 15 ? 0.669 -7.405 6.493 1.00 0.00 15 LYS A O 5
ATOM 4872 N N . PRO A 1 16 ? 2.863 -7.699 6.725 1.00 0.00 16 PRO A N 5
ATOM 4873 C CA . PRO A 1 16 ? 3.019 -8.466 5.483 1.00 0.00 16 PRO A CA 5
ATOM 4874 C C . PRO A 1 16 ? 2.356 -9.852 5.482 1.00 0.00 16 PRO A C 5
ATOM 4875 O O . PRO A 1 16 ? 2.454 -10.609 4.509 1.00 0.00 16 PRO A O 5
ATOM 4886 N N . ASN A 1 17 ? 1.661 -10.195 6.565 1.00 0.00 17 ASN A N 5
ATOM 4887 C CA . ASN A 1 17 ? 0.750 -11.333 6.649 1.00 0.00 17 ASN A CA 5
ATOM 4888 C C . ASN A 1 17 ? -0.718 -10.943 6.415 1.00 0.00 17 ASN A C 5
ATOM 4889 O O . ASN A 1 17 ? -1.605 -11.790 6.532 1.00 0.00 17 ASN A O 5
ATOM 4900 N N . ALA A 1 18 ? -0.983 -9.672 6.087 1.00 0.00 18 ALA A N 5
ATOM 4901 C CA . ALA A 1 18 ? -2.276 -9.212 5.610 1.00 0.00 18 ALA A CA 5
ATOM 4902 C C . ALA A 1 18 ? -2.606 -9.860 4.269 1.00 0.00 18 ALA A C 5
ATOM 4903 O O . ALA A 1 18 ? -1.780 -10.510 3.630 1.00 0.00 18 ALA A O 5
ATOM 4910 N N . THR A 1 19 ? -3.841 -9.646 3.845 1.00 0.00 19 THR A N 5
ATOM 4911 C CA . THR A 1 19 ? -4.473 -10.316 2.731 1.00 0.00 19 THR A CA 5
ATOM 4912 C C . THR A 1 19 ? -5.154 -9.283 1.827 1.00 0.00 19 THR A C 5
ATOM 4913 O O . THR A 1 19 ? -5.269 -8.111 2.198 1.00 0.00 19 THR A O 5
ATOM 4924 N N . GLN A 1 20 ? -5.626 -9.686 0.643 1.00 0.00 20 GLN A N 5
ATOM 4925 C CA . GLN A 1 20 ? -6.216 -8.763 -0.329 1.00 0.00 20 GLN A CA 5
ATOM 4926 C C . GLN A 1 20 ? -7.444 -8.051 0.256 1.00 0.00 20 GLN A C 5
ATOM 4927 O O . GLN A 1 20 ? -7.704 -6.894 -0.086 1.00 0.00 20 GLN A O 5
ATOM 4941 N N . GLU A 1 21 ? -8.181 -8.705 1.159 1.00 0.00 21 GLU A N 5
ATOM 4942 C CA . GLU A 1 21 ? -9.277 -8.077 1.882 1.00 0.00 21 GLU A CA 5
ATOM 4943 C C . GLU A 1 21 ? -8.769 -6.927 2.743 1.00 0.00 21 GLU A C 5
ATOM 4944 O O . GLU A 1 21 ? -9.252 -5.798 2.663 1.00 0.00 21 GLU A O 5
ATOM 4956 N N . GLU A 1 22 ? -7.827 -7.277 3.610 1.00 0.00 22 GLU A N 5
ATOM 4957 C CA . GLU A 1 22 ? -7.285 -6.473 4.682 1.00 0.00 22 GLU A CA 5
ATOM 4958 C C . GLU A 1 22 ? -6.647 -5.220 4.081 1.00 0.00 22 GLU A C 5
ATOM 4959 O O . GLU A 1 22 ? -6.887 -4.107 4.550 1.00 0.00 22 GLU A O 5
ATOM 4971 N N . LEU A 1 23 ? -5.925 -5.404 2.972 1.00 0.00 23 LEU A N 5
ATOM 4972 C CA . LEU A 1 23 ? -5.385 -4.370 2.104 1.00 0.00 23 LEU A CA 5
ATOM 4973 C C . LEU A 1 23 ? -6.485 -3.438 1.611 1.00 0.00 23 LEU A C 5
ATOM 4974 O O . LEU A 1 23 ? -6.386 -2.225 1.788 1.00 0.00 23 LEU A O 5
ATOM 4990 N N . LYS A 1 24 ? -7.534 -3.963 0.967 1.00 0.00 24 LYS A N 5
ATOM 4991 C CA . LYS A 1 24 ? -8.576 -3.123 0.372 1.00 0.00 24 LYS A CA 5
ATOM 4992 C C . LYS A 1 24 ? -9.295 -2.292 1.433 1.00 0.00 24 LYS A C 5
ATOM 4993 O O . LYS A 1 24 ? -9.621 -1.130 1.171 1.00 0.00 24 LYS A O 5
ATOM 5012 N N . LYS A 1 25 ? -9.529 -2.844 2.628 1.00 0.00 25 LYS A N 5
ATOM 5013 C CA . LYS A 1 25 ? -10.049 -2.073 3.758 1.00 0.00 25 LYS A CA 5
ATOM 5014 C C . LYS A 1 25 ? -9.047 -0.993 4.163 1.00 0.00 25 LYS A C 5
ATOM 5015 O O . LYS A 1 25 ? -9.440 0.174 4.261 1.00 0.00 25 LYS A O 5
ATOM 5034 N N . ALA A 1 26 ? -7.784 -1.364 4.399 1.00 0.00 26 ALA A N 5
ATOM 5035 C CA . ALA A 1 26 ? -6.731 -0.496 4.919 1.00 0.00 26 ALA A CA 5
ATOM 5036 C C . ALA A 1 26 ? -6.502 0.703 4.009 1.00 0.00 26 ALA A C 5
ATOM 5037 O O . ALA A 1 26 ? -6.499 1.837 4.488 1.00 0.00 26 ALA A O 5
ATOM 5044 N N . TYR A 1 27 ? -6.346 0.447 2.705 1.00 0.00 27 TYR A N 5
ATOM 5045 C CA . TYR A 1 27 ? -6.037 1.432 1.682 1.00 0.00 27 TYR A CA 5
ATOM 5046 C C . TYR A 1 27 ? -6.956 2.631 1.831 1.00 0.00 27 TYR A C 5
ATOM 5047 O O . TYR A 1 27 ? -6.489 3.748 2.006 1.00 0.00 27 TYR A O 5
ATOM 5065 N N . ARG A 1 28 ? -8.270 2.398 1.821 1.00 0.00 28 ARG A N 5
ATOM 5066 C CA . ARG A 1 28 ? -9.284 3.424 1.960 1.00 0.00 28 ARG A CA 5
ATOM 5067 C C . ARG A 1 28 ? -9.037 4.314 3.170 1.00 0.00 28 ARG A C 5
ATOM 5068 O O . ARG A 1 28 ? -9.069 5.534 3.060 1.00 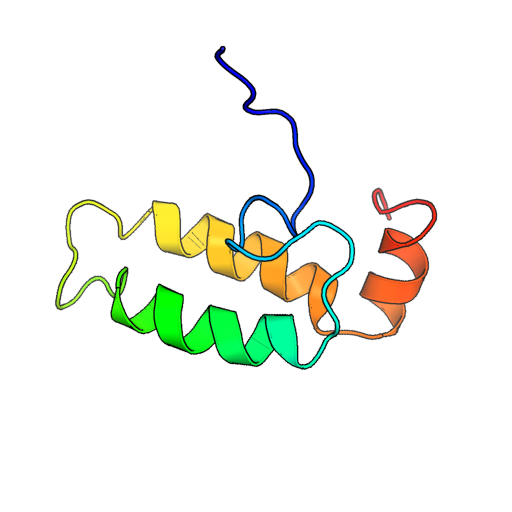0.00 28 ARG A O 5
ATOM 5089 N N . LYS A 1 29 ? -8.786 3.709 4.326 1.00 0.00 29 LYS A N 5
ATOM 5090 C CA . LYS A 1 29 ? -8.632 4.418 5.590 1.00 0.00 29 LYS A CA 5
ATOM 5091 C C . LYS A 1 29 ? -7.418 5.328 5.489 1.00 0.00 29 LYS A C 5
ATOM 5092 O O . LYS A 1 29 ? -7.496 6.499 5.844 1.00 0.00 29 LYS A O 5
ATOM 5111 N N . LEU A 1 30 ? -6.301 4.809 4.980 1.00 0.00 30 LEU A N 5
ATOM 5112 C CA . LEU A 1 30 ? -5.088 5.598 4.802 1.00 0.00 30 LEU A CA 5
ATOM 5113 C C . LEU A 1 30 ? -5.224 6.654 3.709 1.00 0.00 30 LEU A C 5
ATOM 5114 O O . LEU A 1 30 ? -4.722 7.756 3.887 1.00 0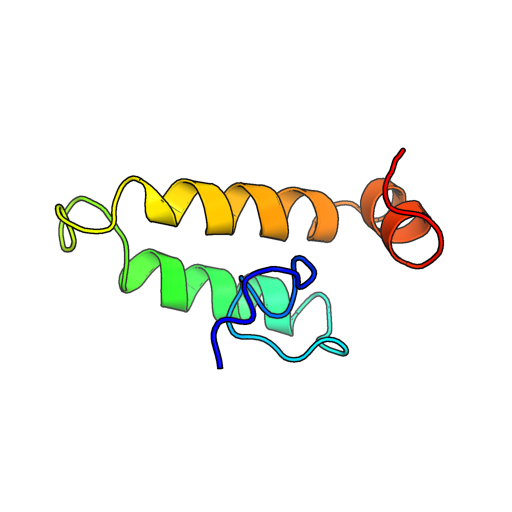.00 30 LEU A O 5
ATOM 5130 N N . ALA A 1 31 ? -5.912 6.367 2.606 1.00 0.00 31 ALA A N 5
ATOM 5131 C CA . ALA A 1 31 ? -6.189 7.331 1.550 1.00 0.00 31 ALA A CA 5
ATOM 5132 C C . ALA A 1 31 ? -6.969 8.515 2.118 1.00 0.00 31 ALA A C 5
ATOM 5133 O O . ALA A 1 31 ? -6.667 9.659 1.803 1.00 0.00 31 ALA A O 5
ATOM 5140 N N . LEU A 1 32 ? -7.955 8.255 2.980 1.00 0.00 32 LEU A N 5
ATOM 5141 C CA . LEU A 1 32 ? -8.711 9.291 3.668 1.00 0.00 32 LEU A CA 5
ATOM 5142 C C . LEU A 1 32 ? -7.881 9.964 4.770 1.00 0.00 32 LEU A C 5
ATOM 5143 O O . LEU A 1 32 ? -8.079 11.152 5.038 1.00 0.00 32 LEU A O 5
ATOM 5159 N N .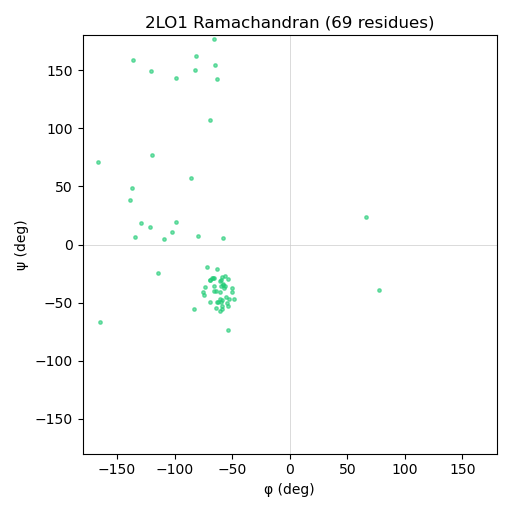 LYS A 1 33 ? -6.956 9.252 5.425 1.00 0.00 33 LYS A N 5
ATOM 5160 C CA . LYS A 1 33 ? -6.032 9.844 6.389 1.00 0.00 33 LYS A CA 5
ATOM 5161 C C . LYS A 1 33 ? -5.166 10.877 5.671 1.00 0.00 33 LYS A C 5
ATOM 5162 O O . LYS A 1 33 ? -5.161 12.044 6.057 1.00 0.00 33 LYS A O 5
ATOM 5181 N N . TYR A 1 34 ? -4.457 10.467 4.630 1.00 0.00 34 TYR A N 5
ATOM 5182 C CA . TYR A 1 34 ? -3.450 11.257 3.941 1.00 0.00 34 TYR A CA 5
ATOM 5183 C C . TYR A 1 34 ? -4.031 12.059 2.764 1.00 0.00 34 TYR A C 5
ATOM 5184 O O . TYR A 1 34 ? -3.265 12.549 1.936 1.00 0.00 34 TYR A O 5
ATOM 5202 N N . HIS A 1 35 ? -5.362 12.188 2.644 1.00 0.00 35 HIS A N 5
ATOM 5203 C CA . HIS A 1 35 ? -5.959 12.888 1.507 1.00 0.00 35 HIS A CA 5
ATOM 5204 C C . HIS A 1 35 ? -5.497 14.349 1.544 1.00 0.00 35 HIS A C 5
ATOM 5205 O O . HIS A 1 35 ? -5.526 14.934 2.631 1.00 0.00 35 HIS A O 5
ATOM 5219 N N . PRO A 1 36 ? -5.231 15.001 0.403 1.00 0.00 36 PRO A N 5
ATOM 5220 C CA . PRO A 1 36 ? -4.618 16.325 0.415 1.00 0.00 36 PRO A CA 5
ATOM 5221 C C . PRO A 1 36 ? -5.602 17.395 0.891 1.00 0.00 36 PRO A C 5
ATOM 5222 O O . PRO A 1 36 ? -5.190 18.391 1.480 1.00 0.00 36 PRO A O 5
ATOM 5233 N N . ASP A 1 37 ? -6.902 17.154 0.692 1.00 0.00 37 ASP A N 5
ATOM 5234 C CA . ASP A 1 37 ? -8.003 18.075 0.977 1.00 0.00 37 ASP A CA 5
ATOM 5235 C C . ASP A 1 37 ? -7.954 18.639 2.399 1.00 0.00 37 ASP A C 5
ATOM 5236 O O . ASP A 1 37 ? -8.163 19.834 2.600 1.00 0.00 37 ASP A O 5
ATOM 5245 N N . LYS A 1 38 ? -7.667 17.785 3.388 1.00 0.00 38 LYS A N 5
ATOM 5246 C CA . LYS A 1 38 ? -7.551 18.145 4.798 1.00 0.00 38 LYS A CA 5
ATOM 5247 C C . LYS A 1 38 ? -6.257 17.603 5.408 1.00 0.00 38 LYS A C 5
ATOM 5248 O O . LYS A 1 38 ? -6.184 17.430 6.632 1.00 0.00 38 LYS A O 5
ATOM 5267 N N . ASN A 1 39 ? -5.268 17.241 4.586 1.00 0.00 39 ASN A N 5
ATOM 5268 C CA . ASN A 1 39 ? -3.959 16.775 5.045 1.00 0.00 39 ASN A CA 5
ATOM 5269 C C . ASN A 1 39 ? -2.899 17.036 3.960 1.00 0.00 39 ASN A C 5
ATOM 5270 O O . ASN A 1 39 ? -2.273 16.100 3.458 1.00 0.00 39 ASN A O 5
ATOM 5281 N N . PRO A 1 40 ? -2.697 18.301 3.547 1.00 0.00 40 PRO A N 5
ATOM 5282 C CA . PRO A 1 40 ? -1.951 18.647 2.338 1.00 0.00 40 PRO A CA 5
ATOM 5283 C C . PRO A 1 40 ? -0.482 18.243 2.428 1.00 0.00 40 PRO A C 5
ATOM 5284 O O . PRO A 1 40 ? 0.124 17.883 1.414 1.00 0.00 40 PRO A O 5
ATOM 5295 N N . ASN A 1 41 ? 0.092 18.298 3.634 1.00 0.00 41 ASN A N 5
ATOM 5296 C CA . ASN A 1 41 ? 1.491 17.980 3.880 1.00 0.00 41 ASN A CA 5
ATOM 5297 C C . ASN A 1 41 ? 1.782 16.496 3.651 1.00 0.00 41 ASN A C 5
ATOM 5298 O O . ASN A 1 41 ? 2.923 16.116 3.376 1.00 0.00 41 ASN A O 5
ATOM 5309 N N . GLU A 1 42 ? 0.757 15.644 3.721 1.00 0.00 42 GLU A N 5
ATOM 5310 C CA . GLU A 1 42 ? 0.862 14.209 3.497 1.00 0.00 42 GLU A CA 5
ATOM 5311 C C . GLU A 1 42 ? 0.476 13.843 2.056 1.00 0.00 42 GLU A C 5
ATOM 5312 O O . GLU A 1 42 ? 0.508 12.666 1.698 1.00 0.00 42 GLU A O 5
ATOM 5324 N N . GLY A 1 43 ? 0.184 14.831 1.201 1.00 0.00 43 GLY A N 5
ATOM 5325 C CA . GLY A 1 43 ? -0.248 14.620 -0.174 1.00 0.00 43 GLY A CA 5
ATOM 5326 C C . GLY A 1 43 ? 0.786 13.886 -1.035 1.00 0.00 43 GLY A C 5
ATOM 5327 O O . GLY A 1 43 ? 0.390 13.149 -1.940 1.00 0.00 43 GLY A O 5
ATOM 5331 N N . GLU A 1 44 ? 2.090 14.026 -0.764 1.00 0.00 44 GLU A N 5
ATOM 5332 C CA . GLU A 1 44 ? 3.109 13.237 -1.473 1.00 0.00 44 GLU A CA 5
ATOM 5333 C C . GLU A 1 44 ? 3.085 11.792 -0.977 1.00 0.00 44 GLU A C 5
ATOM 5334 O O . GLU A 1 44 ? 3.228 10.859 -1.761 1.00 0.00 44 GLU A O 5
ATOM 5346 N N . LYS A 1 45 ? 2.801 11.577 0.310 1.00 0.00 45 LYS A N 5
ATOM 5347 C CA . LYS A 1 45 ? 2.731 10.241 0.891 1.00 0.00 45 LYS A CA 5
ATOM 5348 C C . LYS A 1 45 ? 1.656 9.395 0.213 1.00 0.00 45 LYS A C 5
ATOM 5349 O O . LYS A 1 45 ? 1.803 8.174 0.176 1.00 0.00 45 LYS A O 5
ATOM 5368 N N . PHE A 1 46 ? 0.615 10.023 -0.348 1.00 0.00 46 PHE A N 5
ATOM 5369 C CA . PHE A 1 46 ? -0.427 9.356 -1.121 1.00 0.00 46 PHE A CA 5
ATOM 5370 C C . PHE A 1 46 ? 0.180 8.470 -2.213 1.00 0.00 46 PHE A C 5
ATOM 5371 O O . PHE A 1 46 ? -0.240 7.327 -2.382 1.00 0.00 46 PHE A O 5
ATOM 5388 N N . LYS A 1 47 ? 1.189 8.975 -2.924 1.00 0.00 47 LYS A N 5
ATOM 5389 C CA . LYS A 1 47 ? 1.799 8.297 -4.059 1.00 0.00 47 LYS A CA 5
ATOM 5390 C C . LYS A 1 47 ? 2.512 6.992 -3.653 1.00 0.00 47 LYS A C 5
ATOM 5391 O O . LYS A 1 47 ? 2.674 6.098 -4.486 1.00 0.00 47 LYS A O 5
ATOM 5410 N N . GLN A 1 48 ? 2.929 6.830 -2.393 1.00 0.00 48 GLN A N 5
ATOM 5411 C CA . GLN A 1 48 ? 3.420 5.549 -1.893 1.00 0.00 48 GLN A CA 5
ATOM 5412 C C . GLN A 1 48 ? 2.257 4.580 -1.671 1.00 0.00 48 GLN A C 5
ATOM 5413 O O . GLN A 1 48 ? 2.442 3.383 -1.899 1.00 0.00 48 GLN A O 5
ATOM 5427 N N . ILE A 1 49 ? 1.087 5.074 -1.240 1.00 0.00 49 ILE A N 5
ATOM 5428 C CA . ILE A 1 49 ? -0.090 4.256 -0.947 1.00 0.00 49 ILE A CA 5
ATOM 5429 C C . ILE A 1 49 ? -0.533 3.602 -2.253 1.00 0.00 49 ILE A C 5
ATOM 5430 O O . ILE A 1 49 ? -0.700 2.387 -2.302 1.00 0.00 49 ILE A O 5
ATOM 5446 N N . SER A 1 50 ? -0.745 4.402 -3.300 1.00 0.00 50 SER A N 5
ATOM 5447 C CA . SER A 1 50 ? -1.220 3.923 -4.587 1.00 0.00 50 SER A CA 5
ATOM 5448 C C . SER A 1 50 ? -0.216 2.946 -5.182 1.00 0.00 50 SER A C 5
ATOM 5449 O O . SER A 1 50 ? -0.610 1.846 -5.549 1.00 0.00 50 SER A O 5
ATOM 5457 N N . GLN A 1 51 ? 1.073 3.304 -5.225 1.00 0.00 51 GLN A N 5
ATOM 5458 C CA . GLN A 1 51 ? 2.122 2.429 -5.741 1.00 0.00 51 GLN A CA 5
ATOM 5459 C C . GLN A 1 51 ? 2.144 1.083 -5.009 1.00 0.00 51 GLN A C 5
ATOM 5460 O O . GLN A 1 51 ? 2.308 0.041 -5.637 1.00 0.00 51 GLN A O 5
ATOM 5474 N N . ALA A 1 52 ? 2.002 1.088 -3.680 1.00 0.00 52 ALA A N 5
ATOM 5475 C CA . ALA A 1 52 ? 1.983 -0.141 -2.902 1.00 0.00 52 ALA A CA 5
ATOM 5476 C C . ALA A 1 52 ? 0.745 -0.965 -3.215 1.00 0.00 52 ALA A C 5
ATOM 5477 O O . ALA A 1 52 ? 0.836 -2.172 -3.434 1.00 0.00 52 ALA A O 5
ATOM 5484 N N . TYR A 1 53 ? -0.413 -0.314 -3.216 1.00 0.00 53 TYR A N 5
ATOM 5485 C CA . TYR A 1 53 ? -1.671 -0.976 -3.475 1.00 0.00 53 TYR A CA 5
ATOM 5486 C C . TYR A 1 53 ? -1.731 -1.495 -4.908 1.00 0.00 53 TYR A C 5
ATOM 5487 O O . TYR A 1 53 ? -2.422 -2.471 -5.139 1.00 0.00 53 TYR A O 5
ATOM 5505 N N . GLU A 1 54 ? -1.000 -0.909 -5.857 1.00 0.00 54 GLU A N 5
ATOM 5506 C CA . GLU A 1 54 ? -1.086 -1.256 -7.273 1.00 0.00 54 GLU A CA 5
ATOM 5507 C C . GLU A 1 54 ? -0.566 -2.678 -7.486 1.00 0.00 54 GLU A C 5
ATOM 5508 O O . GLU A 1 54 ? -1.260 -3.520 -8.058 1.00 0.00 54 GLU A O 5
ATOM 5520 N N . VAL A 1 55 ? 0.629 -2.973 -6.966 1.00 0.00 55 VAL A N 5
ATOM 5521 C CA . VAL A 1 55 ? 1.209 -4.315 -6.991 1.00 0.00 55 VAL A CA 5
ATOM 5522 C C . VAL A 1 55 ? 0.275 -5.315 -6.289 1.00 0.00 55 VAL A C 5
ATOM 5523 O O . VAL A 1 55 ? 0.238 -6.494 -6.641 1.00 0.00 55 VAL A O 5
ATOM 5536 N N . LEU A 1 56 ? -0.513 -4.835 -5.329 1.00 0.00 56 LEU A N 5
ATOM 5537 C CA . LEU A 1 56 ? -1.385 -5.614 -4.469 1.00 0.00 56 LEU A CA 5
ATOM 5538 C C . LEU A 1 56 ? -2.859 -5.491 -4.889 1.00 0.00 56 LEU A C 5
ATOM 5539 O O . LEU A 1 56 ? -3.742 -5.873 -4.117 1.00 0.00 56 LEU A O 5
ATOM 5555 N N . SER A 1 57 ? -3.163 -5.006 -6.096 1.00 0.00 57 SER A N 5
ATOM 5556 C CA . SER A 1 57 ? -4.524 -4.841 -6.607 1.00 0.00 57 SER A CA 5
ATOM 5557 C C . SER A 1 57 ? -4.734 -5.618 -7.907 1.00 0.00 57 SER A C 5
ATOM 5558 O O . SER A 1 57 ? -5.801 -5.493 -8.511 1.00 0.00 57 SER A O 5
ATOM 5566 N N . ASP A 1 58 ? -3.779 -6.458 -8.308 1.00 0.00 58 ASP A N 5
ATOM 5567 C CA . ASP A 1 58 ? -3.999 -7.445 -9.350 1.00 0.00 58 ASP A CA 5
ATOM 5568 C C . ASP A 1 58 ? -3.450 -8.772 -8.880 1.00 0.00 58 ASP A C 5
ATOM 5569 O O . ASP A 1 58 ? -2.430 -8.805 -8.190 1.00 0.00 58 ASP A O 5
ATOM 5578 N N . ALA A 1 59 ? -4.089 -9.866 -9.277 1.00 0.00 59 ALA A N 5
ATOM 5579 C CA . ALA A 1 59 ? -3.601 -11.185 -8.936 1.00 0.00 59 ALA A CA 5
ATOM 5580 C C . ALA A 1 59 ? -2.295 -11.497 -9.666 1.00 0.00 59 ALA A C 5
ATOM 5581 O O . ALA A 1 59 ? -1.417 -12.083 -9.040 1.00 0.00 59 ALA A O 5
ATOM 5588 N N . LYS A 1 60 ? -2.121 -11.122 -10.944 1.00 0.00 60 LYS A N 5
ATOM 5589 C CA . LYS A 1 60 ? -0.874 -11.389 -11.656 1.00 0.00 60 LYS A CA 5
ATOM 5590 C C . LYS A 1 60 ? 0.250 -10.448 -11.218 1.00 0.00 60 LYS A C 5
ATOM 5591 O O . LYS A 1 60 ? 1.381 -10.912 -11.100 1.00 0.00 60 LYS A O 5
ATOM 5610 N N . LYS A 1 61 ? -0.021 -9.173 -10.897 1.00 0.00 61 LYS A N 5
ATOM 5611 C CA . LYS A 1 61 ? 1.008 -8.363 -10.231 1.00 0.00 61 LYS A CA 5
ATOM 5612 C C . LYS A 1 61 ? 1.410 -9.058 -8.939 1.00 0.00 61 LYS A C 5
ATOM 5613 O O . LYS A 1 61 ? 2.602 -9.292 -8.725 1.00 0.00 61 LYS A O 5
ATOM 5632 N N . ARG A 1 62 ? 0.429 -9.425 -8.105 1.00 0.00 62 ARG A N 5
ATOM 5633 C CA . ARG A 1 62 ? 0.773 -10.102 -6.858 1.00 0.00 62 ARG A CA 5
ATOM 5634 C C . ARG A 1 62 ? 1.505 -11.428 -7.103 1.00 0.00 62 ARG A C 5
ATOM 5635 O O . ARG A 1 62 ? 2.368 -11.767 -6.300 1.00 0.00 62 ARG A O 5
ATOM 5656 N N . GLU A 1 63 ? 1.224 -12.149 -8.194 1.00 0.00 63 GLU A N 5
ATOM 5657 C CA . GLU A 1 63 ? 1.803 -13.462 -8.491 1.00 0.00 63 GLU A CA 5
ATOM 5658 C C . GLU A 1 63 ? 3.328 -13.392 -8.432 1.00 0.00 63 GLU A C 5
ATOM 5659 O O . GLU A 1 63 ? 3.954 -14.246 -7.801 1.00 0.00 63 GLU A O 5
ATOM 5671 N N . LEU A 1 64 ? 3.913 -12.370 -9.066 1.00 0.00 64 LEU A N 5
ATOM 5672 C CA . LEU A 1 64 ? 5.359 -12.176 -9.096 1.00 0.00 64 LEU A CA 5
ATOM 5673 C C . LEU A 1 64 ? 5.835 -11.581 -7.786 1.00 0.00 64 LEU A C 5
ATOM 5674 O O . LEU A 1 64 ? 6.890 -11.967 -7.299 1.00 0.00 64 LEU A O 5
ATOM 5690 N N . TYR A 1 65 ? 5.099 -10.629 -7.220 1.00 0.00 65 TYR A N 5
ATOM 5691 C CA . TYR A 1 65 ? 5.448 -9.978 -5.967 1.00 0.00 65 TYR A CA 5
ATOM 5692 C C . TYR A 1 65 ? 5.642 -10.972 -4.822 1.00 0.00 65 TYR A C 5
ATOM 5693 O O . TYR A 1 65 ? 6.580 -10.855 -4.035 1.00 0.00 65 TYR A O 5
ATOM 5711 N N . ASP A 1 66 ? 4.785 -11.984 -4.775 1.00 0.00 66 ASP A N 5
ATOM 5712 C CA . ASP A 1 66 ? 4.776 -13.065 -3.802 1.00 0.00 66 ASP A CA 5
ATOM 5713 C C . ASP A 1 66 ? 6.096 -13.826 -3.722 1.00 0.00 66 ASP A C 5
ATOM 5714 O O . ASP A 1 66 ? 6.412 -14.413 -2.685 1.00 0.00 66 ASP A O 5
ATOM 5723 N N . LYS A 1 67 ? 6.840 -13.859 -4.827 1.00 0.00 67 LYS A N 5
ATOM 5724 C CA . LYS A 1 67 ? 7.989 -14.742 -5.039 1.00 0.00 67 LYS A CA 5
ATOM 5725 C C . LYS A 1 67 ? 9.101 -14.108 -5.890 1.00 0.00 67 LYS A C 5
ATOM 5726 O O . LYS A 1 67 ? 9.862 -14.837 -6.527 1.00 0.00 67 LYS A O 5
ATOM 5745 N N . GLY A 1 68 ? 9.199 -12.781 -5.973 1.00 0.00 68 GLY A N 5
ATOM 5746 C CA . GLY A 1 68 ? 10.078 -12.148 -6.953 1.00 0.00 68 GLY A CA 5
ATOM 5747 C C . GLY A 1 68 ? 10.129 -10.634 -6.814 1.00 0.00 68 GLY A C 5
ATOM 5748 O O . GLY A 1 68 ? 11.222 -10.085 -6.682 1.00 0.00 68 GLY A O 5
ATOM 5752 N N . GLY A 1 69 ? 8.983 -9.945 -6.889 1.00 0.00 69 GLY A N 5
ATOM 5753 C CA . GLY A 1 69 ? 8.835 -8.524 -6.547 1.00 0.00 69 GLY A CA 5
ATOM 5754 C C . GLY A 1 69 ? 9.403 -7.546 -7.562 1.00 0.00 69 GLY A C 5
ATOM 5755 O O . GLY A 1 69 ? 8.928 -6.414 -7.647 1.00 0.00 69 GLY A O 5
ATOM 5759 N N . GLU A 1 70 ? 10.397 -7.958 -8.335 1.00 0.00 70 GLU A N 5
ATOM 5760 C CA . GLU A 1 70 ? 11.250 -7.074 -9.101 1.00 0.00 70 GLU A CA 5
ATOM 5761 C C . GLU A 1 70 ? 11.903 -7.871 -10.234 1.00 0.00 70 GLU A C 5
ATOM 5762 O O . GLU A 1 70 ? 12.943 -7.487 -10.774 1.00 0.00 70 GLU A O 5
ATOM 5774 N N . GLN A 1 71 ? 11.204 -8.941 -10.642 1.00 0.00 71 GLN A N 5
ATOM 5775 C CA . GLN A 1 71 ? 11.483 -9.861 -11.741 1.00 0.00 71 GLN A CA 5
ATOM 5776 C C . GLN A 1 71 ? 12.597 -10.824 -11.378 1.00 0.00 71 GLN A C 5
ATOM 5777 O O . GLN A 1 71 ? 12.843 -11.725 -12.211 1.00 0.00 71 GLN A O 5
ATOM 5791 N N . GLY A 1 1 ? 9.799 6.179 11.387 1.00 0.00 1 GLY A N 6
ATOM 5792 C CA . GLY A 1 1 ? 11.255 6.023 11.289 1.00 0.00 1 GLY A CA 6
ATOM 5793 C C . GLY A 1 1 ? 11.708 6.052 9.835 1.00 0.00 1 GLY A C 6
ATOM 5794 O O . GLY A 1 1 ? 10.925 6.371 8.938 1.00 0.00 1 GLY A O 6
ATOM 5798 N N . MET A 1 2 ? 12.986 5.746 9.581 1.00 0.00 2 MET A N 6
ATOM 5799 C CA . MET A 1 2 ? 13.614 5.955 8.266 1.00 0.00 2 MET A CA 6
ATOM 5800 C C . MET A 1 2 ? 13.843 4.649 7.490 1.00 0.00 2 MET A C 6
ATOM 5801 O O . MET A 1 2 ? 14.559 4.638 6.490 1.00 0.00 2 MET A O 6
ATOM 5815 N N . VAL A 1 3 ? 13.228 3.552 7.927 1.00 0.00 3 VAL A N 6
ATOM 5816 C CA . VAL A 1 3 ? 13.382 2.222 7.345 1.00 0.00 3 VAL A CA 6
ATOM 5817 C C . VAL A 1 3 ? 12.547 2.130 6.053 1.00 0.00 3 VAL A C 6
ATOM 5818 O O . VAL A 1 3 ? 11.465 1.549 6.063 1.00 0.00 3 VAL A O 6
ATOM 5831 N N . LYS A 1 4 ? 13.001 2.717 4.939 1.00 0.00 4 LYS A N 6
ATOM 5832 C CA . LYS A 1 4 ? 12.347 2.549 3.637 1.00 0.00 4 LYS A CA 6
ATOM 5833 C C . LYS A 1 4 ? 12.981 1.356 2.925 1.00 0.00 4 LYS A C 6
ATOM 5834 O O . LYS A 1 4 ? 13.557 1.509 1.846 1.00 0.00 4 LYS A O 6
ATOM 5853 N N . GLU A 1 5 ? 12.911 0.172 3.520 1.00 0.00 5 GLU A N 6
ATOM 5854 C CA . GLU A 1 5 ? 13.365 -1.093 2.925 1.00 0.00 5 GLU A CA 6
ATOM 5855 C C . GLU A 1 5 ? 12.386 -2.216 3.244 1.00 0.00 5 GLU A C 6
ATOM 5856 O O . GLU A 1 5 ? 12.731 -3.398 3.275 1.00 0.00 5 GLU A O 6
ATOM 5868 N N . THR A 1 6 ? 11.152 -1.835 3.504 1.00 0.00 6 THR A N 6
ATOM 5869 C CA . THR A 1 6 ? 10.140 -2.717 4.035 1.00 0.00 6 THR A CA 6
ATOM 5870 C C . THR A 1 6 ? 9.063 -2.839 2.969 1.00 0.00 6 THR A C 6
ATOM 5871 O O . THR A 1 6 ? 8.752 -1.866 2.269 1.00 0.00 6 THR A O 6
ATOM 5882 N N . THR A 1 7 ? 8.561 -4.057 2.788 1.00 0.00 7 THR A N 6
ATOM 5883 C CA . THR A 1 7 ? 7.657 -4.381 1.709 1.00 0.00 7 THR A CA 6
ATOM 5884 C C . THR A 1 7 ? 6.375 -3.554 1.776 1.00 0.00 7 THR A C 6
ATOM 5885 O O . THR A 1 7 ? 6.038 -2.881 2.757 1.00 0.00 7 THR A O 6
ATOM 5896 N N . TYR A 1 8 ? 5.625 -3.696 0.697 1.00 0.00 8 TYR A N 6
ATOM 5897 C CA . TYR A 1 8 ? 4.447 -2.897 0.376 1.00 0.00 8 TYR A CA 6
ATOM 5898 C C . TYR A 1 8 ? 3.374 -2.931 1.458 1.00 0.00 8 TYR A C 6
ATOM 5899 O O . TYR A 1 8 ? 2.681 -1.939 1.690 1.00 0.00 8 TYR A O 6
ATOM 5917 N N . TYR A 1 9 ? 3.279 -4.050 2.167 1.00 0.00 9 TYR A N 6
ATOM 5918 C CA . TYR A 1 9 ? 2.412 -4.184 3.315 1.00 0.00 9 TYR A CA 6
ATOM 5919 C C . TYR A 1 9 ? 2.755 -3.197 4.430 1.00 0.00 9 TYR A C 6
ATOM 5920 O O . TYR A 1 9 ? 1.859 -2.537 4.948 1.00 0.00 9 TYR A O 6
ATOM 5938 N N . ASP A 1 10 ? 4.027 -3.062 4.803 1.00 0.00 10 ASP A N 6
ATOM 5939 C CA . ASP A 1 10 ? 4.396 -2.176 5.905 1.00 0.00 10 ASP A CA 6
ATOM 5940 C C . ASP A 1 10 ? 4.136 -0.733 5.521 1.00 0.00 10 ASP A C 6
ATOM 5941 O O . ASP A 1 10 ? 3.695 0.059 6.358 1.00 0.00 10 ASP A O 6
ATOM 5950 N N . VAL A 1 11 ? 4.362 -0.410 4.239 1.00 0.00 11 VAL A N 6
ATOM 5951 C CA . VAL A 1 11 ? 4.007 0.882 3.692 1.00 0.00 11 VAL A CA 6
ATOM 5952 C C . VAL A 1 11 ? 2.523 1.133 3.954 1.00 0.00 11 VAL A C 6
ATOM 5953 O O . VAL A 1 11 ? 2.163 2.167 4.514 1.00 0.00 11 VAL A O 6
ATOM 5966 N N . LEU A 1 12 ? 1.666 0.162 3.650 1.00 0.00 12 LEU A N 6
ATOM 5967 C CA . LEU A 1 12 ? 0.223 0.239 3.843 1.00 0.00 12 LEU A CA 6
ATOM 5968 C C . LEU A 1 12 ? -0.215 -0.001 5.299 1.00 0.00 12 LEU A C 6
ATOM 5969 O O . LEU A 1 12 ? -1.407 -0.173 5.560 1.00 0.00 12 LEU A O 6
ATOM 5985 N N . GLY A 1 13 ? 0.701 0.004 6.266 1.00 0.00 13 GLY A N 6
ATOM 5986 C CA . GLY A 1 13 ? 0.350 -0.069 7.672 1.00 0.00 13 GLY A CA 6
ATOM 5987 C C . GLY A 1 13 ? -0.107 -1.459 8.100 1.00 0.00 13 GLY A C 6
ATOM 5988 O O . GLY A 1 13 ? -0.700 -1.586 9.172 1.00 0.00 13 GLY A O 6
ATOM 5992 N N . VAL A 1 14 ? 0.135 -2.501 7.305 1.00 0.00 14 VAL A N 6
ATOM 5993 C CA . VAL A 1 14 ? -0.370 -3.848 7.536 1.00 0.00 14 VAL A CA 6
ATOM 5994 C C . VAL A 1 14 ? 0.802 -4.815 7.665 1.00 0.00 14 VAL A C 6
ATOM 5995 O O . VAL A 1 14 ? 1.904 -4.562 7.185 1.00 0.00 14 VAL A O 6
ATOM 6008 N N . LYS A 1 15 ? 0.574 -5.946 8.332 1.00 0.00 15 LYS A N 6
ATOM 6009 C CA . LYS A 1 15 ? 1.603 -6.952 8.495 1.00 0.00 15 LYS A CA 6
ATOM 6010 C C . LYS A 1 15 ? 1.948 -7.527 7.115 1.00 0.00 15 LYS A C 6
ATOM 6011 O O . LYS A 1 15 ? 1.048 -7.669 6.285 1.00 0.00 15 LYS A O 6
ATOM 6030 N N . PRO A 1 16 ? 3.172 -8.034 6.899 1.00 0.00 16 PRO A N 6
ATOM 6031 C CA . PRO A 1 16 ? 3.575 -8.664 5.637 1.00 0.00 16 PRO A CA 6
ATOM 6032 C C . PRO A 1 16 ? 2.828 -9.971 5.311 1.00 0.00 16 PRO A C 6
ATOM 6033 O O . PRO A 1 16 ? 3.060 -10.576 4.262 1.00 0.00 16 PRO A O 6
ATOM 6044 N N . ASN A 1 17 ? 1.979 -10.427 6.231 1.00 0.00 17 ASN A N 6
ATOM 6045 C CA . ASN A 1 17 ? 1.250 -11.679 6.193 1.00 0.00 17 ASN A CA 6
ATOM 6046 C C . ASN A 1 17 ? -0.248 -11.439 5.950 1.00 0.00 17 ASN A C 6
ATOM 6047 O O . ASN A 1 17 ? -1.082 -12.253 6.348 1.00 0.00 17 ASN A O 6
ATOM 6058 N N . ALA A 1 18 ? -0.590 -10.279 5.376 1.00 0.00 18 ALA A N 6
ATOM 6059 C CA . ALA A 1 18 ? -1.958 -9.841 5.115 1.00 0.00 18 ALA A CA 6
ATOM 6060 C C . ALA A 1 18 ? -2.503 -10.418 3.798 1.00 0.00 18 ALA A C 6
ATOM 6061 O O . ALA A 1 18 ? -1.863 -11.223 3.108 1.00 0.00 18 ALA A O 6
ATOM 6068 N N . THR A 1 19 ? -3.716 -9.988 3.462 1.00 0.00 19 THR A N 6
ATOM 6069 C CA . THR A 1 19 ? -4.613 -10.557 2.470 1.00 0.00 19 THR A CA 6
ATOM 6070 C C . THR A 1 19 ? -5.147 -9.478 1.519 1.00 0.00 19 THR A C 6
ATOM 6071 O O . THR A 1 19 ? -5.116 -8.288 1.836 1.00 0.00 19 THR A O 6
ATOM 6082 N N . GLN A 1 20 ? -5.672 -9.888 0.356 1.00 0.00 20 GLN A N 6
ATOM 6083 C CA . GLN A 1 20 ? -6.320 -9.003 -0.620 1.00 0.00 20 GLN A CA 6
ATOM 6084 C C . GLN A 1 20 ? -7.418 -8.186 0.065 1.00 0.00 20 GLN A C 6
ATOM 6085 O O . GLN A 1 20 ? -7.607 -7.000 -0.211 1.00 0.00 20 GLN A O 6
ATOM 6099 N N . GLU A 1 21 ? -8.143 -8.835 0.971 1.00 0.00 21 GLU A N 6
ATOM 6100 C CA . GLU A 1 21 ? -9.263 -8.247 1.669 1.00 0.00 21 GLU A CA 6
ATOM 6101 C C . GLU A 1 21 ? -8.838 -7.245 2.736 1.00 0.00 21 GLU A C 6
ATOM 6102 O O . GLU A 1 21 ? -9.594 -6.316 3.026 1.00 0.00 21 GLU A O 6
ATOM 6114 N N . GLU A 1 22 ? -7.672 -7.454 3.343 1.00 0.00 22 GLU A N 6
ATOM 6115 C CA . GLU A 1 22 ? -7.110 -6.553 4.335 1.00 0.00 22 GLU A CA 6
ATOM 6116 C C . GLU A 1 22 ? -6.519 -5.332 3.624 1.00 0.00 22 GLU A C 6
ATOM 6117 O O . GLU A 1 22 ? -6.635 -4.217 4.129 1.00 0.00 22 GLU A O 6
ATOM 6129 N N . LEU A 1 23 ? -5.921 -5.528 2.443 1.00 0.00 23 LEU A N 6
ATOM 6130 C CA . LEU A 1 23 ? -5.267 -4.491 1.644 1.00 0.00 23 LEU A CA 6
ATOM 6131 C C . LEU A 1 23 ? -6.271 -3.395 1.309 1.00 0.00 23 LEU A C 6
ATOM 6132 O O . LEU A 1 23 ? -6.068 -2.230 1.651 1.00 0.00 23 LEU A O 6
ATOM 6148 N N . LYS A 1 24 ? -7.379 -3.763 0.660 1.00 0.00 24 LYS A N 6
ATOM 6149 C CA . LYS A 1 24 ? -8.440 -2.824 0.295 1.00 0.00 24 LYS A CA 6
ATOM 6150 C C . LYS A 1 24 ? -8.977 -2.087 1.518 1.00 0.00 24 LYS A C 6
ATOM 6151 O O . LYS A 1 24 ? -9.066 -0.856 1.490 1.00 0.00 24 LYS A O 6
ATOM 6170 N N . LYS A 1 25 ? -9.318 -2.825 2.580 1.00 0.00 25 LYS A N 6
ATOM 6171 C CA . LYS A 1 25 ? -9.763 -2.264 3.861 1.00 0.00 25 LYS A CA 6
ATOM 6172 C C . LYS A 1 25 ? -8.775 -1.204 4.360 1.00 0.00 25 LYS A C 6
ATOM 6173 O O . LYS A 1 25 ? -9.201 -0.108 4.733 1.00 0.00 25 LYS A O 6
ATOM 6192 N N . ALA A 1 26 ? -7.477 -1.525 4.381 1.00 0.00 26 ALA A N 6
ATOM 6193 C CA . ALA A 1 26 ? -6.414 -0.651 4.865 1.00 0.00 26 ALA A CA 6
ATOM 6194 C C . ALA A 1 26 ? -6.321 0.607 4.012 1.00 0.00 26 ALA A C 6
ATOM 6195 O O . ALA A 1 26 ? -6.460 1.705 4.550 1.00 0.00 26 ALA A O 6
ATOM 6202 N N . TYR A 1 27 ? -6.136 0.451 2.695 1.00 0.00 27 TYR A N 6
ATOM 6203 C CA . TYR A 1 27 ? -5.989 1.537 1.733 1.00 0.00 27 TYR A CA 6
ATOM 6204 C C . TYR A 1 27 ? -7.039 2.617 1.972 1.00 0.00 27 TYR A C 6
ATOM 6205 O O . TYR A 1 27 ? -6.713 3.804 2.026 1.00 0.00 27 TYR A O 6
ATOM 6223 N N . ARG A 1 28 ? -8.295 2.202 2.151 1.00 0.00 28 ARG A N 6
ATOM 6224 C CA . ARG A 1 28 ? -9.432 3.073 2.369 1.00 0.00 28 ARG A CA 6
ATOM 6225 C C . ARG A 1 28 ? -9.133 4.129 3.427 1.00 0.00 28 ARG A C 6
ATOM 6226 O O . ARG A 1 28 ? -9.196 5.321 3.124 1.00 0.00 28 ARG A O 6
ATOM 6247 N N . LYS A 1 29 ? -8.792 3.721 4.655 1.00 0.00 29 LYS A N 6
ATOM 6248 C CA . LYS A 1 29 ? -8.542 4.699 5.710 1.00 0.00 29 LYS A CA 6
ATOM 6249 C C . LYS A 1 29 ? -7.229 5.454 5.507 1.00 0.00 29 LYS A C 6
ATOM 6250 O O . LYS A 1 29 ? -7.108 6.543 6.052 1.00 0.00 29 LYS A O 6
ATOM 6269 N N . LEU A 1 30 ? -6.267 4.936 4.737 1.00 0.00 30 LEU A N 6
ATOM 6270 C CA . LEU A 1 30 ? -5.008 5.633 4.483 1.00 0.00 30 LEU A CA 6
ATOM 6271 C C . LEU A 1 30 ? -5.176 6.772 3.489 1.00 0.00 30 LEU A C 6
ATOM 6272 O O . LEU A 1 30 ? -4.642 7.851 3.718 1.00 0.00 30 LEU A O 6
ATOM 6288 N N . ALA A 1 31 ? -5.923 6.579 2.402 1.00 0.00 31 ALA A N 6
ATOM 6289 C CA . ALA A 1 31 ? -6.214 7.671 1.482 1.00 0.00 31 ALA A CA 6
ATOM 6290 C C . ALA A 1 31 ? -6.986 8.759 2.226 1.00 0.00 31 ALA A C 6
ATOM 6291 O O . ALA A 1 31 ? -6.595 9.918 2.213 1.00 0.00 31 ALA A O 6
ATOM 6298 N N . LEU A 1 32 ? -8.041 8.382 2.951 1.00 0.00 32 LEU A N 6
ATOM 6299 C CA . LEU A 1 32 ? -8.810 9.273 3.814 1.00 0.00 32 LEU A CA 6
ATOM 6300 C C . LEU A 1 32 ? -8.053 9.696 5.090 1.00 0.00 32 LEU A C 6
ATOM 6301 O O . LEU A 1 32 ? -8.649 10.302 5.985 1.00 0.00 32 LEU A O 6
ATOM 6317 N N . LYS A 1 33 ? -6.766 9.378 5.216 1.00 0.00 33 LYS A N 6
ATOM 6318 C CA . LYS A 1 33 ? -5.857 9.983 6.177 1.00 0.00 33 LYS A CA 6
ATOM 6319 C C . LYS A 1 33 ? -5.097 11.056 5.409 1.00 0.00 33 LYS A C 6
ATOM 6320 O O . LYS A 1 33 ? -5.375 12.240 5.555 1.00 0.00 33 LYS A O 6
ATOM 6339 N N . TYR A 1 34 ? -4.195 10.628 4.534 1.00 0.00 34 TYR A N 6
ATOM 6340 C CA . TYR A 1 34 ? -3.230 11.442 3.813 1.00 0.00 34 TYR A CA 6
ATOM 6341 C C . TYR A 1 34 ? -3.842 12.169 2.609 1.00 0.00 34 TYR A C 6
ATOM 6342 O O . TYR A 1 34 ? -3.152 12.397 1.614 1.00 0.00 34 TYR A O 6
ATOM 6360 N N . HIS A 1 35 ? -5.133 12.510 2.650 1.00 0.00 35 HIS A N 6
ATOM 6361 C CA . HIS A 1 35 ? -5.759 13.179 1.523 1.00 0.00 35 HIS A CA 6
ATOM 6362 C C . HIS A 1 35 ? -5.155 14.586 1.443 1.00 0.00 35 HIS A C 6
ATOM 6363 O O . HIS A 1 35 ? -5.047 15.246 2.480 1.00 0.00 35 HIS A O 6
ATOM 6377 N N . PRO A 1 36 ? -4.915 15.139 0.246 1.00 0.00 36 PRO A N 6
ATOM 6378 C CA . PRO A 1 36 ? -4.303 16.459 0.120 1.00 0.00 36 PRO A CA 6
ATOM 6379 C C . PRO A 1 36 ? -5.283 17.562 0.533 1.00 0.00 36 PRO A C 6
ATOM 6380 O O . PRO A 1 36 ? -4.867 18.615 1.011 1.00 0.00 36 PRO A O 6
ATOM 6391 N N . ASP A 1 37 ? -6.582 17.281 0.409 1.00 0.00 37 ASP A N 6
ATOM 6392 C CA . ASP A 1 37 ? -7.710 18.114 0.815 1.00 0.00 37 ASP A CA 6
ATOM 6393 C C . ASP A 1 37 ? -7.561 18.615 2.250 1.00 0.00 37 ASP A C 6
ATOM 6394 O O . ASP A 1 37 ? -7.679 19.814 2.508 1.00 0.00 37 ASP A O 6
ATOM 6403 N N . LYS A 1 38 ? -7.259 17.712 3.188 1.00 0.00 38 LYS A N 6
ATOM 6404 C CA . LYS A 1 38 ? -7.250 17.990 4.630 1.00 0.00 38 LYS A CA 6
ATOM 6405 C C . LYS A 1 38 ? -5.908 17.654 5.275 1.00 0.00 38 LYS A C 6
ATOM 6406 O O . LYS A 1 38 ? -5.768 17.782 6.496 1.00 0.00 38 LYS A O 6
ATOM 6425 N N . ASN A 1 39 ? -4.917 17.216 4.496 1.00 0.00 39 ASN A N 6
ATOM 6426 C CA . ASN A 1 39 ? -3.550 17.027 4.962 1.00 0.00 39 ASN A CA 6
ATOM 6427 C C . ASN A 1 39 ? -2.552 17.208 3.807 1.00 0.00 39 ASN A C 6
ATOM 6428 O O . ASN A 1 39 ? -1.832 16.265 3.460 1.00 0.00 39 ASN A O 6
ATOM 6439 N N . PRO A 1 40 ? -2.415 18.421 3.247 1.00 0.00 40 PRO A N 6
ATOM 6440 C CA . PRO A 1 40 ? -1.482 18.679 2.153 1.00 0.00 40 PRO A CA 6
ATOM 6441 C C . PRO A 1 40 ? -0.035 18.416 2.582 1.00 0.00 40 PRO A C 6
ATOM 6442 O O . PRO A 1 40 ? 0.773 18.011 1.757 1.00 0.00 40 PRO A O 6
ATOM 6453 N N . ASN A 1 41 ? 0.258 18.515 3.884 1.00 0.00 41 ASN A N 6
ATOM 6454 C CA . ASN A 1 41 ? 1.543 18.180 4.501 1.00 0.00 41 ASN A CA 6
ATOM 6455 C C . ASN A 1 41 ? 2.014 16.744 4.241 1.00 0.00 41 ASN A C 6
ATOM 6456 O O . ASN A 1 41 ? 3.146 16.402 4.572 1.00 0.00 41 ASN A O 6
ATOM 6467 N N . GLU A 1 42 ? 1.137 15.869 3.747 1.00 0.00 42 GLU A N 6
ATOM 6468 C CA . GLU A 1 42 ? 1.348 14.447 3.494 1.00 0.00 42 GLU A CA 6
ATOM 6469 C C . GLU A 1 42 ? 0.852 14.099 2.077 1.00 0.00 42 GLU A C 6
ATOM 6470 O O . GLU A 1 42 ? 0.711 12.921 1.757 1.00 0.00 42 GLU A O 6
ATOM 6482 N N . GLY A 1 43 ? 0.594 15.097 1.218 1.00 0.00 43 GLY A N 6
ATOM 6483 C CA . GLY A 1 43 ? -0.038 14.908 -0.082 1.00 0.00 43 GLY A CA 6
ATOM 6484 C C . GLY A 1 43 ? 0.816 14.097 -1.061 1.00 0.00 43 GLY A C 6
ATOM 6485 O O . GLY A 1 43 ? 0.263 13.401 -1.919 1.00 0.00 43 GLY A O 6
ATOM 6489 N N . GLU A 1 44 ? 2.145 14.116 -0.935 1.00 0.00 44 GLU A N 6
ATOM 6490 C CA . GLU A 1 44 ? 3.010 13.245 -1.728 1.00 0.00 44 GLU A CA 6
ATOM 6491 C C . GLU A 1 44 ? 3.068 11.840 -1.142 1.00 0.00 44 GLU A C 6
ATOM 6492 O O . GLU A 1 44 ? 3.363 10.901 -1.879 1.00 0.00 44 GLU A O 6
ATOM 6504 N N . LYS A 1 45 ? 2.751 11.653 0.146 1.00 0.00 45 LYS A N 6
ATOM 6505 C CA . LYS A 1 45 ? 2.742 10.315 0.736 1.00 0.00 45 LYS A CA 6
ATOM 6506 C C . LYS A 1 45 ? 1.803 9.402 -0.030 1.00 0.00 45 LYS A C 6
ATOM 6507 O O . LYS A 1 45 ? 2.105 8.217 -0.177 1.00 0.00 45 LYS A O 6
ATOM 6526 N N . PHE A 1 46 ? 0.705 9.968 -0.539 1.00 0.00 46 PHE A N 6
ATOM 6527 C CA . PHE A 1 46 ? -0.258 9.279 -1.374 1.00 0.00 46 PHE A CA 6
ATOM 6528 C C . PHE A 1 46 ? 0.433 8.486 -2.489 1.00 0.00 46 PHE A C 6
ATOM 6529 O O . PHE A 1 46 ? 0.041 7.352 -2.749 1.00 0.00 46 PHE A O 6
ATOM 6546 N N . LYS A 1 47 ? 1.493 9.042 -3.087 1.00 0.00 47 LYS A N 6
ATOM 6547 C CA . LYS A 1 47 ? 2.245 8.435 -4.174 1.00 0.00 47 LYS A CA 6
ATOM 6548 C C . LYS A 1 47 ? 2.963 7.151 -3.746 1.00 0.00 47 LYS A C 6
ATOM 6549 O O . LYS A 1 47 ? 3.268 6.319 -4.594 1.00 0.00 47 LYS A O 6
ATOM 6568 N N . GLN A 1 48 ? 3.280 6.949 -2.465 1.00 0.00 48 GLN A N 6
ATOM 6569 C CA . GLN A 1 48 ? 3.738 5.654 -1.976 1.00 0.00 48 GLN A CA 6
ATOM 6570 C C . GLN A 1 48 ? 2.562 4.695 -1.753 1.00 0.00 48 GLN A C 6
ATOM 6571 O O . GLN A 1 48 ? 2.731 3.488 -1.915 1.00 0.00 48 GLN A O 6
ATOM 6585 N N . ILE A 1 49 ? 1.380 5.203 -1.391 1.00 0.00 49 ILE A N 6
ATOM 6586 C CA . ILE A 1 49 ? 0.210 4.380 -1.091 1.00 0.00 49 ILE A CA 6
ATOM 6587 C C . ILE A 1 49 ? -0.226 3.708 -2.388 1.00 0.00 49 ILE A C 6
ATOM 6588 O O . ILE A 1 49 ? -0.425 2.496 -2.394 1.00 0.00 49 ILE A O 6
ATOM 6604 N N . SER A 1 50 ? -0.360 4.469 -3.478 1.00 0.00 50 SER A N 6
ATOM 6605 C CA . SER A 1 50 ? -0.698 3.943 -4.790 1.00 0.00 50 SER A CA 6
ATOM 6606 C C . SER A 1 50 ? 0.338 2.897 -5.199 1.00 0.00 50 SER A C 6
ATOM 6607 O O . SER A 1 50 ? -0.023 1.756 -5.476 1.00 0.00 50 SER A O 6
ATOM 6615 N N . GLN A 1 51 ? 1.623 3.262 -5.185 1.00 0.00 51 GLN A N 6
ATOM 6616 C CA . GLN A 1 51 ? 2.736 2.427 -5.622 1.00 0.00 51 GLN A CA 6
ATOM 6617 C C . GLN A 1 51 ? 2.815 1.098 -4.862 1.00 0.00 51 GLN A C 6
ATOM 6618 O O . GLN A 1 51 ? 3.313 0.112 -5.406 1.00 0.00 51 GLN A O 6
ATOM 6632 N N . ALA A 1 52 ? 2.363 1.054 -3.607 1.00 0.00 52 ALA A N 6
ATOM 6633 C CA . ALA A 1 52 ? 2.291 -0.171 -2.832 1.00 0.00 52 ALA A CA 6
ATOM 6634 C C . ALA A 1 52 ? 1.004 -0.921 -3.130 1.00 0.00 52 ALA A C 6
ATOM 6635 O O . ALA A 1 52 ? 1.060 -2.090 -3.500 1.00 0.00 52 ALA A O 6
ATOM 6642 N N . TYR A 1 53 ? -0.150 -0.274 -2.972 1.00 0.00 53 TYR A N 6
ATOM 6643 C CA . TYR A 1 53 ? -1.447 -0.914 -3.139 1.00 0.00 53 TYR A CA 6
ATOM 6644 C C . TYR A 1 53 ? -1.588 -1.524 -4.533 1.00 0.00 53 TYR A C 6
ATOM 6645 O O . TYR A 1 53 ? -2.264 -2.539 -4.696 1.00 0.00 53 TYR A O 6
ATOM 6663 N N . GLU A 1 54 ? -0.909 -0.946 -5.524 1.00 0.00 54 GLU A N 6
ATOM 6664 C CA . GLU A 1 54 ? -0.949 -1.376 -6.905 1.00 0.00 54 GLU A CA 6
ATOM 6665 C C . GLU A 1 54 ? -0.433 -2.804 -7.051 1.00 0.00 54 GLU A C 6
ATOM 6666 O O . GLU A 1 54 ? -1.061 -3.626 -7.716 1.00 0.00 54 GLU A O 6
ATOM 6678 N N . VAL A 1 55 ? 0.714 -3.099 -6.443 1.00 0.00 55 VAL A N 6
ATOM 6679 C CA . VAL A 1 55 ? 1.439 -4.346 -6.660 1.00 0.00 55 VAL A CA 6
ATOM 6680 C C . VAL A 1 55 ? 0.581 -5.512 -6.217 1.00 0.00 55 VAL A C 6
ATOM 6681 O O . VAL A 1 55 ? 0.540 -6.539 -6.890 1.00 0.00 55 VAL A O 6
ATOM 6694 N N . LEU A 1 56 ? -0.094 -5.348 -5.081 1.00 0.00 56 LEU A N 6
ATOM 6695 C CA . LEU A 1 56 ? -0.897 -6.411 -4.542 1.00 0.00 56 LEU A CA 6
ATOM 6696 C C . LEU A 1 56 ? -2.283 -6.469 -5.184 1.00 0.00 56 LEU A C 6
ATOM 6697 O O . LEU A 1 56 ? -2.920 -7.514 -5.075 1.00 0.00 56 LEU A O 6
ATOM 6713 N N . SER A 1 57 ? -2.777 -5.376 -5.778 1.00 0.00 57 SER A N 6
ATOM 6714 C CA . SER A 1 57 ? -4.147 -5.316 -6.279 1.00 0.00 57 SER A CA 6
ATOM 6715 C C . SER A 1 57 ? -4.292 -6.009 -7.631 1.00 0.00 57 SER A C 6
ATOM 6716 O O . SER A 1 57 ? -5.366 -6.562 -7.894 1.00 0.00 57 SER A O 6
ATOM 6724 N N . ASP A 1 58 ? -3.256 -6.012 -8.472 1.00 0.00 58 ASP A N 6
ATOM 6725 C CA . ASP A 1 58 ? -3.232 -6.884 -9.645 1.00 0.00 58 ASP A CA 6
ATOM 6726 C C . ASP A 1 58 ? -2.850 -8.273 -9.166 1.00 0.00 58 ASP A C 6
ATOM 6727 O O . ASP A 1 58 ? -1.830 -8.422 -8.489 1.00 0.00 58 ASP A O 6
ATOM 6736 N N . ALA A 1 59 ? -3.625 -9.287 -9.540 1.00 0.00 59 ALA A N 6
ATOM 6737 C CA . ALA A 1 59 ? -3.225 -10.664 -9.316 1.00 0.00 59 ALA A CA 6
ATOM 6738 C C . ALA A 1 59 ? -1.870 -10.942 -9.973 1.00 0.00 59 ALA A C 6
ATOM 6739 O O . ALA A 1 59 ? -1.032 -11.583 -9.352 1.00 0.00 59 ALA A O 6
ATOM 6746 N N . LYS A 1 60 ? -1.615 -10.458 -11.198 1.00 0.00 60 LYS A N 6
ATOM 6747 C CA . LYS A 1 60 ? -0.381 -10.763 -11.918 1.00 0.00 60 LYS A CA 6
ATOM 6748 C C . LYS A 1 60 ? 0.836 -10.078 -11.316 1.00 0.00 60 LYS A C 6
ATOM 6749 O O . LYS A 1 60 ? 1.836 -10.749 -11.078 1.00 0.00 60 LYS A O 6
ATOM 6768 N N . LYS A 1 61 ? 0.781 -8.775 -11.020 1.00 0.00 61 LYS A N 6
ATOM 6769 C CA . LYS A 1 61 ? 1.874 -8.143 -10.273 1.00 0.00 61 LYS A CA 6
ATOM 6770 C C . LYS A 1 61 ? 2.104 -8.911 -8.972 1.00 0.00 61 LYS A C 6
ATOM 6771 O O . LYS A 1 61 ? 3.251 -9.255 -8.666 1.00 0.00 61 LYS A O 6
ATOM 6790 N N . ARG A 1 62 ? 1.031 -9.254 -8.245 1.00 0.00 62 ARG A N 6
ATOM 6791 C CA . ARG A 1 62 ? 1.178 -10.046 -7.030 1.00 0.00 62 ARG A CA 6
ATOM 6792 C C . ARG A 1 62 ? 1.804 -11.424 -7.286 1.00 0.00 62 ARG A C 6
ATOM 6793 O O . ARG A 1 62 ? 2.621 -11.837 -6.469 1.00 0.00 62 ARG A O 6
ATOM 6814 N N . GLU A 1 63 ? 1.510 -12.115 -8.394 1.00 0.00 63 GLU A N 6
ATOM 6815 C CA . GLU A 1 63 ? 2.101 -13.416 -8.736 1.00 0.00 63 GLU A CA 6
ATOM 6816 C C . GLU A 1 63 ? 3.632 -13.337 -8.783 1.00 0.00 63 GLU A C 6
ATOM 6817 O O . GLU A 1 63 ? 4.299 -14.326 -8.468 1.00 0.00 63 GLU A O 6
ATOM 6829 N N . LEU A 1 64 ? 4.204 -12.201 -9.192 1.00 0.00 64 LEU A N 6
ATOM 6830 C CA . LEU A 1 64 ? 5.651 -12.043 -9.313 1.00 0.00 64 LEU A CA 6
ATOM 6831 C C . LEU A 1 64 ? 6.256 -11.562 -8.005 1.00 0.00 64 LEU A C 6
ATOM 6832 O O . LEU A 1 64 ? 7.258 -12.122 -7.555 1.00 0.00 64 LEU A O 6
ATOM 6848 N N . TYR A 1 65 ? 5.632 -10.564 -7.377 1.00 0.00 65 TYR A N 6
ATOM 6849 C CA . TYR A 1 65 ? 5.913 -10.082 -6.026 1.00 0.00 65 TYR A CA 6
ATOM 6850 C C . TYR A 1 65 ? 5.987 -11.216 -5.005 1.00 0.00 65 TYR A C 6
ATOM 6851 O O . TYR A 1 65 ? 6.787 -11.158 -4.073 1.00 0.00 65 TYR A O 6
ATOM 6869 N N . ASP A 1 66 ? 5.199 -12.268 -5.215 1.00 0.00 66 ASP A N 6
ATOM 6870 C CA . ASP A 1 66 ? 5.152 -13.467 -4.391 1.00 0.00 66 ASP A CA 6
ATOM 6871 C C . ASP A 1 66 ? 6.522 -14.104 -4.177 1.00 0.00 66 ASP A C 6
ATOM 6872 O O . ASP A 1 66 ? 6.746 -14.691 -3.115 1.00 0.00 66 ASP A O 6
ATOM 6881 N N . LYS A 1 67 ? 7.421 -14.000 -5.165 1.00 0.00 67 LYS A N 6
ATOM 6882 C CA . LYS A 1 67 ? 8.742 -14.629 -5.093 1.00 0.00 67 LYS A CA 6
ATOM 6883 C C . LYS A 1 67 ? 9.885 -13.751 -5.615 1.00 0.00 67 LYS A C 6
ATOM 6884 O O . LYS A 1 67 ? 10.992 -14.261 -5.790 1.00 0.00 67 LYS A O 6
ATOM 6903 N N . GLY A 1 68 ? 9.650 -12.468 -5.898 1.00 0.00 68 GLY A N 6
ATOM 6904 C CA . GLY A 1 68 ? 10.664 -11.615 -6.501 1.00 0.00 68 GLY A CA 6
ATOM 6905 C C . GLY A 1 68 ? 10.223 -10.159 -6.613 1.00 0.00 68 GLY A C 6
ATOM 6906 O O . GLY A 1 68 ? 10.784 -9.300 -5.939 1.00 0.00 68 GLY A O 6
ATOM 6910 N N . GLY A 1 69 ? 9.210 -9.862 -7.427 1.00 0.00 69 GLY A N 6
ATOM 6911 C CA . GLY A 1 69 ? 8.621 -8.530 -7.514 1.00 0.00 69 GLY A CA 6
ATOM 6912 C C . GLY A 1 69 ? 9.481 -7.465 -8.184 1.00 0.00 69 GLY A C 6
ATOM 6913 O O . GLY A 1 69 ? 9.141 -6.284 -8.099 1.00 0.00 69 GLY A O 6
ATOM 6917 N N . GLU A 1 70 ? 10.569 -7.825 -8.860 1.00 0.00 70 GLU A N 6
ATOM 6918 C CA . GLU A 1 70 ? 11.422 -6.885 -9.587 1.00 0.00 70 GLU A CA 6
ATOM 6919 C C . GLU A 1 70 ? 10.942 -6.673 -11.032 1.00 0.00 70 GLU A C 6
ATOM 6920 O O . GLU A 1 70 ? 11.693 -6.238 -11.908 1.00 0.00 70 GLU A O 6
ATOM 6932 N N . GLN A 1 71 ? 9.693 -7.023 -11.318 1.00 0.00 71 GLN A N 6
ATOM 6933 C CA . GLN A 1 71 ? 9.066 -6.956 -12.626 1.00 0.00 71 GLN A CA 6
ATOM 6934 C C . GLN A 1 71 ? 7.594 -6.649 -12.429 1.00 0.00 71 GLN A C 6
ATOM 6935 O O . GLN A 1 71 ? 6.845 -6.722 -13.430 1.00 0.00 71 GLN A O 6
ATOM 6949 N N . GLY A 1 1 ? 11.686 4.319 14.340 1.00 0.00 1 GLY A N 7
ATOM 6950 C CA . GLY A 1 1 ? 13.130 4.078 14.361 1.00 0.00 1 GLY A CA 7
ATOM 6951 C C . GLY A 1 1 ? 13.752 4.807 13.195 1.00 0.00 1 GLY A C 7
ATOM 6952 O O . GLY A 1 1 ? 13.403 5.958 12.959 1.00 0.00 1 GLY A O 7
ATOM 6956 N N . MET A 1 2 ? 14.639 4.147 12.451 1.00 0.00 2 MET A N 7
ATOM 6957 C CA . MET A 1 2 ? 15.230 4.674 11.221 1.00 0.00 2 MET A CA 7
ATOM 6958 C C . MET A 1 2 ? 15.129 3.698 10.056 1.00 0.00 2 MET A C 7
ATOM 6959 O O . MET A 1 2 ? 15.632 3.985 8.972 1.00 0.00 2 MET A O 7
ATOM 6973 N N . VAL A 1 3 ? 14.455 2.568 10.251 1.00 0.00 3 VAL A N 7
ATOM 6974 C CA . VAL A 1 3 ? 14.078 1.663 9.177 1.00 0.00 3 VAL A CA 7
ATOM 6975 C C . VAL A 1 3 ? 13.004 2.379 8.357 1.00 0.00 3 VAL A C 7
ATOM 6976 O O . VAL A 1 3 ? 11.935 2.715 8.865 1.00 0.00 3 VAL A O 7
ATOM 6989 N N . LYS A 1 4 ? 13.345 2.736 7.120 1.00 0.00 4 LYS A N 7
ATOM 6990 C CA . LYS A 1 4 ? 12.482 3.444 6.172 1.00 0.00 4 LYS A CA 7
ATOM 6991 C C . LYS A 1 4 ? 12.431 2.637 4.874 1.00 0.00 4 LYS A C 7
ATOM 6992 O O . LYS A 1 4 ? 12.384 3.205 3.781 1.00 0.00 4 LYS A O 7
ATOM 7011 N N . GLU A 1 5 ? 12.544 1.318 4.963 1.00 0.00 5 GLU A N 7
ATOM 7012 C CA . GLU A 1 5 ? 12.554 0.411 3.836 1.00 0.00 5 GLU A CA 7
ATOM 7013 C C . GLU A 1 5 ? 11.802 -0.849 4.238 1.00 0.00 5 GLU A C 7
ATOM 7014 O O . GLU A 1 5 ? 12.150 -1.534 5.197 1.00 0.00 5 GLU A O 7
ATOM 7026 N N . THR A 1 6 ? 10.719 -1.107 3.524 1.00 0.00 6 THR A N 7
ATOM 7027 C CA . THR A 1 6 ? 9.866 -2.269 3.637 1.00 0.00 6 THR A CA 7
ATOM 7028 C C . THR A 1 6 ? 9.108 -2.392 2.328 1.00 0.00 6 THR A C 7
ATOM 7029 O O . THR A 1 6 ? 8.958 -1.405 1.597 1.00 0.00 6 THR A O 7
ATOM 7040 N N . THR A 1 7 ? 8.571 -3.580 2.089 1.00 0.00 7 THR A N 7
ATOM 7041 C CA . THR A 1 7 ? 7.871 -3.905 0.865 1.00 0.00 7 THR A CA 7
ATOM 7042 C C . THR A 1 7 ? 6.499 -3.219 0.832 1.00 0.00 7 THR A C 7
ATOM 7043 O O . THR A 1 7 ? 6.124 -2.460 1.740 1.00 0.00 7 THR A O 7
ATOM 7054 N N . TYR A 1 8 ? 5.721 -3.555 -0.196 1.00 0.00 8 TYR A N 7
ATOM 7055 C CA . TYR A 1 8 ? 4.329 -3.158 -0.383 1.00 0.00 8 TYR A CA 7
ATOM 7056 C C . TYR A 1 8 ? 3.413 -3.870 0.615 1.00 0.00 8 TYR A C 7
ATOM 7057 O O . TYR A 1 8 ? 2.504 -4.608 0.257 1.00 0.00 8 TYR A O 7
ATOM 7075 N N . TYR A 1 9 ? 3.634 -3.605 1.894 1.00 0.00 9 TYR A N 7
ATOM 7076 C CA . TYR A 1 9 ? 2.746 -3.923 2.990 1.00 0.00 9 TYR A CA 7
ATOM 7077 C C . TYR A 1 9 ? 2.929 -2.814 4.013 1.00 0.00 9 TYR A C 7
ATOM 7078 O O . TYR A 1 9 ? 1.991 -2.062 4.260 1.00 0.00 9 TYR A O 7
ATOM 7096 N N . ASP A 1 10 ? 4.154 -2.605 4.513 1.00 0.00 10 ASP A N 7
ATOM 7097 C CA . ASP A 1 10 ? 4.378 -1.511 5.461 1.00 0.00 10 ASP A CA 7
ATOM 7098 C C . ASP A 1 10 ? 4.283 -0.145 4.793 1.00 0.00 10 ASP A C 7
ATOM 7099 O O . ASP A 1 10 ? 3.997 0.844 5.467 1.00 0.00 10 ASP A O 7
ATOM 7108 N N . VAL A 1 11 ? 4.462 -0.065 3.468 1.00 0.00 11 VAL A N 7
ATOM 7109 C CA . VAL A 1 11 ? 4.145 1.157 2.735 1.00 0.00 11 VAL A CA 7
ATOM 7110 C C . VAL A 1 11 ? 2.666 1.526 2.925 1.00 0.00 11 VAL A C 7
ATOM 7111 O O . VAL A 1 11 ? 2.308 2.708 2.984 1.00 0.00 11 VAL A O 7
ATOM 7124 N N . LEU A 1 12 ? 1.814 0.516 3.076 1.00 0.00 12 LEU A N 7
ATOM 7125 C CA . LEU A 1 12 ? 0.376 0.620 3.224 1.00 0.00 12 LEU A CA 7
ATOM 7126 C C . LEU A 1 12 ? -0.033 0.570 4.696 1.00 0.00 12 LEU A C 7
ATOM 7127 O O . LEU A 1 12 ? -1.225 0.452 4.981 1.00 0.00 12 LEU A O 7
ATOM 7143 N N . GLY A 1 13 ? 0.924 0.657 5.625 1.00 0.00 13 GLY A N 7
ATOM 7144 C CA . GLY A 1 13 ? 0.650 0.678 7.049 1.00 0.00 13 GLY A CA 7
ATOM 7145 C C . GLY A 1 13 ? -0.031 -0.600 7.533 1.00 0.00 13 GLY A C 7
ATOM 7146 O O . GLY A 1 13 ? -0.728 -0.554 8.550 1.00 0.00 13 GLY A O 7
ATOM 7150 N N . VAL A 1 14 ? 0.150 -1.730 6.842 1.00 0.00 14 VAL A N 7
ATOM 7151 C CA . VAL A 1 14 ? -0.411 -3.015 7.225 1.00 0.00 14 VAL A CA 7
ATOM 7152 C C . VAL A 1 14 ? 0.742 -4.017 7.296 1.00 0.00 14 VAL A C 7
ATOM 7153 O O . VAL A 1 14 ? 1.660 -3.977 6.474 1.00 0.00 14 VAL A O 7
ATOM 7166 N N . LYS A 1 15 ? 0.734 -4.910 8.288 1.00 0.00 15 LYS A N 7
ATOM 7167 C CA . LYS A 1 15 ? 1.803 -5.901 8.410 1.00 0.00 15 LYS A CA 7
ATOM 7168 C C . LYS A 1 15 ? 1.797 -6.853 7.202 1.00 0.00 15 LYS A C 7
ATOM 7169 O O . LYS A 1 15 ? 0.734 -7.118 6.641 1.00 0.00 15 LYS A O 7
ATOM 7188 N N . PRO A 1 16 ? 2.937 -7.433 6.789 1.00 0.00 16 PRO A N 7
ATOM 7189 C CA . PRO A 1 16 ? 2.992 -8.273 5.593 1.00 0.00 16 PRO A CA 7
ATOM 7190 C C . PRO A 1 16 ? 2.190 -9.573 5.691 1.00 0.00 16 PRO A C 7
ATOM 7191 O O . PRO A 1 16 ? 1.840 -10.162 4.669 1.00 0.00 16 PRO A O 7
ATOM 7202 N N . ASN A 1 17 ? 1.845 -10.014 6.901 1.00 0.00 17 ASN A N 7
ATOM 7203 C CA . ASN A 1 17 ? 0.943 -11.143 7.130 1.00 0.00 17 ASN A CA 7
ATOM 7204 C C . ASN A 1 17 ? -0.547 -10.759 6.982 1.00 0.00 17 ASN A C 7
ATOM 7205 O O . ASN A 1 17 ? -1.417 -11.555 7.343 1.00 0.00 17 ASN A O 7
ATOM 7216 N N . ALA A 1 18 ? -0.868 -9.551 6.504 1.00 0.00 18 ALA A N 7
ATOM 7217 C CA . ALA A 1 18 ? -2.236 -9.131 6.209 1.00 0.00 18 ALA A CA 7
ATOM 7218 C C . ALA A 1 18 ? -2.864 -10.008 5.125 1.00 0.00 18 ALA A C 7
ATOM 7219 O O . ALA A 1 18 ? -2.172 -10.618 4.299 1.00 0.00 18 ALA A O 7
ATOM 7226 N N . THR A 1 19 ? -4.192 -10.008 5.090 1.00 0.00 19 THR A N 7
ATOM 7227 C CA . THR A 1 19 ? -4.998 -10.696 4.092 1.00 0.00 19 THR A CA 7
ATOM 7228 C C . THR A 1 19 ? -5.411 -9.744 2.955 1.00 0.00 19 THR A C 7
ATOM 7229 O O . THR A 1 19 ? -5.196 -8.530 3.021 1.00 0.00 19 THR A O 7
ATOM 7240 N N . GLN A 1 20 ? -5.998 -10.297 1.887 1.00 0.00 20 GLN A N 7
ATOM 7241 C CA . GLN A 1 20 ? -6.319 -9.575 0.654 1.00 0.00 20 GLN A CA 7
ATOM 7242 C C . GLN A 1 20 ? -7.335 -8.457 0.922 1.00 0.00 20 GLN A C 7
ATOM 7243 O O . GLN A 1 20 ? -7.346 -7.431 0.237 1.00 0.00 20 GLN A O 7
ATOM 7257 N N . GLU A 1 21 ? -8.223 -8.671 1.893 1.00 0.00 21 GLU A N 7
ATOM 7258 C CA . GLU A 1 21 ? -9.274 -7.743 2.278 1.00 0.00 21 GLU A CA 7
ATOM 7259 C C . GLU A 1 21 ? -8.768 -6.718 3.291 1.00 0.00 21 GLU A C 7
ATOM 7260 O O . GLU A 1 21 ? -9.162 -5.555 3.239 1.00 0.00 21 GLU A O 7
ATOM 7272 N N . GLU A 1 22 ? -7.885 -7.118 4.205 1.00 0.00 22 GLU A N 7
ATOM 7273 C CA . GLU A 1 22 ? -7.281 -6.208 5.176 1.00 0.00 22 GLU A CA 7
ATOM 7274 C C . GLU A 1 22 ? -6.456 -5.136 4.473 1.00 0.00 22 GLU A C 7
ATOM 7275 O O . GLU A 1 22 ? -6.457 -3.987 4.917 1.00 0.00 22 GLU A O 7
ATOM 7287 N N . LEU A 1 23 ? -5.811 -5.499 3.358 1.00 0.00 23 LEU A N 7
ATOM 7288 C CA . LEU A 1 23 ? -5.196 -4.573 2.418 1.00 0.00 23 LEU A CA 7
ATOM 7289 C C . LEU A 1 23 ? -6.213 -3.498 2.034 1.00 0.00 23 LEU A C 7
ATOM 7290 O O . LEU A 1 23 ? -5.983 -2.314 2.290 1.00 0.00 23 LEU A O 7
ATOM 7306 N N . LYS A 1 24 ? -7.359 -3.886 1.465 1.00 0.00 24 LYS A N 7
ATOM 7307 C CA . LYS A 1 24 ? -8.398 -2.935 1.071 1.00 0.00 24 LYS A CA 7
ATOM 7308 C C . LYS A 1 24 ? -8.843 -2.073 2.251 1.00 0.00 24 LYS A C 7
ATOM 7309 O O . LYS A 1 24 ? -8.905 -0.851 2.105 1.00 0.00 24 LYS A O 7
ATOM 7328 N N . LYS A 1 25 ? -9.148 -2.673 3.411 1.00 0.00 25 LYS A N 7
ATOM 7329 C CA . LYS A 1 25 ? -9.594 -1.908 4.577 1.00 0.00 25 LYS A CA 7
ATOM 7330 C C . LYS A 1 25 ? -8.563 -0.842 4.943 1.00 0.00 25 LYS A C 7
ATOM 7331 O O . LYS A 1 25 ? -8.946 0.318 5.100 1.00 0.00 25 LYS A O 7
ATOM 7350 N N . ALA A 1 26 ? -7.280 -1.209 5.042 1.00 0.00 26 ALA A N 7
ATOM 7351 C CA . ALA A 1 26 ? -6.196 -0.283 5.359 1.00 0.00 26 ALA A CA 7
ATOM 7352 C C . ALA A 1 26 ? -6.163 0.858 4.346 1.00 0.00 26 ALA A C 7
ATOM 7353 O O . ALA A 1 26 ? -6.169 2.022 4.741 1.00 0.00 26 ALA A O 7
ATOM 7360 N N . TYR A 1 27 ? -6.181 0.531 3.049 1.00 0.00 27 TYR A N 7
ATOM 7361 C CA . TYR A 1 27 ? -6.105 1.508 1.970 1.00 0.00 27 TYR A CA 7
ATOM 7362 C C . TYR A 1 27 ? -7.232 2.527 2.099 1.00 0.00 27 TYR A C 7
ATOM 7363 O O . TYR A 1 27 ? -6.974 3.729 2.141 1.00 0.00 27 TYR A O 7
ATOM 7381 N N . ARG A 1 28 ? -8.480 2.057 2.202 1.00 0.00 28 ARG A N 7
ATOM 7382 C CA . ARG A 1 28 ? -9.655 2.920 2.320 1.00 0.00 28 ARG A CA 7
ATOM 7383 C C . ARG A 1 28 ? -9.531 3.905 3.477 1.00 0.00 28 ARG A C 7
ATOM 7384 O O . ARG A 1 28 ? -10.039 5.014 3.379 1.00 0.00 28 ARG A O 7
ATOM 7405 N N . LYS A 1 29 ? -8.860 3.533 4.565 1.00 0.00 29 LYS A N 7
ATOM 7406 C CA . LYS A 1 29 ? -8.717 4.394 5.737 1.00 0.00 29 LYS A CA 7
ATOM 7407 C C . LYS A 1 29 ? -7.597 5.383 5.480 1.00 0.00 29 LYS A C 7
ATOM 7408 O O . LYS A 1 29 ? -7.764 6.595 5.622 1.00 0.00 29 LYS A O 7
ATOM 7427 N N . LEU A 1 30 ? -6.438 4.866 5.085 1.00 0.00 30 LEU A N 7
ATOM 7428 C CA . LEU A 1 30 ? -5.242 5.689 4.936 1.00 0.00 30 LEU A CA 7
ATOM 7429 C C . LEU A 1 30 ? -5.343 6.669 3.770 1.00 0.00 30 LEU A C 7
ATOM 7430 O O . LEU A 1 30 ? -4.782 7.757 3.870 1.00 0.00 30 LEU A O 7
ATOM 7446 N N . ALA A 1 31 ? -6.076 6.348 2.702 1.00 0.00 31 ALA A N 7
ATOM 7447 C CA . ALA A 1 31 ? -6.316 7.278 1.601 1.00 0.00 31 ALA A CA 7
ATOM 7448 C C . ALA A 1 31 ? -6.917 8.578 2.133 1.00 0.00 31 ALA A C 7
ATOM 7449 O O . ALA A 1 31 ? -6.452 9.662 1.807 1.00 0.00 31 ALA A O 7
ATOM 7456 N N . LEU A 1 32 ? -7.941 8.469 2.976 1.00 0.00 32 LEU A N 7
ATOM 7457 C CA . LEU A 1 32 ? -8.601 9.576 3.632 1.00 0.00 32 LEU A CA 7
ATOM 7458 C C . LEU A 1 32 ? -7.711 10.250 4.680 1.00 0.00 32 LEU A C 7
ATOM 7459 O O . LEU A 1 32 ? -7.830 11.457 4.878 1.00 0.00 32 LEU A O 7
ATOM 7475 N N . LYS A 1 33 ? -6.829 9.512 5.365 1.00 0.00 33 LYS A N 7
ATOM 7476 C CA . LYS A 1 33 ? -5.902 10.087 6.332 1.00 0.00 33 LYS A CA 7
ATOM 7477 C C . LYS A 1 33 ? -4.960 11.064 5.631 1.00 0.00 33 LYS A C 7
ATOM 7478 O O . LYS A 1 33 ? -4.771 12.194 6.091 1.00 0.00 33 LYS A O 7
ATOM 7497 N N . TYR A 1 34 ? -4.365 10.607 4.534 1.00 0.00 34 TYR A N 7
ATOM 7498 C CA . TYR A 1 34 ? -3.372 11.326 3.755 1.00 0.00 34 TYR A CA 7
ATOM 7499 C C . TYR A 1 34 ? -4.020 12.090 2.595 1.00 0.00 34 TYR A C 7
ATOM 7500 O O . TYR A 1 34 ? -3.313 12.488 1.671 1.00 0.00 34 TYR A O 7
ATOM 7518 N N . HIS A 1 35 ? -5.347 12.284 2.598 1.00 0.00 35 HIS A N 7
ATOM 7519 C CA . HIS A 1 35 ? -5.996 12.955 1.480 1.00 0.00 35 HIS A CA 7
ATOM 7520 C C . HIS A 1 35 ? -5.485 14.395 1.468 1.00 0.00 35 HIS A C 7
ATOM 7521 O O . HIS A 1 35 ? -5.473 15.016 2.533 1.00 0.00 35 HIS A O 7
ATOM 7535 N N . PRO A 1 36 ? -5.252 15.009 0.301 1.00 0.00 36 PRO A N 7
ATOM 7536 C CA . PRO A 1 36 ? -4.637 16.331 0.245 1.00 0.00 36 PRO A CA 7
ATOM 7537 C C . PRO A 1 36 ? -5.603 17.396 0.775 1.00 0.00 36 PRO A C 7
ATOM 7538 O O . PRO A 1 36 ? -5.193 18.389 1.371 1.00 0.00 36 PRO A O 7
ATOM 7549 N N . ASP A 1 37 ? -6.900 17.131 0.625 1.00 0.00 37 ASP A N 7
ATOM 7550 C CA . ASP A 1 37 ? -8.023 17.928 1.096 1.00 0.00 37 ASP A CA 7
ATOM 7551 C C . ASP A 1 37 ? -7.964 18.191 2.609 1.00 0.00 37 ASP A C 7
ATOM 7552 O O . ASP A 1 37 ? -8.259 19.299 3.054 1.00 0.00 37 ASP A O 7
ATOM 7561 N N . LYS A 1 38 ? -7.552 17.202 3.417 1.00 0.00 38 LYS A N 7
ATOM 7562 C CA . LYS A 1 38 ? -7.375 17.315 4.865 1.00 0.00 38 LYS A CA 7
ATOM 7563 C C . LYS A 1 38 ? -5.905 17.251 5.286 1.00 0.00 38 LYS A C 7
ATOM 7564 O O . LYS A 1 38 ? -5.639 17.063 6.476 1.00 0.00 38 LYS A O 7
ATOM 7583 N N . ASN A 1 39 ? -4.968 17.256 4.337 1.00 0.00 39 ASN A N 7
ATOM 7584 C CA . ASN A 1 39 ? -3.571 16.953 4.609 1.00 0.00 39 ASN A CA 7
ATOM 7585 C C . ASN A 1 39 ? -2.676 17.424 3.455 1.00 0.00 39 ASN A C 7
ATOM 7586 O O . ASN A 1 39 ? -2.005 16.606 2.820 1.00 0.00 39 ASN A O 7
ATOM 7597 N N . PRO A 1 40 ? -2.621 18.735 3.158 1.00 0.00 40 PRO A N 7
ATOM 7598 C CA . PRO A 1 40 ? -1.793 19.261 2.084 1.00 0.00 40 PRO A CA 7
ATOM 7599 C C . PRO A 1 40 ? -0.309 19.006 2.328 1.00 0.00 40 PRO A C 7
ATOM 7600 O O . PRO A 1 40 ? 0.473 19.092 1.382 1.00 0.00 40 PRO A O 7
ATOM 7611 N N . ASN A 1 41 ? 0.104 18.707 3.565 1.00 0.00 41 ASN A N 7
ATOM 7612 C CA . ASN A 1 41 ? 1.502 18.421 3.833 1.00 0.00 41 ASN A CA 7
ATOM 7613 C C . ASN A 1 41 ? 1.904 17.049 3.296 1.00 0.00 41 ASN A C 7
ATOM 7614 O O . ASN A 1 41 ? 3.042 16.879 2.858 1.00 0.00 41 ASN A O 7
ATOM 7625 N N . GLU A 1 42 ? 0.993 16.071 3.310 1.00 0.00 42 GLU A N 7
ATOM 7626 C CA . GLU A 1 42 ? 1.268 14.664 3.014 1.00 0.00 42 GLU A CA 7
ATOM 7627 C C . GLU A 1 42 ? 0.635 14.214 1.692 1.00 0.00 42 GLU A C 7
ATOM 7628 O O . GLU A 1 42 ? 0.637 13.020 1.402 1.00 0.00 42 GLU A O 7
ATOM 7640 N N . GLY A 1 43 ? 0.145 15.142 0.863 1.00 0.00 43 GLY A N 7
ATOM 7641 C CA . GLY A 1 43 ? -0.499 14.820 -0.404 1.00 0.00 43 GLY A CA 7
ATOM 7642 C C . GLY A 1 43 ? 0.378 13.973 -1.332 1.00 0.00 43 GLY A C 7
ATOM 7643 O O . GLY A 1 43 ? -0.139 13.066 -1.981 1.00 0.00 43 GLY A O 7
ATOM 7647 N N . GLU A 1 44 ? 1.699 14.195 -1.388 1.00 0.00 44 GLU A N 7
ATOM 7648 C CA . GLU A 1 44 ? 2.571 13.338 -2.203 1.00 0.00 44 GLU A CA 7
ATOM 7649 C C . GLU A 1 44 ? 2.733 11.946 -1.585 1.00 0.00 44 GLU A C 7
ATOM 7650 O O . GLU A 1 44 ? 2.907 10.970 -2.313 1.00 0.00 44 GLU A O 7
ATOM 7662 N N . LYS A 1 45 ? 2.623 11.812 -0.258 1.00 0.00 45 LYS A N 7
ATOM 7663 C CA . LYS A 1 45 ? 2.738 10.526 0.429 1.00 0.00 45 LYS A CA 7
ATOM 7664 C C . LYS A 1 45 ? 1.656 9.562 -0.058 1.00 0.00 45 LYS A C 7
ATOM 7665 O O . LYS A 1 45 ? 1.889 8.355 -0.076 1.00 0.00 45 LYS A O 7
ATOM 7684 N N . PHE A 1 46 ? 0.504 10.083 -0.492 1.00 0.00 46 PHE A N 7
ATOM 7685 C CA . PHE A 1 46 ? -0.565 9.321 -1.130 1.00 0.00 46 PHE A CA 7
ATOM 7686 C C . PHE A 1 46 ? -0.001 8.431 -2.238 1.00 0.00 46 PHE A C 7
ATOM 7687 O O . PHE A 1 46 ? -0.373 7.259 -2.335 1.00 0.00 46 PHE A O 7
ATOM 7704 N N . LYS A 1 47 ? 0.926 8.955 -3.048 1.00 0.00 47 LYS A N 7
ATOM 7705 C CA . LYS A 1 47 ? 1.524 8.210 -4.141 1.00 0.00 47 LYS A CA 7
ATOM 7706 C C . LYS A 1 47 ? 2.168 6.915 -3.673 1.00 0.00 47 LYS A C 7
ATOM 7707 O O . LYS A 1 47 ? 1.976 5.897 -4.333 1.00 0.00 47 LYS A O 7
ATOM 7726 N N . GLN A 1 48 ? 2.892 6.906 -2.546 1.00 0.00 48 GLN A N 7
ATOM 7727 C CA . GLN A 1 48 ? 3.491 5.677 -2.033 1.00 0.00 48 GLN A CA 7
ATOM 7728 C C . GLN A 1 48 ? 2.399 4.633 -1.778 1.00 0.00 48 GLN A C 7
ATOM 7729 O O . GLN A 1 48 ? 2.619 3.455 -2.067 1.00 0.00 48 GLN A O 7
ATOM 7743 N N . ILE A 1 49 ? 1.230 5.064 -1.293 1.00 0.00 49 ILE A N 7
ATOM 7744 C CA . ILE A 1 49 ? 0.095 4.200 -0.991 1.00 0.00 49 ILE A CA 7
ATOM 7745 C C . ILE A 1 49 ? -0.435 3.618 -2.305 1.00 0.00 49 ILE A C 7
ATOM 7746 O O . ILE A 1 49 ? -0.538 2.401 -2.438 1.00 0.00 49 ILE A O 7
ATOM 7762 N N . SER A 1 50 ? -0.835 4.471 -3.251 1.00 0.00 50 SER A N 7
ATOM 7763 C CA . SER A 1 50 ? -1.615 4.016 -4.398 1.00 0.00 50 SER A CA 7
ATOM 7764 C C . SER A 1 50 ? -0.740 3.233 -5.390 1.00 0.00 50 SER A C 7
ATOM 7765 O O . SER A 1 50 ? -1.232 2.318 -6.050 1.00 0.00 50 SER A O 7
ATOM 7773 N N . GLN A 1 51 ? 0.561 3.534 -5.433 1.00 0.00 51 GLN A N 7
ATOM 7774 C CA . GLN A 1 51 ? 1.593 2.740 -6.083 1.00 0.00 51 GLN A CA 7
ATOM 7775 C C . GLN A 1 51 ? 1.614 1.347 -5.453 1.00 0.00 51 GLN A C 7
ATOM 7776 O O . GLN A 1 51 ? 1.384 0.366 -6.148 1.00 0.00 51 GLN A O 7
ATOM 7790 N N . ALA A 1 52 ? 1.849 1.242 -4.142 1.00 0.00 52 ALA A N 7
ATOM 7791 C CA . ALA A 1 52 ? 1.945 -0.054 -3.483 1.00 0.00 52 ALA A CA 7
ATOM 7792 C C . ALA A 1 52 ? 0.674 -0.887 -3.681 1.00 0.00 52 ALA A C 7
ATOM 7793 O O . ALA A 1 52 ? 0.755 -2.088 -3.937 1.00 0.00 52 ALA A O 7
ATOM 7800 N N . TYR A 1 53 ? -0.497 -0.255 -3.586 1.00 0.00 53 TYR A N 7
ATOM 7801 C CA . TYR A 1 53 ? -1.774 -0.932 -3.751 1.00 0.00 53 TYR A CA 7
ATOM 7802 C C . TYR A 1 53 ? -1.952 -1.479 -5.180 1.00 0.00 53 TYR A C 7
ATOM 7803 O O . TYR A 1 53 ? -2.656 -2.473 -5.344 1.00 0.00 53 TYR A O 7
ATOM 7821 N N . GLU A 1 54 ? -1.323 -0.874 -6.195 1.00 0.00 54 GLU A N 7
ATOM 7822 C CA . GLU A 1 54 ? -1.407 -1.279 -7.602 1.00 0.00 54 GLU A CA 7
ATOM 7823 C C . GLU A 1 54 ? -0.726 -2.631 -7.819 1.00 0.00 54 GLU A C 7
ATOM 7824 O O . GLU A 1 54 ? -1.168 -3.453 -8.621 1.00 0.00 54 GLU A O 7
ATOM 7836 N N . VAL A 1 55 ? 0.367 -2.885 -7.101 1.00 0.00 55 VAL A N 7
ATOM 7837 C CA . VAL A 1 55 ? 1.116 -4.132 -7.224 1.00 0.00 55 VAL A CA 7
ATOM 7838 C C . VAL A 1 55 ? 0.319 -5.298 -6.622 1.00 0.00 55 VAL A C 7
ATOM 7839 O O . VAL A 1 55 ? 0.537 -6.460 -6.952 1.00 0.00 55 VAL A O 7
ATOM 7852 N N . LEU A 1 56 ? -0.643 -4.981 -5.762 1.00 0.00 56 LEU A N 7
ATOM 7853 C CA . LEU A 1 56 ? -1.480 -5.937 -5.046 1.00 0.00 56 LEU A CA 7
ATOM 7854 C C . LEU A 1 56 ? -2.921 -5.958 -5.572 1.00 0.00 56 LEU A C 7
ATOM 7855 O O . LEU A 1 56 ? -3.737 -6.725 -5.060 1.00 0.00 56 LEU A O 7
ATOM 7871 N N . SER A 1 57 ? -3.294 -5.115 -6.538 1.00 0.00 57 SER A N 7
ATOM 7872 C CA . SER A 1 57 ? -4.654 -5.120 -7.057 1.00 0.00 57 SER A CA 7
ATOM 7873 C C . SER A 1 57 ? -4.784 -6.227 -8.099 1.00 0.00 57 SER A C 7
ATOM 7874 O O . SER A 1 57 ? -5.619 -7.128 -7.965 1.00 0.00 57 SER A O 7
ATOM 7882 N N . ASP A 1 58 ? -3.926 -6.177 -9.115 1.00 0.00 58 ASP A N 7
ATOM 7883 C CA . ASP A 1 58 ? -3.789 -7.218 -10.120 1.00 0.00 58 ASP A CA 7
ATOM 7884 C C . ASP A 1 58 ? -3.240 -8.444 -9.404 1.00 0.00 58 ASP A C 7
ATOM 7885 O O . ASP A 1 58 ? -2.125 -8.410 -8.873 1.00 0.00 58 ASP A O 7
ATOM 7894 N N . ALA A 1 59 ? -3.996 -9.534 -9.396 1.00 0.00 59 ALA A N 7
ATOM 7895 C CA . ALA A 1 59 ? -3.523 -10.810 -8.896 1.00 0.00 59 ALA A CA 7
ATOM 7896 C C . ALA A 1 59 ? -2.227 -11.212 -9.602 1.00 0.00 59 ALA A C 7
ATOM 7897 O O . ALA A 1 59 ? -1.342 -11.784 -8.972 1.00 0.00 59 ALA A O 7
ATOM 7904 N N . LYS A 1 60 ? -2.103 -10.886 -10.891 1.00 0.00 60 LYS A N 7
ATOM 7905 C CA . LYS A 1 60 ? -0.959 -11.175 -11.743 1.00 0.00 60 LYS A CA 7
ATOM 7906 C C . LYS A 1 60 ? 0.230 -10.248 -11.468 1.00 0.00 60 LYS A C 7
ATOM 7907 O O . LYS A 1 60 ? 1.362 -10.692 -11.626 1.00 0.00 60 LYS A O 7
ATOM 7926 N N . LYS A 1 61 ? 0.035 -8.994 -11.027 1.00 0.00 61 LYS A N 7
ATOM 7927 C CA . LYS A 1 61 ? 1.132 -8.212 -10.443 1.00 0.00 61 LYS A CA 7
ATOM 7928 C C . LYS A 1 61 ? 1.628 -8.950 -9.206 1.00 0.00 61 LYS A C 7
ATOM 7929 O O . LYS A 1 61 ? 2.816 -9.278 -9.125 1.00 0.00 61 LYS A O 7
ATOM 7948 N N . ARG A 1 62 ? 0.710 -9.227 -8.270 1.00 0.00 62 ARG A N 7
ATOM 7949 C CA . ARG A 1 62 ? 1.103 -9.856 -7.006 1.00 0.00 62 ARG A CA 7
ATOM 7950 C C . ARG A 1 62 ? 1.808 -11.196 -7.246 1.00 0.00 62 ARG A C 7
ATOM 7951 O O . ARG A 1 62 ? 2.741 -11.523 -6.521 1.00 0.00 62 ARG A O 7
ATOM 7972 N N . GLU A 1 63 ? 1.392 -11.961 -8.255 1.00 0.00 63 GLU A N 7
ATOM 7973 C CA . GLU A 1 63 ? 1.924 -13.286 -8.563 1.00 0.00 63 GLU A CA 7
ATOM 7974 C C . GLU A 1 63 ? 3.444 -13.277 -8.753 1.00 0.00 63 GLU A C 7
ATOM 7975 O O . GLU A 1 63 ? 4.097 -14.250 -8.385 1.00 0.00 63 GLU A O 7
ATOM 7987 N N . LEU A 1 64 ? 4.020 -12.193 -9.286 1.00 0.00 64 LEU A N 7
ATOM 7988 C CA . LEU A 1 64 ? 5.469 -12.108 -9.485 1.00 0.00 64 LEU A CA 7
ATOM 7989 C C . LEU A 1 64 ? 6.129 -11.524 -8.242 1.00 0.00 64 LEU A C 7
ATOM 7990 O O . LEU A 1 64 ? 7.147 -12.041 -7.800 1.00 0.00 64 LEU A O 7
ATOM 8006 N N . TYR A 1 65 ? 5.568 -10.459 -7.674 1.00 0.00 65 TYR A N 7
ATOM 8007 C CA . TYR A 1 65 ? 5.921 -9.861 -6.384 1.00 0.00 65 TYR A CA 7
ATOM 8008 C C . TYR A 1 65 ? 6.105 -10.919 -5.290 1.00 0.00 65 TYR A C 7
ATOM 8009 O O . TYR A 1 65 ? 7.041 -10.821 -4.496 1.00 0.00 65 TYR A O 7
ATOM 8027 N N . ASP A 1 66 ? 5.269 -11.959 -5.304 1.00 0.00 66 ASP A N 7
ATOM 8028 C CA . ASP A 1 66 ? 5.274 -13.086 -4.381 1.00 0.00 66 ASP A CA 7
ATOM 8029 C C . ASP A 1 66 ? 6.651 -13.734 -4.230 1.00 0.00 66 ASP A C 7
ATOM 8030 O O . ASP A 1 66 ? 7.090 -13.981 -3.103 1.00 0.00 66 ASP A O 7
ATOM 8039 N N . LYS A 1 67 ? 7.326 -14.003 -5.349 1.00 0.00 67 LYS A N 7
ATOM 8040 C CA . LYS A 1 67 ? 8.492 -14.892 -5.392 1.00 0.00 67 LYS A CA 7
ATOM 8041 C C . LYS A 1 67 ? 9.675 -14.342 -6.190 1.00 0.00 67 LYS A C 7
ATOM 8042 O O . LYS A 1 67 ? 10.759 -14.916 -6.117 1.00 0.00 67 LYS A O 7
ATOM 8061 N N . GLY A 1 68 ? 9.475 -13.296 -6.987 1.00 0.00 68 GLY A N 7
ATOM 8062 C CA . GLY A 1 68 ? 10.413 -12.840 -8.000 1.00 0.00 68 GLY A CA 7
ATOM 8063 C C . GLY A 1 68 ? 10.606 -11.332 -7.965 1.00 0.00 68 GLY A C 7
ATOM 8064 O O . GLY A 1 68 ? 11.742 -10.886 -8.104 1.00 0.00 68 GLY A O 7
ATOM 8068 N N . GLY A 1 69 ? 9.539 -10.527 -7.829 1.00 0.00 69 GLY A N 7
ATOM 8069 C CA . GLY A 1 69 ? 9.608 -9.107 -7.477 1.00 0.00 69 GLY A CA 7
ATOM 8070 C C . GLY A 1 69 ? 10.198 -8.194 -8.551 1.00 0.00 69 GLY A C 7
ATOM 8071 O O . GLY A 1 69 ? 10.052 -6.975 -8.464 1.00 0.00 69 GLY A O 7
ATOM 8075 N N . GLU A 1 70 ? 10.834 -8.744 -9.579 1.00 0.00 70 GLU A N 7
ATOM 8076 C CA . GLU A 1 70 ? 11.632 -8.024 -10.545 1.00 0.00 70 GLU A CA 7
ATOM 8077 C C . GLU A 1 70 ? 11.921 -8.953 -11.725 1.00 0.00 70 GLU A C 7
ATOM 8078 O O . GLU A 1 70 ? 13.003 -8.918 -12.304 1.00 0.00 70 GLU A O 7
ATOM 8090 N N . GLN A 1 71 ? 10.937 -9.780 -12.101 1.00 0.00 71 GLN A N 7
ATOM 8091 C CA . GLN A 1 71 ? 10.986 -10.607 -13.311 1.00 0.00 71 GLN A CA 7
ATOM 8092 C C . GLN A 1 71 ? 12.046 -11.674 -13.124 1.00 0.00 71 GLN A C 7
ATOM 8093 O O . GLN A 1 71 ? 12.637 -12.131 -14.125 1.00 0.00 71 GLN A O 7
ATOM 8107 N N . GLY A 1 1 ? 17.020 5.240 14.753 1.00 0.00 1 GLY A N 8
ATOM 8108 C CA . GLY A 1 1 ? 17.177 4.271 13.660 1.00 0.00 1 GLY A CA 8
ATOM 8109 C C . GLY A 1 1 ? 16.642 4.822 12.356 1.00 0.00 1 GLY A C 8
ATOM 8110 O O . GLY A 1 1 ? 16.057 5.905 12.323 1.00 0.00 1 GLY A O 8
ATOM 8114 N N . MET A 1 2 ? 16.876 4.095 11.266 1.00 0.00 2 MET A N 8
ATOM 8115 C CA . MET A 1 2 ? 16.597 4.516 9.899 1.00 0.00 2 MET A CA 8
ATOM 8116 C C . MET A 1 2 ? 15.971 3.362 9.105 1.00 0.00 2 MET A C 8
ATOM 8117 O O . MET A 1 2 ? 16.245 3.188 7.917 1.00 0.00 2 MET A O 8
ATOM 8131 N N . VAL A 1 3 ? 15.154 2.525 9.751 1.00 0.00 3 VAL A N 8
ATOM 8132 C CA . VAL A 1 3 ? 14.351 1.525 9.052 1.00 0.00 3 VAL A CA 8
ATOM 8133 C C . VAL A 1 3 ? 13.309 2.306 8.250 1.00 0.00 3 VAL A C 8
ATOM 8134 O O . VAL A 1 3 ? 12.409 2.923 8.825 1.00 0.00 3 VAL A O 8
ATOM 8147 N N . LYS A 1 4 ? 13.494 2.393 6.933 1.00 0.00 4 LYS A N 8
ATOM 8148 C CA . LYS A 1 4 ? 12.594 3.086 6.006 1.00 0.00 4 LYS A CA 8
ATOM 8149 C C . LYS A 1 4 ? 12.555 2.360 4.662 1.00 0.00 4 LYS A C 8
ATOM 8150 O O . LYS A 1 4 ? 12.345 2.969 3.609 1.00 0.00 4 LYS A O 8
ATOM 8169 N N . GLU A 1 5 ? 12.805 1.057 4.709 1.00 0.00 5 GLU A N 8
ATOM 8170 C CA . GLU A 1 5 ? 12.793 0.136 3.597 1.00 0.00 5 GLU A CA 8
ATOM 8171 C C . GLU A 1 5 ? 12.047 -1.100 4.092 1.00 0.00 5 GLU A C 8
ATOM 8172 O O . GLU A 1 5 ? 12.462 -1.749 5.053 1.00 0.00 5 GLU A O 8
ATOM 8184 N N . THR A 1 6 ? 10.899 -1.369 3.485 1.00 0.00 6 THR A N 8
ATOM 8185 C CA . THR A 1 6 ? 10.176 -2.618 3.532 1.00 0.00 6 THR A CA 8
ATOM 8186 C C . THR A 1 6 ? 9.444 -2.722 2.193 1.00 0.00 6 THR A C 8
ATOM 8187 O O . THR A 1 6 ? 9.285 -1.718 1.481 1.00 0.00 6 THR A O 8
ATOM 8198 N N . THR A 1 7 ? 8.945 -3.912 1.875 1.00 0.00 7 THR A N 8
ATOM 8199 C CA . THR A 1 7 ? 8.071 -4.118 0.739 1.00 0.00 7 THR A CA 8
ATOM 8200 C C . THR A 1 7 ? 6.735 -3.384 0.909 1.00 0.00 7 THR A C 8
ATOM 8201 O O . THR A 1 7 ? 6.420 -2.790 1.947 1.00 0.00 7 THR A O 8
ATOM 8212 N N . TYR A 1 8 ? 5.925 -3.499 -0.137 1.00 0.00 8 TYR A N 8
ATOM 8213 C CA . TYR A 1 8 ? 4.654 -2.814 -0.351 1.00 0.00 8 TYR A CA 8
ATOM 8214 C C . TYR A 1 8 ? 3.674 -2.969 0.818 1.00 0.00 8 TYR A C 8
ATOM 8215 O O . TYR A 1 8 ? 2.924 -2.037 1.108 1.00 0.00 8 TYR A O 8
ATOM 8233 N N . TYR A 1 9 ? 3.697 -4.108 1.512 1.00 0.00 9 TYR A N 8
ATOM 8234 C CA . TYR A 1 9 ? 2.866 -4.363 2.683 1.00 0.00 9 TYR A CA 8
ATOM 8235 C C . TYR A 1 9 ? 3.080 -3.291 3.757 1.00 0.00 9 TYR A C 8
ATOM 8236 O O . TYR A 1 9 ? 2.147 -2.585 4.140 1.00 0.00 9 TYR A O 8
ATOM 8254 N N . ASP A 1 10 ? 4.315 -3.144 4.231 1.00 0.00 10 ASP A N 8
ATOM 8255 C CA . ASP A 1 10 ? 4.624 -2.256 5.348 1.00 0.00 10 ASP A CA 8
ATOM 8256 C C . ASP A 1 10 ? 4.580 -0.789 4.927 1.00 0.00 10 ASP A C 8
ATOM 8257 O O . ASP A 1 10 ? 4.351 0.078 5.774 1.00 0.00 10 ASP A O 8
ATOM 8266 N N . VAL A 1 11 ? 4.729 -0.496 3.628 1.00 0.00 11 VAL A N 8
ATOM 8267 C CA . VAL A 1 11 ? 4.428 0.827 3.089 1.00 0.00 11 VAL A CA 8
ATOM 8268 C C . VAL A 1 11 ? 2.975 1.162 3.422 1.00 0.00 11 VAL A C 8
ATOM 8269 O O . VAL A 1 11 ? 2.669 2.260 3.903 1.00 0.00 11 VAL A O 8
ATOM 8282 N N . LEU A 1 12 ? 2.067 0.216 3.195 1.00 0.00 12 LEU A N 8
ATOM 8283 C CA . LEU A 1 12 ? 0.647 0.375 3.453 1.00 0.00 12 LEU A CA 8
ATOM 8284 C C . LEU A 1 12 ? 0.299 0.209 4.934 1.00 0.00 12 LEU A C 8
ATOM 8285 O O . LEU A 1 12 ? -0.882 0.262 5.275 1.00 0.00 12 LEU A O 8
ATOM 8301 N N . GLY A 1 13 ? 1.284 0.034 5.822 1.00 0.00 13 GLY A N 8
ATOM 8302 C CA . GLY A 1 13 ? 1.040 -0.080 7.252 1.00 0.00 13 GLY A CA 8
ATOM 8303 C C . GLY A 1 13 ? 0.167 -1.288 7.583 1.00 0.00 13 GLY A C 8
ATOM 8304 O O . GLY A 1 13 ? -0.534 -1.278 8.600 1.00 0.00 13 GLY A O 8
ATOM 8308 N N . VAL A 1 14 ? 0.195 -2.329 6.749 1.00 0.00 14 VAL A N 8
ATOM 8309 C CA . VAL A 1 14 ? -0.540 -3.559 6.959 1.00 0.00 14 VAL A CA 8
ATOM 8310 C C . VAL A 1 14 ? 0.500 -4.675 6.949 1.00 0.00 14 VAL A C 8
ATOM 8311 O O . VAL A 1 14 ? 1.334 -4.745 6.048 1.00 0.00 14 VAL A O 8
ATOM 8324 N N . LYS A 1 15 ? 0.492 -5.510 7.989 1.00 0.00 15 LYS A N 8
ATOM 8325 C CA . LYS A 1 15 ? 1.466 -6.584 8.153 1.00 0.00 15 LYS A CA 8
ATOM 8326 C C . LYS A 1 15 ? 1.560 -7.466 6.898 1.00 0.00 15 LYS A C 8
ATOM 8327 O O . LYS A 1 15 ? 0.554 -7.640 6.207 1.00 0.00 15 LYS A O 8
ATOM 8346 N N . PRO A 1 16 ? 2.705 -8.107 6.612 1.00 0.00 16 PRO A N 8
ATOM 8347 C CA . PRO A 1 16 ? 2.880 -8.882 5.383 1.00 0.00 16 PRO A CA 8
ATOM 8348 C C . PRO A 1 16 ? 2.013 -10.150 5.327 1.00 0.00 16 PRO A C 8
ATOM 8349 O O . PRO A 1 16 ? 1.865 -10.772 4.275 1.00 0.00 16 PRO A O 8
ATOM 8360 N N . ASN A 1 17 ? 1.381 -10.526 6.442 1.00 0.00 17 ASN A N 8
ATOM 8361 C CA . ASN A 1 17 ? 0.375 -11.581 6.491 1.00 0.00 17 ASN A CA 8
ATOM 8362 C C . ASN A 1 17 ? -1.010 -11.100 6.018 1.00 0.00 17 ASN A C 8
ATOM 8363 O O . ASN A 1 17 ? -1.956 -11.890 6.012 1.00 0.00 17 ASN A O 8
ATOM 8374 N N . ALA A 1 18 ? -1.174 -9.836 5.608 1.00 0.00 18 ALA A N 8
ATOM 8375 C CA . ALA A 1 18 ? -2.431 -9.283 5.107 1.00 0.00 18 ALA A CA 8
ATOM 8376 C C . ALA A 1 18 ? -2.865 -9.961 3.809 1.00 0.00 18 ALA A C 8
ATOM 8377 O O . ALA A 1 18 ? -2.052 -10.194 2.915 1.00 0.00 18 ALA A O 8
ATOM 8384 N N . THR A 1 19 ? -4.150 -10.266 3.706 1.00 0.00 19 THR A N 8
ATOM 8385 C CA . THR A 1 19 ? -4.825 -10.812 2.539 1.00 0.00 19 THR A CA 8
ATOM 8386 C C . THR A 1 19 ? -5.354 -9.676 1.643 1.00 0.00 19 THR A C 8
ATOM 8387 O O . THR A 1 19 ? -5.302 -8.508 2.026 1.00 0.00 19 THR A O 8
ATOM 8398 N N . GLN A 1 20 ? -5.895 -9.981 0.455 1.00 0.00 20 GLN A N 8
ATOM 8399 C CA . GLN A 1 20 ? -6.362 -8.962 -0.495 1.00 0.00 20 GLN A CA 8
ATOM 8400 C C . GLN A 1 20 ? -7.487 -8.097 0.091 1.00 0.00 20 GLN A C 8
ATOM 8401 O O . GLN A 1 20 ? -7.635 -6.918 -0.242 1.00 0.00 20 GLN A O 8
ATOM 8415 N N . GLU A 1 21 ? -8.301 -8.674 0.968 1.00 0.00 21 GLU A N 8
ATOM 8416 C CA . GLU A 1 21 ? -9.398 -8.002 1.644 1.00 0.00 21 GLU A CA 8
ATOM 8417 C C . GLU A 1 21 ? -8.813 -6.975 2.610 1.00 0.00 21 GLU A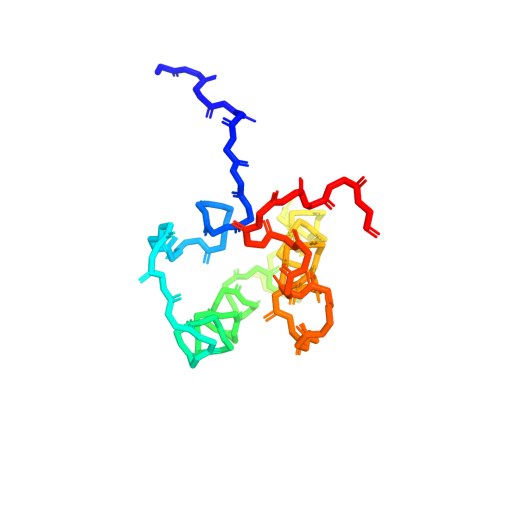 C 8
ATOM 8418 O O . GLU A 1 21 ? -9.253 -5.825 2.675 1.00 0.00 21 GLU A O 8
ATOM 8430 N N . GLU A 1 22 ? -7.795 -7.413 3.341 1.00 0.00 22 GLU A N 8
ATOM 8431 C CA . GLU A 1 22 ? -7.093 -6.678 4.377 1.00 0.00 22 GLU A CA 8
ATOM 8432 C C . GLU A 1 22 ? -6.268 -5.536 3.792 1.00 0.00 22 GLU A C 8
ATOM 8433 O O . GLU A 1 22 ? -6.186 -4.463 4.402 1.00 0.00 22 GLU A O 8
ATOM 8445 N N . LEU A 1 23 ? -5.728 -5.721 2.583 1.00 0.00 23 LEU A N 8
ATOM 8446 C CA . LEU A 1 23 ? -5.174 -4.655 1.773 1.00 0.00 23 LEU A CA 8
ATOM 8447 C C . LEU A 1 23 ? -6.201 -3.543 1.649 1.00 0.00 23 LEU A C 8
ATOM 8448 O O . LEU A 1 23 ? -5.945 -2.431 2.108 1.00 0.00 23 LEU A O 8
ATOM 8464 N N . LYS A 1 24 ? -7.372 -3.824 1.072 1.00 0.00 24 LYS A N 8
ATOM 8465 C CA . LYS A 1 24 ? -8.407 -2.808 0.895 1.00 0.00 24 LYS A CA 8
ATOM 8466 C C . LYS A 1 24 ? -8.862 -2.226 2.242 1.00 0.00 24 LYS A C 8
ATOM 8467 O O . LYS A 1 24 ? -9.139 -1.024 2.332 1.00 0.00 24 LYS A O 8
ATOM 8486 N N . LYS A 1 25 ? -8.898 -3.025 3.318 1.00 0.00 25 LYS A N 8
ATOM 8487 C CA . LYS A 1 25 ? -9.241 -2.508 4.645 1.00 0.00 25 LYS A CA 8
ATOM 8488 C C . LYS A 1 25 ? -8.252 -1.435 5.100 1.00 0.00 25 LYS A C 8
ATOM 8489 O O . LYS A 1 25 ? -8.701 -0.365 5.514 1.00 0.00 25 LYS A O 8
ATOM 8508 N N . ALA A 1 26 ? -6.942 -1.665 4.996 1.00 0.00 26 ALA A N 8
ATOM 8509 C CA . ALA A 1 26 ? -5.950 -0.653 5.361 1.00 0.00 26 ALA A CA 8
ATOM 8510 C C . ALA A 1 26 ? -5.935 0.514 4.365 1.00 0.00 26 ALA A C 8
ATOM 8511 O O . ALA A 1 26 ? -5.824 1.672 4.761 1.00 0.00 26 ALA A O 8
ATOM 8518 N N . TYR A 1 27 ? -6.110 0.223 3.080 1.00 0.00 27 TYR A N 8
ATOM 8519 C CA . TYR A 1 27 ? -5.950 1.169 1.986 1.00 0.00 27 TYR A CA 8
ATOM 8520 C C . TYR A 1 27 ? -6.902 2.341 2.163 1.00 0.00 27 TYR A C 8
ATOM 8521 O O . TYR A 1 27 ? -6.470 3.488 2.271 1.00 0.00 27 TYR A O 8
ATOM 8539 N N . ARG A 1 28 ? -8.203 2.045 2.247 1.00 0.00 28 ARG A N 8
ATOM 8540 C CA . ARG A 1 28 ? -9.270 3.036 2.311 1.00 0.00 28 ARG A CA 8
ATOM 8541 C C . ARG A 1 28 ? -8.996 4.062 3.395 1.00 0.00 28 ARG A C 8
ATOM 8542 O O . ARG A 1 28 ? -9.055 5.268 3.163 1.00 0.00 28 ARG A O 8
ATOM 8563 N N . LYS A 1 29 ? -8.714 3.585 4.602 1.00 0.00 29 LYS A N 8
ATOM 8564 C CA . LYS A 1 29 ? -8.589 4.457 5.755 1.00 0.00 29 LYS A CA 8
ATOM 8565 C C . LYS A 1 29 ? -7.307 5.293 5.696 1.00 0.00 29 LYS A C 8
ATOM 8566 O O . LYS A 1 29 ? -7.294 6.389 6.255 1.00 0.00 29 LYS A O 8
ATOM 8585 N N . LEU A 1 30 ? -6.246 4.826 5.029 1.00 0.00 30 LEU A N 8
ATOM 8586 C CA . LEU A 1 30 ? -5.050 5.634 4.809 1.00 0.00 30 LEU A CA 8
ATOM 8587 C C . LEU A 1 30 ? -5.261 6.639 3.682 1.00 0.00 30 LEU A C 8
ATOM 8588 O O . LEU A 1 30 ? -4.824 7.778 3.802 1.00 0.00 30 LEU A O 8
ATOM 8604 N N . ALA A 1 31 ? -5.959 6.255 2.613 1.00 0.00 31 ALA A N 8
ATOM 8605 C CA . ALA A 1 31 ? -6.272 7.154 1.512 1.00 0.00 31 ALA A CA 8
ATOM 8606 C C . ALA A 1 31 ? -7.015 8.381 2.032 1.00 0.00 31 ALA A C 8
ATOM 8607 O O . ALA A 1 31 ? -6.593 9.499 1.759 1.00 0.00 31 ALA A O 8
ATOM 8614 N N . LEU A 1 32 ? -8.066 8.191 2.833 1.00 0.00 32 LEU A N 8
ATOM 8615 C CA . LEU A 1 32 ? -8.783 9.291 3.463 1.00 0.00 32 LEU A CA 8
ATOM 8616 C C . LEU A 1 32 ? -7.877 10.113 4.378 1.00 0.00 32 LEU A C 8
ATOM 8617 O O . LEU A 1 32 ? -7.958 11.343 4.350 1.00 0.00 32 LEU A O 8
ATOM 8633 N N . LYS A 1 33 ? -7.022 9.465 5.181 1.00 0.00 33 LYS A N 8
ATOM 8634 C CA . LYS A 1 33 ? -6.097 10.140 6.082 1.00 0.00 33 LYS A CA 8
ATOM 8635 C C . LYS A 1 33 ? -5.191 11.089 5.303 1.00 0.00 33 LYS A C 8
ATOM 8636 O O . LYS A 1 33 ? -4.988 12.223 5.735 1.00 0.00 33 LYS A O 8
ATOM 8655 N N . TYR A 1 34 ? -4.656 10.651 4.169 1.00 0.00 34 TYR A N 8
ATOM 8656 C CA . TYR A 1 34 ? -3.656 11.386 3.412 1.00 0.00 34 TYR A CA 8
ATOM 8657 C C . TYR A 1 34 ? -4.252 12.074 2.178 1.00 0.00 34 TYR A C 8
ATOM 8658 O O . TYR A 1 34 ? -3.496 12.537 1.325 1.00 0.00 34 TYR A O 8
ATOM 8676 N N . HIS A 1 35 ? -5.586 12.162 2.049 1.00 0.00 35 HIS A N 8
ATOM 8677 C CA . HIS A 1 35 ? -6.159 12.726 0.833 1.00 0.00 35 HIS A CA 8
ATOM 8678 C C . HIS A 1 35 ? -5.799 14.217 0.780 1.00 0.00 35 HIS A C 8
ATOM 8679 O O . HIS A 1 35 ? -5.951 14.902 1.797 1.00 0.00 35 HIS A O 8
ATOM 8693 N N . PRO A 1 36 ? -5.497 14.775 -0.402 1.00 0.00 36 PRO A N 8
ATOM 8694 C CA . PRO A 1 36 ? -4.921 16.114 -0.479 1.00 0.00 36 PRO A CA 8
ATOM 8695 C C . PRO A 1 36 ? -5.909 17.226 -0.113 1.00 0.00 36 PRO A C 8
ATOM 8696 O O . PRO A 1 36 ? -5.498 18.281 0.366 1.00 0.00 36 PRO A O 8
ATOM 8707 N N . ASP A 1 37 ? -7.208 16.976 -0.288 1.00 0.00 37 ASP A N 8
ATOM 8708 C CA . ASP A 1 37 ? -8.297 17.874 0.113 1.00 0.00 37 ASP A CA 8
ATOM 8709 C C . ASP A 1 37 ? -8.274 18.155 1.617 1.00 0.00 37 ASP A C 8
ATOM 8710 O O . ASP A 1 37 ? -8.573 19.264 2.063 1.00 0.00 37 ASP A O 8
ATOM 8719 N N . LYS A 1 38 ? -7.936 17.143 2.424 1.00 0.00 38 LYS A N 8
ATOM 8720 C CA . LYS A 1 38 ? -8.092 17.164 3.877 1.00 0.00 38 LYS A CA 8
ATOM 8721 C C . LYS A 1 38 ? -6.783 16.904 4.606 1.00 0.00 38 LYS A C 8
ATOM 8722 O O . LYS A 1 38 ? -6.817 16.788 5.833 1.00 0.00 38 LYS A O 8
ATOM 8741 N N . ASN A 1 39 ? -5.654 16.818 3.908 1.00 0.00 39 ASN A N 8
ATOM 8742 C CA . ASN A 1 39 ? -4.354 16.702 4.536 1.00 0.00 39 ASN A CA 8
ATOM 8743 C C . ASN A 1 39 ? -3.271 17.313 3.636 1.00 0.00 39 ASN A C 8
ATOM 8744 O O . ASN A 1 39 ? -2.486 16.575 3.041 1.00 0.00 39 ASN A O 8
ATOM 8755 N N . PRO A 1 40 ? -3.213 18.652 3.510 1.00 0.00 40 PRO A N 8
ATOM 8756 C CA . PRO A 1 40 ? -2.466 19.321 2.443 1.00 0.00 40 PRO A CA 8
ATOM 8757 C C . PRO A 1 40 ? -0.946 19.126 2.520 1.00 0.00 40 PRO A C 8
ATOM 8758 O O . PRO A 1 40 ? -0.252 19.418 1.552 1.00 0.00 40 PRO A O 8
ATOM 8769 N N . ASN A 1 41 ? -0.375 18.723 3.658 1.00 0.00 41 ASN A N 8
ATOM 8770 C CA . ASN A 1 41 ? 1.022 18.349 3.789 1.00 0.00 41 ASN A CA 8
ATOM 8771 C C . ASN A 1 41 ? 1.333 16.947 3.282 1.00 0.00 41 ASN A C 8
ATOM 8772 O O . ASN A 1 41 ? 2.435 16.723 2.777 1.00 0.00 41 ASN A O 8
ATOM 8783 N N . GLU A 1 42 ? 0.400 16.008 3.412 1.00 0.00 42 GLU A N 8
ATOM 8784 C CA . GLU A 1 42 ? 0.671 14.587 3.221 1.00 0.00 42 GLU A CA 8
ATOM 8785 C C . GLU A 1 42 ? 0.140 14.101 1.865 1.00 0.00 42 GLU A C 8
ATOM 8786 O O . GLU A 1 42 ? 0.007 12.898 1.644 1.00 0.00 42 GLU A O 8
ATOM 8798 N N . GLY A 1 43 ? -0.172 15.033 0.957 1.00 0.00 43 GLY A N 8
ATOM 8799 C CA . GLY A 1 43 ? -0.722 14.742 -0.356 1.00 0.00 43 GLY A CA 8
ATOM 8800 C C . GLY A 1 43 ? 0.244 13.954 -1.238 1.00 0.00 43 GLY A C 8
ATOM 8801 O O . GLY A 1 43 ? -0.203 13.097 -1.999 1.00 0.00 43 GLY A O 8
ATOM 8805 N N . GLU A 1 44 ? 1.562 14.182 -1.153 1.00 0.00 44 GLU A N 8
ATOM 8806 C CA . GLU A 1 44 ? 2.512 13.356 -1.899 1.00 0.00 44 GLU A CA 8
ATOM 8807 C C . GLU A 1 44 ? 2.655 11.982 -1.241 1.00 0.00 44 GLU A C 8
ATOM 8808 O O . GLU A 1 44 ? 2.866 11.009 -1.960 1.00 0.00 44 GLU A O 8
ATOM 8820 N N . LYS A 1 45 ? 2.446 11.848 0.078 1.00 0.00 45 LYS A N 8
ATOM 8821 C CA . LYS A 1 45 ? 2.425 10.547 0.760 1.00 0.00 45 LYS A CA 8
ATOM 8822 C C . LYS A 1 45 ? 1.455 9.579 0.097 1.00 0.00 45 LYS A C 8
ATOM 8823 O O . LYS A 1 45 ? 1.691 8.368 0.150 1.00 0.00 45 LYS A O 8
ATOM 8842 N N . PHE A 1 46 ? 0.390 10.095 -0.526 1.00 0.00 46 PHE A N 8
ATOM 8843 C CA . PHE A 1 46 ? -0.572 9.305 -1.277 1.00 0.00 46 PHE A CA 8
ATOM 8844 C C . PHE A 1 46 ? 0.130 8.423 -2.301 1.00 0.00 46 PHE A C 8
ATOM 8845 O O . PHE A 1 46 ? -0.214 7.250 -2.414 1.00 0.00 46 PHE A O 8
ATOM 8862 N N . LYS A 1 47 ? 1.122 8.968 -3.009 1.00 0.00 47 LYS A N 8
ATOM 8863 C CA . LYS A 1 47 ? 1.814 8.288 -4.106 1.00 0.00 47 LYS A CA 8
ATOM 8864 C C . LYS A 1 47 ? 2.311 6.905 -3.692 1.00 0.00 47 LYS A C 8
ATOM 8865 O O . LYS A 1 47 ? 2.110 5.930 -4.406 1.00 0.00 47 LYS A O 8
ATOM 8884 N N . GLN A 1 48 ? 2.917 6.816 -2.512 1.00 0.00 48 GLN A N 8
ATOM 8885 C CA . GLN A 1 48 ? 3.442 5.580 -1.961 1.00 0.00 48 GLN A CA 8
ATOM 8886 C C . GLN A 1 48 ? 2.325 4.575 -1.658 1.00 0.00 48 GLN A C 8
ATOM 8887 O O . GLN A 1 48 ? 2.558 3.366 -1.747 1.00 0.00 48 GLN A O 8
ATOM 8901 N N . ILE A 1 49 ? 1.127 5.059 -1.322 1.00 0.00 49 ILE A N 8
ATOM 8902 C CA . ILE A 1 49 ? -0.042 4.230 -1.074 1.00 0.00 49 ILE A CA 8
ATOM 8903 C C . ILE A 1 49 ? -0.485 3.656 -2.423 1.00 0.00 49 ILE A C 8
ATOM 8904 O O . ILE A 1 49 ? -0.606 2.439 -2.544 1.00 0.00 49 ILE A O 8
ATOM 8920 N N . SER A 1 50 ? -0.728 4.503 -3.432 1.00 0.00 50 SER A N 8
ATOM 8921 C CA . SER A 1 50 ? -1.194 4.065 -4.744 1.00 0.00 50 SER A CA 8
ATOM 8922 C C . SER A 1 50 ? -0.205 3.097 -5.396 1.00 0.00 50 SER A C 8
ATOM 8923 O O . SER A 1 50 ? -0.648 2.118 -5.989 1.00 0.00 50 SER A O 8
ATOM 8931 N N . GLN A 1 51 ? 1.101 3.342 -5.239 1.00 0.00 51 GLN A N 8
ATOM 8932 C CA . GLN A 1 51 ? 2.198 2.497 -5.695 1.00 0.00 51 GLN A CA 8
ATOM 8933 C C . GLN A 1 51 ? 2.046 1.087 -5.125 1.00 0.00 51 GLN A C 8
ATOM 8934 O O . GLN A 1 51 ? 1.867 0.122 -5.862 1.00 0.00 51 GLN A O 8
ATOM 8948 N N . ALA A 1 52 ? 2.104 0.958 -3.797 1.00 0.00 52 ALA A N 8
ATOM 8949 C CA . ALA A 1 52 ? 2.061 -0.341 -3.147 1.00 0.00 52 ALA A CA 8
ATOM 8950 C C . ALA A 1 52 ? 0.730 -1.049 -3.420 1.00 0.00 52 ALA A C 8
ATOM 8951 O O . ALA A 1 52 ? 0.683 -2.264 -3.627 1.00 0.00 52 ALA A O 8
ATOM 8958 N N . TYR A 1 53 ? -0.368 -0.294 -3.401 1.00 0.00 53 TYR A N 8
ATOM 8959 C CA . TYR A 1 53 ? -1.692 -0.845 -3.593 1.00 0.00 53 TYR A CA 8
ATOM 8960 C C . TYR A 1 53 ? -1.946 -1.220 -5.057 1.00 0.00 53 TYR A C 8
ATOM 8961 O O . TYR A 1 53 ? -2.856 -2.003 -5.301 1.00 0.00 53 TYR A O 8
ATOM 8979 N N . GLU A 1 54 ? -1.174 -0.715 -6.029 1.00 0.00 54 GLU A N 8
ATOM 8980 C CA . GLU A 1 54 ? -1.309 -1.086 -7.438 1.00 0.00 54 GLU A CA 8
ATOM 8981 C C . GLU A 1 54 ? -0.960 -2.564 -7.590 1.00 0.00 54 GLU A C 8
ATOM 8982 O O . GLU A 1 54 ? -1.763 -3.342 -8.109 1.00 0.00 54 GLU A O 8
ATOM 8994 N N . VAL A 1 55 ? 0.235 -2.953 -7.145 1.00 0.00 55 VAL A N 8
ATOM 8995 C CA . VAL A 1 55 ? 0.735 -4.318 -7.280 1.00 0.00 55 VAL A CA 8
ATOM 8996 C C . VAL A 1 55 ? -0.229 -5.283 -6.587 1.00 0.00 55 VAL A C 8
ATOM 8997 O O . VAL A 1 55 ? -0.559 -6.344 -7.117 1.00 0.00 55 VAL A O 8
ATOM 9010 N N . LEU A 1 56 ? -0.722 -4.871 -5.421 1.00 0.00 56 LEU A N 8
ATOM 9011 C CA . LEU A 1 56 ? -1.541 -5.666 -4.523 1.00 0.00 56 LEU A CA 8
ATOM 9012 C C . LEU A 1 56 ? -3.042 -5.474 -4.782 1.00 0.00 56 LEU A C 8
ATOM 9013 O O . LEU A 1 56 ? -3.859 -5.823 -3.927 1.00 0.00 56 LEU A O 8
ATOM 9029 N N . SER A 1 57 ? -3.424 -4.925 -5.937 1.00 0.00 57 SER A N 8
ATOM 9030 C CA . SER A 1 57 ? -4.803 -4.829 -6.411 1.00 0.00 57 SER A CA 8
ATOM 9031 C C . SER A 1 57 ? -5.111 -5.813 -7.540 1.00 0.00 57 SER A C 8
ATOM 9032 O O . SER A 1 57 ? -6.254 -5.861 -7.993 1.00 0.00 57 SER A O 8
ATOM 9040 N N . ASP A 1 58 ? -4.136 -6.589 -8.014 1.00 0.00 58 ASP A N 8
ATOM 9041 C CA . ASP A 1 58 ? -4.360 -7.559 -9.076 1.00 0.00 58 ASP A CA 8
ATOM 9042 C C . ASP A 1 58 ? -3.683 -8.853 -8.688 1.00 0.00 58 ASP A C 8
ATOM 9043 O O . ASP A 1 58 ? -2.517 -8.817 -8.285 1.00 0.00 58 ASP A O 8
ATOM 9052 N N . ALA A 1 59 ? -4.367 -9.990 -8.803 1.00 0.00 59 ALA A N 8
ATOM 9053 C CA . ALA A 1 59 ? -3.699 -11.265 -8.606 1.00 0.00 59 ALA A CA 8
ATOM 9054 C C . ALA A 1 59 ? -2.606 -11.446 -9.657 1.00 0.00 59 ALA A C 8
ATOM 9055 O O . ALA A 1 59 ? -1.538 -11.948 -9.341 1.00 0.00 59 ALA A O 8
ATOM 9062 N N . LYS A 1 60 ? -2.801 -11.015 -10.908 1.00 0.00 60 LYS A N 8
ATOM 9063 C CA . LYS A 1 60 ? -1.794 -11.254 -11.945 1.00 0.00 60 LYS A CA 8
ATOM 9064 C C . LYS A 1 60 ? -0.498 -10.495 -11.683 1.00 0.00 60 LYS A C 8
ATOM 9065 O O . LYS A 1 60 ? 0.586 -10.998 -11.990 1.00 0.00 60 LYS A O 8
ATOM 9084 N N . LYS A 1 61 ? -0.584 -9.273 -11.157 1.00 0.00 61 LYS A N 8
ATOM 9085 C CA . LYS A 1 61 ? 0.590 -8.564 -10.657 1.00 0.00 61 LYS A CA 8
ATOM 9086 C C . LYS A 1 61 ? 1.130 -9.243 -9.407 1.00 0.00 61 LYS A C 8
ATOM 9087 O O . LYS A 1 61 ? 2.311 -9.594 -9.384 1.00 0.00 61 LYS A O 8
ATOM 9106 N N . ARG A 1 62 ? 0.292 -9.434 -8.380 1.00 0.00 62 ARG A N 8
ATOM 9107 C CA . ARG A 1 62 ? 0.748 -10.023 -7.122 1.00 0.00 62 ARG A CA 8
ATOM 9108 C C . ARG A 1 62 ? 1.455 -11.353 -7.342 1.00 0.00 62 ARG A C 8
ATOM 9109 O O . ARG A 1 62 ? 2.505 -11.542 -6.753 1.00 0.00 62 ARG A O 8
ATOM 9130 N N . GLU A 1 63 ? 0.955 -12.244 -8.191 1.00 0.00 63 GLU A N 8
ATOM 9131 C CA . GLU A 1 63 ? 1.521 -13.566 -8.437 1.00 0.00 63 GLU A CA 8
ATOM 9132 C C . GLU A 1 63 ? 2.968 -13.491 -8.950 1.00 0.00 63 GLU A C 8
ATOM 9133 O O . GLU A 1 63 ? 3.724 -14.449 -8.789 1.00 0.00 63 GLU A O 8
ATOM 9145 N N . LEU A 1 64 ? 3.394 -12.365 -9.539 1.00 0.00 64 LEU A N 8
ATOM 9146 C CA . LEU A 1 64 ? 4.800 -12.129 -9.874 1.00 0.00 64 LEU A CA 8
ATOM 9147 C C . LEU A 1 64 ? 5.555 -11.605 -8.659 1.00 0.00 64 LEU A C 8
ATOM 9148 O O . LEU A 1 64 ? 6.583 -12.154 -8.280 1.00 0.00 64 LEU A O 8
ATOM 9164 N N . TYR A 1 65 ? 5.059 -10.539 -8.040 1.00 0.00 65 TYR A N 8
ATOM 9165 C CA . TYR A 1 65 ? 5.583 -9.955 -6.810 1.00 0.00 65 TYR A CA 8
ATOM 9166 C C . TYR A 1 65 ? 5.795 -11.006 -5.706 1.00 0.00 65 TYR A C 8
ATOM 9167 O O . TYR A 1 65 ? 6.768 -10.939 -4.958 1.00 0.00 65 TYR A O 8
ATOM 9185 N N . ASP A 1 66 ? 4.941 -12.025 -5.637 1.00 0.00 66 ASP A N 8
ATOM 9186 C CA . ASP A 1 66 ? 4.941 -13.105 -4.656 1.00 0.00 66 ASP A CA 8
ATOM 9187 C C . ASP A 1 66 ? 6.276 -13.848 -4.669 1.00 0.00 66 ASP A C 8
ATOM 9188 O O . ASP A 1 66 ? 6.803 -14.209 -3.615 1.00 0.00 66 ASP A O 8
ATOM 9197 N N . LYS A 1 67 ? 6.863 -14.019 -5.857 1.00 0.00 67 LYS A N 8
ATOM 9198 C CA . LYS A 1 67 ? 8.184 -14.611 -6.076 1.00 0.00 67 LYS A CA 8
ATOM 9199 C C . LYS A 1 67 ? 9.230 -13.575 -6.502 1.00 0.00 67 LYS A C 8
ATOM 9200 O O . LYS A 1 67 ? 10.277 -13.950 -7.026 1.00 0.00 67 LYS A O 8
ATOM 9219 N N . GLY A 1 68 ? 8.962 -12.288 -6.286 1.00 0.00 68 GLY A N 8
ATOM 9220 C CA . GLY A 1 68 ? 9.933 -11.233 -6.502 1.00 0.00 68 GLY A CA 8
ATOM 9221 C C . GLY A 1 68 ? 10.079 -10.866 -7.970 1.00 0.00 68 GLY A C 8
ATOM 9222 O O . GLY A 1 68 ? 11.193 -10.771 -8.483 1.00 0.00 68 GLY A O 8
ATOM 9226 N N . GLY A 1 69 ? 8.968 -10.611 -8.665 1.00 0.00 69 GLY A N 8
ATOM 9227 C CA . GLY A 1 69 ? 8.936 -10.332 -10.096 1.00 0.00 69 GLY A CA 8
ATOM 9228 C C . GLY A 1 69 ? 9.593 -9.020 -10.551 1.00 0.00 69 GLY A C 8
ATOM 9229 O O . GLY A 1 69 ? 9.283 -8.576 -11.657 1.00 0.00 69 GLY A O 8
ATOM 9233 N N . GLU A 1 70 ? 10.445 -8.379 -9.742 1.00 0.00 70 GLU A N 8
ATOM 9234 C CA . GLU A 1 70 ? 11.362 -7.321 -10.181 1.00 0.00 70 GLU A CA 8
ATOM 9235 C C . GLU A 1 70 ? 12.679 -7.312 -9.388 1.00 0.00 70 GLU A C 8
ATOM 9236 O O . GLU A 1 70 ? 13.550 -6.464 -9.591 1.00 0.00 70 GLU A O 8
ATOM 9248 N N . GLN A 1 71 ? 12.864 -8.280 -8.501 1.00 0.00 71 GLN A N 8
ATOM 9249 C CA . GLN A 1 71 ? 13.937 -8.312 -7.524 1.00 0.00 71 GLN A CA 8
ATOM 9250 C C . GLN A 1 71 ? 14.861 -9.468 -7.816 1.00 0.00 71 GLN A C 8
ATOM 9251 O O . GLN A 1 71 ? 14.422 -10.495 -8.380 1.00 0.00 71 GLN A O 8
ATOM 9265 N N . GLY A 1 1 ? 14.022 1.054 14.041 1.00 0.00 1 GLY A N 9
ATOM 9266 C CA . GLY A 1 1 ? 14.986 2.161 14.089 1.00 0.00 1 GLY A CA 9
ATOM 9267 C C . GLY A 1 1 ? 14.566 3.290 13.168 1.00 0.00 1 GLY A C 9
ATOM 9268 O O . GLY A 1 1 ? 13.818 4.187 13.566 1.00 0.00 1 GLY A O 9
ATOM 9272 N N . MET A 1 2 ? 15.076 3.277 11.940 1.00 0.00 2 MET A N 9
ATOM 9273 C CA . MET A 1 2 ? 14.723 4.208 10.878 1.00 0.00 2 MET A CA 9
ATOM 9274 C C . MET A 1 2 ? 14.764 3.451 9.544 1.00 0.00 2 MET A C 9
ATOM 9275 O O . MET A 1 2 ? 15.268 3.960 8.542 1.00 0.00 2 MET A O 9
ATOM 9289 N N . VAL A 1 3 ? 14.295 2.200 9.533 1.00 0.00 3 VAL A N 9
ATOM 9290 C CA . VAL A 1 3 ? 14.286 1.372 8.334 1.00 0.00 3 VAL A CA 9
ATOM 9291 C C . VAL A 1 3 ? 13.045 1.774 7.537 1.00 0.00 3 VAL A C 9
ATOM 9292 O O . VAL A 1 3 ? 11.930 1.373 7.870 1.00 0.00 3 VAL A O 9
ATOM 9305 N N . LYS A 1 4 ? 13.197 2.663 6.550 1.00 0.00 4 LYS A N 9
ATOM 9306 C CA . LYS A 1 4 ? 12.073 3.212 5.777 1.00 0.00 4 LYS A CA 9
ATOM 9307 C C . LYS A 1 4 ? 12.160 2.648 4.366 1.00 0.00 4 LYS A C 9
ATOM 9308 O O . LYS A 1 4 ? 12.171 3.380 3.375 1.00 0.00 4 LYS A O 9
ATOM 9327 N N . GLU A 1 5 ? 12.274 1.324 4.303 1.00 0.00 5 GLU A N 9
ATOM 9328 C CA . GLU A 1 5 ? 12.476 0.574 3.074 1.00 0.00 5 GLU A CA 9
ATOM 9329 C C . GLU A 1 5 ? 11.831 -0.810 3.138 1.00 0.00 5 GLU A C 9
ATOM 9330 O O . GLU A 1 5 ? 12.193 -1.726 2.396 1.00 0.00 5 GLU A O 9
ATOM 9342 N N . THR A 1 6 ? 10.832 -0.944 4.002 1.00 0.00 6 THR A N 9
ATOM 9343 C CA . THR A 1 6 ? 10.065 -2.174 4.146 1.00 0.00 6 THR A CA 9
ATOM 9344 C C . THR A 1 6 ? 9.311 -2.427 2.842 1.00 0.00 6 THR A C 9
ATOM 9345 O O . THR A 1 6 ? 9.052 -1.490 2.078 1.00 0.00 6 THR A O 9
ATOM 9356 N N . THR A 1 7 ? 8.903 -3.672 2.605 1.00 0.00 7 THR A N 9
ATOM 9357 C CA . THR A 1 7 ? 8.142 -3.994 1.413 1.00 0.00 7 THR A CA 9
ATOM 9358 C C . THR A 1 7 ? 6.797 -3.257 1.402 1.00 0.00 7 THR A C 9
ATOM 9359 O O . THR A 1 7 ? 6.355 -2.654 2.389 1.00 0.00 7 THR A O 9
ATOM 9370 N N . TYR A 1 8 ? 6.121 -3.399 0.269 1.00 0.00 8 TYR A N 9
ATOM 9371 C CA . TYR A 1 8 ? 4.873 -2.732 -0.074 1.00 0.00 8 TYR A CA 9
ATOM 9372 C C . TYR A 1 8 ? 3.788 -2.916 0.987 1.00 0.00 8 TYR A C 9
ATOM 9373 O O . TYR A 1 8 ? 3.015 -1.994 1.205 1.00 0.00 8 TYR A O 9
ATOM 9391 N N . TYR A 1 9 ? 3.739 -4.047 1.690 1.00 0.00 9 TYR A N 9
ATOM 9392 C CA . TYR A 1 9 ? 2.782 -4.232 2.776 1.00 0.00 9 TYR A CA 9
ATOM 9393 C C . TYR A 1 9 ? 2.909 -3.157 3.856 1.00 0.00 9 TYR A C 9
ATOM 9394 O O . TYR A 1 9 ? 1.907 -2.544 4.224 1.00 0.00 9 TYR A O 9
ATOM 9412 N N . ASP A 1 10 ? 4.122 -2.934 4.378 1.00 0.00 10 ASP A N 9
ATOM 9413 C CA . ASP A 1 10 ? 4.287 -2.047 5.534 1.00 0.00 10 ASP A CA 9
ATOM 9414 C C . ASP A 1 10 ? 3.969 -0.611 5.187 1.00 0.00 10 ASP A C 9
ATOM 9415 O O . ASP A 1 10 ? 3.605 0.157 6.075 1.00 0.00 10 ASP A O 9
ATOM 9424 N N . VAL A 1 11 ? 4.103 -0.252 3.908 1.00 0.00 11 VAL A N 9
ATOM 9425 C CA . VAL A 1 11 ? 3.767 1.075 3.429 1.00 0.00 11 VAL A CA 9
ATOM 9426 C C . VAL A 1 11 ? 2.336 1.399 3.855 1.00 0.00 11 VAL A C 9
ATOM 9427 O O . VAL A 1 11 ? 2.068 2.501 4.327 1.00 0.00 11 VAL A O 9
ATOM 9440 N N . LEU A 1 12 ? 1.415 0.440 3.733 1.00 0.00 12 LEU A N 9
ATOM 9441 C CA . LEU A 1 12 ? 0.009 0.636 4.061 1.00 0.00 12 LEU A CA 9
ATOM 9442 C C . LEU A 1 12 ? -0.282 0.312 5.533 1.00 0.00 12 LEU A C 9
ATOM 9443 O O . LEU A 1 12 ? -1.448 0.139 5.899 1.00 0.00 12 LEU A O 9
ATOM 9459 N N . GLY A 1 13 ? 0.743 0.217 6.388 1.00 0.00 13 GLY A N 9
ATOM 9460 C CA . GLY A 1 13 ? 0.608 0.038 7.830 1.00 0.00 13 GLY A CA 9
ATOM 9461 C C . GLY A 1 13 ? -0.046 -1.288 8.210 1.00 0.00 13 GLY A C 9
ATOM 9462 O O . GLY A 1 13 ? -0.514 -1.435 9.341 1.00 0.00 13 GLY A O 9
ATOM 9466 N N . VAL A 1 14 ? -0.102 -2.231 7.270 1.00 0.00 14 VAL A N 9
ATOM 9467 C CA . VAL A 1 14 ? -0.788 -3.498 7.399 1.00 0.00 14 VAL A CA 9
ATOM 9468 C C . VAL A 1 14 ? 0.279 -4.587 7.418 1.00 0.00 14 VAL A C 9
ATOM 9469 O O . VAL A 1 14 ? 1.315 -4.469 6.753 1.00 0.00 14 VAL A O 9
ATOM 9482 N N . LYS A 1 15 ? 0.074 -5.623 8.234 1.00 0.00 15 LYS A N 9
ATOM 9483 C CA . LYS A 1 15 ? 1.081 -6.653 8.437 1.00 0.00 15 LYS A CA 9
ATOM 9484 C C . LYS A 1 15 ? 1.446 -7.304 7.097 1.00 0.00 15 LYS A C 9
ATOM 9485 O O . LYS A 1 15 ? 0.566 -7.488 6.255 1.00 0.00 15 LYS A O 9
ATOM 9504 N N . PRO A 1 16 ? 2.697 -7.741 6.883 1.00 0.00 16 PRO A N 9
ATOM 9505 C CA . PRO A 1 16 ? 3.119 -8.401 5.647 1.00 0.00 16 PRO A CA 9
ATOM 9506 C C . PRO A 1 16 ? 2.511 -9.798 5.443 1.00 0.00 16 PRO A C 9
ATOM 9507 O O . PRO A 1 16 ? 2.848 -10.500 4.493 1.00 0.00 16 PRO A O 9
ATOM 9518 N N . ASN A 1 17 ? 1.602 -10.209 6.325 1.00 0.00 17 ASN A N 9
ATOM 9519 C CA . ASN A 1 17 ? 0.740 -11.373 6.179 1.00 0.00 17 ASN A CA 9
ATOM 9520 C C . ASN A 1 17 ? -0.707 -10.946 5.904 1.00 0.00 17 ASN A C 9
ATOM 9521 O O . ASN A 1 17 ? -1.642 -11.667 6.255 1.00 0.00 17 ASN A O 9
ATOM 9532 N N . ALA A 1 18 ? -0.940 -9.753 5.347 1.00 0.00 18 ALA A N 9
ATOM 9533 C CA . ALA A 1 18 ? -2.283 -9.363 4.946 1.00 0.00 18 ALA A CA 9
ATOM 9534 C C . ALA A 1 18 ? -2.729 -10.151 3.718 1.00 0.00 18 ALA A C 9
ATOM 9535 O O . ALA A 1 18 ? -1.917 -10.619 2.914 1.00 0.00 18 ALA A O 9
ATOM 9542 N N . THR A 1 19 ? -4.036 -10.256 3.565 1.00 0.00 19 THR A N 9
ATOM 9543 C CA . THR A 1 19 ? -4.728 -10.846 2.440 1.00 0.00 19 THR A CA 9
ATOM 9544 C C . THR A 1 19 ? -5.124 -9.760 1.427 1.00 0.00 19 THR A C 9
ATOM 9545 O O . THR A 1 19 ? -4.990 -8.563 1.693 1.00 0.00 19 THR A O 9
ATOM 9556 N N . GLN A 1 20 ? -5.612 -10.150 0.246 1.00 0.00 20 GLN A N 9
ATOM 9557 C CA . GLN A 1 20 ? -5.923 -9.203 -0.827 1.00 0.00 20 GLN A CA 9
ATOM 9558 C C . GLN A 1 20 ? -7.082 -8.282 -0.424 1.00 0.00 20 GLN A C 9
ATOM 9559 O O . GLN A 1 20 ? -7.120 -7.109 -0.798 1.00 0.00 20 GLN A O 9
ATOM 9573 N N . GLU A 1 21 ? -8.023 -8.774 0.388 1.00 0.00 21 GLU A N 9
ATOM 9574 C CA . GLU A 1 21 ? -9.094 -7.940 0.911 1.00 0.00 21 GLU A CA 9
ATOM 9575 C C . GLU A 1 21 ? -8.658 -7.091 2.106 1.00 0.00 21 GLU A C 9
ATOM 9576 O O . GLU A 1 21 ? -9.353 -6.151 2.488 1.00 0.00 21 GLU A O 9
ATOM 9588 N N . GLU A 1 22 ? -7.532 -7.417 2.729 1.00 0.00 22 GLU A N 9
ATOM 9589 C CA . GLU A 1 22 ? -6.947 -6.575 3.768 1.00 0.00 22 GLU A CA 9
ATOM 9590 C C . GLU A 1 22 ? -6.275 -5.361 3.130 1.00 0.00 22 GLU A C 9
ATOM 9591 O O . GLU A 1 22 ? -6.385 -4.270 3.681 1.00 0.00 22 GLU A O 9
ATOM 9603 N N . LEU A 1 23 ? -5.654 -5.496 1.949 1.00 0.00 23 LEU A N 9
ATOM 9604 C CA . LEU A 1 23 ? -5.057 -4.372 1.243 1.00 0.00 23 LEU A CA 9
ATOM 9605 C C . LEU A 1 23 ? -6.067 -3.253 0.992 1.00 0.00 23 LEU A C 9
ATOM 9606 O O . LEU A 1 23 ? -5.801 -2.102 1.337 1.00 0.00 23 LEU A O 9
ATOM 9622 N N . LYS A 1 24 ? -7.229 -3.566 0.403 1.00 0.00 24 LYS A N 9
ATOM 9623 C CA . LYS A 1 24 ? -8.260 -2.551 0.156 1.00 0.00 24 LYS A CA 9
ATOM 9624 C C . LYS A 1 24 ? -8.677 -1.869 1.457 1.00 0.00 24 LYS A C 9
ATOM 9625 O O . LYS A 1 24 ? -8.691 -0.640 1.533 1.00 0.00 24 LYS A O 9
ATOM 9644 N N . LYS A 1 25 ? -8.993 -2.655 2.489 1.00 0.00 25 LYS A N 9
ATOM 9645 C CA . LYS A 1 25 ? -9.365 -2.135 3.804 1.00 0.00 25 LYS A CA 9
ATOM 9646 C C . LYS A 1 25 ? -8.299 -1.177 4.333 1.00 0.00 25 LYS A C 9
ATOM 9647 O O . LYS A 1 25 ? -8.650 -0.063 4.722 1.00 0.00 25 LYS A O 9
ATOM 9666 N N . ALA A 1 26 ? -7.025 -1.572 4.320 1.00 0.00 26 ALA A N 9
ATOM 9667 C CA . ALA A 1 26 ? -5.901 -0.759 4.770 1.00 0.00 26 ALA A CA 9
ATOM 9668 C C . ALA A 1 26 ? -5.842 0.564 3.997 1.00 0.00 26 ALA A C 9
ATOM 9669 O O . ALA A 1 26 ? -5.849 1.644 4.596 1.00 0.00 26 ALA A O 9
ATOM 9676 N N . TYR A 1 27 ? -5.824 0.478 2.663 1.00 0.00 27 TYR A N 9
ATOM 9677 C CA . TYR A 1 27 ? -5.771 1.608 1.747 1.00 0.00 27 TYR A CA 9
ATOM 9678 C C . TYR A 1 27 ? -6.859 2.625 2.084 1.00 0.00 27 TYR A C 9
ATOM 9679 O O . TYR A 1 27 ? -6.571 3.810 2.263 1.00 0.00 27 TYR A O 9
ATOM 9697 N N . ARG A 1 28 ? -8.111 2.167 2.215 1.00 0.00 28 ARG A N 9
ATOM 9698 C CA . ARG A 1 28 ? -9.272 3.027 2.441 1.00 0.00 28 ARG A CA 9
ATOM 9699 C C . ARG A 1 28 ? -9.136 3.931 3.659 1.00 0.00 28 ARG A C 9
ATOM 9700 O O . ARG A 1 28 ? -9.810 4.959 3.730 1.00 0.00 28 ARG A O 9
ATOM 9721 N N . LYS A 1 29 ? -8.305 3.563 4.626 1.00 0.00 29 LYS A N 9
ATOM 9722 C CA . LYS A 1 29 ? -8.141 4.299 5.869 1.00 0.00 29 LYS A CA 9
ATOM 9723 C C . LYS A 1 29 ? -7.062 5.350 5.650 1.00 0.00 29 LYS A C 9
ATOM 9724 O O . LYS A 1 29 ? -7.238 6.522 5.984 1.00 0.00 29 LYS A O 9
ATOM 9743 N N . LEU A 1 30 ? -5.937 4.931 5.073 1.00 0.00 30 LEU A N 9
ATOM 9744 C CA . LEU A 1 30 ? -4.770 5.789 4.904 1.00 0.00 30 LEU A CA 9
ATOM 9745 C C . LEU A 1 30 ? -4.956 6.828 3.805 1.00 0.00 30 LEU A C 9
ATOM 9746 O O . LEU A 1 30 ? -4.459 7.939 3.953 1.00 0.00 30 LEU A O 9
ATOM 9762 N N . ALA A 1 31 ? -5.696 6.524 2.738 1.00 0.00 31 ALA A N 9
ATOM 9763 C CA . ALA A 1 31 ? -5.992 7.496 1.689 1.00 0.00 31 ALA A CA 9
ATOM 9764 C C . ALA A 1 31 ? -6.664 8.736 2.279 1.00 0.00 31 ALA A C 9
ATOM 9765 O O . ALA A 1 31 ? -6.232 9.857 2.041 1.00 0.00 31 ALA A O 9
ATOM 9772 N N . LEU A 1 32 ? -7.690 8.536 3.103 1.00 0.00 32 LEU A N 9
ATOM 9773 C CA . LEU A 1 32 ? -8.387 9.580 3.824 1.00 0.00 32 LEU A CA 9
ATOM 9774 C C . LEU A 1 32 ? -7.458 10.343 4.765 1.00 0.00 32 LEU A C 9
ATOM 9775 O O . LEU A 1 32 ? -7.577 11.564 4.862 1.00 0.00 32 LEU A O 9
ATOM 9791 N N . LYS A 1 33 ? -6.536 9.654 5.450 1.00 0.00 33 LYS A N 9
ATOM 9792 C CA . LYS A 1 33 ? -5.550 10.306 6.303 1.00 0.00 33 LYS A CA 9
ATOM 9793 C C . LYS A 1 33 ? -4.700 11.272 5.482 1.00 0.00 33 LYS A C 9
ATOM 9794 O O . LYS A 1 33 ? -4.561 12.427 5.887 1.00 0.00 33 LYS A O 9
ATOM 9813 N N . TYR A 1 34 ? -4.109 10.812 4.385 1.00 0.00 34 TYR A N 9
ATOM 9814 C CA . TYR A 1 34 ? -3.120 11.565 3.624 1.00 0.00 34 TYR A CA 9
ATOM 9815 C C . TYR A 1 34 ? -3.737 12.351 2.468 1.00 0.00 34 TYR A C 9
ATOM 9816 O O . TYR A 1 34 ? -3.000 12.810 1.597 1.00 0.00 34 TYR A O 9
ATOM 9834 N N . HIS A 1 35 ? -5.065 12.517 2.435 1.00 0.00 35 HIS A N 9
ATOM 9835 C CA . HIS A 1 35 ? -5.693 13.202 1.317 1.00 0.00 35 HIS A CA 9
ATOM 9836 C C . HIS A 1 35 ? -5.165 14.646 1.304 1.00 0.00 35 HIS A C 9
ATOM 9837 O O . HIS A 1 35 ? -5.152 15.282 2.364 1.00 0.00 35 HIS A O 9
ATOM 9851 N N . PRO A 1 36 ? -4.910 15.252 0.135 1.00 0.00 36 PRO A N 9
ATOM 9852 C CA . PRO A 1 36 ? -4.278 16.570 0.059 1.00 0.00 36 PRO A CA 9
ATOM 9853 C C . PRO A 1 36 ? -5.260 17.655 0.510 1.00 0.00 36 PRO A C 9
ATOM 9854 O O . PRO A 1 36 ? -4.875 18.669 1.096 1.00 0.00 36 PRO A O 9
ATOM 9865 N N . ASP A 1 37 ? -6.549 17.379 0.308 1.00 0.00 37 ASP A N 9
ATOM 9866 C CA . ASP A 1 37 ? -7.688 18.207 0.666 1.00 0.00 37 ASP A CA 9
ATOM 9867 C C . ASP A 1 37 ? -7.702 18.530 2.156 1.00 0.00 37 ASP A C 9
ATOM 9868 O O . ASP A 1 37 ? -8.085 19.631 2.551 1.00 0.00 37 ASP A O 9
ATOM 9877 N N . LYS A 1 38 ? -7.239 17.594 2.991 1.00 0.00 38 LYS A N 9
ATOM 9878 C CA . LYS A 1 38 ? -7.304 17.664 4.449 1.00 0.00 38 LYS A CA 9
ATOM 9879 C C . LYS A 1 38 ? -5.939 17.528 5.113 1.00 0.00 38 LYS A C 9
ATOM 9880 O O . LYS A 1 38 ? -5.880 17.563 6.344 1.00 0.00 38 LYS A O 9
ATOM 9899 N N . ASN A 1 39 ? -4.865 17.323 4.354 1.00 0.00 39 ASN A N 9
ATOM 9900 C CA . ASN A 1 39 ? -3.551 17.044 4.908 1.00 0.00 39 ASN A CA 9
ATOM 9901 C C . ASN A 1 39 ? -2.471 17.539 3.937 1.00 0.00 39 ASN A C 9
ATOM 9902 O O . ASN A 1 39 ? -1.808 16.732 3.284 1.00 0.00 39 ASN A O 9
ATOM 9913 N N . PRO A 1 40 ? -2.304 18.866 3.783 1.00 0.00 40 PRO A N 9
ATOM 9914 C CA . PRO A 1 40 ? -1.572 19.465 2.663 1.00 0.00 40 PRO A CA 9
ATOM 9915 C C . PRO A 1 40 ? -0.060 19.190 2.628 1.00 0.00 40 PRO A C 9
ATOM 9916 O O . PRO A 1 40 ? 0.621 19.607 1.690 1.00 0.00 40 PRO A O 9
ATOM 9927 N N . ASN A 1 41 ? 0.504 18.544 3.645 1.00 0.00 41 ASN A N 9
ATOM 9928 C CA . ASN A 1 41 ? 1.886 18.048 3.654 1.00 0.00 41 ASN A CA 9
ATOM 9929 C C . ASN A 1 41 ? 2.059 16.775 2.834 1.00 0.00 41 ASN A C 9
ATOM 9930 O O . ASN A 1 41 ? 3.167 16.460 2.399 1.00 0.00 41 ASN A O 9
ATOM 9941 N N . GLU A 1 42 ? 0.992 15.985 2.726 1.00 0.00 42 GLU A N 9
ATOM 9942 C CA . GLU A 1 42 ? 1.092 14.540 2.561 1.00 0.00 42 GLU A CA 9
ATOM 9943 C C . GLU A 1 42 ? 0.616 14.098 1.177 1.00 0.00 42 GLU A C 9
ATOM 9944 O O . GLU A 1 42 ? 0.543 12.901 0.901 1.00 0.00 42 GLU A O 9
ATOM 9956 N N . GLY A 1 43 ? 0.317 15.054 0.298 1.00 0.00 43 GLY A N 9
ATOM 9957 C CA . GLY A 1 43 ? -0.202 14.775 -1.034 1.00 0.00 43 GLY A CA 9
ATOM 9958 C C . GLY A 1 43 ? 0.746 13.903 -1.863 1.00 0.00 43 GLY A C 9
ATOM 9959 O O . GLY A 1 43 ? 0.268 13.078 -2.646 1.00 0.00 43 GLY A O 9
ATOM 9963 N N . GLU A 1 44 ? 2.069 14.018 -1.678 1.00 0.00 44 GLU A N 9
ATOM 9964 C CA . GLU A 1 44 ? 3.036 13.110 -2.308 1.00 0.00 44 GLU A CA 9
ATOM 9965 C C . GLU A 1 44 ? 3.105 11.766 -1.577 1.00 0.00 44 GLU A C 9
ATOM 9966 O O . GLU A 1 44 ? 3.291 10.740 -2.223 1.00 0.00 44 GLU A O 9
ATOM 9978 N N . LYS A 1 45 ? 2.845 11.704 -0.266 1.00 0.00 45 LYS A N 9
ATOM 9979 C CA . LYS A 1 45 ? 2.795 10.427 0.445 1.00 0.00 45 LYS A CA 9
ATOM 9980 C C . LYS A 1 45 ? 1.755 9.511 -0.157 1.00 0.00 45 LYS A C 9
ATOM 9981 O O . LYS A 1 45 ? 1.940 8.293 -0.183 1.00 0.00 45 LYS A O 9
ATOM 10000 N N . PHE A 1 46 ? 0.656 10.104 -0.628 1.00 0.00 46 PHE A N 9
ATOM 10001 C CA . PHE A 1 46 ? -0.429 9.385 -1.256 1.00 0.00 46 PHE A CA 9
ATOM 10002 C C . PHE A 1 46 ? 0.116 8.505 -2.391 1.00 0.00 46 PHE A C 9
ATOM 10003 O O . PHE A 1 46 ? -0.342 7.378 -2.593 1.00 0.00 46 PHE A O 9
ATOM 10020 N N . LYS A 1 47 ? 1.129 9.002 -3.106 1.00 0.00 47 LYS A N 9
ATOM 10021 C CA . LYS A 1 47 ? 1.792 8.326 -4.204 1.00 0.00 47 LYS A CA 9
ATOM 10022 C C . LYS A 1 47 ? 2.416 7.010 -3.757 1.00 0.00 47 LYS A C 9
ATOM 10023 O O . LYS A 1 47 ? 2.212 6.014 -4.444 1.00 0.00 47 LYS A O 9
ATOM 10042 N N . GLN A 1 48 ? 3.077 6.950 -2.594 1.00 0.00 48 GLN A N 9
ATOM 10043 C CA . GLN A 1 48 ? 3.572 5.686 -2.052 1.00 0.00 48 GLN A CA 9
ATOM 10044 C C . GLN A 1 48 ? 2.415 4.716 -1.804 1.00 0.00 48 GLN A C 9
ATOM 10045 O O . GLN A 1 48 ? 2.586 3.516 -2.039 1.00 0.00 48 GLN A O 9
ATOM 10059 N N . ILE A 1 49 ? 1.254 5.212 -1.357 1.00 0.00 49 ILE A N 9
ATOM 10060 C CA . ILE A 1 49 ? 0.112 4.357 -1.029 1.00 0.00 49 ILE A CA 9
ATOM 10061 C C . ILE A 1 49 ? -0.364 3.707 -2.326 1.00 0.00 49 ILE A C 9
ATOM 10062 O O . ILE A 1 49 ? -0.562 2.495 -2.383 1.00 0.00 49 ILE A O 9
ATOM 10078 N N . SER A 1 50 ? -0.550 4.538 -3.354 1.00 0.00 50 SER A N 9
ATOM 10079 C CA . SER A 1 50 ? -0.931 4.155 -4.697 1.00 0.00 50 SER A CA 9
ATOM 10080 C C . SER A 1 50 ? 0.057 3.120 -5.236 1.00 0.00 50 SER A C 9
ATOM 10081 O O . SER A 1 50 ? -0.361 2.012 -5.552 1.00 0.00 50 SER A O 9
ATOM 10089 N N . GLN A 1 51 ? 1.352 3.439 -5.284 1.00 0.00 51 GLN A N 9
ATOM 10090 C CA . GLN A 1 51 ? 2.394 2.587 -5.842 1.00 0.00 51 GLN A CA 9
ATOM 10091 C C . GLN A 1 51 ? 2.405 1.210 -5.171 1.00 0.00 51 GLN A C 9
ATOM 10092 O O . GLN A 1 51 ? 2.513 0.188 -5.843 1.00 0.00 51 GLN A O 9
ATOM 10106 N N . ALA A 1 52 ? 2.324 1.172 -3.836 1.00 0.00 52 ALA A N 9
ATOM 10107 C CA . ALA A 1 52 ? 2.368 -0.084 -3.102 1.00 0.00 52 ALA A CA 9
ATOM 10108 C C . ALA A 1 52 ? 1.106 -0.900 -3.337 1.00 0.00 52 ALA A C 9
ATOM 10109 O O . ALA A 1 52 ? 1.192 -2.102 -3.595 1.00 0.00 52 ALA A O 9
ATOM 10116 N N . TYR A 1 53 ? -0.058 -0.255 -3.266 1.00 0.00 53 TYR A N 9
ATOM 10117 C CA . TYR A 1 53 ? -1.317 -0.908 -3.556 1.00 0.00 53 TYR A CA 9
ATOM 10118 C C . TYR A 1 53 ? -1.330 -1.417 -5.000 1.00 0.00 53 TYR A C 9
ATOM 10119 O O . TYR A 1 53 ? -1.884 -2.476 -5.234 1.00 0.00 53 TYR A O 9
ATOM 10137 N N . GLU A 1 54 ? -0.691 -0.739 -5.956 1.00 0.00 54 GLU A N 9
ATOM 10138 C CA . GLU A 1 54 ? -0.789 -1.048 -7.387 1.00 0.00 54 GLU A CA 9
ATOM 10139 C C . GLU A 1 54 ? -0.078 -2.358 -7.735 1.00 0.00 54 GLU A C 9
ATOM 10140 O O . GLU A 1 54 ? -0.520 -3.095 -8.615 1.00 0.00 54 GLU A O 9
ATOM 10152 N N . VAL A 1 55 ? 1.029 -2.659 -7.054 1.00 0.00 55 VAL A N 9
ATOM 10153 C CA . VAL A 1 55 ? 1.716 -3.943 -7.199 1.00 0.00 55 VAL A CA 9
ATOM 10154 C C . VAL A 1 55 ? 0.873 -5.071 -6.591 1.00 0.00 55 VAL A C 9
ATOM 10155 O O . VAL A 1 55 ? 0.959 -6.216 -7.030 1.00 0.00 55 VAL A O 9
ATOM 10168 N N . LEU A 1 56 ? 0.054 -4.762 -5.588 1.00 0.00 56 LEU A N 9
ATOM 10169 C CA . LEU A 1 56 ? -0.680 -5.761 -4.823 1.00 0.00 56 LEU A CA 9
ATOM 10170 C C . LEU A 1 56 ? -2.142 -5.877 -5.262 1.00 0.00 56 LEU A C 9
ATOM 10171 O O . LEU A 1 56 ? -2.794 -6.847 -4.876 1.00 0.00 56 LEU A O 9
ATOM 10187 N N . SER A 1 57 ? -2.683 -4.934 -6.036 1.00 0.00 57 SER A N 9
ATOM 10188 C CA . SER A 1 57 ? -4.100 -4.857 -6.362 1.00 0.00 57 SER A CA 9
ATOM 10189 C C . SER A 1 57 ? -4.469 -5.874 -7.434 1.00 0.00 57 SER A C 9
ATOM 10190 O O . SER A 1 57 ? -5.557 -6.448 -7.371 1.00 0.00 57 SER A O 9
ATOM 10198 N N . ASP A 1 58 ? -3.578 -6.109 -8.401 1.00 0.00 58 ASP A N 9
ATOM 10199 C CA . ASP A 1 58 ? -3.734 -7.192 -9.359 1.00 0.00 58 ASP A CA 9
ATOM 10200 C C . ASP A 1 58 ? -3.207 -8.455 -8.711 1.00 0.00 58 ASP A C 9
ATOM 10201 O O . ASP A 1 58 ? -2.067 -8.458 -8.242 1.00 0.00 58 ASP A O 9
ATOM 10210 N N . ALA A 1 59 ? -3.988 -9.531 -8.700 1.00 0.00 59 ALA A N 9
ATOM 10211 C CA . ALA A 1 59 ? -3.499 -10.776 -8.136 1.00 0.00 59 ALA A CA 9
ATOM 10212 C C . ALA A 1 59 ? -2.343 -11.348 -8.975 1.00 0.00 59 ALA A C 9
ATOM 10213 O O . ALA A 1 59 ? -1.483 -12.026 -8.422 1.00 0.00 59 ALA A O 9
ATOM 10220 N N . LYS A 1 60 ? -2.254 -11.052 -10.278 1.00 0.00 60 LYS A N 9
ATOM 10221 C CA . LYS A 1 60 ? -1.121 -11.415 -11.128 1.00 0.00 60 LYS A CA 9
ATOM 10222 C C . LYS A 1 60 ? 0.148 -10.667 -10.721 1.00 0.00 60 LYS A C 9
ATOM 10223 O O . LYS A 1 60 ? 1.164 -11.322 -10.489 1.00 0.00 60 LYS A O 9
ATOM 10242 N N . LYS A 1 61 ? 0.110 -9.331 -10.600 1.00 0.00 61 LYS A N 9
ATOM 10243 C CA . LYS A 1 61 ? 1.257 -8.577 -10.071 1.00 0.00 61 LYS A CA 9
ATOM 10244 C C . LYS A 1 61 ? 1.627 -9.111 -8.697 1.00 0.00 61 LYS A C 9
ATOM 10245 O O . LYS A 1 61 ? 2.803 -9.369 -8.440 1.00 0.00 61 LYS A O 9
ATOM 10264 N N . ARG A 1 62 ? 0.624 -9.350 -7.850 1.00 0.00 62 ARG A N 9
ATOM 10265 C CA . ARG A 1 62 ? 0.830 -9.945 -6.531 1.00 0.00 62 ARG A CA 9
ATOM 10266 C C . ARG A 1 62 ? 1.623 -11.261 -6.577 1.00 0.00 62 ARG A C 9
ATOM 10267 O O . ARG A 1 62 ? 2.375 -11.493 -5.631 1.00 0.00 62 ARG A O 9
ATOM 10288 N N . GLU A 1 63 ? 1.480 -12.121 -7.595 1.00 0.00 63 GLU A N 9
ATOM 10289 C CA . GLU A 1 63 ? 2.242 -13.378 -7.669 1.00 0.00 63 GLU A CA 9
ATOM 10290 C C . GLU A 1 63 ? 3.704 -13.117 -8.015 1.00 0.00 63 GLU A C 9
ATOM 10291 O O . GLU A 1 63 ? 4.588 -13.763 -7.456 1.00 0.00 63 GLU A O 9
ATOM 10303 N N . LEU A 1 64 ? 3.968 -12.186 -8.936 1.00 0.00 64 LEU A N 9
ATOM 10304 C CA . LEU A 1 64 ? 5.331 -11.834 -9.327 1.00 0.00 64 LEU A CA 9
ATOM 10305 C C . LEU A 1 64 ? 6.048 -11.187 -8.153 1.00 0.00 64 LEU A C 9
ATOM 10306 O O . LEU A 1 64 ? 7.204 -11.494 -7.875 1.00 0.00 64 LEU A O 9
ATOM 10322 N N . TYR A 1 65 ? 5.353 -10.298 -7.451 1.00 0.00 65 TYR A N 9
ATOM 10323 C CA . TYR A 1 65 ? 5.783 -9.699 -6.202 1.00 0.00 65 TYR A CA 9
ATOM 10324 C C . TYR A 1 65 ? 6.165 -10.756 -5.161 1.00 0.00 65 TYR A C 9
ATOM 10325 O O . TYR A 1 65 ? 7.161 -10.577 -4.461 1.00 0.00 65 TYR A O 9
ATOM 10343 N N . ASP A 1 66 ? 5.406 -11.854 -5.080 1.00 0.00 66 ASP A N 9
ATOM 10344 C CA . ASP A 1 66 ? 5.528 -12.880 -4.043 1.00 0.00 66 ASP A CA 9
ATOM 10345 C C . ASP A 1 66 ? 6.948 -13.446 -3.970 1.00 0.00 66 ASP A C 9
ATOM 10346 O O . ASP A 1 66 ? 7.431 -13.752 -2.877 1.00 0.00 66 ASP A O 9
ATOM 10355 N N . LYS A 1 67 ? 7.629 -13.535 -5.119 1.00 0.00 67 LYS A N 9
ATOM 10356 C CA . LYS A 1 67 ? 8.978 -14.072 -5.275 1.00 0.00 67 LYS A CA 9
ATOM 10357 C C . LYS A 1 67 ? 9.719 -13.379 -6.427 1.00 0.00 67 LYS A C 9
ATOM 10358 O O . LYS A 1 67 ? 10.220 -14.041 -7.344 1.00 0.00 67 LYS A O 9
ATOM 10377 N N . GLY A 1 68 ? 9.770 -12.050 -6.436 1.00 0.00 68 GLY A N 9
ATOM 10378 C CA . GLY A 1 68 ? 10.305 -11.311 -7.566 1.00 0.00 68 GLY A CA 9
ATOM 10379 C C . GLY A 1 68 ? 10.187 -9.810 -7.334 1.00 0.00 68 GLY A C 9
ATOM 10380 O O . GLY A 1 68 ? 11.119 -9.197 -6.809 1.00 0.00 68 GLY A O 9
ATOM 10384 N N . GLY A 1 69 ? 9.041 -9.215 -7.682 1.00 0.00 69 GLY A N 9
ATOM 10385 C CA . GLY A 1 69 ? 8.776 -7.796 -7.455 1.00 0.00 69 GLY A CA 9
ATOM 10386 C C . GLY A 1 69 ? 9.586 -6.879 -8.367 1.00 0.00 69 GLY A C 9
ATOM 10387 O O . GLY A 1 69 ? 9.823 -5.725 -8.012 1.00 0.00 69 GLY A O 9
ATOM 10391 N N . GLU A 1 70 ? 10.026 -7.387 -9.516 1.00 0.00 70 GLU A N 9
ATOM 10392 C CA . GLU A 1 70 ? 10.949 -6.738 -10.441 1.00 0.00 70 GLU A CA 9
ATOM 10393 C C . GLU A 1 70 ? 10.513 -7.103 -11.869 1.00 0.00 70 GLU A C 9
ATOM 10394 O O . GLU A 1 70 ? 11.264 -7.707 -12.641 1.00 0.00 70 GLU A O 9
ATOM 10406 N N . GLN A 1 71 ? 9.240 -6.863 -12.178 1.00 0.00 71 GLN A N 9
ATOM 10407 C CA . GLN A 1 71 ? 8.590 -7.247 -13.430 1.00 0.00 71 GLN A CA 9
ATOM 10408 C C . GLN A 1 71 ? 8.352 -6.016 -14.297 1.00 0.00 71 GLN A C 9
ATOM 10409 O O . GLN A 1 71 ? 9.260 -5.611 -15.054 1.00 0.00 71 GLN A O 9
ATOM 10423 N N . GLY A 1 1 ? 11.497 6.378 12.895 1.00 0.00 1 GLY A N 10
ATOM 10424 C CA . GLY A 1 1 ? 12.834 6.396 12.285 1.00 0.00 1 GLY A CA 10
ATOM 10425 C C . GLY A 1 1 ? 12.685 6.549 10.783 1.00 0.00 1 GLY A C 10
ATOM 10426 O O . GLY A 1 1 ? 11.765 7.242 10.347 1.00 0.00 1 GLY A O 10
ATOM 10430 N N . MET A 1 2 ? 13.566 5.938 9.978 1.00 0.00 2 MET A N 10
ATOM 10431 C CA . MET A 1 2 ? 13.574 6.164 8.530 1.00 0.00 2 MET A CA 10
ATOM 10432 C C . MET A 1 2 ? 13.842 4.913 7.694 1.00 0.00 2 MET A C 10
ATOM 10433 O O . MET A 1 2 ? 14.247 5.044 6.542 1.00 0.00 2 MET A O 10
ATOM 10447 N N . VAL A 1 3 ? 13.624 3.712 8.233 1.00 0.00 3 VAL A N 10
ATOM 10448 C CA . VAL A 1 3 ? 13.666 2.470 7.461 1.00 0.00 3 VAL A CA 10
ATOM 10449 C C . VAL A 1 3 ? 12.467 2.483 6.510 1.00 0.00 3 VAL A C 10
ATOM 10450 O O . VAL A 1 3 ? 11.391 1.993 6.840 1.00 0.00 3 VAL A O 10
ATOM 10463 N N . LYS A 1 4 ? 12.620 3.078 5.328 1.00 0.00 4 LYS A N 10
ATOM 10464 C CA . LYS A 1 4 ? 11.641 3.057 4.247 1.00 0.00 4 LYS A CA 10
ATOM 10465 C C . LYS A 1 4 ? 12.173 2.069 3.213 1.00 0.00 4 LYS A C 10
ATOM 10466 O O . LYS A 1 4 ? 12.287 2.369 2.025 1.00 0.00 4 LYS A O 10
ATOM 10485 N N . GLU A 1 5 ? 12.554 0.897 3.709 1.00 0.00 5 GLU A N 10
ATOM 10486 C CA . GLU A 1 5 ? 13.010 -0.267 2.968 1.00 0.00 5 GLU A CA 10
ATOM 10487 C C . GLU A 1 5 ? 12.268 -1.460 3.587 1.00 0.00 5 GLU A C 10
ATOM 10488 O O . GLU A 1 5 ? 12.844 -2.512 3.858 1.00 0.00 5 GLU A O 10
ATOM 10500 N N . THR A 1 6 ? 10.976 -1.268 3.861 1.00 0.00 6 THR A N 10
ATOM 10501 C CA . THR A 1 6 ? 10.025 -2.264 4.328 1.00 0.00 6 THR A CA 10
ATOM 10502 C C . THR A 1 6 ? 8.970 -2.387 3.226 1.00 0.00 6 THR A C 10
ATOM 10503 O O . THR A 1 6 ? 8.633 -1.375 2.604 1.00 0.00 6 THR A O 10
ATOM 10514 N N . THR A 1 7 ? 8.463 -3.602 3.004 1.00 0.00 7 THR A N 10
ATOM 10515 C CA . THR A 1 7 ? 7.601 -3.931 1.880 1.00 0.00 7 THR A CA 10
ATOM 10516 C C . THR A 1 7 ? 6.317 -3.103 1.824 1.00 0.00 7 THR A C 10
ATOM 10517 O O . THR A 1 7 ? 5.923 -2.408 2.764 1.00 0.00 7 THR A O 10
ATOM 10528 N N . TYR A 1 8 ? 5.610 -3.295 0.716 1.00 0.00 8 TYR A N 10
ATOM 10529 C CA . TYR A 1 8 ? 4.392 -2.575 0.340 1.00 0.00 8 TYR A CA 10
ATOM 10530 C C . TYR A 1 8 ? 3.328 -2.607 1.428 1.00 0.00 8 TYR A C 10
ATOM 10531 O O . TYR A 1 8 ? 2.639 -1.612 1.656 1.00 0.00 8 TYR A O 10
ATOM 10549 N N . TYR A 1 9 ? 3.208 -3.728 2.131 1.00 0.00 9 TYR A N 10
ATOM 10550 C CA . TYR A 1 9 ? 2.282 -3.866 3.236 1.00 0.00 9 TYR A CA 10
ATOM 10551 C C . TYR A 1 9 ? 2.490 -2.779 4.293 1.00 0.00 9 TYR A C 10
ATOM 10552 O O . TYR A 1 9 ? 1.510 -2.234 4.797 1.00 0.00 9 TYR A O 10
ATOM 10570 N N . ASP A 1 10 ? 3.732 -2.393 4.583 1.00 0.00 10 ASP A N 10
ATOM 10571 C CA . ASP A 1 10 ? 4.010 -1.341 5.560 1.00 0.00 10 ASP A CA 10
ATOM 10572 C C . ASP A 1 10 ? 3.587 0.029 5.061 1.00 0.00 10 ASP A C 10
ATOM 10573 O O . ASP A 1 10 ? 3.112 0.848 5.853 1.00 0.00 10 ASP A O 10
ATOM 10582 N N . VAL A 1 11 ? 3.719 0.293 3.756 1.00 0.00 11 VAL A N 10
ATOM 10583 C CA . VAL A 1 11 ? 3.206 1.521 3.160 1.00 0.00 11 VAL A CA 10
ATOM 10584 C C . VAL A 1 11 ? 1.699 1.583 3.399 1.00 0.00 11 VAL A C 10
ATOM 10585 O O . VAL A 1 11 ? 1.144 2.624 3.764 1.00 0.00 11 VAL A O 10
ATOM 10598 N N . LEU A 1 12 ? 1.027 0.448 3.238 1.00 0.00 12 LEU A N 10
ATOM 10599 C CA . LEU A 1 12 ? -0.408 0.313 3.408 1.00 0.00 12 LEU A CA 10
ATOM 10600 C C . LEU A 1 12 ? -0.791 0.143 4.881 1.00 0.00 12 LEU A C 10
ATOM 10601 O O . LEU A 1 12 ? -1.979 0.009 5.170 1.00 0.00 12 LEU A O 10
ATOM 10617 N N . GLY A 1 13 ? 0.169 0.219 5.808 1.00 0.00 13 GLY A N 10
ATOM 10618 C CA . GLY A 1 13 ? -0.059 0.212 7.241 1.00 0.00 13 GLY A CA 10
ATOM 10619 C C . GLY A 1 13 ? -0.554 -1.137 7.749 1.00 0.00 13 GLY A C 10
ATOM 10620 O O . GLY A 1 13 ? -1.329 -1.159 8.710 1.00 0.00 13 GLY A O 10
ATOM 10624 N N . VAL A 1 14 ? -0.158 -2.246 7.119 1.00 0.00 14 VAL A N 10
ATOM 10625 C CA . VAL A 1 14 ? -0.615 -3.585 7.472 1.00 0.00 14 VAL A CA 10
ATOM 10626 C C . VAL A 1 14 ? 0.560 -4.529 7.685 1.00 0.00 14 VAL A C 10
ATOM 10627 O O . VAL A 1 14 ? 1.658 -4.341 7.154 1.00 0.00 14 VAL A O 10
ATOM 10640 N N . LYS A 1 15 ? 0.293 -5.580 8.460 1.00 0.00 15 LYS A N 10
ATOM 10641 C CA . LYS A 1 15 ? 1.223 -6.674 8.681 1.00 0.00 15 LYS A CA 10
ATOM 10642 C C . LYS A 1 15 ? 1.562 -7.373 7.355 1.00 0.00 15 LYS A C 10
ATOM 10643 O O . LYS A 1 15 ? 0.695 -7.472 6.484 1.00 0.00 15 LYS A O 10
ATOM 10662 N N . PRO A 1 16 ? 2.756 -7.972 7.207 1.00 0.00 16 PRO A N 10
ATOM 10663 C CA . PRO A 1 16 ? 3.133 -8.699 5.994 1.00 0.00 16 PRO A CA 10
ATOM 10664 C C . PRO A 1 16 ? 2.373 -10.028 5.811 1.00 0.00 16 PRO A C 10
ATOM 10665 O O . PRO A 1 16 ? 2.556 -10.732 4.820 1.00 0.00 16 PRO A O 10
ATOM 10676 N N . ASN A 1 17 ? 1.510 -10.379 6.767 1.00 0.00 17 ASN A N 10
ATOM 10677 C CA . ASN A 1 17 ? 0.587 -11.514 6.751 1.00 0.00 17 ASN A CA 10
ATOM 10678 C C . ASN A 1 17 ? -0.780 -11.151 6.119 1.00 0.00 17 ASN A C 10
ATOM 10679 O O . ASN A 1 17 ? -1.711 -11.952 6.165 1.00 0.00 17 ASN A O 10
ATOM 10690 N N . ALA A 1 18 ? -0.930 -9.943 5.554 1.00 0.00 18 ALA A N 10
ATOM 10691 C CA . ALA A 1 18 ? -2.191 -9.446 5.003 1.00 0.00 18 ALA A CA 10
ATOM 10692 C C . ALA A 1 18 ? -2.723 -10.287 3.837 1.00 0.00 18 ALA A C 10
ATOM 10693 O O . ALA A 1 18 ? -1.981 -11.002 3.158 1.00 0.00 18 ALA A O 10
ATOM 10700 N N . THR A 1 19 ? -4.014 -10.122 3.562 1.00 0.00 19 THR A N 10
ATOM 10701 C CA . THR A 1 19 ? -4.777 -10.840 2.553 1.00 0.00 19 THR A CA 10
ATOM 10702 C C . THR A 1 19 ? -5.352 -9.870 1.516 1.00 0.00 19 THR A C 10
ATOM 10703 O O . THR A 1 19 ? -5.441 -8.663 1.750 1.00 0.00 19 THR A O 10
ATOM 10714 N N . GLN A 1 20 ? -5.756 -10.395 0.355 1.00 0.00 20 GLN A N 10
ATOM 10715 C CA . GLN A 1 20 ? -6.228 -9.596 -0.774 1.00 0.00 20 GLN A CA 10
ATOM 10716 C C . GLN A 1 20 ? -7.482 -8.807 -0.402 1.00 0.00 20 GLN A C 10
ATOM 10717 O O . GLN A 1 20 ? -7.670 -7.703 -0.909 1.00 0.00 20 GLN A O 10
ATOM 10731 N N . GLU A 1 21 ? -8.323 -9.334 0.493 1.00 0.00 21 GLU A N 10
ATOM 10732 C CA . GLU A 1 21 ? -9.502 -8.656 0.983 1.00 0.00 21 GLU A CA 10
ATOM 10733 C C . GLU A 1 21 ? -9.141 -7.465 1.870 1.00 0.00 21 GLU A C 10
ATOM 10734 O O . GLU A 1 21 ? -9.716 -6.381 1.735 1.00 0.00 21 GLU A O 10
ATOM 10746 N N . GLU A 1 22 ? -8.211 -7.704 2.796 1.00 0.00 22 GLU A N 10
ATOM 10747 C CA . GLU A 1 22 ? -7.810 -6.794 3.855 1.00 0.00 22 GLU A CA 10
ATOM 10748 C C . GLU A 1 22 ? -7.240 -5.521 3.250 1.00 0.00 22 GLU A C 10
ATOM 10749 O O . GLU A 1 22 ? -7.640 -4.418 3.626 1.00 0.00 22 GLU A O 10
ATOM 10761 N N . LEU A 1 23 ? -6.379 -5.689 2.245 1.00 0.00 23 LEU A N 10
ATOM 10762 C CA . LEU A 1 23 ? -5.738 -4.628 1.480 1.00 0.00 23 LEU A CA 10
ATOM 10763 C C . LEU A 1 23 ? -6.751 -3.559 1.061 1.00 0.00 23 LEU A C 10
ATOM 10764 O O . LEU A 1 23 ? -6.488 -2.358 1.152 1.00 0.00 23 LEU A O 10
ATOM 10780 N N . LYS A 1 24 ? -7.940 -3.982 0.628 1.00 0.00 24 LYS A N 10
ATOM 10781 C CA . LYS A 1 24 ? -8.935 -3.084 0.044 1.00 0.00 24 LYS A CA 10
ATOM 10782 C C . LYS A 1 24 ? -9.693 -2.311 1.126 1.00 0.00 24 LYS A C 10
ATOM 10783 O O . LYS A 1 24 ? -10.235 -1.243 0.837 1.00 0.00 24 LYS A O 10
ATOM 10802 N N . LYS A 1 25 ? -9.718 -2.788 2.376 1.00 0.00 25 LYS A N 10
ATOM 10803 C CA . LYS A 1 25 ? -10.159 -1.980 3.518 1.00 0.00 25 LYS A CA 10
ATOM 10804 C C . LYS A 1 25 ? -9.017 -1.095 4.015 1.00 0.00 25 LYS A C 10
ATOM 10805 O O . LYS A 1 25 ? -9.285 0.049 4.380 1.00 0.00 25 LYS A O 10
ATOM 10824 N N . ALA A 1 26 ? -7.773 -1.586 4.007 1.00 0.00 26 ALA A N 10
ATOM 10825 C CA . ALA A 1 26 ? -6.596 -0.861 4.471 1.00 0.00 26 ALA A CA 10
ATOM 10826 C C . ALA A 1 26 ? -6.417 0.452 3.706 1.00 0.00 26 ALA A C 10
ATOM 10827 O O . ALA A 1 26 ? -6.269 1.502 4.329 1.00 0.00 26 ALA A O 10
ATOM 10834 N N . TYR A 1 27 ? -6.502 0.403 2.373 1.00 0.00 27 TYR A N 10
ATOM 10835 C CA . TYR A 1 27 ? -6.375 1.568 1.500 1.00 0.00 27 TYR A CA 10
ATOM 10836 C C . TYR A 1 27 ? -7.308 2.699 1.938 1.00 0.00 27 TYR A C 10
ATOM 10837 O O . TYR A 1 27 ? -6.878 3.834 2.151 1.00 0.00 27 TYR A O 10
ATOM 10855 N N . ARG A 1 28 ? -8.584 2.372 2.165 1.00 0.00 28 ARG A N 10
ATOM 10856 C CA . ARG A 1 28 ? -9.603 3.322 2.605 1.00 0.00 28 ARG A CA 10
ATOM 10857 C C . ARG A 1 28 ? -9.350 3.903 4.005 1.00 0.00 28 ARG A C 10
ATOM 10858 O O . ARG A 1 28 ? -10.081 4.793 4.425 1.00 0.00 28 ARG A O 10
ATOM 10879 N N . LYS A 1 29 ? -8.339 3.445 4.741 1.00 0.00 29 LYS A N 10
ATOM 10880 C CA . LYS A 1 29 ? -7.914 4.038 6.013 1.00 0.00 29 LYS A CA 10
ATOM 10881 C C . LYS A 1 29 ? -6.821 5.054 5.735 1.00 0.00 29 LYS A C 10
ATOM 10882 O O . LYS A 1 29 ? -6.974 6.227 6.070 1.00 0.00 29 LYS A O 10
ATOM 10901 N N . LEU A 1 30 ? -5.711 4.616 5.136 1.00 0.00 30 LEU A N 10
ATOM 10902 C CA . LEU A 1 30 ? -4.554 5.498 4.952 1.00 0.00 30 LEU A CA 10
ATOM 10903 C C . LEU A 1 30 ? -4.841 6.610 3.941 1.00 0.00 30 LEU A C 10
ATOM 10904 O O . LEU A 1 30 ? -4.292 7.698 4.093 1.00 0.00 30 LEU A O 10
ATOM 10920 N N . ALA A 1 31 ? -5.724 6.408 2.958 1.00 0.00 31 ALA A N 10
ATOM 10921 C CA . ALA A 1 31 ? -6.158 7.485 2.069 1.00 0.00 31 ALA A CA 10
ATOM 10922 C C . ALA A 1 31 ? -6.691 8.662 2.894 1.00 0.00 31 ALA A C 10
ATOM 10923 O O . ALA A 1 31 ? -6.223 9.788 2.762 1.00 0.00 31 ALA A O 10
ATOM 10930 N N . LEU A 1 32 ? -7.624 8.383 3.801 1.00 0.00 32 LEU A N 10
ATOM 10931 C CA . LEU A 1 32 ? -8.238 9.320 4.728 1.00 0.00 32 LEU A CA 10
ATOM 10932 C C . LEU A 1 32 ? -7.279 9.817 5.825 1.00 0.00 32 LEU A C 10
ATOM 10933 O O . LEU A 1 32 ? -7.707 10.610 6.669 1.00 0.00 32 LEU A O 10
ATOM 10949 N N . LYS A 1 33 ? -6.021 9.361 5.870 1.00 0.00 33 LYS A N 10
ATOM 10950 C CA . LYS A 1 33 ? -4.982 9.854 6.779 1.00 0.00 33 LYS A CA 10
ATOM 10951 C C . LYS A 1 33 ? -4.062 10.846 6.070 1.00 0.00 33 LYS A C 10
ATOM 10952 O O . LYS A 1 33 ? -3.524 11.742 6.720 1.00 0.00 33 LYS A O 10
ATOM 10971 N N . TYR A 1 34 ? -3.870 10.674 4.765 1.00 0.00 34 TYR A N 10
ATOM 10972 C CA . TYR A 1 34 ? -2.889 11.394 3.972 1.00 0.00 34 TYR A CA 10
ATOM 10973 C C . TYR A 1 34 ? -3.566 12.243 2.893 1.00 0.00 34 TYR A C 10
ATOM 10974 O O . TYR A 1 34 ? -2.908 12.678 1.950 1.00 0.00 34 TYR A O 10
ATOM 10992 N N . HIS A 1 35 ? -4.882 12.461 2.988 1.00 0.00 35 HIS A N 10
ATOM 10993 C CA . HIS A 1 35 ? -5.613 13.143 1.934 1.00 0.00 35 HIS A CA 10
ATOM 10994 C C . HIS A 1 35 ? -5.070 14.575 1.843 1.00 0.00 35 HIS A C 10
ATOM 10995 O O . HIS A 1 35 ? -4.934 15.219 2.890 1.00 0.00 35 HIS A O 10
ATOM 11009 N N . PRO A 1 36 ? -4.933 15.153 0.640 1.00 0.00 36 PRO A N 10
ATOM 11010 C CA . PRO A 1 36 ? -4.248 16.434 0.477 1.00 0.00 36 PRO A CA 10
ATOM 11011 C C . PRO A 1 36 ? -5.108 17.591 0.984 1.00 0.00 36 PRO A C 10
ATOM 11012 O O . PRO A 1 36 ? -4.588 18.561 1.530 1.00 0.00 36 PRO A O 10
ATOM 11023 N N . ASP A 1 37 ? -6.431 17.433 0.904 1.00 0.00 37 ASP A N 10
ATOM 11024 C CA . ASP A 1 37 ? -7.450 18.325 1.459 1.00 0.00 37 ASP A CA 10
ATOM 11025 C C . ASP A 1 37 ? -7.190 18.651 2.932 1.00 0.00 37 ASP A C 10
ATOM 11026 O O . ASP A 1 37 ? -7.480 19.743 3.419 1.00 0.00 37 ASP A O 10
ATOM 11035 N N . LYS A 1 38 ? -6.626 17.680 3.650 1.00 0.00 38 LYS A N 10
ATOM 11036 C CA . LYS A 1 38 ? -6.636 17.589 5.103 1.00 0.00 38 LYS A CA 10
ATOM 11037 C C . LYS A 1 38 ? -5.235 17.434 5.678 1.00 0.00 38 LYS A C 10
ATOM 11038 O O . LYS A 1 38 ? -5.096 17.426 6.906 1.00 0.00 38 LYS A O 10
ATOM 11057 N N . ASN A 1 39 ? -4.227 17.225 4.835 1.00 0.00 39 ASN A N 10
ATOM 11058 C CA . ASN A 1 39 ? -2.873 16.879 5.247 1.00 0.00 39 ASN A CA 10
ATOM 11059 C C . ASN A 1 39 ? -1.899 17.158 4.093 1.00 0.00 39 ASN A C 10
ATOM 11060 O O . ASN A 1 39 ? -1.224 16.245 3.617 1.00 0.00 39 ASN A O 10
ATOM 11071 N N . PRO A 1 40 ? -1.817 18.406 3.597 1.00 0.00 40 PRO A N 10
ATOM 11072 C CA . PRO A 1 40 ? -1.097 18.732 2.369 1.00 0.00 40 PRO A CA 10
ATOM 11073 C C . PRO A 1 40 ? 0.416 18.555 2.499 1.00 0.00 40 PRO A C 10
ATOM 11074 O O . PRO A 1 40 ? 1.093 18.457 1.482 1.00 0.00 40 PRO A O 10
ATOM 11085 N N . ASN A 1 41 ? 0.945 18.496 3.725 1.00 0.00 41 ASN A N 10
ATOM 11086 C CA . ASN A 1 41 ? 2.347 18.189 3.993 1.00 0.00 41 ASN A CA 10
ATOM 11087 C C . ASN A 1 41 ? 2.701 16.753 3.576 1.00 0.00 41 ASN A C 10
ATOM 11088 O O . ASN A 1 41 ? 3.876 16.429 3.407 1.00 0.00 41 ASN A O 10
ATOM 11099 N N . GLU A 1 42 ? 1.698 15.887 3.414 1.00 0.00 42 GLU A N 10
ATOM 11100 C CA . GLU A 1 42 ? 1.818 14.458 3.154 1.00 0.00 42 GLU A CA 10
ATOM 11101 C C . GLU A 1 42 ? 1.124 14.080 1.835 1.00 0.00 42 GLU A C 10
ATOM 11102 O O . GLU A 1 42 ? 0.995 12.894 1.535 1.00 0.00 42 GLU A O 10
ATOM 11114 N N . GLY A 1 43 ? 0.691 15.060 1.030 1.00 0.00 43 GLY A N 10
ATOM 11115 C CA . GLY A 1 43 ? -0.066 14.813 -0.192 1.00 0.00 43 GLY A CA 10
ATOM 11116 C C . GLY A 1 43 ? 0.756 14.078 -1.250 1.00 0.00 43 GLY A C 10
ATOM 11117 O O . GLY A 1 43 ? 0.203 13.299 -2.033 1.00 0.00 43 GLY A O 10
ATOM 11121 N N . GLU A 1 44 ? 2.081 14.249 -1.258 1.00 0.00 44 GLU A N 10
ATOM 11122 C CA . GLU A 1 44 ? 2.959 13.452 -2.116 1.00 0.00 44 GLU A CA 10
ATOM 11123 C C . GLU A 1 44 ? 3.055 12.028 -1.583 1.00 0.00 44 GLU A C 10
ATOM 11124 O O . GLU A 1 44 ? 3.095 11.086 -2.368 1.00 0.00 44 GLU A O 10
ATOM 11136 N N . LYS A 1 45 ? 3.028 11.838 -0.260 1.00 0.00 45 LYS A N 10
ATOM 11137 C CA . LYS A 1 45 ? 3.107 10.513 0.347 1.00 0.00 45 LYS A CA 10
ATOM 11138 C C . LYS A 1 45 ? 1.939 9.623 -0.077 1.00 0.00 45 LYS A C 10
ATOM 11139 O O . LYS A 1 45 ? 2.087 8.402 -0.077 1.00 0.00 45 LYS A O 10
ATOM 11158 N N . PHE A 1 46 ? 0.810 10.212 -0.481 1.00 0.00 46 PHE A N 10
ATOM 11159 C CA . PHE A 1 46 ? -0.297 9.496 -1.111 1.00 0.00 46 PHE A CA 10
ATOM 11160 C C . PHE A 1 46 ? 0.202 8.628 -2.267 1.00 0.00 46 PHE A C 10
ATOM 11161 O O . PHE A 1 46 ? -0.211 7.479 -2.392 1.00 0.00 46 PHE A O 10
ATOM 11178 N N . LYS A 1 47 ? 1.100 9.162 -3.095 1.00 0.00 47 LYS A N 10
ATOM 11179 C CA . LYS A 1 47 ? 1.549 8.523 -4.331 1.00 0.00 47 LYS A CA 10
ATOM 11180 C C . LYS A 1 47 ? 2.194 7.166 -4.083 1.00 0.00 47 LYS A C 10
ATOM 11181 O O . LYS A 1 47 ? 2.031 6.239 -4.872 1.00 0.00 47 LYS A O 10
ATOM 11200 N N . GLN A 1 48 ? 2.908 7.042 -2.966 1.00 0.00 48 GLN A N 10
ATOM 11201 C CA . GLN A 1 48 ? 3.488 5.791 -2.510 1.00 0.00 48 GLN A CA 10
ATOM 11202 C C . GLN A 1 48 ? 2.404 4.762 -2.171 1.00 0.00 48 GLN A C 10
ATOM 11203 O O . GLN A 1 48 ? 2.632 3.573 -2.397 1.00 0.00 48 GLN A O 10
ATOM 11217 N N . ILE A 1 49 ? 1.254 5.190 -1.639 1.00 0.00 49 ILE A N 10
ATOM 11218 C CA . ILE A 1 49 ? 0.163 4.316 -1.213 1.00 0.00 49 ILE A CA 10
ATOM 11219 C C . ILE A 1 49 ? -0.413 3.616 -2.438 1.00 0.00 49 ILE A C 10
ATOM 11220 O O . ILE A 1 49 ? -0.561 2.394 -2.412 1.00 0.00 49 ILE A O 10
ATOM 11236 N N . SER A 1 50 ? -0.740 4.357 -3.498 1.00 0.00 50 SER A N 10
ATOM 11237 C CA . SER A 1 50 ? -1.223 3.764 -4.734 1.00 0.00 50 SER A CA 10
ATOM 11238 C C . SER A 1 50 ? -0.145 2.858 -5.325 1.00 0.00 50 SER A C 10
ATOM 11239 O O . SER A 1 50 ? -0.437 1.707 -5.641 1.00 0.00 50 SER A O 10
ATOM 11247 N N . GLN A 1 51 ? 1.117 3.304 -5.378 1.00 0.00 51 GLN A N 10
ATOM 11248 C CA . GLN A 1 51 ? 2.223 2.495 -5.882 1.00 0.00 51 GLN A CA 10
ATOM 11249 C C . GLN A 1 51 ? 2.457 1.210 -5.069 1.00 0.00 51 GLN A C 10
ATOM 11250 O O . GLN A 1 51 ? 3.212 0.346 -5.519 1.00 0.00 51 GLN A O 10
ATOM 11264 N N . ALA A 1 52 ? 1.861 1.088 -3.879 1.00 0.00 52 ALA A N 10
ATOM 11265 C CA . ALA A 1 52 ? 1.888 -0.109 -3.062 1.00 0.00 52 ALA A CA 10
ATOM 11266 C C . ALA A 1 52 ? 0.630 -0.928 -3.282 1.00 0.00 52 ALA A C 10
ATOM 11267 O O . ALA A 1 52 ? 0.738 -2.109 -3.598 1.00 0.00 52 ALA A O 10
ATOM 11274 N N . TYR A 1 53 ? -0.555 -0.330 -3.157 1.00 0.00 53 TYR A N 10
ATOM 11275 C CA . TYR A 1 53 ? -1.816 -1.026 -3.363 1.00 0.00 53 TYR A CA 10
ATOM 11276 C C . TYR A 1 53 ? -1.805 -1.728 -4.716 1.00 0.00 53 TYR A C 10
ATOM 11277 O O . TYR A 1 53 ? -2.240 -2.868 -4.824 1.00 0.00 53 TYR A O 10
ATOM 11295 N N . GLU A 1 54 ? -1.258 -1.061 -5.730 1.00 0.00 54 GLU A N 10
ATOM 11296 C CA . GLU A 1 54 ? -1.388 -1.454 -7.121 1.00 0.00 54 GLU A CA 10
ATOM 11297 C C . GLU A 1 54 ? -0.661 -2.767 -7.391 1.00 0.00 54 GLU A C 10
ATOM 11298 O O . GLU A 1 54 ? -1.051 -3.537 -8.266 1.00 0.00 54 GLU A O 10
ATOM 11310 N N . VAL A 1 55 ? 0.422 -3.020 -6.660 1.00 0.00 55 VAL A N 10
ATOM 11311 C CA . VAL A 1 55 ? 1.227 -4.214 -6.859 1.00 0.00 55 VAL A CA 10
ATOM 11312 C C . VAL A 1 55 ? 0.394 -5.364 -6.323 1.00 0.00 55 VAL A C 10
ATOM 11313 O O . VAL A 1 55 ? 0.303 -6.411 -6.958 1.00 0.00 55 VAL A O 10
ATOM 11326 N N . LEU A 1 56 ? -0.227 -5.191 -5.156 1.00 0.00 56 LEU A N 10
ATOM 11327 C CA . LEU A 1 56 ? -1.009 -6.250 -4.574 1.00 0.00 56 LEU A CA 10
ATOM 11328 C C . LEU A 1 56 ? -2.343 -6.456 -5.305 1.00 0.00 56 LEU A C 10
ATOM 11329 O O . LEU A 1 56 ? -2.869 -7.567 -5.300 1.00 0.00 56 LEU A O 10
ATOM 11345 N N . SER A 1 57 ? -2.894 -5.405 -5.913 1.00 0.00 57 SER A N 10
ATOM 11346 C CA . SER A 1 57 ? -4.241 -5.358 -6.469 1.00 0.00 57 SER A CA 10
ATOM 11347 C C . SER A 1 57 ? -4.425 -6.244 -7.710 1.00 0.00 57 SER A C 10
ATOM 11348 O O . SER A 1 57 ? -5.554 -6.623 -8.031 1.00 0.00 57 SER A O 10
ATOM 11356 N N . ASP A 1 58 ? -3.341 -6.558 -8.419 1.00 0.00 58 ASP A N 10
ATOM 11357 C CA . ASP A 1 58 ? -3.325 -7.368 -9.634 1.00 0.00 58 ASP A CA 10
ATOM 11358 C C . ASP A 1 58 ? -2.808 -8.735 -9.242 1.00 0.00 58 ASP A C 10
ATOM 11359 O O . ASP A 1 58 ? -1.708 -8.779 -8.697 1.00 0.00 58 ASP A O 10
ATOM 11368 N N . ALA A 1 59 ? -3.525 -9.835 -9.483 1.00 0.00 59 ALA A N 10
ATOM 11369 C CA . ALA A 1 59 ? -2.998 -11.146 -9.113 1.00 0.00 59 ALA A CA 10
ATOM 11370 C C . ALA A 1 59 ? -1.642 -11.400 -9.778 1.00 0.00 59 ALA A C 10
ATOM 11371 O O . ALA A 1 59 ? -0.753 -11.899 -9.104 1.00 0.00 59 ALA A O 10
ATOM 11378 N N . LYS A 1 60 ? -1.419 -11.006 -11.039 1.00 0.00 60 LYS A N 10
ATOM 11379 C CA . LYS A 1 60 ? -0.144 -11.156 -11.716 1.00 0.00 60 LYS A CA 10
ATOM 11380 C C . LYS A 1 60 ? 0.984 -10.483 -10.936 1.00 0.00 60 LYS A C 10
ATOM 11381 O O . LYS A 1 60 ? 1.996 -11.118 -10.642 1.00 0.00 60 LYS A O 10
ATOM 11400 N N . LYS A 1 61 ? 0.833 -9.200 -10.589 1.00 0.00 61 LYS A N 10
ATOM 11401 C CA . LYS A 1 61 ? 1.836 -8.520 -9.772 1.00 0.00 61 LYS A CA 10
ATOM 11402 C C . LYS A 1 61 ? 1.926 -9.169 -8.392 1.00 0.00 61 LYS A C 10
ATOM 11403 O O . LYS A 1 61 ? 3.033 -9.303 -7.870 1.00 0.00 61 LYS A O 10
ATOM 11422 N N . ARG A 1 62 ? 0.800 -9.545 -7.778 1.00 0.00 62 ARG A N 10
ATOM 11423 C CA . ARG A 1 62 ? 0.802 -10.247 -6.482 1.00 0.00 62 ARG A CA 10
ATOM 11424 C C . ARG A 1 62 ? 1.601 -11.552 -6.512 1.00 0.00 62 ARG A C 10
ATOM 11425 O O . ARG A 1 62 ? 2.359 -11.790 -5.575 1.00 0.00 62 ARG A O 10
ATOM 11446 N N . GLU A 1 63 ? 1.476 -12.379 -7.550 1.00 0.00 63 GLU A N 10
ATOM 11447 C CA . GLU A 1 63 ? 2.208 -13.638 -7.656 1.00 0.00 63 GLU A CA 10
ATOM 11448 C C . GLU A 1 63 ? 3.702 -13.361 -7.769 1.00 0.00 63 GLU A C 10
ATOM 11449 O O . GLU A 1 63 ? 4.490 -13.934 -7.022 1.00 0.00 63 GLU A O 10
ATOM 11461 N N . LEU A 1 64 ? 4.099 -12.469 -8.682 1.00 0.00 64 LEU A N 10
ATOM 11462 C CA . LEU A 1 64 ? 5.512 -12.154 -8.868 1.00 0.00 64 LEU A CA 10
ATOM 11463 C C . LEU A 1 64 ? 6.100 -11.592 -7.579 1.00 0.00 64 LEU A C 10
ATOM 11464 O O . LEU A 1 64 ? 7.233 -11.918 -7.252 1.00 0.00 64 LEU A O 10
ATOM 11480 N N . TYR A 1 65 ? 5.357 -10.758 -6.854 1.00 0.00 65 TYR A N 10
ATOM 11481 C CA . TYR A 1 65 ? 5.729 -10.183 -5.566 1.00 0.00 65 TYR A CA 10
ATOM 11482 C C . TYR A 1 65 ? 5.932 -11.229 -4.477 1.00 0.00 65 TYR A C 10
ATOM 11483 O O . TYR A 1 65 ? 6.870 -11.105 -3.689 1.00 0.00 65 TYR A O 10
ATOM 11501 N N . ASP A 1 66 ? 5.089 -12.259 -4.432 1.00 0.00 66 ASP A N 10
ATOM 11502 C CA . ASP A 1 66 ? 5.176 -13.344 -3.454 1.00 0.00 66 ASP A CA 10
ATOM 11503 C C . ASP A 1 66 ? 6.550 -14.017 -3.493 1.00 0.00 66 ASP A C 10
ATOM 11504 O O . ASP A 1 66 ? 7.096 -14.399 -2.458 1.00 0.00 66 ASP A O 10
ATOM 11513 N N . LYS A 1 67 ? 7.152 -14.078 -4.684 1.00 0.00 67 LYS A N 10
ATOM 11514 C CA . LYS A 1 67 ? 8.437 -14.732 -4.952 1.00 0.00 67 LYS A CA 10
ATOM 11515 C C . LYS A 1 67 ? 9.479 -13.827 -5.629 1.00 0.00 67 LYS A C 10
ATOM 11516 O O . LYS A 1 67 ? 10.374 -14.352 -6.299 1.00 0.00 67 LYS A O 10
ATOM 11535 N N . GLY A 1 68 ? 9.403 -12.501 -5.508 1.00 0.00 68 GLY A N 10
ATOM 11536 C CA . GLY A 1 68 ? 10.351 -11.635 -6.206 1.00 0.00 68 GLY A CA 10
ATOM 11537 C C . GLY A 1 68 ? 9.998 -10.155 -6.134 1.00 0.00 68 GLY A C 10
ATOM 11538 O O . GLY A 1 68 ? 10.705 -9.383 -5.491 1.00 0.00 68 GLY A O 10
ATOM 11542 N N . GLY A 1 69 ? 8.938 -9.755 -6.840 1.00 0.00 69 GLY A N 10
ATOM 11543 C CA . GLY A 1 69 ? 8.457 -8.377 -6.969 1.00 0.00 69 GLY A CA 10
ATOM 11544 C C . GLY A 1 69 ? 9.080 -7.610 -8.133 1.00 0.00 69 GLY A C 10
ATOM 11545 O O . GLY A 1 69 ? 8.575 -6.551 -8.518 1.00 0.00 69 GLY A O 10
ATOM 11549 N N . GLU A 1 70 ? 10.144 -8.138 -8.737 1.00 0.00 70 GLU A N 10
ATOM 11550 C CA . GLU A 1 70 ? 10.998 -7.405 -9.657 1.00 0.00 70 GLU A CA 10
ATOM 11551 C C . GLU A 1 70 ? 11.501 -8.306 -10.791 1.00 0.00 70 GLU A C 10
ATOM 11552 O O . GLU A 1 70 ? 12.406 -7.918 -11.527 1.00 0.00 70 GLU A O 10
ATOM 11564 N N . GLN A 1 71 ? 10.795 -9.431 -10.994 1.00 0.00 71 GLN A N 10
ATOM 11565 C CA . GLN A 1 71 ? 10.880 -10.391 -12.089 1.00 0.00 71 GLN A CA 10
ATOM 11566 C C . GLN A 1 71 ? 12.103 -11.275 -11.933 1.00 0.00 71 GLN A C 10
ATOM 11567 O O . GLN A 1 71 ? 11.937 -12.365 -11.344 1.00 0.00 71 GLN A O 10
ATOM 11581 N N . GLY A 1 1 ? 14.385 5.313 15.659 1.00 0.00 1 GLY A N 11
ATOM 11582 C CA . GLY A 1 1 ? 15.129 4.473 14.718 1.00 0.00 1 GLY A CA 11
ATOM 11583 C C . GLY A 1 1 ? 15.206 5.132 13.354 1.00 0.00 1 GLY A C 11
ATOM 11584 O O . GLY A 1 1 ? 15.143 6.358 13.257 1.00 0.00 1 GLY A O 11
ATOM 11588 N N . MET A 1 2 ? 15.397 4.330 12.302 1.00 0.00 2 MET A N 11
ATOM 11589 C CA . MET A 1 2 ? 15.704 4.833 10.963 1.00 0.00 2 MET A CA 11
ATOM 11590 C C . MET A 1 2 ? 15.300 3.866 9.842 1.00 0.00 2 MET A C 11
ATOM 11591 O O . MET A 1 2 ? 15.717 4.031 8.695 1.00 0.00 2 MET A O 11
ATOM 11605 N N . VAL A 1 3 ? 14.497 2.845 10.141 1.00 0.00 3 VAL A N 11
ATOM 11606 C CA . VAL A 1 3 ? 13.888 2.002 9.116 1.00 0.00 3 VAL A CA 11
ATOM 11607 C C . VAL A 1 3 ? 12.750 2.815 8.501 1.00 0.00 3 VAL A C 11
ATOM 11608 O O . VAL A 1 3 ? 11.701 2.962 9.120 1.00 0.00 3 VAL A O 11
ATOM 11621 N N . LYS A 1 4 ? 12.941 3.377 7.307 1.00 0.00 4 LYS A N 11
ATOM 11622 C CA . LYS A 1 4 ? 11.859 3.882 6.468 1.00 0.00 4 LYS A CA 11
ATOM 11623 C C . LYS A 1 4 ? 11.952 3.232 5.089 1.00 0.00 4 LYS A C 11
ATOM 11624 O O . LYS A 1 4 ? 11.635 3.845 4.072 1.00 0.00 4 LYS A O 11
ATOM 11643 N N . GLU A 1 5 ? 12.383 1.971 5.070 1.00 0.00 5 GLU A N 11
ATOM 11644 C CA . GLU A 1 5 ? 12.322 1.086 3.929 1.00 0.00 5 GLU A CA 11
ATOM 11645 C C . GLU A 1 5 ? 11.678 -0.196 4.442 1.00 0.00 5 GLU A C 11
ATOM 11646 O O . GLU A 1 5 ? 12.177 -0.830 5.374 1.00 0.00 5 GLU A O 11
ATOM 11658 N N . THR A 1 6 ? 10.493 -0.527 3.948 1.00 0.00 6 THR A N 11
ATOM 11659 C CA . THR A 1 6 ? 9.807 -1.770 4.227 1.00 0.00 6 THR A CA 11
ATOM 11660 C C . THR A 1 6 ? 8.960 -2.080 2.988 1.00 0.00 6 THR A C 11
ATOM 11661 O O . THR A 1 6 ? 8.737 -1.191 2.156 1.00 0.00 6 THR A O 11
ATOM 11672 N N . THR A 1 7 ? 8.486 -3.312 2.816 1.00 0.00 7 THR A N 11
ATOM 11673 C CA . THR A 1 7 ? 7.701 -3.640 1.638 1.00 0.00 7 THR A CA 11
ATOM 11674 C C . THR A 1 7 ? 6.345 -2.935 1.669 1.00 0.00 7 THR A C 11
ATOM 11675 O O . THR A 1 7 ? 5.948 -2.300 2.652 1.00 0.00 7 THR A O 11
ATOM 11686 N N . TYR A 1 8 ? 5.617 -3.103 0.574 1.00 0.00 8 TYR A N 11
ATOM 11687 C CA . TYR A 1 8 ? 4.371 -2.408 0.258 1.00 0.00 8 TYR A CA 11
ATOM 11688 C C . TYR A 1 8 ? 3.314 -2.529 1.350 1.00 0.00 8 TYR A C 11
ATOM 11689 O O . TYR A 1 8 ? 2.508 -1.620 1.535 1.00 0.00 8 TYR A O 11
ATOM 11707 N N . TYR A 1 9 ? 3.333 -3.624 2.099 1.00 0.00 9 TYR A N 11
ATOM 11708 C CA . TYR A 1 9 ? 2.433 -3.855 3.209 1.00 0.00 9 TYR A CA 11
ATOM 11709 C C . TYR A 1 9 ? 2.554 -2.774 4.287 1.00 0.00 9 TYR A C 11
ATOM 11710 O O . TYR A 1 9 ? 1.535 -2.223 4.707 1.00 0.00 9 TYR A O 11
ATOM 11728 N N . ASP A 1 10 ? 3.771 -2.426 4.715 1.00 0.00 10 ASP A N 11
ATOM 11729 C CA . ASP A 1 10 ? 3.915 -1.457 5.805 1.00 0.00 10 ASP A CA 11
ATOM 11730 C C . ASP A 1 10 ? 3.589 -0.033 5.363 1.00 0.00 10 ASP A C 11
ATOM 11731 O O . ASP A 1 10 ? 3.176 0.766 6.203 1.00 0.00 10 ASP A O 11
ATOM 11740 N N . VAL A 1 11 ? 3.649 0.279 4.059 1.00 0.00 11 VAL A N 11
ATOM 11741 C CA . VAL A 1 11 ? 3.138 1.547 3.532 1.00 0.00 11 VAL A CA 11
ATOM 11742 C C . VAL A 1 11 ? 1.692 1.693 3.975 1.00 0.00 11 VAL A C 11
ATOM 11743 O O . VAL A 1 11 ? 1.301 2.708 4.555 1.00 0.00 11 VAL A O 11
ATOM 11756 N N . LEU A 1 12 ? 0.905 0.651 3.733 1.00 0.00 12 LEU A N 11
ATOM 11757 C CA . LEU A 1 12 ? -0.520 0.595 3.999 1.00 0.00 12 LEU A CA 11
ATOM 11758 C C . LEU A 1 12 ? -0.810 0.293 5.469 1.00 0.00 12 LEU A C 11
ATOM 11759 O O . LEU A 1 12 ? -1.959 0.002 5.803 1.00 0.00 12 LEU A O 11
ATOM 11775 N N . GLY A 1 13 ? 0.201 0.330 6.344 1.00 0.00 13 GLY A N 11
ATOM 11776 C CA . GLY A 1 13 ? 0.062 0.065 7.768 1.00 0.00 13 GLY A CA 11
ATOM 11777 C C . GLY A 1 13 ? -0.535 -1.312 8.034 1.00 0.00 13 GLY A C 11
ATOM 11778 O O . GLY A 1 13 ? -1.155 -1.504 9.082 1.00 0.00 13 GLY A O 11
ATOM 11782 N N . VAL A 1 14 ? -0.419 -2.252 7.090 1.00 0.00 14 VAL A N 11
ATOM 11783 C CA . VAL A 1 14 ? -1.029 -3.565 7.183 1.00 0.00 14 VAL A CA 11
ATOM 11784 C C . VAL A 1 14 ? 0.111 -4.540 7.451 1.00 0.00 14 VAL A C 11
ATOM 11785 O O . VAL A 1 14 ? 1.182 -4.427 6.845 1.00 0.00 14 VAL A O 11
ATOM 11798 N N . LYS A 1 15 ? -0.056 -5.461 8.408 1.00 0.00 15 LYS A N 11
ATOM 11799 C CA . LYS A 1 15 ? 0.975 -6.473 8.633 1.00 0.00 15 LYS A CA 11
ATOM 11800 C C . LYS A 1 15 ? 1.206 -7.237 7.322 1.00 0.00 15 LYS A C 11
ATOM 11801 O O . LYS A 1 15 ? 0.254 -7.476 6.576 1.00 0.00 15 LYS A O 11
ATOM 11820 N N . PRO A 1 16 ? 2.434 -7.692 7.031 1.00 0.00 16 PRO A N 11
ATOM 11821 C CA . PRO A 1 16 ? 2.729 -8.400 5.792 1.00 0.00 16 PRO A CA 11
ATOM 11822 C C . PRO A 1 16 ? 2.009 -9.752 5.692 1.00 0.00 16 PRO A C 11
ATOM 11823 O O . PRO A 1 16 ? 1.956 -10.344 4.616 1.00 0.00 16 PRO A O 11
ATOM 11834 N N . ASN A 1 17 ? 1.394 -10.227 6.778 1.00 0.00 17 ASN A N 11
ATOM 11835 C CA . ASN A 1 17 ? 0.562 -11.425 6.839 1.00 0.00 17 ASN A CA 11
ATOM 11836 C C . ASN A 1 17 ? -0.921 -11.087 6.608 1.00 0.00 17 ASN A C 11
ATOM 11837 O O . ASN A 1 17 ? -1.783 -11.657 7.277 1.00 0.00 17 ASN A O 11
ATOM 11848 N N . ALA A 1 18 ? -1.239 -10.111 5.749 1.00 0.00 18 ALA A N 11
ATOM 11849 C CA . ALA A 1 18 ? -2.610 -9.723 5.410 1.00 0.00 18 ALA A CA 11
ATOM 11850 C C . ALA A 1 18 ? -3.070 -10.373 4.107 1.00 0.00 18 ALA A C 11
ATOM 11851 O O . ALA A 1 18 ? -2.254 -10.701 3.237 1.00 0.00 18 ALA A O 11
ATOM 11858 N N . THR A 1 19 ? -4.382 -10.509 3.952 1.00 0.00 19 THR A N 11
ATOM 11859 C CA . THR A 1 19 ? -5.059 -11.138 2.827 1.00 0.00 19 THR A CA 11
ATOM 11860 C C . THR A 1 19 ? -5.579 -10.079 1.833 1.00 0.00 19 THR A C 11
ATOM 11861 O O . THR A 1 19 ? -5.614 -8.887 2.152 1.00 0.00 19 THR A O 11
ATOM 11872 N N . GLN A 1 20 ? -6.001 -10.493 0.628 1.00 0.00 20 GLN A N 11
ATOM 11873 C CA . GLN A 1 20 ? -6.446 -9.598 -0.451 1.00 0.00 20 GLN A CA 11
ATOM 11874 C C . GLN A 1 20 ? -7.522 -8.621 0.023 1.00 0.00 20 GLN A C 11
ATOM 11875 O O . GLN A 1 20 ? -7.571 -7.467 -0.410 1.00 0.00 20 GLN A O 11
ATOM 11889 N N . GLU A 1 21 ? -8.433 -9.105 0.860 1.00 0.00 21 GLU A N 11
ATOM 11890 C CA . GLU A 1 21 ? -9.606 -8.358 1.276 1.00 0.00 21 GLU A CA 11
ATOM 11891 C C . GLU A 1 21 ? -9.250 -7.407 2.418 1.00 0.00 21 GLU A C 11
ATOM 11892 O O . GLU A 1 21 ? -9.815 -6.314 2.519 1.00 0.00 21 GLU A O 11
ATOM 11904 N N . GLU A 1 22 ? -8.306 -7.815 3.267 1.00 0.00 22 GLU A N 11
ATOM 11905 C CA . GLU A 1 22 ? -7.766 -6.992 4.341 1.00 0.00 22 GLU A CA 11
ATOM 11906 C C . GLU A 1 22 ? -7.076 -5.760 3.736 1.00 0.00 22 GLU A C 11
ATOM 11907 O O . GLU A 1 22 ? -7.386 -4.637 4.149 1.00 0.00 22 GLU A O 11
ATOM 11919 N N . LEU A 1 23 ? -6.241 -5.954 2.699 1.00 0.00 23 LEU A N 11
ATOM 11920 C CA . LEU A 1 23 ? -5.596 -4.896 1.911 1.00 0.00 23 LEU A CA 11
ATOM 11921 C C . LEU A 1 23 ? -6.619 -3.840 1.495 1.00 0.00 23 LEU A C 11
ATOM 11922 O O . LEU A 1 23 ? -6.479 -2.667 1.826 1.00 0.00 23 LEU A O 11
ATOM 11938 N N . LYS A 1 24 ? -7.677 -4.245 0.787 1.00 0.00 24 LYS A N 11
ATOM 11939 C CA . LYS A 1 24 ? -8.640 -3.315 0.192 1.00 0.00 24 LYS A CA 11
ATOM 11940 C C . LYS A 1 24 ? -9.182 -2.310 1.210 1.00 0.00 24 LYS A C 11
ATOM 11941 O O . LYS A 1 24 ? -9.283 -1.114 0.930 1.00 0.00 24 LYS A O 11
ATOM 11960 N N . LYS A 1 25 ? -9.544 -2.775 2.406 1.00 0.00 25 LYS A N 11
ATOM 11961 C CA . LYS A 1 25 ? -10.017 -1.896 3.475 1.00 0.00 25 LYS A CA 11
ATOM 11962 C C . LYS A 1 25 ? -8.874 -1.071 4.062 1.00 0.00 25 LYS A C 11
ATOM 11963 O O . LYS A 1 25 ? -9.120 0.087 4.412 1.00 0.00 25 LYS A O 11
ATOM 11982 N N . ALA A 1 26 ? -7.660 -1.626 4.175 1.00 0.00 26 ALA A N 11
ATOM 11983 C CA . ALA A 1 26 ? -6.488 -0.927 4.694 1.00 0.00 26 ALA A CA 11
ATOM 11984 C C . ALA A 1 26 ? -6.181 0.310 3.852 1.00 0.00 26 ALA A C 11
ATOM 11985 O O . ALA A 1 26 ? -6.028 1.386 4.429 1.00 0.00 26 ALA A O 11
ATOM 11992 N N . TYR A 1 27 ? -6.178 0.195 2.513 1.00 0.00 27 TYR A N 11
ATOM 11993 C CA . TYR A 1 27 ? -5.978 1.337 1.624 1.00 0.00 27 TYR A CA 11
ATOM 11994 C C . TYR A 1 27 ? -6.886 2.489 2.017 1.00 0.00 27 TYR A C 11
ATOM 11995 O O . TYR A 1 27 ? -6.403 3.575 2.311 1.00 0.00 27 TYR A O 11
ATOM 12013 N N . ARG A 1 28 ? -8.200 2.263 2.062 1.00 0.00 28 ARG A N 11
ATOM 12014 C CA . ARG A 1 28 ? -9.153 3.332 2.334 1.00 0.00 28 ARG A CA 11
ATOM 12015 C C . ARG A 1 28 ? -8.922 4.002 3.695 1.00 0.00 28 ARG A C 11
ATOM 12016 O O . ARG A 1 28 ? -9.127 5.208 3.803 1.00 0.00 28 ARG A O 11
ATOM 12037 N N . LYS A 1 29 ? -8.452 3.271 4.712 1.00 0.00 29 LYS A N 11
ATOM 12038 C CA . LYS A 1 29 ? -8.130 3.818 6.039 1.00 0.00 29 LYS A CA 11
ATOM 12039 C C . LYS A 1 29 ? -7.030 4.858 5.895 1.00 0.00 29 LYS A C 11
ATOM 12040 O O . LYS A 1 29 ? -7.232 6.042 6.152 1.00 0.00 29 LYS A O 11
ATOM 12059 N N . LEU A 1 30 ? -5.860 4.413 5.457 1.00 0.00 30 LEU A N 11
ATOM 12060 C CA . LEU A 1 30 ? -4.695 5.292 5.345 1.00 0.00 30 LEU A CA 11
ATOM 12061 C C . LEU A 1 30 ? -4.905 6.367 4.277 1.00 0.00 30 LEU A C 11
ATOM 12062 O O . LEU A 1 30 ? -4.429 7.487 4.435 1.00 0.00 30 LEU A O 11
ATOM 12078 N N . ALA A 1 31 ? -5.655 6.082 3.213 1.00 0.00 31 ALA A N 11
ATOM 12079 C CA . ALA A 1 31 ? -6.011 7.067 2.204 1.00 0.00 31 ALA A CA 11
ATOM 12080 C C . ALA A 1 31 ? -6.774 8.235 2.827 1.00 0.00 31 ALA A C 11
ATOM 12081 O O . ALA A 1 31 ? -6.539 9.373 2.440 1.00 0.00 31 ALA A O 11
ATOM 12088 N N . LEU A 1 32 ? -7.661 7.978 3.795 1.00 0.00 32 LEU A N 11
ATOM 12089 C CA . LEU A 1 32 ? -8.367 9.024 4.532 1.00 0.00 32 LEU A CA 11
ATOM 12090 C C . LEU A 1 32 ? -7.442 9.757 5.505 1.00 0.00 32 LEU A C 11
ATOM 12091 O O . LEU A 1 32 ? -7.677 10.932 5.779 1.00 0.00 32 LEU A O 11
ATOM 12107 N N . LYS A 1 33 ? -6.392 9.108 6.022 1.00 0.00 33 LYS A N 11
ATOM 12108 C CA . LYS A 1 33 ? -5.383 9.754 6.850 1.00 0.00 33 LYS A CA 11
ATOM 12109 C C . LYS A 1 33 ? -4.625 10.765 5.987 1.00 0.00 33 LYS A C 11
ATOM 12110 O O . LYS A 1 33 ? -4.759 11.974 6.189 1.00 0.00 33 LYS A O 11
ATOM 12129 N N . TYR A 1 34 ? -3.873 10.288 5.000 1.00 0.00 34 TYR A N 11
ATOM 12130 C CA . TYR A 1 34 ? -2.986 11.093 4.163 1.00 0.00 34 TYR A CA 11
ATOM 12131 C C . TYR A 1 34 ? -3.725 11.881 3.067 1.00 0.00 34 TYR A C 11
ATOM 12132 O O . TYR A 1 34 ? -3.082 12.396 2.154 1.00 0.00 34 TYR A O 11
ATOM 12150 N N . HIS A 1 35 ? -5.061 11.961 3.111 1.00 0.00 35 HIS A N 11
ATOM 12151 C CA . HIS A 1 35 ? -5.861 12.519 2.030 1.00 0.00 35 HIS A CA 11
ATOM 12152 C C . HIS A 1 35 ? -5.448 13.973 1.752 1.00 0.00 35 HIS A C 11
ATOM 12153 O O . HIS A 1 35 ? -5.247 14.707 2.723 1.00 0.00 35 HIS A O 11
ATOM 12167 N N . PRO A 1 36 ? -5.436 14.449 0.490 1.00 0.00 36 PRO A N 11
ATOM 12168 C CA . PRO A 1 36 ? -4.804 15.719 0.142 1.00 0.00 36 PRO A CA 11
ATOM 12169 C C . PRO A 1 36 ? -5.599 16.889 0.707 1.00 0.00 36 PRO A C 11
ATOM 12170 O O . PRO A 1 36 ? -5.028 17.796 1.301 1.00 0.00 36 PRO A O 11
ATOM 12181 N N . ASP A 1 37 ? -6.923 16.844 0.568 1.00 0.00 37 ASP A N 11
ATOM 12182 C CA . ASP A 1 37 ? -7.824 17.942 0.905 1.00 0.00 37 ASP A CA 11
ATOM 12183 C C . ASP A 1 37 ? -7.760 18.324 2.393 1.00 0.00 37 ASP A C 11
ATOM 12184 O O . ASP A 1 37 ? -8.133 19.425 2.801 1.00 0.00 37 ASP A O 11
ATOM 12193 N N . LYS A 1 38 ? -7.257 17.413 3.233 1.00 0.00 38 LYS A N 11
ATOM 12194 C CA . LYS A 1 38 ? -7.148 17.540 4.683 1.00 0.00 38 LYS A CA 11
ATOM 12195 C C . LYS A 1 38 ? -5.747 17.209 5.189 1.00 0.00 38 LYS A C 11
ATOM 12196 O O . LYS A 1 38 ? -5.572 17.104 6.407 1.00 0.00 38 LYS A O 11
ATOM 12215 N N . ASN A 1 39 ? -4.770 17.026 4.291 1.00 0.00 39 ASN A N 11
ATOM 12216 C CA . ASN A 1 39 ? -3.362 16.828 4.618 1.00 0.00 39 ASN A CA 11
ATOM 12217 C C . ASN A 1 39 ? -2.475 17.017 3.372 1.00 0.00 39 ASN A C 11
ATOM 12218 O O . ASN A 1 39 ? -1.742 16.102 2.987 1.00 0.00 39 ASN A O 11
ATOM 12229 N N . PRO A 1 40 ? -2.479 18.198 2.732 1.00 0.00 40 PRO A N 11
ATOM 12230 C CA . PRO A 1 40 ? -1.861 18.411 1.424 1.00 0.00 40 PRO A CA 11
ATOM 12231 C C . PRO A 1 40 ? -0.348 18.200 1.456 1.00 0.00 40 PRO A C 11
ATOM 12232 O O . PRO A 1 40 ? 0.259 17.886 0.434 1.00 0.00 40 PRO A O 11
ATOM 12243 N N . ASN A 1 41 ? 0.270 18.305 2.636 1.00 0.00 41 ASN A N 11
ATOM 12244 C CA . ASN A 1 41 ? 1.697 18.090 2.821 1.00 0.00 41 ASN A CA 11
ATOM 12245 C C . ASN A 1 41 ? 2.130 16.644 2.550 1.00 0.00 41 ASN A C 11
ATOM 12246 O O . ASN A 1 41 ? 3.329 16.368 2.477 1.00 0.00 41 ASN A O 11
ATOM 12257 N N . GLU A 1 42 ? 1.173 15.717 2.430 1.00 0.00 42 GLU A N 11
ATOM 12258 C CA . GLU A 1 42 ? 1.382 14.273 2.328 1.00 0.00 42 GLU A CA 11
ATOM 12259 C C . GLU A 1 42 ? 0.748 13.722 1.033 1.00 0.00 42 GLU A C 11
ATOM 12260 O O . GLU A 1 42 ? 0.677 12.509 0.839 1.00 0.00 42 GLU A O 11
ATOM 12272 N N . GLY A 1 43 ? 0.337 14.602 0.106 1.00 0.00 43 GLY A N 11
ATOM 12273 C CA . GLY A 1 43 ? -0.239 14.214 -1.179 1.00 0.00 43 GLY A CA 11
ATOM 12274 C C . GLY A 1 43 ? 0.777 13.584 -2.142 1.00 0.00 43 GLY A C 11
ATOM 12275 O O . GLY A 1 43 ? 0.385 12.828 -3.035 1.00 0.00 43 GLY A O 11
ATOM 12279 N N . GLU A 1 44 ? 2.080 13.833 -1.963 1.00 0.00 44 GLU A N 11
ATOM 12280 C CA . GLU A 1 44 ? 3.125 13.129 -2.704 1.00 0.00 44 GLU A CA 11
ATOM 12281 C C . GLU A 1 44 ? 3.341 11.739 -2.100 1.00 0.00 44 GLU A C 11
ATOM 12282 O O . GLU A 1 44 ? 3.403 10.764 -2.846 1.00 0.00 44 GLU A O 11
ATOM 12294 N N . LYS A 1 45 ? 3.352 11.613 -0.766 1.00 0.00 45 LYS A N 11
ATOM 12295 C CA . LYS A 1 45 ? 3.389 10.324 -0.067 1.00 0.00 45 LYS A CA 11
ATOM 12296 C C . LYS A 1 45 ? 2.243 9.431 -0.529 1.00 0.00 45 LYS A C 11
ATOM 12297 O O . LYS A 1 45 ? 2.445 8.227 -0.684 1.00 0.00 45 LYS A O 11
ATOM 12316 N N . PHE A 1 46 ? 1.060 10.009 -0.775 1.00 0.00 46 PHE A N 11
ATOM 12317 C CA . PHE A 1 46 ? -0.105 9.293 -1.283 1.00 0.00 46 PHE A CA 11
ATOM 12318 C C . PHE A 1 46 ? 0.267 8.441 -2.493 1.00 0.00 46 PHE A C 11
ATOM 12319 O O . PHE A 1 46 ? -0.165 7.296 -2.583 1.00 0.00 46 PHE A O 11
ATOM 12336 N N . LYS A 1 47 ? 1.105 8.964 -3.389 1.00 0.00 47 LYS A N 11
ATOM 12337 C CA . LYS A 1 47 ? 1.542 8.250 -4.578 1.00 0.00 47 LYS A CA 11
ATOM 12338 C C . LYS A 1 47 ? 2.104 6.869 -4.246 1.00 0.00 47 LYS A C 11
ATOM 12339 O O . LYS A 1 47 ? 1.769 5.907 -4.934 1.00 0.00 47 LYS A O 11
ATOM 12358 N N . GLN A 1 48 ? 2.912 6.734 -3.190 1.00 0.00 48 GLN A N 11
ATOM 12359 C CA . GLN A 1 48 ? 3.420 5.435 -2.772 1.00 0.00 48 GLN A CA 11
ATOM 12360 C C . GLN A 1 48 ? 2.323 4.530 -2.209 1.00 0.00 48 GLN A C 11
ATOM 12361 O O . GLN A 1 48 ? 2.482 3.310 -2.279 1.00 0.00 48 GLN A O 11
ATOM 12375 N N . ILE A 1 49 ? 1.243 5.078 -1.653 1.00 0.00 49 ILE A N 11
ATOM 12376 C CA . ILE A 1 49 ? 0.151 4.293 -1.088 1.00 0.00 49 ILE A CA 11
ATOM 12377 C C . ILE A 1 49 ? -0.600 3.615 -2.236 1.00 0.00 49 ILE A C 11
ATOM 12378 O O . ILE A 1 49 ? -0.854 2.410 -2.161 1.00 0.00 49 ILE A O 11
ATOM 12394 N N . SER A 1 50 ? -0.940 4.370 -3.288 1.00 0.00 50 SER A N 11
ATOM 12395 C CA . SER A 1 50 ? -1.541 3.822 -4.495 1.00 0.00 50 SER A CA 11
ATOM 12396 C C . SER A 1 50 ? -0.592 2.776 -5.074 1.00 0.00 50 SER A C 11
ATOM 12397 O O . SER A 1 50 ? -0.943 1.603 -5.127 1.00 0.00 50 SER A O 11
ATOM 12405 N N . GLN A 1 51 ? 0.646 3.171 -5.399 1.00 0.00 51 GLN A N 11
ATOM 12406 C CA . GLN A 1 51 ? 1.665 2.324 -6.006 1.00 0.00 51 GLN A CA 11
ATOM 12407 C C . GLN A 1 51 ? 1.851 1.005 -5.255 1.00 0.00 51 GLN A C 11
ATOM 12408 O O . GLN A 1 51 ? 2.122 -0.009 -5.892 1.00 0.00 51 GLN A O 11
ATOM 12422 N N . ALA A 1 52 ? 1.723 1.006 -3.926 1.00 0.00 52 ALA A N 11
ATOM 12423 C CA . ALA A 1 52 ? 1.744 -0.201 -3.123 1.00 0.00 52 ALA A CA 11
ATOM 12424 C C . ALA A 1 52 ? 0.497 -1.039 -3.390 1.00 0.00 52 ALA A C 11
ATOM 12425 O O . ALA A 1 52 ? 0.615 -2.159 -3.880 1.00 0.00 52 ALA A O 11
ATOM 12432 N N . TYR A 1 53 ? -0.697 -0.535 -3.079 1.00 0.00 53 TYR A N 11
ATOM 12433 C CA . TYR A 1 53 ? -1.922 -1.315 -3.232 1.00 0.00 53 TYR A CA 11
ATOM 12434 C C . TYR A 1 53 ? -2.144 -1.782 -4.679 1.00 0.00 53 TYR A C 11
ATOM 12435 O O . TYR A 1 53 ? -2.812 -2.792 -4.884 1.00 0.00 53 TYR A O 11
ATOM 12453 N N . GLU A 1 54 ? -1.541 -1.110 -5.658 1.00 0.00 54 GLU A N 11
ATOM 12454 C CA . GLU A 1 54 ? -1.649 -1.402 -7.086 1.00 0.00 54 GLU A CA 11
ATOM 12455 C C . GLU A 1 54 ? -0.811 -2.625 -7.491 1.00 0.00 54 GLU A C 11
ATOM 12456 O O . GLU A 1 54 ? -0.848 -3.062 -8.637 1.00 0.00 54 GLU A O 11
ATOM 12468 N N . VAL A 1 55 ? 0.018 -3.145 -6.589 1.00 0.00 55 VAL A N 11
ATOM 12469 C CA . VAL A 1 55 ? 0.711 -4.425 -6.775 1.00 0.00 55 VAL A CA 11
ATOM 12470 C C . VAL A 1 55 ? -0.139 -5.517 -6.153 1.00 0.00 55 VAL A C 11
ATOM 12471 O O . VAL A 1 55 ? -0.385 -6.555 -6.759 1.00 0.00 55 VAL A O 11
ATOM 12484 N N . LEU A 1 56 ? -0.587 -5.293 -4.920 1.00 0.00 56 LEU A N 11
ATOM 12485 C CA . LEU A 1 56 ? -1.298 -6.317 -4.189 1.00 0.00 56 LEU A CA 11
ATOM 12486 C C . LEU A 1 56 ? -2.722 -6.517 -4.719 1.00 0.00 56 LEU A C 11
ATOM 12487 O O . LEU A 1 56 ? -3.308 -7.556 -4.437 1.00 0.00 56 LEU A O 11
ATOM 12503 N N . SER A 1 57 ? -3.273 -5.571 -5.486 1.00 0.00 57 SER A N 11
ATOM 12504 C CA . SER A 1 57 ? -4.602 -5.645 -6.090 1.00 0.00 57 SER A CA 11
ATOM 12505 C C . SER A 1 57 ? -4.701 -6.572 -7.309 1.00 0.00 57 SER A C 11
ATOM 12506 O O . SER A 1 57 ? -5.803 -6.708 -7.849 1.00 0.00 57 SER A O 11
ATOM 12514 N N . ASP A 1 58 ? -3.628 -7.233 -7.753 1.00 0.00 58 ASP A N 11
ATOM 12515 C CA . ASP A 1 58 ? -3.725 -8.184 -8.856 1.00 0.00 58 ASP A CA 11
ATOM 12516 C C . ASP A 1 58 ? -2.925 -9.422 -8.537 1.00 0.00 58 ASP A C 11
ATOM 12517 O O . ASP A 1 58 ? -1.813 -9.301 -8.026 1.00 0.00 58 ASP A O 11
ATOM 12526 N N . ALA A 1 59 ? -3.438 -10.605 -8.878 1.00 0.00 59 ALA A N 11
ATOM 12527 C CA . ALA A 1 59 ? -2.660 -11.824 -8.745 1.00 0.00 59 ALA A CA 11
ATOM 12528 C C . ALA A 1 59 ? -1.449 -11.761 -9.679 1.00 0.00 59 ALA A C 11
ATOM 12529 O O . ALA A 1 59 ? -0.349 -12.104 -9.262 1.00 0.00 59 ALA A O 11
ATOM 12536 N N . LYS A 1 60 ? -1.586 -11.265 -10.914 1.00 0.00 60 LYS A N 11
ATOM 12537 C CA . LYS A 1 60 ? -0.477 -11.166 -11.858 1.00 0.00 60 LYS A CA 11
ATOM 12538 C C . LYS A 1 60 ? 0.652 -10.290 -11.330 1.00 0.00 60 LYS A C 11
ATOM 12539 O O . LYS A 1 60 ? 1.800 -10.510 -11.716 1.00 0.00 60 LYS A O 11
ATOM 12558 N N . LYS A 1 61 ? 0.369 -9.297 -10.483 1.00 0.00 61 LYS A N 11
ATOM 12559 C CA . LYS A 1 61 ? 1.416 -8.498 -9.852 1.00 0.00 61 LYS A CA 11
ATOM 12560 C C . LYS A 1 61 ? 1.869 -9.165 -8.552 1.00 0.00 61 LYS A C 11
ATOM 12561 O O . LYS A 1 61 ? 3.073 -9.348 -8.373 1.00 0.00 61 LYS A O 11
ATOM 12580 N N . ARG A 1 62 ? 0.946 -9.563 -7.666 1.00 0.00 62 ARG A N 11
ATOM 12581 C CA . ARG A 1 62 ? 1.284 -10.201 -6.387 1.00 0.00 62 ARG A CA 11
ATOM 12582 C C . ARG A 1 62 ? 2.117 -11.483 -6.567 1.00 0.00 62 ARG A C 11
ATOM 12583 O O . ARG A 1 62 ? 2.952 -11.773 -5.712 1.00 0.00 62 ARG A O 11
ATOM 12604 N N . GLU A 1 63 ? 1.930 -12.239 -7.649 1.00 0.00 63 GLU A N 11
ATOM 12605 C CA . GLU A 1 63 ? 2.731 -13.421 -7.973 1.00 0.00 63 GLU A CA 11
ATOM 12606 C C . GLU A 1 63 ? 4.199 -13.032 -8.099 1.00 0.00 63 GLU A C 11
ATOM 12607 O O . GLU A 1 63 ? 5.051 -13.604 -7.426 1.00 0.00 63 GLU A O 11
ATOM 12619 N N . LEU A 1 64 ? 4.511 -12.058 -8.955 1.00 0.00 64 LEU A N 11
ATOM 12620 C CA . LEU A 1 64 ? 5.901 -11.727 -9.249 1.00 0.00 64 LEU A CA 11
ATOM 12621 C C . LEU A 1 64 ? 6.567 -11.062 -8.050 1.00 0.00 64 LEU A C 11
ATOM 12622 O O . LEU A 1 64 ? 7.744 -11.305 -7.792 1.00 0.00 64 LEU A O 11
ATOM 12638 N N . TYR A 1 65 ? 5.806 -10.244 -7.323 1.00 0.00 65 TYR A N 11
ATOM 12639 C CA . TYR A 1 65 ? 6.134 -9.642 -6.034 1.00 0.00 65 TYR A CA 11
ATOM 12640 C C . TYR A 1 65 ? 6.539 -10.680 -4.984 1.00 0.00 65 TYR A C 11
ATOM 12641 O O . TYR A 1 65 ? 7.341 -10.368 -4.102 1.00 0.00 65 TYR A O 11
ATOM 12659 N N . ASP A 1 66 ? 6.024 -11.909 -5.070 1.00 0.00 66 ASP A N 11
ATOM 12660 C CA . ASP A 1 66 ? 6.351 -12.954 -4.107 1.00 0.00 66 ASP A CA 11
ATOM 12661 C C . ASP A 1 66 ? 7.842 -13.271 -4.125 1.00 0.00 66 ASP A C 11
ATOM 12662 O O . ASP A 1 66 ? 8.471 -13.391 -3.072 1.00 0.00 66 ASP A O 11
ATOM 12671 N N . LYS A 1 67 ? 8.409 -13.346 -5.329 1.00 0.00 67 LYS A N 11
ATOM 12672 C CA . LYS A 1 67 ? 9.766 -13.781 -5.619 1.00 0.00 67 LYS A CA 11
ATOM 12673 C C . LYS A 1 67 ? 10.329 -12.932 -6.758 1.00 0.00 67 LYS A C 11
ATOM 12674 O O . LYS A 1 67 ? 10.513 -13.434 -7.866 1.00 0.00 67 LYS A O 11
ATOM 12693 N N . GLY A 1 68 ? 10.553 -11.640 -6.531 1.00 0.00 68 GLY A N 11
ATOM 12694 C CA . GLY A 1 68 ? 11.081 -10.750 -7.556 1.00 0.00 68 GLY A CA 11
ATOM 12695 C C . GLY A 1 68 ? 10.655 -9.316 -7.305 1.00 0.00 68 GLY A C 11
ATOM 12696 O O . GLY A 1 68 ? 11.442 -8.527 -6.787 1.00 0.00 68 GLY A O 11
ATOM 12700 N N . GLY A 1 69 ? 9.412 -8.976 -7.667 1.00 0.00 69 GLY A N 11
ATOM 12701 C CA . GLY A 1 69 ? 8.890 -7.622 -7.503 1.00 0.00 69 GLY A CA 11
ATOM 12702 C C . GLY A 1 69 ? 9.392 -6.627 -8.540 1.00 0.00 69 GLY A C 11
ATOM 12703 O O . GLY A 1 69 ? 9.207 -5.426 -8.351 1.00 0.00 69 GLY A O 11
ATOM 12707 N N . GLU A 1 70 ? 9.986 -7.085 -9.639 1.00 0.00 70 GLU A N 11
ATOM 12708 C CA . GLU A 1 70 ? 10.721 -6.254 -10.586 1.00 0.00 70 GLU A CA 11
ATOM 12709 C C . GLU A 1 70 ? 10.349 -6.557 -12.033 1.00 0.00 70 GLU A C 11
ATOM 12710 O O . GLU A 1 70 ? 10.905 -5.962 -12.951 1.00 0.00 70 GLU A O 11
ATOM 12722 N N . GLN A 1 71 ? 9.329 -7.394 -12.204 1.00 0.00 71 GLN A N 11
ATOM 12723 C CA . GLN A 1 71 ? 8.802 -7.931 -13.454 1.00 0.00 71 GLN A CA 11
ATOM 12724 C C . GLN A 1 71 ? 9.729 -9.018 -13.984 1.00 0.00 71 GLN A C 11
ATOM 12725 O O . GLN A 1 71 ? 10.067 -9.024 -15.190 1.00 0.00 71 GLN A O 11
ATOM 12739 N N . GLY A 1 1 ? 15.375 5.284 15.755 1.00 0.00 1 GLY A N 12
ATOM 12740 C CA . GLY A 1 1 ? 15.454 4.323 14.645 1.00 0.00 1 GLY A CA 12
ATOM 12741 C C . GLY A 1 1 ? 15.723 5.045 13.332 1.00 0.00 1 GLY A C 12
ATOM 12742 O O . GLY A 1 1 ? 15.919 6.258 13.322 1.00 0.00 1 GLY A O 12
ATOM 12746 N N . MET A 1 2 ? 15.741 4.312 12.217 1.00 0.00 2 MET A N 12
ATOM 12747 C CA . MET A 1 2 ? 15.723 4.876 10.864 1.00 0.00 2 MET A CA 12
ATOM 12748 C C . MET A 1 2 ? 15.155 3.878 9.852 1.00 0.00 2 MET A C 12
ATOM 12749 O O . MET A 1 2 ? 15.368 4.019 8.657 1.00 0.00 2 MET A O 12
ATOM 12763 N N . VAL A 1 3 ? 14.480 2.822 10.312 1.00 0.00 3 VAL A N 12
ATOM 12764 C CA . VAL A 1 3 ? 13.905 1.802 9.450 1.00 0.00 3 VAL A CA 12
ATOM 12765 C C . VAL A 1 3 ? 12.701 2.425 8.726 1.00 0.00 3 VAL A C 12
ATOM 12766 O O . VAL A 1 3 ? 11.630 2.593 9.303 1.00 0.00 3 VAL A O 12
ATOM 12779 N N . LYS A 1 4 ? 12.924 2.837 7.473 1.00 0.00 4 LYS A N 12
ATOM 12780 C CA . LYS A 1 4 ? 11.909 3.176 6.489 1.00 0.00 4 LYS A CA 12
ATOM 12781 C C . LYS A 1 4 ? 12.309 2.462 5.195 1.00 0.00 4 LYS A C 12
ATOM 12782 O O . LYS A 1 4 ? 12.615 3.079 4.175 1.00 0.00 4 LYS A O 12
ATOM 12801 N N . GLU A 1 5 ? 12.377 1.137 5.284 1.00 0.00 5 GLU A N 12
ATOM 12802 C CA . GLU A 1 5 ? 12.820 0.217 4.253 1.00 0.00 5 GLU A CA 12
ATOM 12803 C C . GLU A 1 5 ? 12.036 -1.088 4.444 1.00 0.00 5 GLU A C 12
ATOM 12804 O O . GLU A 1 5 ? 12.433 -1.955 5.222 1.00 0.00 5 GLU A O 12
ATOM 12816 N N . THR A 1 6 ? 10.888 -1.234 3.785 1.00 0.00 6 THR A N 12
ATOM 12817 C CA . THR A 1 6 ? 10.161 -2.499 3.735 1.00 0.00 6 THR A CA 12
ATOM 12818 C C . THR A 1 6 ? 9.407 -2.615 2.413 1.00 0.00 6 THR A C 12
ATOM 12819 O O . THR A 1 6 ? 9.315 -1.660 1.633 1.00 0.00 6 THR A O 12
ATOM 12830 N N . THR A 1 7 ? 8.823 -3.789 2.194 1.00 0.00 7 THR A N 12
ATOM 12831 C CA . THR A 1 7 ? 7.927 -4.039 1.087 1.00 0.00 7 THR A CA 12
ATOM 12832 C C . THR A 1 7 ? 6.672 -3.165 1.183 1.00 0.00 7 THR A C 12
ATOM 12833 O O . THR A 1 7 ? 6.414 -2.459 2.167 1.00 0.00 7 THR A O 12
ATOM 12844 N N . TYR A 1 8 ? 5.853 -3.295 0.147 1.00 0.00 8 TYR A N 12
ATOM 12845 C CA . TYR A 1 8 ? 4.592 -2.606 -0.083 1.00 0.00 8 TYR A CA 12
ATOM 12846 C C . TYR A 1 8 ? 3.601 -2.746 1.074 1.00 0.00 8 TYR A C 12
ATOM 12847 O O . TYR A 1 8 ? 2.813 -1.835 1.319 1.00 0.00 8 TYR A O 12
ATOM 12865 N N . TYR A 1 9 ? 3.634 -3.858 1.806 1.00 0.00 9 TYR A N 12
ATOM 12866 C CA . TYR A 1 9 ? 2.751 -4.077 2.937 1.00 0.00 9 TYR A CA 12
ATOM 12867 C C . TYR A 1 9 ? 2.981 -3.011 4.016 1.00 0.00 9 TYR A C 12
ATOM 12868 O O . TYR A 1 9 ? 2.036 -2.325 4.405 1.00 0.00 9 TYR A O 12
ATOM 12886 N N . ASP A 1 10 ? 4.214 -2.814 4.487 1.00 0.00 10 ASP A N 12
ATOM 12887 C CA . ASP A 1 10 ? 4.448 -1.881 5.599 1.00 0.00 10 ASP A CA 12
ATOM 12888 C C . ASP A 1 10 ? 4.345 -0.424 5.138 1.00 0.00 10 ASP A C 12
ATOM 12889 O O . ASP A 1 10 ? 3.957 0.434 5.935 1.00 0.00 10 ASP A O 12
ATOM 12898 N N . VAL A 1 11 ? 4.535 -0.139 3.841 1.00 0.00 11 VAL A N 12
ATOM 12899 C CA . VAL A 1 11 ? 4.142 1.142 3.243 1.00 0.00 11 VAL A CA 12
ATOM 12900 C C . VAL A 1 11 ? 2.683 1.409 3.589 1.00 0.00 11 VAL A C 12
ATOM 12901 O O . VAL A 1 11 ? 2.344 2.488 4.080 1.00 0.00 11 VAL A O 12
ATOM 12914 N N . LEU A 1 12 ? 1.814 0.430 3.358 1.00 0.00 12 LEU A N 12
ATOM 12915 C CA . LEU A 1 12 ? 0.382 0.511 3.603 1.00 0.00 12 LEU A CA 12
ATOM 12916 C C . LEU A 1 12 ? 0.025 0.380 5.085 1.00 0.00 12 LEU A C 12
ATOM 12917 O O . LEU A 1 12 ? -1.161 0.342 5.429 1.00 0.00 12 LEU A O 12
ATOM 12933 N N . GLY A 1 13 ? 1.015 0.309 5.975 1.00 0.00 13 GLY A N 12
ATOM 12934 C CA . GLY A 1 13 ? 0.790 0.080 7.388 1.00 0.00 13 GLY A CA 12
ATOM 12935 C C . GLY A 1 13 ? 0.024 -1.220 7.606 1.00 0.00 13 GLY A C 12
ATOM 12936 O O . GLY A 1 13 ? -0.835 -1.266 8.495 1.00 0.00 13 GLY A O 12
ATOM 12940 N N . VAL A 1 14 ? 0.282 -2.252 6.797 1.00 0.00 14 VAL A N 12
ATOM 12941 C CA . VAL A 1 14 ? -0.216 -3.596 7.024 1.00 0.00 14 VAL A CA 12
ATOM 12942 C C . VAL A 1 14 ? 0.993 -4.501 7.233 1.00 0.00 14 VAL A C 12
ATOM 12943 O O . VAL A 1 14 ? 2.005 -4.401 6.541 1.00 0.00 14 VAL A O 12
ATOM 12956 N N . LYS A 1 15 ? 0.884 -5.407 8.199 1.00 0.00 15 LYS A N 12
ATOM 12957 C CA . LYS A 1 15 ? 1.870 -6.459 8.398 1.00 0.00 15 LYS A CA 12
ATOM 12958 C C . LYS A 1 15 ? 2.046 -7.280 7.113 1.00 0.00 15 LYS A C 12
ATOM 12959 O O . LYS A 1 15 ? 1.105 -7.389 6.322 1.00 0.00 15 LYS A O 12
ATOM 12978 N N . PRO A 1 16 ? 3.190 -7.958 6.916 1.00 0.00 16 PRO A N 12
ATOM 12979 C CA . PRO A 1 16 ? 3.420 -8.758 5.722 1.00 0.00 16 PRO A CA 12
ATOM 12980 C C . PRO A 1 16 ? 2.443 -9.937 5.609 1.00 0.00 16 PRO A C 12
ATOM 12981 O O . PRO A 1 16 ? 2.280 -10.486 4.524 1.00 0.00 16 PRO A O 12
ATOM 12992 N N . ASN A 1 17 ? 1.746 -10.307 6.688 1.00 0.00 17 ASN A N 12
ATOM 12993 C CA . ASN A 1 17 ? 0.702 -11.333 6.725 1.00 0.00 17 ASN A CA 12
ATOM 12994 C C . ASN A 1 17 ? -0.700 -10.755 6.456 1.00 0.00 17 ASN A C 12
ATOM 12995 O O . ASN A 1 17 ? -1.699 -11.283 6.950 1.00 0.00 17 ASN A O 12
ATOM 13006 N N . ALA A 1 18 ? -0.811 -9.629 5.749 1.00 0.00 18 ALA A N 12
ATOM 13007 C CA . ALA A 1 18 ? -2.096 -9.084 5.325 1.00 0.00 18 ALA A CA 12
ATOM 13008 C C . ALA A 1 18 ? -2.719 -9.958 4.235 1.00 0.00 18 ALA A C 12
ATOM 13009 O O . ALA A 1 18 ? -2.026 -10.359 3.291 1.00 0.00 18 ALA A O 12
ATOM 13016 N N . THR A 1 19 ? -4.020 -10.223 4.349 1.00 0.00 19 THR A N 12
ATOM 13017 C CA . THR A 1 19 ? -4.814 -10.844 3.297 1.00 0.00 19 THR A CA 12
ATOM 13018 C C . THR A 1 19 ? -5.189 -9.833 2.210 1.00 0.00 19 THR A C 12
ATOM 13019 O O . THR A 1 19 ? -5.228 -8.622 2.431 1.00 0.00 19 THR A O 12
ATOM 13030 N N . GLN A 1 20 ? -5.563 -10.349 1.040 1.00 0.00 20 GLN A N 12
ATOM 13031 C CA . GLN A 1 20 ? -6.099 -9.603 -0.096 1.00 0.00 20 GLN A CA 12
ATOM 13032 C C . GLN A 1 20 ? -7.223 -8.639 0.307 1.00 0.00 20 GLN A C 12
ATOM 13033 O O . GLN A 1 20 ? -7.350 -7.553 -0.260 1.00 0.00 20 GLN A O 12
ATOM 13047 N N . GLU A 1 21 ? -8.055 -9.016 1.273 1.00 0.00 21 GLU A N 12
ATOM 13048 C CA . GLU A 1 21 ? -9.182 -8.199 1.697 1.00 0.00 21 GLU A CA 12
ATOM 13049 C C . GLU A 1 21 ? -8.738 -7.104 2.666 1.00 0.00 21 GLU A C 12
ATOM 13050 O O . GLU A 1 21 ? -9.219 -5.969 2.582 1.00 0.00 21 GLU A O 12
ATOM 13062 N N . GLU A 1 22 ? -7.774 -7.430 3.534 1.00 0.00 22 GLU A N 12
ATOM 13063 C CA . GLU A 1 22 ? -7.150 -6.474 4.433 1.00 0.00 22 GLU A CA 12
ATOM 13064 C C . GLU A 1 22 ? -6.519 -5.346 3.622 1.00 0.00 22 GLU A C 12
ATOM 13065 O O . GLU A 1 22 ? -6.612 -4.199 4.044 1.00 0.00 22 GLU A O 12
ATOM 13077 N N . LEU A 1 23 ? -5.941 -5.637 2.446 1.00 0.00 23 LEU A N 12
ATOM 13078 C CA . LEU A 1 23 ? -5.339 -4.634 1.572 1.00 0.00 23 LEU A CA 12
ATOM 13079 C C . LEU A 1 23 ? -6.335 -3.522 1.260 1.00 0.00 23 LEU A C 12
ATOM 13080 O O . LEU A 1 23 ? -6.035 -2.359 1.521 1.00 0.00 23 LEU A O 12
ATOM 13096 N N . LYS A 1 24 ? -7.507 -3.831 0.697 1.00 0.00 24 LYS A N 12
ATOM 13097 C CA . LYS A 1 24 ? -8.439 -2.765 0.324 1.00 0.00 24 LYS A CA 12
ATOM 13098 C C . LYS A 1 24 ? -8.982 -2.026 1.537 1.00 0.00 24 LYS A C 12
ATOM 13099 O O . LYS A 1 24 ? -9.009 -0.794 1.559 1.00 0.00 24 LYS A O 12
ATOM 13118 N N . LYS A 1 25 ? -9.413 -2.764 2.556 1.00 0.00 25 LYS A N 12
ATOM 13119 C CA . LYS A 1 25 ? -9.896 -2.153 3.798 1.00 0.00 25 LYS A CA 12
ATOM 13120 C C . LYS A 1 25 ? -8.841 -1.257 4.457 1.00 0.00 25 LYS A C 12
ATOM 13121 O O . LYS A 1 25 ? -9.219 -0.238 5.045 1.00 0.00 25 LYS A O 12
ATOM 13140 N N . ALA A 1 26 ? -7.550 -1.590 4.378 1.00 0.00 26 ALA A N 12
ATOM 13141 C CA . ALA A 1 26 ? -6.465 -0.785 4.937 1.00 0.00 26 ALA A CA 12
ATOM 13142 C C . ALA A 1 26 ? -6.151 0.429 4.062 1.00 0.00 26 ALA A C 12
ATOM 13143 O O . ALA A 1 26 ? -5.912 1.523 4.567 1.00 0.00 26 ALA A O 12
ATOM 13150 N N . TYR A 1 27 ? -6.211 0.259 2.747 1.00 0.00 27 TYR A N 12
ATOM 13151 C CA . TYR A 1 27 ? -5.946 1.309 1.774 1.00 0.00 27 TYR A CA 12
ATOM 13152 C C . TYR A 1 27 ? -6.876 2.490 2.033 1.00 0.00 27 TYR A C 12
ATOM 13153 O O . TYR A 1 27 ? -6.437 3.620 2.253 1.00 0.00 27 TYR A O 12
ATOM 13171 N N . ARG A 1 28 ? -8.179 2.204 2.091 1.00 0.00 28 ARG A N 12
ATOM 13172 C CA . ARG A 1 28 ? -9.237 3.173 2.349 1.00 0.00 28 ARG A CA 12
ATOM 13173 C C . ARG A 1 28 ? -8.981 4.016 3.598 1.00 0.00 28 ARG A C 12
ATOM 13174 O O . ARG A 1 28 ? -9.211 5.225 3.578 1.00 0.00 28 ARG A O 12
ATOM 13195 N N . LYS A 1 29 ? -8.510 3.418 4.697 1.00 0.00 29 LYS A N 12
ATOM 13196 C CA . LYS A 1 29 ? -8.389 4.169 5.950 1.00 0.00 29 LYS A CA 12
ATOM 13197 C C . LYS A 1 29 ? -7.195 5.129 5.941 1.00 0.00 29 LYS A C 12
ATOM 13198 O O . LYS A 1 29 ? -7.116 6.018 6.789 1.00 0.00 29 LYS A O 12
ATOM 13217 N N . LEU A 1 30 ? -6.253 4.962 5.013 1.00 0.00 30 LEU A N 12
ATOM 13218 C CA . LEU A 1 30 ? -5.084 5.812 4.882 1.00 0.00 30 LEU A CA 12
ATOM 13219 C C . LEU A 1 30 ? -5.313 6.826 3.772 1.00 0.00 30 LEU A C 12
ATOM 13220 O O . LEU A 1 30 ? -4.916 7.972 3.936 1.00 0.00 30 LEU A O 12
ATOM 13236 N N . ALA A 1 31 ? -6.011 6.450 2.694 1.00 0.00 31 ALA A N 12
ATOM 13237 C CA . ALA A 1 31 ? -6.355 7.334 1.588 1.00 0.00 31 ALA A CA 12
ATOM 13238 C C . ALA A 1 31 ? -6.941 8.651 2.096 1.00 0.00 31 ALA A C 12
ATOM 13239 O O . ALA A 1 31 ? -6.434 9.723 1.785 1.00 0.00 31 ALA A O 12
ATOM 13246 N N . LEU A 1 32 ? -7.994 8.578 2.911 1.00 0.00 32 LEU A N 12
ATOM 13247 C CA . LEU A 1 32 ? -8.666 9.757 3.430 1.00 0.00 32 LEU A CA 12
ATOM 13248 C C . LEU A 1 32 ? -7.870 10.422 4.569 1.00 0.00 32 LEU A C 12
ATOM 13249 O O . LEU A 1 32 ? -8.117 11.590 4.860 1.00 0.00 32 LEU A O 12
ATOM 13265 N N . LYS A 1 33 ? -6.919 9.734 5.223 1.00 0.00 33 LYS A N 12
ATOM 13266 C CA . LYS A 1 33 ? -6.005 10.402 6.155 1.00 0.00 33 LYS A CA 12
ATOM 13267 C C . LYS A 1 33 ? -5.136 11.372 5.365 1.00 0.00 33 LYS A C 12
ATOM 13268 O O . LYS A 1 33 ? -5.044 12.550 5.708 1.00 0.00 33 LYS A O 12
ATOM 13287 N N . TYR A 1 34 ? -4.456 10.838 4.360 1.00 0.00 34 TYR A N 12
ATOM 13288 C CA . TYR A 1 34 ? -3.403 11.497 3.613 1.00 0.00 34 TYR A CA 12
ATOM 13289 C C . TYR A 1 34 ? -3.961 12.323 2.447 1.00 0.00 34 TYR A C 12
ATOM 13290 O O . TYR A 1 34 ? -3.202 12.717 1.561 1.00 0.00 34 TYR A O 12
ATOM 13308 N N . HIS A 1 35 ? -5.277 12.576 2.415 1.00 0.00 35 HIS A N 12
ATOM 13309 C CA . HIS A 1 35 ? -5.891 13.236 1.277 1.00 0.00 35 HIS A CA 12
ATOM 13310 C C . HIS A 1 35 ? -5.346 14.667 1.199 1.00 0.00 35 HIS A C 12
ATOM 13311 O O . HIS A 1 35 ? -5.278 15.335 2.235 1.00 0.00 35 HIS A O 12
ATOM 13325 N N . PRO A 1 36 ? -5.108 15.213 -0.003 1.00 0.00 36 PRO A N 12
ATOM 13326 C CA . PRO A 1 36 ? -4.439 16.504 -0.139 1.00 0.00 36 PRO A CA 12
ATOM 13327 C C . PRO A 1 36 ? -5.379 17.632 0.300 1.00 0.00 36 PRO A C 12
ATOM 13328 O O . PRO A 1 36 ? -4.954 18.617 0.901 1.00 0.00 36 PRO A O 12
ATOM 13339 N N . ASP A 1 37 ? -6.675 17.434 0.055 1.00 0.00 37 ASP A N 12
ATOM 13340 C CA . ASP A 1 37 ? -7.777 18.329 0.382 1.00 0.00 37 ASP A CA 12
ATOM 13341 C C . ASP A 1 37 ? -7.790 18.726 1.857 1.00 0.00 37 ASP A C 12
ATOM 13342 O O . ASP A 1 37 ? -8.082 19.872 2.197 1.00 0.00 37 ASP A O 12
ATOM 13351 N N . LYS A 1 38 ? -7.460 17.786 2.746 1.00 0.00 38 LYS A N 12
ATOM 13352 C CA . LYS A 1 38 ? -7.597 17.922 4.196 1.00 0.00 38 LYS A CA 12
ATOM 13353 C C . LYS A 1 38 ? -6.277 17.725 4.921 1.00 0.00 38 LYS A C 12
ATOM 13354 O O . LYS A 1 38 ? -6.271 17.710 6.158 1.00 0.00 38 LYS A O 12
ATOM 13373 N N . ASN A 1 39 ? -5.174 17.536 4.197 1.00 0.00 39 ASN A N 12
ATOM 13374 C CA . ASN A 1 39 ? -3.879 17.232 4.786 1.00 0.00 39 ASN A CA 12
ATOM 13375 C C . ASN A 1 39 ? -2.778 17.587 3.773 1.00 0.00 39 ASN A C 12
ATOM 13376 O O . ASN A 1 39 ? -2.118 16.700 3.233 1.00 0.00 39 ASN A O 12
ATOM 13387 N N . PRO A 1 40 ? -2.594 18.880 3.457 1.00 0.00 40 PRO A N 12
ATOM 13388 C CA . PRO A 1 40 ? -1.908 19.340 2.247 1.00 0.00 40 PRO A CA 12
ATOM 13389 C C . PRO A 1 40 ? -0.409 19.012 2.153 1.00 0.00 40 PRO A C 12
ATOM 13390 O O . PRO A 1 40 ? 0.160 19.143 1.069 1.00 0.00 40 PRO A O 12
ATOM 13401 N N . ASN A 1 41 ? 0.238 18.584 3.241 1.00 0.00 41 ASN A N 12
ATOM 13402 C CA . ASN A 1 41 ? 1.605 18.065 3.212 1.00 0.00 41 ASN A CA 12
ATOM 13403 C C . ASN A 1 41 ? 1.681 16.645 2.676 1.00 0.00 41 ASN A C 12
ATOM 13404 O O . ASN A 1 41 ? 2.746 16.221 2.235 1.00 0.00 41 ASN A O 12
ATOM 13415 N N . GLU A 1 42 ? 0.611 15.863 2.785 1.00 0.00 42 GLU A N 12
ATOM 13416 C CA . GLU A 1 42 ? 0.705 14.405 2.765 1.00 0.00 42 GLU A CA 12
ATOM 13417 C C . GLU A 1 42 ? 0.400 13.825 1.371 1.00 0.00 42 GLU A C 12
ATOM 13418 O O . GLU A 1 42 ? 0.428 12.609 1.180 1.00 0.00 42 GLU A O 12
ATOM 13430 N N . GLY A 1 43 ? 0.172 14.685 0.372 1.00 0.00 43 GLY A N 12
ATOM 13431 C CA . GLY A 1 43 ? -0.237 14.288 -0.969 1.00 0.00 43 GLY A CA 12
ATOM 13432 C C . GLY A 1 43 ? 0.828 13.502 -1.751 1.00 0.00 43 GLY A C 12
ATOM 13433 O O . GLY A 1 43 ? 0.450 12.745 -2.651 1.00 0.00 43 GLY A O 12
ATOM 13437 N N . GLU A 1 44 ? 2.121 13.612 -1.405 1.00 0.00 44 GLU A N 12
ATOM 13438 C CA . GLU A 1 44 ? 3.175 12.812 -2.045 1.00 0.00 44 GLU A CA 12
ATOM 13439 C C . GLU A 1 44 ? 3.237 11.434 -1.390 1.00 0.00 44 GLU A C 12
ATOM 13440 O O . GLU A 1 44 ? 3.314 10.426 -2.088 1.00 0.00 44 GLU A O 12
ATOM 13452 N N . LYS A 1 45 ? 3.101 11.349 -0.058 1.00 0.00 45 LYS A N 12
ATOM 13453 C CA . LYS A 1 45 ? 2.952 10.083 0.643 1.00 0.00 45 LYS A CA 12
ATOM 13454 C C . LYS A 1 45 ? 1.809 9.287 0.044 1.00 0.00 45 LYS A C 12
ATOM 13455 O O . LYS A 1 45 ? 1.888 8.065 -0.014 1.00 0.00 45 LYS A O 12
ATOM 13474 N N . PHE A 1 46 ? 0.758 9.981 -0.397 1.00 0.00 46 PHE A N 12
ATOM 13475 C CA . PHE A 1 46 ? -0.382 9.368 -1.036 1.00 0.00 46 PHE A CA 12
ATOM 13476 C C . PHE A 1 46 ? 0.084 8.481 -2.193 1.00 0.00 46 PHE A C 12
ATOM 13477 O O . PHE A 1 46 ? -0.378 7.350 -2.312 1.00 0.00 46 PHE A O 12
ATOM 13494 N N . LYS A 1 47 ? 1.027 8.956 -3.012 1.00 0.00 47 LYS A N 12
ATOM 13495 C CA . LYS A 1 47 ? 1.534 8.186 -4.140 1.00 0.00 47 LYS A CA 12
ATOM 13496 C C . LYS A 1 47 ? 2.201 6.890 -3.685 1.00 0.00 47 LYS A C 12
ATOM 13497 O O . LYS A 1 47 ? 2.025 5.869 -4.348 1.00 0.00 47 LYS A O 12
ATOM 13516 N N . GLN A 1 48 ? 2.939 6.895 -2.568 1.00 0.00 48 GLN A N 12
ATOM 13517 C CA . GLN A 1 48 ? 3.472 5.666 -1.984 1.00 0.00 48 GLN A CA 12
ATOM 13518 C C . GLN A 1 48 ? 2.341 4.686 -1.653 1.00 0.00 48 GLN A C 12
ATOM 13519 O O . GLN A 1 48 ? 2.535 3.484 -1.874 1.00 0.00 48 GLN A O 12
ATOM 13533 N N . ILE A 1 49 ? 1.187 5.182 -1.176 1.00 0.00 49 ILE A N 12
ATOM 13534 C CA . ILE A 1 49 ? 0.029 4.344 -0.864 1.00 0.00 49 ILE A CA 12
ATOM 13535 C C . ILE A 1 49 ? -0.425 3.665 -2.157 1.00 0.00 49 ILE A C 12
ATOM 13536 O O . ILE A 1 49 ? -0.521 2.438 -2.191 1.00 0.00 49 ILE A O 12
ATOM 13552 N N . SER A 1 50 ? -0.724 4.446 -3.205 1.00 0.00 50 SER A N 12
ATOM 13553 C CA . SER A 1 50 ? -1.223 3.927 -4.464 1.00 0.00 50 SER A CA 12
ATOM 13554 C C . SER A 1 50 ? -0.240 2.908 -5.022 1.00 0.00 50 SER A C 12
ATOM 13555 O O . SER A 1 50 ? -0.624 1.763 -5.233 1.00 0.00 50 SER A O 12
ATOM 13563 N N . GLN A 1 51 ? 1.028 3.297 -5.202 1.00 0.00 51 GLN A N 12
ATOM 13564 C CA . GLN A 1 51 ? 2.061 2.473 -5.803 1.00 0.00 51 GLN A CA 12
ATOM 13565 C C . GLN A 1 51 ? 2.148 1.111 -5.102 1.00 0.00 51 GLN A C 12
ATOM 13566 O O . GLN A 1 51 ? 2.408 0.107 -5.758 1.00 0.00 51 GLN A O 12
ATOM 13580 N N . ALA A 1 52 ? 1.957 1.069 -3.777 1.00 0.00 52 ALA A N 12
ATOM 13581 C CA . ALA A 1 52 ? 1.940 -0.184 -3.041 1.00 0.00 52 ALA A CA 12
ATOM 13582 C C . ALA A 1 52 ? 0.664 -0.955 -3.321 1.00 0.00 52 ALA A C 12
ATOM 13583 O O . ALA A 1 52 ? 0.746 -2.064 -3.845 1.00 0.00 52 ALA A O 12
ATOM 13590 N N . TYR A 1 53 ? -0.500 -0.412 -2.955 1.00 0.00 53 TYR A N 12
ATOM 13591 C CA . TYR A 1 53 ? -1.753 -1.155 -3.051 1.00 0.00 53 TYR A CA 12
ATOM 13592 C C . TYR A 1 53 ? -1.999 -1.643 -4.483 1.00 0.00 53 TYR A C 12
ATOM 13593 O O . TYR A 1 53 ? -2.594 -2.703 -4.664 1.00 0.00 53 TYR A O 12
ATOM 13611 N N . GLU A 1 54 ? -1.462 -0.943 -5.486 1.00 0.00 54 GLU A N 12
ATOM 13612 C CA . GLU A 1 54 ? -1.621 -1.290 -6.888 1.00 0.00 54 GLU A CA 12
ATOM 13613 C C . GLU A 1 54 ? -1.096 -2.710 -7.136 1.00 0.00 54 GLU A C 12
ATOM 13614 O O . GLU A 1 54 ? -1.799 -3.518 -7.738 1.00 0.00 54 GLU A O 12
ATOM 13626 N N . VAL A 1 55 ? 0.101 -3.038 -6.638 1.00 0.00 55 VAL A N 12
ATOM 13627 C CA . VAL A 1 55 ? 0.749 -4.333 -6.845 1.00 0.00 55 VAL A CA 12
ATOM 13628 C C . VAL A 1 55 ? -0.133 -5.440 -6.286 1.00 0.00 55 VAL A C 12
ATOM 13629 O O . VAL A 1 55 ? -0.384 -6.438 -6.960 1.00 0.00 55 VAL A O 12
ATOM 13642 N N . LEU A 1 56 ? -0.599 -5.272 -5.049 1.00 0.00 56 LEU A N 12
ATOM 13643 C CA . LEU A 1 56 ? -1.318 -6.320 -4.351 1.00 0.00 56 LEU A CA 12
ATOM 13644 C C . LEU A 1 56 ? -2.781 -6.402 -4.786 1.00 0.00 56 LEU A C 12
ATOM 13645 O O . LEU A 1 56 ? -3.425 -7.415 -4.513 1.00 0.00 56 LEU A O 12
ATOM 13661 N N . SER A 1 57 ? -3.321 -5.370 -5.439 1.00 0.00 57 SER A N 12
ATOM 13662 C CA . SER A 1 57 ? -4.695 -5.373 -5.927 1.00 0.00 57 SER A CA 12
ATOM 13663 C C . SER A 1 57 ? -4.884 -6.301 -7.129 1.00 0.00 57 SER A C 12
ATOM 13664 O O . SER A 1 57 ? -6.019 -6.667 -7.448 1.00 0.00 57 SER A O 12
ATOM 13672 N N . ASP A 1 58 ? -3.787 -6.679 -7.790 1.00 0.00 58 ASP A N 12
ATOM 13673 C CA . ASP A 1 58 ? -3.791 -7.412 -9.038 1.00 0.00 58 ASP A CA 12
ATOM 13674 C C . ASP A 1 58 ? -3.252 -8.813 -8.798 1.00 0.00 58 ASP A C 12
ATOM 13675 O O . ASP A 1 58 ? -2.122 -8.968 -8.339 1.00 0.00 58 ASP A O 12
ATOM 13684 N N . ALA A 1 59 ? -4.022 -9.847 -9.137 1.00 0.00 59 ALA A N 12
ATOM 13685 C CA . ALA A 1 59 ? -3.606 -11.232 -8.924 1.00 0.00 59 ALA A CA 12
ATOM 13686 C C . ALA A 1 59 ? -2.417 -11.660 -9.799 1.00 0.00 59 ALA A C 12
ATOM 13687 O O . ALA A 1 59 ? -1.946 -12.792 -9.668 1.00 0.00 59 ALA A O 12
ATOM 13694 N N . LYS A 1 60 ? -1.945 -10.808 -10.712 1.00 0.00 60 LYS A N 12
ATOM 13695 C CA . LYS A 1 60 ? -0.894 -11.071 -11.679 1.00 0.00 60 LYS A CA 12
ATOM 13696 C C . LYS A 1 60 ? 0.369 -10.392 -11.170 1.00 0.00 60 LYS A C 12
ATOM 13697 O O . LYS A 1 60 ? 1.326 -11.106 -10.878 1.00 0.00 60 LYS A O 12
ATOM 13716 N N . LYS A 1 61 ? 0.347 -9.072 -10.927 1.00 0.00 61 LYS A N 12
ATOM 13717 C CA . LYS A 1 61 ? 1.446 -8.419 -10.218 1.00 0.00 61 LYS A CA 12
ATOM 13718 C C . LYS A 1 61 ? 1.721 -9.126 -8.895 1.00 0.00 61 LYS A C 12
ATOM 13719 O O . LYS A 1 61 ? 2.884 -9.399 -8.605 1.00 0.00 61 LYS A O 12
ATOM 13738 N N . ARG A 1 62 ? 0.692 -9.459 -8.103 1.00 0.00 62 ARG A N 12
ATOM 13739 C CA . ARG A 1 62 ? 0.914 -10.185 -6.851 1.00 0.00 62 ARG A CA 12
ATOM 13740 C C . ARG A 1 62 ? 1.613 -11.535 -7.075 1.00 0.00 62 ARG A C 12
ATOM 13741 O O . ARG A 1 62 ? 2.391 -11.947 -6.218 1.00 0.00 62 ARG A O 12
ATOM 13762 N N . GLU A 1 63 ? 1.363 -12.235 -8.183 1.00 0.00 63 GLU A N 12
ATOM 13763 C CA . GLU A 1 63 ? 1.973 -13.541 -8.429 1.00 0.00 63 GLU A CA 12
ATOM 13764 C C . GLU A 1 63 ? 3.496 -13.408 -8.486 1.00 0.00 63 GLU A C 12
ATOM 13765 O O . GLU A 1 63 ? 4.204 -14.127 -7.773 1.00 0.00 63 GLU A O 12
ATOM 13777 N N . LEU A 1 64 ? 3.979 -12.476 -9.316 1.00 0.00 64 LEU A N 12
ATOM 13778 C CA . LEU A 1 64 ? 5.408 -12.259 -9.524 1.00 0.00 64 LEU A CA 12
ATOM 13779 C C . LEU A 1 64 ? 6.012 -11.577 -8.311 1.00 0.00 64 LEU A C 12
ATOM 13780 O O . LEU A 1 64 ? 7.155 -11.844 -7.981 1.00 0.00 64 LEU A O 12
ATOM 13796 N N . TYR A 1 65 ? 5.274 -10.702 -7.636 1.00 0.00 65 TYR A N 12
ATOM 13797 C CA . TYR A 1 65 ? 5.676 -10.101 -6.373 1.00 0.00 65 TYR A CA 12
ATOM 13798 C C . TYR A 1 65 ? 5.965 -11.150 -5.302 1.00 0.00 65 TYR A C 12
ATOM 13799 O O . TYR A 1 65 ? 6.869 -10.948 -4.494 1.00 0.00 65 TYR A O 12
ATOM 13817 N N . ASP A 1 66 ? 5.252 -12.278 -5.295 1.00 0.00 66 ASP A N 12
ATOM 13818 C CA . ASP A 1 66 ? 5.402 -13.282 -4.247 1.00 0.00 66 ASP A CA 12
ATOM 13819 C C . ASP A 1 66 ? 6.765 -13.962 -4.332 1.00 0.00 66 ASP A C 12
ATOM 13820 O O . ASP A 1 66 ? 7.360 -14.315 -3.311 1.00 0.00 66 ASP A O 12
ATOM 13829 N N . LYS A 1 67 ? 7.278 -14.112 -5.553 1.00 0.00 67 LYS A N 12
ATOM 13830 C CA . LYS A 1 67 ? 8.588 -14.624 -5.889 1.00 0.00 67 LYS A CA 12
ATOM 13831 C C . LYS A 1 67 ? 9.120 -13.882 -7.112 1.00 0.00 67 LYS A C 12
ATOM 13832 O O . LYS A 1 67 ? 8.967 -14.353 -8.241 1.00 0.00 67 LYS A O 12
ATOM 13851 N N . GLY A 1 68 ? 9.695 -12.703 -6.901 1.00 0.00 68 GLY A N 12
ATOM 13852 C CA . GLY A 1 68 ? 10.312 -11.930 -7.967 1.00 0.00 68 GLY A CA 12
ATOM 13853 C C . GLY A 1 68 ? 10.282 -10.448 -7.633 1.00 0.00 68 GLY A C 12
ATOM 13854 O O . GLY A 1 68 ? 11.322 -9.872 -7.313 1.00 0.00 68 GLY A O 12
ATOM 13858 N N . GLY A 1 69 ? 9.102 -9.825 -7.692 1.00 0.00 69 GLY A N 12
ATOM 13859 C CA . GLY A 1 69 ? 8.920 -8.429 -7.288 1.00 0.00 69 GLY A CA 12
ATOM 13860 C C . GLY A 1 69 ? 9.655 -7.430 -8.175 1.00 0.00 69 GLY A C 12
ATOM 13861 O O . GLY A 1 69 ? 9.988 -6.332 -7.728 1.00 0.00 69 GLY A O 12
ATOM 13865 N N . GLU A 1 70 ? 9.894 -7.799 -9.430 1.00 0.00 70 GLU A N 12
ATOM 13866 C CA . GLU A 1 70 ? 10.788 -7.105 -10.346 1.00 0.00 70 GLU A CA 12
ATOM 13867 C C . GLU A 1 70 ? 10.149 -7.009 -11.744 1.00 0.00 70 GLU A C 12
ATOM 13868 O O . GLU A 1 70 ? 10.857 -6.950 -12.750 1.00 0.00 70 GLU A O 12
ATOM 13880 N N . GLN A 1 71 ? 8.812 -7.076 -11.825 1.00 0.00 71 GLN A N 12
ATOM 13881 C CA . GLN A 1 71 ? 7.968 -6.782 -12.985 1.00 0.00 71 GLN A CA 12
ATOM 13882 C C . GLN A 1 71 ? 6.637 -6.269 -12.437 1.00 0.00 71 GLN A C 12
ATOM 13883 O O . GLN A 1 71 ? 6.486 -6.165 -11.203 1.00 0.00 71 GLN A O 12
ATOM 13897 N N . GLY A 1 1 ? 12.698 2.189 14.360 1.00 0.00 1 GLY A N 13
ATOM 13898 C CA . GLY A 1 1 ? 14.120 2.474 14.171 1.00 0.00 1 GLY A CA 13
ATOM 13899 C C . GLY A 1 1 ? 14.305 3.432 13.015 1.00 0.00 1 GLY A C 13
ATOM 13900 O O . GLY A 1 1 ? 13.753 4.532 13.043 1.00 0.00 1 GLY A O 13
ATOM 13904 N N . MET A 1 2 ? 15.083 3.047 12.004 1.00 0.00 2 MET A N 13
ATOM 13905 C CA . MET A 1 2 ? 15.414 3.900 10.860 1.00 0.00 2 MET A CA 13
ATOM 13906 C C . MET A 1 2 ? 15.572 3.124 9.558 1.00 0.00 2 MET A C 13
ATOM 13907 O O . MET A 1 2 ? 15.936 3.699 8.536 1.00 0.00 2 MET A O 13
ATOM 13921 N N . VAL A 1 3 ? 15.239 1.836 9.568 1.00 0.00 3 VAL A N 13
ATOM 13922 C CA . VAL A 1 3 ? 15.065 1.034 8.366 1.00 0.00 3 VAL A CA 13
ATOM 13923 C C . VAL A 1 3 ? 13.897 1.630 7.575 1.00 0.00 3 VAL A C 13
ATOM 13924 O O . VAL A 1 3 ? 12.747 1.629 8.024 1.00 0.00 3 VAL A O 13
ATOM 13937 N N . LYS A 1 4 ? 14.188 2.209 6.412 1.00 0.00 4 LYS A N 13
ATOM 13938 C CA . LYS A 1 4 ? 13.201 2.808 5.508 1.00 0.00 4 LYS A CA 13
ATOM 13939 C C . LYS A 1 4 ? 12.959 1.958 4.265 1.00 0.00 4 LYS A C 13
ATOM 13940 O O . LYS A 1 4 ? 12.369 2.435 3.292 1.00 0.00 4 LYS A O 13
ATOM 13959 N N . GLU A 1 5 ? 13.368 0.701 4.315 1.00 0.00 5 GLU A N 13
ATOM 13960 C CA . GLU A 1 5 ? 13.422 -0.235 3.207 1.00 0.00 5 GLU A CA 13
ATOM 13961 C C . GLU A 1 5 ? 12.638 -1.485 3.608 1.00 0.00 5 GLU A C 13
ATOM 13962 O O . GLU A 1 5 ? 13.192 -2.516 3.992 1.00 0.00 5 GLU A O 13
ATOM 13974 N N . THR A 1 6 ? 11.309 -1.346 3.583 1.00 0.00 6 THR A N 13
ATOM 13975 C CA . THR A 1 6 ? 10.344 -2.398 3.872 1.00 0.00 6 THR A CA 13
ATOM 13976 C C . THR A 1 6 ? 9.291 -2.389 2.761 1.00 0.00 6 THR A C 13
ATOM 13977 O O . THR A 1 6 ? 9.014 -1.320 2.201 1.00 0.00 6 THR A O 13
ATOM 13988 N N . THR A 1 7 ? 8.720 -3.556 2.460 1.00 0.00 7 THR A N 13
ATOM 13989 C CA . THR A 1 7 ? 7.892 -3.792 1.286 1.00 0.00 7 THR A CA 13
ATOM 13990 C C . THR A 1 7 ? 6.581 -2.992 1.337 1.00 0.00 7 THR A C 13
ATOM 13991 O O . THR A 1 7 ? 6.217 -2.343 2.328 1.00 0.00 7 THR A O 13
ATOM 14002 N N . TYR A 1 8 ? 5.841 -3.126 0.241 1.00 0.00 8 TYR A N 13
ATOM 14003 C CA . TYR A 1 8 ? 4.563 -2.511 -0.050 1.00 0.00 8 TYR A CA 13
ATOM 14004 C C . TYR A 1 8 ? 3.549 -2.669 1.090 1.00 0.00 8 TYR A C 13
ATOM 14005 O O . TYR A 1 8 ? 2.784 -1.739 1.339 1.00 0.00 8 TYR A O 13
ATOM 14023 N N . TYR A 1 9 ? 3.565 -3.779 1.838 1.00 0.00 9 TYR A N 13
ATOM 14024 C CA . TYR A 1 9 ? 2.710 -3.944 3.011 1.00 0.00 9 TYR A CA 13
ATOM 14025 C C . TYR A 1 9 ? 2.969 -2.866 4.081 1.00 0.00 9 TYR A C 13
ATOM 14026 O O . TYR A 1 9 ? 2.010 -2.281 4.588 1.00 0.00 9 TYR A O 13
ATOM 14044 N N . ASP A 1 10 ? 4.232 -2.557 4.422 1.00 0.00 10 ASP A N 13
ATOM 14045 C CA . ASP A 1 10 ? 4.501 -1.532 5.444 1.00 0.00 10 ASP A CA 13
ATOM 14046 C C . ASP A 1 10 ? 4.191 -0.154 4.883 1.00 0.00 10 ASP A C 13
ATOM 14047 O O . ASP A 1 10 ? 3.763 0.733 5.624 1.00 0.00 10 ASP A O 13
ATOM 14056 N N . VAL A 1 11 ? 4.372 0.050 3.574 1.00 0.00 11 VAL A N 13
ATOM 14057 C CA . VAL A 1 11 ? 3.958 1.292 2.930 1.00 0.00 11 VAL A CA 13
ATOM 14058 C C . VAL A 1 11 ? 2.466 1.499 3.182 1.00 0.00 11 VAL A C 13
ATOM 14059 O O . VAL A 1 11 ? 2.024 2.547 3.667 1.00 0.00 11 VAL A O 13
ATOM 14072 N N . LEU A 1 12 ? 1.699 0.445 2.934 1.00 0.00 12 LEU A N 13
ATOM 14073 C CA . LEU A 1 12 ? 0.263 0.401 3.099 1.00 0.00 12 LEU A CA 13
ATOM 14074 C C . LEU A 1 12 ? -0.167 0.236 4.561 1.00 0.00 12 LEU A C 13
ATOM 14075 O O . LEU A 1 12 ? -1.345 -0.048 4.811 1.00 0.00 12 LEU A O 13
ATOM 14091 N N . GLY A 1 13 ? 0.751 0.398 5.518 1.00 0.00 13 GLY A N 13
ATOM 14092 C CA . GLY A 1 13 ? 0.472 0.390 6.944 1.00 0.00 13 GLY A CA 13
ATOM 14093 C C . GLY A 1 13 ? -0.196 -0.904 7.386 1.00 0.00 13 GLY A C 13
ATOM 14094 O O . GLY A 1 13 ? -1.225 -0.861 8.071 1.00 0.00 13 GLY A O 13
ATOM 14098 N N . VAL A 1 14 ? 0.345 -2.061 6.997 1.00 0.00 14 VAL A N 13
ATOM 14099 C CA . VAL A 1 14 ? -0.118 -3.355 7.466 1.00 0.00 14 VAL A CA 13
ATOM 14100 C C . VAL A 1 14 ? 1.061 -4.329 7.544 1.00 0.00 14 VAL A C 13
ATOM 14101 O O . VAL A 1 14 ? 2.127 -4.093 6.979 1.00 0.00 14 VAL A O 13
ATOM 14114 N N . LYS A 1 15 ? 0.868 -5.446 8.244 1.00 0.00 15 LYS A N 13
ATOM 14115 C CA . LYS A 1 15 ? 1.859 -6.504 8.348 1.00 0.00 15 LYS A CA 13
ATOM 14116 C C . LYS A 1 15 ? 1.857 -7.371 7.078 1.00 0.00 15 LYS A C 13
ATOM 14117 O O . LYS A 1 15 ? 0.813 -7.504 6.438 1.00 0.00 15 LYS A O 13
ATOM 14136 N N . PRO A 1 16 ? 2.977 -8.009 6.698 1.00 0.00 16 PRO A N 13
ATOM 14137 C CA . PRO A 1 16 ? 3.116 -8.704 5.411 1.00 0.00 16 PRO A CA 13
ATOM 14138 C C . PRO A 1 16 ? 2.315 -10.007 5.277 1.00 0.00 16 PRO A C 13
ATOM 14139 O O . PRO A 1 16 ? 2.430 -10.718 4.276 1.00 0.00 16 PRO A O 13
ATOM 14150 N N . ASN A 1 17 ? 1.505 -10.340 6.281 1.00 0.00 17 ASN A N 13
ATOM 14151 C CA . ASN A 1 17 ? 0.613 -11.499 6.301 1.00 0.00 17 ASN A CA 13
ATOM 14152 C C . ASN A 1 17 ? -0.847 -11.085 6.052 1.00 0.00 17 ASN A C 13
ATOM 14153 O O . ASN A 1 17 ? -1.739 -11.924 6.183 1.00 0.00 17 ASN A O 13
ATOM 14164 N N . ALA A 1 18 ? -1.114 -9.802 5.769 1.00 0.00 18 ALA A N 13
ATOM 14165 C CA . ALA A 1 18 ? -2.451 -9.269 5.538 1.00 0.00 18 ALA A CA 13
ATOM 14166 C C . ALA A 1 18 ? -3.145 -10.017 4.402 1.00 0.00 18 ALA A C 13
ATOM 14167 O O . ALA A 1 18 ? -2.566 -10.243 3.337 1.00 0.00 18 ALA A O 13
ATOM 14174 N N . THR A 1 19 ? -4.397 -10.374 4.637 1.00 0.00 19 THR A N 13
ATOM 14175 C CA . THR A 1 19 ? -5.334 -10.878 3.654 1.00 0.00 19 THR A CA 13
ATOM 14176 C C . THR A 1 19 ? -5.661 -9.788 2.618 1.00 0.00 19 THR A C 13
ATOM 14177 O O . THR A 1 19 ? -5.480 -8.595 2.881 1.00 0.00 19 THR A O 13
ATOM 14188 N N . GLN A 1 20 ? -6.172 -10.165 1.441 1.00 0.00 20 GLN A N 13
ATOM 14189 C CA . GLN A 1 20 ? -6.488 -9.226 0.362 1.00 0.00 20 GLN A CA 13
ATOM 14190 C C . GLN A 1 20 ? -7.612 -8.294 0.831 1.00 0.00 20 GLN A C 13
ATOM 14191 O O . GLN A 1 20 ? -7.742 -7.152 0.374 1.00 0.00 20 GLN A O 13
ATOM 14205 N N . GLU A 1 21 ? -8.446 -8.809 1.730 1.00 0.00 21 GLU A N 13
ATOM 14206 C CA . GLU A 1 21 ? -9.567 -8.122 2.330 1.00 0.00 21 GLU A CA 13
ATOM 14207 C C . GLU A 1 21 ? -9.121 -7.121 3.392 1.00 0.00 21 GLU A C 13
ATOM 14208 O O . GLU A 1 21 ? -9.761 -6.079 3.558 1.00 0.00 21 GLU A O 13
ATOM 14220 N N . GLU A 1 22 ? -8.035 -7.430 4.103 1.00 0.00 22 GLU A N 13
ATOM 14221 C CA . GLU A 1 22 ? -7.453 -6.529 5.080 1.00 0.00 22 GLU A CA 13
ATOM 14222 C C . GLU A 1 22 ? -6.732 -5.393 4.376 1.00 0.00 22 GLU A C 13
ATOM 14223 O O . GLU A 1 22 ? -6.898 -4.243 4.785 1.00 0.00 22 GLU A O 13
ATOM 14235 N N . LEU A 1 23 ? -6.009 -5.709 3.295 1.00 0.00 23 LEU A N 13
ATOM 14236 C CA . LEU A 1 23 ? -5.371 -4.742 2.413 1.00 0.00 23 LEU A CA 13
ATOM 14237 C C . LEU A 1 23 ? -6.390 -3.668 2.018 1.00 0.00 23 LEU A C 13
ATOM 14238 O O . LEU A 1 23 ? -6.169 -2.485 2.282 1.00 0.00 23 LEU A O 13
ATOM 14254 N N . LYS A 1 24 ? -7.520 -4.042 1.398 1.00 0.00 24 LYS A N 13
ATOM 14255 C CA . LYS A 1 24 ? -8.465 -3.030 0.910 1.00 0.00 24 LYS A CA 13
ATOM 14256 C C . LYS A 1 24 ? -9.015 -2.174 2.042 1.00 0.00 24 LYS A C 13
ATOM 14257 O O . LYS A 1 24 ? -9.105 -0.954 1.913 1.00 0.00 24 LYS A O 13
ATOM 14276 N N . LYS A 1 25 ? -9.382 -2.821 3.147 1.00 0.00 25 LYS A N 13
ATOM 14277 C CA . LYS A 1 25 ? -9.851 -2.130 4.352 1.00 0.00 25 LYS A CA 13
ATOM 14278 C C . LYS A 1 25 ? -8.844 -1.070 4.816 1.00 0.00 25 LYS A C 13
ATOM 14279 O O . LYS A 1 25 ? -9.265 0.050 5.108 1.00 0.00 25 LYS A O 13
ATOM 14298 N N . ALA A 1 26 ? -7.552 -1.407 4.886 1.00 0.00 26 ALA A N 13
ATOM 14299 C CA . ALA A 1 26 ? -6.484 -0.493 5.291 1.00 0.00 26 ALA A CA 13
ATOM 14300 C C . ALA A 1 26 ? -6.416 0.721 4.360 1.00 0.00 26 ALA A C 13
ATOM 14301 O O . ALA A 1 26 ? -6.323 1.857 4.817 1.00 0.00 26 ALA A O 13
ATOM 14308 N N . TYR A 1 27 ? -6.493 0.470 3.052 1.00 0.00 27 TYR A N 13
ATOM 14309 C CA . TYR A 1 27 ? -6.289 1.472 2.013 1.00 0.00 27 TYR A CA 13
ATOM 14310 C C . TYR A 1 27 ? -7.265 2.626 2.174 1.00 0.00 27 TYR A C 13
ATOM 14311 O O . TYR A 1 27 ? -6.849 3.779 2.207 1.00 0.00 27 TYR A O 13
ATOM 14329 N N . ARG A 1 28 ? -8.553 2.317 2.334 1.00 0.00 28 ARG A N 13
ATOM 14330 C CA . ARG A 1 28 ? -9.636 3.280 2.546 1.00 0.00 28 ARG A CA 13
ATOM 14331 C C . ARG A 1 28 ? -9.259 4.335 3.586 1.00 0.00 28 ARG A C 13
ATOM 14332 O O . ARG A 1 28 ? -9.142 5.519 3.281 1.00 0.00 28 ARG A O 13
ATOM 14353 N N . LYS A 1 29 ? -9.061 3.902 4.827 1.00 0.00 29 LYS A N 13
ATOM 14354 C CA . LYS A 1 29 ? -8.760 4.776 5.958 1.00 0.00 29 LYS A CA 13
ATOM 14355 C C . LYS A 1 29 ? -7.409 5.483 5.820 1.00 0.00 29 LYS A C 13
ATOM 14356 O O . LYS A 1 29 ? -7.197 6.486 6.501 1.00 0.00 29 LYS A O 13
ATOM 14375 N N . LEU A 1 30 ? -6.484 4.991 4.993 1.00 0.00 30 LEU A N 13
ATOM 14376 C CA . LEU A 1 30 ? -5.232 5.668 4.671 1.00 0.00 30 LEU A CA 13
ATOM 14377 C C . LEU A 1 30 ? -5.489 6.764 3.641 1.00 0.00 30 LEU A C 13
ATOM 14378 O O . LEU A 1 30 ? -5.106 7.906 3.872 1.00 0.00 30 LEU A O 13
ATOM 14394 N N . ALA A 1 31 ? -6.174 6.452 2.541 1.00 0.00 31 ALA A N 13
ATOM 14395 C CA . ALA A 1 31 ? -6.559 7.390 1.493 1.00 0.00 31 ALA A CA 13
ATOM 14396 C C . ALA A 1 31 ? -7.293 8.594 2.083 1.00 0.00 31 ALA A C 13
ATOM 14397 O O . ALA A 1 31 ? -6.923 9.737 1.832 1.00 0.00 31 ALA A O 13
ATOM 14404 N N . LEU A 1 32 ? -8.305 8.341 2.917 1.00 0.00 32 LEU A N 13
ATOM 14405 C CA . LEU A 1 32 ? -9.041 9.398 3.593 1.00 0.00 32 LEU A CA 13
ATOM 14406 C C . LEU A 1 32 ? -8.176 10.135 4.629 1.00 0.00 32 LEU A C 13
ATOM 14407 O O . LEU A 1 32 ? -8.481 11.272 4.966 1.00 0.00 32 LEU A O 13
ATOM 14423 N N . LYS A 1 33 ? -7.130 9.540 5.207 1.00 0.00 33 LYS A N 13
ATOM 14424 C CA . LYS A 1 33 ? -6.251 10.227 6.151 1.00 0.00 33 LYS A CA 13
ATOM 14425 C C . LYS A 1 33 ? -5.381 11.218 5.389 1.00 0.00 33 LYS A C 13
ATOM 14426 O O . LYS A 1 33 ? -5.475 12.428 5.610 1.00 0.00 33 LYS A O 13
ATOM 14445 N N . TYR A 1 34 ? -4.574 10.699 4.469 1.00 0.00 34 TYR A N 13
ATOM 14446 C CA . TYR A 1 34 ? -3.631 11.442 3.651 1.00 0.00 34 TYR A CA 13
ATOM 14447 C C . TYR A 1 34 ? -4.331 12.218 2.527 1.00 0.00 34 TYR A C 13
ATOM 14448 O O . TYR A 1 34 ? -3.665 12.621 1.576 1.00 0.00 34 TYR A O 13
ATOM 14466 N N . HIS A 1 35 ? -5.655 12.424 2.595 1.00 0.00 35 HIS A N 13
ATOM 14467 C CA . HIS A 1 35 ? -6.367 13.126 1.539 1.00 0.00 35 HIS A CA 13
ATOM 14468 C C . HIS A 1 35 ? -5.774 14.537 1.445 1.00 0.00 35 HIS A C 13
ATOM 14469 O O . HIS A 1 35 ? -5.610 15.177 2.488 1.00 0.00 35 HIS A O 13
ATOM 14483 N N . PRO A 1 36 ? -5.632 15.107 0.244 1.00 0.00 36 PRO A N 13
ATOM 14484 C CA . PRO A 1 36 ? -4.983 16.402 0.098 1.00 0.00 36 PRO A CA 13
ATOM 14485 C C . PRO A 1 36 ? -5.883 17.541 0.589 1.00 0.00 36 PRO A C 13
ATOM 14486 O O . PRO A 1 36 ? -5.389 18.548 1.091 1.00 0.00 36 PRO A O 13
ATOM 14497 N N . ASP A 1 37 ? -7.201 17.337 0.491 1.00 0.00 37 ASP A N 13
ATOM 14498 C CA . ASP A 1 37 ? -8.280 18.268 0.817 1.00 0.00 37 ASP A CA 13
ATOM 14499 C C . ASP A 1 37 ? -8.082 18.991 2.150 1.00 0.00 37 ASP A C 13
ATOM 14500 O O . ASP A 1 37 ? -8.363 20.184 2.251 1.00 0.00 37 ASP A O 13
ATOM 14509 N N . LYS A 1 38 ? -7.576 18.286 3.167 1.00 0.00 38 LYS A N 13
ATOM 14510 C CA . LYS A 1 38 ? -7.229 18.856 4.464 1.00 0.00 38 LYS A CA 13
ATOM 14511 C C . LYS A 1 38 ? -5.834 18.427 4.917 1.00 0.00 38 LYS A C 13
ATOM 14512 O O . LYS A 1 38 ? -5.564 18.377 6.119 1.00 0.00 38 LYS A O 13
ATOM 14531 N N . ASN A 1 39 ? -4.968 18.018 3.992 1.00 0.00 39 ASN A N 13
ATOM 14532 C CA . ASN A 1 39 ? -3.592 17.644 4.310 1.00 0.00 39 ASN A CA 13
ATOM 14533 C C . ASN A 1 39 ? -2.694 17.904 3.097 1.00 0.00 39 ASN A C 13
ATOM 14534 O O . ASN A 1 39 ? -2.159 16.966 2.506 1.00 0.00 39 ASN A O 13
ATOM 14545 N N . PRO A 1 40 ? -2.512 19.172 2.689 1.00 0.00 40 PRO A N 13
ATOM 14546 C CA . PRO A 1 40 ? -1.725 19.516 1.512 1.00 0.00 40 PRO A CA 13
ATOM 14547 C C . PRO A 1 40 ? -0.243 19.185 1.699 1.00 0.00 40 PRO A C 13
ATOM 14548 O O . PRO A 1 40 ? 0.476 19.062 0.711 1.00 0.00 40 PRO A O 13
ATOM 14559 N N . ASN A 1 41 ? 0.221 19.021 2.944 1.00 0.00 41 ASN A N 13
ATOM 14560 C CA . ASN A 1 41 ? 1.589 18.612 3.236 1.00 0.00 41 ASN A CA 13
ATOM 14561 C C . ASN A 1 41 ? 1.804 17.172 2.797 1.00 0.00 41 ASN A C 13
ATOM 14562 O O . ASN A 1 41 ? 2.735 16.897 2.048 1.00 0.00 41 ASN A O 13
ATOM 14573 N N . GLU A 1 42 ? 0.966 16.240 3.257 1.00 0.00 42 GLU A N 13
ATOM 14574 C CA . GLU A 1 42 ? 1.123 14.821 2.938 1.00 0.00 42 GLU A CA 13
ATOM 14575 C C . GLU A 1 42 ? 0.471 14.469 1.591 1.00 0.00 42 GLU A C 13
ATOM 14576 O O . GLU A 1 42 ? 0.360 13.287 1.271 1.00 0.00 42 GLU A O 13
ATOM 14588 N N . GLY A 1 43 ? 0.075 15.466 0.790 1.00 0.00 43 GLY A N 13
ATOM 14589 C CA . GLY A 1 43 ? -0.560 15.279 -0.506 1.00 0.00 43 GLY A CA 13
ATOM 14590 C C . GLY A 1 43 ? 0.288 14.432 -1.458 1.00 0.00 43 GLY A C 13
ATOM 14591 O O . GLY A 1 43 ? -0.276 13.617 -2.193 1.00 0.00 43 GLY A O 13
ATOM 14595 N N . GLU A 1 44 ? 1.620 14.561 -1.429 1.00 0.00 44 GLU A N 13
ATOM 14596 C CA . GLU A 1 44 ? 2.503 13.685 -2.204 1.00 0.00 44 GLU A CA 13
ATOM 14597 C C . GLU A 1 44 ? 2.346 12.247 -1.724 1.00 0.00 44 GLU A C 13
ATOM 14598 O O . GLU A 1 44 ? 2.220 11.340 -2.533 1.00 0.00 44 GLU A O 13
ATOM 14610 N N . LYS A 1 45 ? 2.318 12.034 -0.408 1.00 0.00 45 LYS A N 13
ATOM 14611 C CA . LYS A 1 45 ? 2.430 10.724 0.225 1.00 0.00 45 LYS A CA 13
ATOM 14612 C C . LYS A 1 45 ? 1.303 9.775 -0.157 1.00 0.00 45 LYS A C 13
ATOM 14613 O O . LYS A 1 45 ? 1.465 8.562 -0.037 1.00 0.00 45 LYS A O 13
ATOM 14632 N N . PHE A 1 46 ? 0.169 10.297 -0.619 1.00 0.00 46 PHE A N 13
ATOM 14633 C CA . PHE A 1 46 ? -0.894 9.483 -1.205 1.00 0.00 46 PHE A CA 13
ATOM 14634 C C . PHE A 1 46 ? -0.324 8.613 -2.332 1.00 0.00 46 PHE A C 13
ATOM 14635 O O . PHE A 1 46 ? -0.674 7.437 -2.435 1.00 0.00 46 PHE A O 13
ATOM 14652 N N . LYS A 1 47 ? 0.573 9.170 -3.148 1.00 0.00 47 LYS A N 13
ATOM 14653 C CA . LYS A 1 47 ? 1.147 8.499 -4.309 1.00 0.00 47 LYS A CA 13
ATOM 14654 C C . LYS A 1 47 ? 1.948 7.248 -3.939 1.00 0.00 47 LYS A C 13
ATOM 14655 O O . LYS A 1 47 ? 2.042 6.332 -4.755 1.00 0.00 47 LYS A O 13
ATOM 14674 N N . GLN A 1 48 ? 2.511 7.152 -2.731 1.00 0.00 48 GLN A N 13
ATOM 14675 C CA . GLN A 1 48 ? 3.115 5.917 -2.238 1.00 0.00 48 GLN A CA 13
ATOM 14676 C C . GLN A 1 48 ? 2.063 4.821 -2.076 1.00 0.00 48 GLN A C 13
ATOM 14677 O O . GLN A 1 48 ? 2.358 3.656 -2.346 1.00 0.00 48 GLN A O 13
ATOM 14691 N N . ILE A 1 49 ? 0.874 5.186 -1.593 1.00 0.00 49 ILE A N 13
ATOM 14692 C CA . ILE A 1 49 ? -0.191 4.271 -1.215 1.00 0.00 49 ILE A CA 13
ATOM 14693 C C . ILE A 1 49 ? -0.743 3.616 -2.486 1.00 0.00 49 ILE A C 13
ATOM 14694 O O . ILE A 1 49 ? -0.908 2.399 -2.523 1.00 0.00 49 ILE A O 13
ATOM 14710 N N . SER A 1 50 ? -1.048 4.398 -3.523 1.00 0.00 50 SER A N 13
ATOM 14711 C CA . SER A 1 50 ? -1.514 3.878 -4.805 1.00 0.00 50 SER A CA 13
ATOM 14712 C C . SER A 1 50 ? -0.460 2.953 -5.417 1.00 0.00 50 SER A C 13
ATOM 14713 O O . SER A 1 50 ? -0.789 1.841 -5.827 1.00 0.00 50 SER A O 13
ATOM 14721 N N . GLN A 1 51 ? 0.804 3.385 -5.450 1.00 0.00 51 GLN A N 13
ATOM 14722 C CA . GLN A 1 51 ? 1.905 2.613 -6.005 1.00 0.00 51 GLN A CA 13
ATOM 14723 C C . GLN A 1 51 ? 2.018 1.247 -5.330 1.00 0.00 51 GLN A C 13
ATOM 14724 O O . GLN A 1 51 ? 2.156 0.228 -6.005 1.00 0.00 51 GLN A O 13
ATOM 14738 N N . ALA A 1 52 ? 1.972 1.231 -3.999 1.00 0.00 52 ALA A N 13
ATOM 14739 C CA . ALA A 1 52 ? 2.113 0.007 -3.241 1.00 0.00 52 ALA A CA 13
ATOM 14740 C C . ALA A 1 52 ? 0.918 -0.910 -3.449 1.00 0.00 52 ALA A C 13
ATOM 14741 O O . ALA A 1 52 ? 1.102 -2.118 -3.610 1.00 0.00 52 ALA A O 13
ATOM 14748 N N . TYR A 1 53 ? -0.299 -0.357 -3.461 1.00 0.00 53 TYR A N 13
ATOM 14749 C CA . TYR A 1 53 ? -1.476 -1.171 -3.709 1.00 0.00 53 TYR A CA 13
ATOM 14750 C C . TYR A 1 53 ? -1.423 -1.750 -5.127 1.00 0.00 53 TYR A C 13
ATOM 14751 O O . TYR A 1 53 ? -1.922 -2.846 -5.332 1.00 0.00 53 TYR A O 13
ATOM 14769 N N . GLU A 1 54 ? -0.834 -1.048 -6.103 1.00 0.00 54 GLU A N 13
ATOM 14770 C CA . GLU A 1 54 ? -0.854 -1.452 -7.509 1.00 0.00 54 GLU A CA 13
ATOM 14771 C C . GLU A 1 54 ? -0.163 -2.799 -7.699 1.00 0.00 54 GLU A C 13
ATOM 14772 O O . GLU A 1 54 ? -0.711 -3.687 -8.347 1.00 0.00 54 GLU A O 13
ATOM 14784 N N . VAL A 1 55 ? 1.023 -2.979 -7.120 1.00 0.00 55 VAL A N 13
ATOM 14785 C CA . VAL A 1 55 ? 1.761 -4.238 -7.222 1.00 0.00 55 VAL A CA 13
ATOM 14786 C C . VAL A 1 55 ? 0.937 -5.392 -6.637 1.00 0.00 55 VAL A C 13
ATOM 14787 O O . VAL A 1 55 ? 1.082 -6.536 -7.062 1.00 0.00 55 VAL A O 13
ATOM 14800 N N . LEU A 1 56 ? 0.033 -5.087 -5.709 1.00 0.00 56 LEU A N 13
ATOM 14801 C CA . LEU A 1 56 ? -0.855 -6.035 -5.059 1.00 0.00 56 LEU A CA 13
ATOM 14802 C C . LEU A 1 56 ? -2.248 -6.087 -5.714 1.00 0.00 56 LEU A C 13
ATOM 14803 O O . LEU A 1 56 ? -3.056 -6.919 -5.307 1.00 0.00 56 LEU A O 13
ATOM 14819 N N . SER A 1 57 ? -2.583 -5.240 -6.694 1.00 0.00 57 SER A N 13
ATOM 14820 C CA . SER A 1 57 ? -3.956 -5.147 -7.180 1.00 0.00 57 SER A CA 13
ATOM 14821 C C . SER A 1 57 ? -4.212 -6.202 -8.258 1.00 0.00 57 SER A C 13
ATOM 14822 O O . SER A 1 57 ? -5.188 -6.954 -8.190 1.00 0.00 57 SER A O 13
ATOM 14830 N N . ASP A 1 58 ? -3.325 -6.261 -9.250 1.00 0.00 58 ASP A N 13
ATOM 14831 C CA . ASP A 1 58 ? -3.373 -7.237 -10.336 1.00 0.00 58 ASP A CA 13
ATOM 14832 C C . ASP A 1 58 ? -2.896 -8.575 -9.788 1.00 0.00 58 ASP A C 13
ATOM 14833 O O . ASP A 1 58 ? -1.843 -8.613 -9.143 1.00 0.00 58 ASP A O 13
ATOM 14842 N N . ALA A 1 59 ? -3.607 -9.674 -10.044 1.00 0.00 59 ALA A N 13
ATOM 14843 C CA . ALA A 1 59 ? -3.138 -10.969 -9.575 1.00 0.00 59 ALA A CA 13
ATOM 14844 C C . ALA A 1 59 ? -1.870 -11.406 -10.309 1.00 0.00 59 ALA A C 13
ATOM 14845 O O . ALA A 1 59 ? -1.152 -12.250 -9.782 1.00 0.00 59 ALA A O 13
ATOM 14852 N N . LYS A 1 60 ? -1.559 -10.854 -11.490 1.00 0.00 60 LYS A N 13
ATOM 14853 C CA . LYS A 1 60 ? -0.294 -11.079 -12.180 1.00 0.00 60 LYS A CA 13
ATOM 14854 C C . LYS A 1 60 ? 0.821 -10.304 -11.486 1.00 0.00 60 LYS A C 13
ATOM 14855 O O . LYS A 1 60 ? 1.868 -10.882 -11.196 1.00 0.00 60 LYS A O 13
ATOM 14874 N N . LYS A 1 61 ? 0.618 -9.008 -11.198 1.00 0.00 61 LYS A N 13
ATOM 14875 C CA . LYS A 1 61 ? 1.622 -8.237 -10.464 1.00 0.00 61 LYS A CA 13
ATOM 14876 C C . LYS A 1 61 ? 1.893 -8.922 -9.129 1.00 0.00 61 LYS A C 13
ATOM 14877 O O . LYS A 1 61 ? 3.068 -9.154 -8.819 1.00 0.00 61 LYS A O 13
ATOM 14896 N N . ARG A 1 62 ? 0.842 -9.287 -8.380 1.00 0.00 62 ARG A N 13
ATOM 14897 C CA . ARG A 1 62 ? 1.074 -9.989 -7.117 1.00 0.00 62 ARG A CA 13
ATOM 14898 C C . ARG A 1 62 ? 1.738 -11.352 -7.360 1.00 0.00 62 ARG A C 13
ATOM 14899 O O . ARG A 1 62 ? 2.623 -11.705 -6.591 1.00 0.00 62 ARG A O 13
ATOM 14920 N N . GLU A 1 63 ? 1.372 -12.107 -8.403 1.00 0.00 63 GLU A N 13
ATOM 14921 C CA . GLU A 1 63 ? 1.904 -13.455 -8.640 1.00 0.00 63 GLU A CA 13
ATOM 14922 C C . GLU A 1 63 ? 3.431 -13.457 -8.700 1.00 0.00 63 GLU A C 13
ATOM 14923 O O . GLU A 1 63 ? 4.058 -14.350 -8.119 1.00 0.00 63 GLU A O 13
ATOM 14935 N N . LEU A 1 64 ? 4.028 -12.472 -9.380 1.00 0.00 64 LEU A N 13
ATOM 14936 C CA . LEU A 1 64 ? 5.479 -12.408 -9.519 1.00 0.00 64 LEU A CA 13
ATOM 14937 C C . LEU A 1 64 ? 6.106 -11.820 -8.260 1.00 0.00 64 LEU A C 13
ATOM 14938 O O . LEU A 1 64 ? 7.164 -12.282 -7.858 1.00 0.00 64 LEU A O 13
ATOM 14954 N N . TYR A 1 65 ? 5.479 -10.820 -7.639 1.00 0.00 65 TYR A N 13
ATOM 14955 C CA . TYR A 1 65 ? 5.856 -10.257 -6.344 1.00 0.00 65 TYR A CA 13
ATOM 14956 C C . TYR A 1 65 ? 6.012 -11.359 -5.293 1.00 0.00 65 TYR A C 13
ATOM 14957 O O . TYR A 1 65 ? 7.046 -11.442 -4.631 1.00 0.00 65 TYR A O 13
ATOM 14975 N N . ASP A 1 66 ? 5.019 -12.235 -5.186 1.00 0.00 66 ASP A N 13
ATOM 14976 C CA . ASP A 1 66 ? 4.874 -13.303 -4.199 1.00 0.00 66 ASP A CA 13
ATOM 14977 C C . ASP A 1 66 ? 6.079 -14.237 -4.130 1.00 0.00 66 ASP A C 13
ATOM 14978 O O . ASP A 1 66 ? 6.378 -14.764 -3.058 1.00 0.00 66 ASP A O 13
ATOM 14987 N N . LYS A 1 67 ? 6.789 -14.430 -5.245 1.00 0.00 67 LYS A N 13
ATOM 14988 C CA . LYS A 1 67 ? 8.030 -15.218 -5.285 1.00 0.00 67 LYS A CA 13
ATOM 14989 C C . LYS A 1 67 ? 9.246 -14.464 -5.833 1.00 0.00 67 LYS A C 13
ATOM 14990 O O . LYS A 1 67 ? 10.267 -15.082 -6.135 1.00 0.00 67 LYS A O 13
ATOM 15009 N N . GLY A 1 68 ? 9.163 -13.148 -6.008 1.00 0.00 68 GLY A N 13
ATOM 15010 C CA . GLY A 1 68 ? 10.195 -12.445 -6.740 1.00 0.00 68 GLY A CA 13
ATOM 15011 C C . GLY A 1 68 ? 10.089 -10.940 -6.613 1.00 0.00 68 GLY A C 13
ATOM 15012 O O . GLY A 1 68 ? 10.821 -10.341 -5.822 1.00 0.00 68 GLY A O 13
ATOM 15016 N N . GLY A 1 69 ? 9.188 -10.326 -7.382 1.00 0.00 69 GLY A N 13
ATOM 15017 C CA . GLY A 1 69 ? 8.991 -8.885 -7.357 1.00 0.00 69 GLY A CA 13
ATOM 15018 C C . GLY A 1 69 ? 9.967 -8.098 -8.217 1.00 0.00 69 GLY A C 13
ATOM 15019 O O . GLY A 1 69 ? 9.807 -6.880 -8.292 1.00 0.00 69 GLY A O 13
ATOM 15023 N N . GLU A 1 70 ? 10.928 -8.730 -8.899 1.00 0.00 70 GLU A N 13
ATOM 15024 C CA . GLU A 1 70 ? 11.914 -8.051 -9.714 1.00 0.00 70 GLU A CA 13
ATOM 15025 C C . GLU A 1 70 ? 12.435 -9.034 -10.768 1.00 0.00 70 GLU A C 13
ATOM 15026 O O . GLU A 1 70 ? 13.588 -8.930 -11.182 1.00 0.00 70 GLU A O 13
ATOM 15038 N N . GLN A 1 71 ? 11.551 -9.941 -11.228 1.00 0.00 71 GLN A N 13
ATOM 15039 C CA . GLN A 1 71 ? 11.775 -10.973 -12.247 1.00 0.00 71 GLN A CA 13
ATOM 15040 C C . GLN A 1 71 ? 13.091 -11.697 -12.003 1.00 0.00 71 GLN A C 13
ATOM 15041 O O . GLN A 1 71 ? 13.331 -12.079 -10.839 1.00 0.00 71 GLN A O 13
ATOM 15055 N N . GLY A 1 1 ? 16.040 3.835 14.970 1.00 0.00 1 GLY A N 14
ATOM 15056 C CA . GLY A 1 1 ? 15.662 3.121 13.745 1.00 0.00 1 GLY A CA 14
ATOM 15057 C C . GLY A 1 1 ? 15.342 4.111 12.644 1.00 0.00 1 GLY A C 14
ATOM 15058 O O . GLY A 1 1 ? 14.422 4.916 12.790 1.00 0.00 1 GLY A O 14
ATOM 15062 N N . MET A 1 2 ? 16.100 4.061 11.550 1.00 0.00 2 MET A N 14
ATOM 15063 C CA . MET A 1 2 ? 15.888 4.836 10.332 1.00 0.00 2 MET A CA 14
ATOM 15064 C C . MET A 1 2 ? 15.946 3.902 9.113 1.00 0.00 2 MET A C 14
ATOM 15065 O O . MET A 1 2 ? 16.098 4.362 7.981 1.00 0.00 2 MET A O 14
ATOM 15079 N N . VAL A 1 3 ? 15.793 2.590 9.325 1.00 0.00 3 VAL A N 14
ATOM 15080 C CA . VAL A 1 3 ? 15.459 1.648 8.267 1.00 0.00 3 VAL A CA 14
ATOM 15081 C C . VAL A 1 3 ? 14.073 2.059 7.770 1.00 0.00 3 VAL A C 14
ATOM 15082 O O . VAL A 1 3 ? 13.101 2.003 8.533 1.00 0.00 3 VAL A O 14
ATOM 15095 N N . LYS A 1 4 ? 14.008 2.514 6.516 1.00 0.00 4 LYS A N 14
ATOM 15096 C CA . LYS A 1 4 ? 12.773 2.866 5.818 1.00 0.00 4 LYS A CA 14
ATOM 15097 C C . LYS A 1 4 ? 12.665 2.109 4.493 1.00 0.00 4 LYS A C 14
ATOM 15098 O O . LYS A 1 4 ? 11.841 2.427 3.640 1.00 0.00 4 LYS A O 14
ATOM 15117 N N . GLU A 1 5 ? 13.490 1.080 4.327 1.00 0.00 5 GLU A N 14
ATOM 15118 C CA . GLU A 1 5 ? 13.272 0.053 3.328 1.00 0.00 5 GLU A CA 14
ATOM 15119 C C . GLU A 1 5 ? 12.282 -0.930 3.938 1.00 0.00 5 GLU A C 14
ATOM 15120 O O . GLU A 1 5 ? 12.425 -1.322 5.102 1.00 0.00 5 GLU A O 14
ATOM 15132 N N . THR A 1 6 ? 11.217 -1.244 3.204 1.00 0.00 6 THR A N 14
ATOM 15133 C CA . THR A 1 6 ? 10.248 -2.273 3.518 1.00 0.00 6 THR A CA 14
ATOM 15134 C C . THR A 1 6 ? 9.423 -2.523 2.250 1.00 0.00 6 THR A C 14
ATOM 15135 O O . THR A 1 6 ? 9.350 -1.667 1.357 1.00 0.00 6 THR A O 14
ATOM 15146 N N . THR A 1 7 ? 8.783 -3.684 2.171 1.00 0.00 7 THR A N 14
ATOM 15147 C CA . THR A 1 7 ? 7.897 -4.005 1.074 1.00 0.00 7 THR A CA 14
ATOM 15148 C C . THR A 1 7 ? 6.604 -3.196 1.144 1.00 0.00 7 THR A C 14
ATOM 15149 O O . THR A 1 7 ? 6.302 -2.502 2.120 1.00 0.00 7 THR A O 14
ATOM 15160 N N . TYR A 1 8 ? 5.814 -3.371 0.090 1.00 0.00 8 TYR A N 14
ATOM 15161 C CA . TYR A 1 8 ? 4.590 -2.623 -0.189 1.00 0.00 8 TYR A CA 14
ATOM 15162 C C . TYR A 1 8 ? 3.507 -2.750 0.883 1.00 0.00 8 TYR A C 14
ATOM 15163 O O . TYR A 1 8 ? 2.732 -1.816 1.085 1.00 0.00 8 TYR A O 14
ATOM 15181 N N . TYR A 1 9 ? 3.465 -3.868 1.604 1.00 0.00 9 TYR A N 14
ATOM 15182 C CA . TYR A 1 9 ? 2.572 -4.032 2.736 1.00 0.00 9 TYR A CA 14
ATOM 15183 C C . TYR A 1 9 ? 2.811 -2.960 3.796 1.00 0.00 9 TYR A C 14
ATOM 15184 O O . TYR A 1 9 ? 1.865 -2.302 4.226 1.00 0.00 9 TYR A O 14
ATOM 15202 N N . ASP A 1 10 ? 4.064 -2.792 4.229 1.00 0.00 10 ASP A N 14
ATOM 15203 C CA . ASP A 1 10 ? 4.349 -1.971 5.403 1.00 0.00 10 ASP A CA 14
ATOM 15204 C C . ASP A 1 10 ? 4.019 -0.515 5.148 1.00 0.00 10 ASP A C 14
ATOM 15205 O O . ASP A 1 10 ? 3.642 0.221 6.069 1.00 0.00 10 ASP A O 14
ATOM 15214 N N . VAL A 1 11 ? 4.147 -0.127 3.877 1.00 0.00 11 VAL A N 14
ATOM 15215 C CA . VAL A 1 11 ? 3.807 1.188 3.392 1.00 0.00 11 VAL A CA 14
ATOM 15216 C C . VAL A 1 11 ? 2.338 1.459 3.704 1.00 0.00 11 VAL A C 14
ATOM 15217 O O . VAL A 1 11 ? 1.981 2.532 4.189 1.00 0.00 11 VAL A O 14
ATOM 15230 N N . LEU A 1 12 ? 1.482 0.475 3.431 1.00 0.00 12 LEU A N 14
ATOM 15231 C CA . LEU A 1 12 ? 0.038 0.573 3.522 1.00 0.00 12 LEU A CA 14
ATOM 15232 C C . LEU A 1 12 ? -0.469 0.282 4.940 1.00 0.00 12 LEU A C 14
ATOM 15233 O O . LEU A 1 12 ? -1.665 0.045 5.122 1.00 0.00 12 LEU A O 14
ATOM 15249 N N . GLY A 1 13 ? 0.407 0.305 5.951 1.00 0.00 13 GLY A N 14
ATOM 15250 C CA . GLY A 1 13 ? 0.000 0.173 7.347 1.00 0.00 13 GLY A CA 14
ATOM 15251 C C . GLY A 1 13 ? -0.607 -1.199 7.641 1.00 0.00 13 GLY A C 14
ATOM 15252 O O . GLY A 1 13 ? -1.418 -1.342 8.567 1.00 0.00 13 GLY A O 14
ATOM 15256 N N . VAL A 1 14 ? -0.236 -2.216 6.860 1.00 0.00 14 VAL A N 14
ATOM 15257 C CA . VAL A 1 14 ? -0.642 -3.600 7.037 1.00 0.00 14 VAL A CA 14
ATOM 15258 C C . VAL A 1 14 ? 0.623 -4.418 7.253 1.00 0.00 14 VAL A C 14
ATOM 15259 O O . VAL A 1 14 ? 1.679 -4.096 6.715 1.00 0.00 14 VAL A O 14
ATOM 15272 N N . LYS A 1 15 ? 0.533 -5.489 8.041 1.00 0.00 15 LYS A N 14
ATOM 15273 C CA . LYS A 1 15 ? 1.643 -6.394 8.245 1.00 0.00 15 LYS A CA 14
ATOM 15274 C C . LYS A 1 15 ? 1.987 -7.076 6.906 1.00 0.00 15 LYS A C 14
ATOM 15275 O O . LYS A 1 15 ? 1.088 -7.288 6.081 1.00 0.00 15 LYS A O 14
ATOM 15294 N N . PRO A 1 16 ? 3.232 -7.540 6.702 1.00 0.00 16 PRO A N 14
ATOM 15295 C CA . PRO A 1 16 ? 3.693 -8.170 5.458 1.00 0.00 16 PRO A CA 14
ATOM 15296 C C . PRO A 1 16 ? 3.048 -9.521 5.125 1.00 0.00 16 PRO A C 14
ATOM 15297 O O . PRO A 1 16 ? 3.455 -10.183 4.174 1.00 0.00 16 PRO A O 14
ATOM 15308 N N . ASN A 1 17 ? 2.063 -9.952 5.902 1.00 0.00 17 ASN A N 14
ATOM 15309 C CA . ASN A 1 17 ? 1.299 -11.172 5.714 1.00 0.00 17 ASN A CA 14
ATOM 15310 C C . ASN A 1 17 ? -0.208 -10.877 5.680 1.00 0.00 17 ASN A C 14
ATOM 15311 O O . ASN A 1 17 ? -1.002 -11.803 5.864 1.00 0.00 17 ASN A O 14
ATOM 15322 N N . ALA A 1 18 ? -0.636 -9.628 5.431 1.00 0.00 18 ALA A N 14
ATOM 15323 C CA . ALA A 1 18 ? -2.044 -9.282 5.213 1.00 0.00 18 ALA A CA 14
ATOM 15324 C C . ALA A 1 18 ? -2.608 -9.946 3.949 1.00 0.00 18 ALA A C 14
ATOM 15325 O O . ALA A 1 18 ? -1.875 -10.329 3.028 1.00 0.00 18 ALA A O 14
ATOM 15332 N N . THR A 1 19 ? -3.931 -10.058 3.898 1.00 0.00 19 THR A N 14
ATOM 15333 C CA . THR A 1 19 ? -4.695 -10.535 2.760 1.00 0.00 19 THR A CA 14
ATOM 15334 C C . THR A 1 19 ? -5.012 -9.391 1.792 1.00 0.00 19 THR A C 14
ATOM 15335 O O . THR A 1 19 ? -5.065 -8.223 2.174 1.00 0.00 19 THR A O 14
ATOM 15346 N N . GLN A 1 20 ? -5.344 -9.730 0.546 1.00 0.00 20 GLN A N 14
ATOM 15347 C CA . GLN A 1 20 ? -5.842 -8.784 -0.457 1.00 0.00 20 GLN A CA 14
ATOM 15348 C C . GLN A 1 20 ? -7.081 -8.011 0.001 1.00 0.00 20 GLN A C 14
ATOM 15349 O O . GLN A 1 20 ? -7.376 -6.919 -0.486 1.00 0.00 20 GLN A O 14
ATOM 15363 N N . GLU A 1 21 ? -7.839 -8.592 0.920 1.00 0.00 21 GLU A N 14
ATOM 15364 C CA . GLU A 1 21 ? -9.111 -8.054 1.364 1.00 0.00 21 GLU A CA 14
ATOM 15365 C C . GLU A 1 21 ? -8.826 -6.999 2.431 1.00 0.00 21 GLU A C 14
ATOM 15366 O O . GLU A 1 21 ? -9.480 -5.952 2.455 1.00 0.00 21 GLU A O 14
ATOM 15378 N N . GLU A 1 22 ? -7.807 -7.261 3.262 1.00 0.00 22 GLU A N 14
ATOM 15379 C CA . GLU A 1 22 ? -7.234 -6.325 4.218 1.00 0.00 22 GLU A CA 14
ATOM 15380 C C . GLU A 1 22 ? -6.636 -5.139 3.475 1.00 0.00 22 GLU A C 14
ATOM 15381 O O . GLU A 1 22 ? -6.875 -4.011 3.891 1.00 0.00 22 GLU A O 14
ATOM 15393 N N . LEU A 1 23 ? -5.929 -5.343 2.350 1.00 0.00 23 LEU A N 14
ATOM 15394 C CA . LEU A 1 23 ? -5.430 -4.235 1.542 1.00 0.00 23 LEU A CA 14
ATOM 15395 C C . LEU A 1 23 ? -6.548 -3.243 1.234 1.00 0.00 23 LEU A C 14
ATOM 15396 O O . LEU A 1 23 ? -6.336 -2.037 1.343 1.00 0.00 23 LEU A O 14
ATOM 15412 N N . LYS A 1 24 ? -7.734 -3.726 0.864 1.00 0.00 24 LYS A N 14
ATOM 15413 C CA . LYS A 1 24 ? -8.858 -2.864 0.516 1.00 0.00 24 LYS A CA 14
ATOM 15414 C C . LYS A 1 24 ? -9.288 -2.031 1.723 1.00 0.00 24 LYS A C 14
ATOM 15415 O O . LYS A 1 24 ? -9.341 -0.803 1.635 1.00 0.00 24 LYS A O 14
ATOM 15434 N N . LYS A 1 25 ? -9.574 -2.673 2.863 1.00 0.00 25 LYS A N 14
ATOM 15435 C CA . LYS A 1 25 ? -9.973 -1.952 4.077 1.00 0.00 25 LYS A CA 14
ATOM 15436 C C . LYS A 1 25 ? -8.879 -0.979 4.525 1.00 0.00 25 LYS A C 14
ATOM 15437 O O . LYS A 1 25 ? -9.185 0.103 5.030 1.00 0.00 25 LYS A O 14
ATOM 15456 N N . ALA A 1 26 ? -7.606 -1.351 4.395 1.00 0.00 26 ALA A N 14
ATOM 15457 C CA . ALA A 1 26 ? -6.487 -0.500 4.762 1.00 0.00 26 ALA A CA 14
ATOM 15458 C C . ALA A 1 26 ? -6.435 0.730 3.862 1.00 0.00 26 ALA A C 14
ATOM 15459 O O . ALA A 1 26 ? -6.291 1.845 4.349 1.00 0.00 26 ALA A O 14
ATOM 15466 N N . TYR A 1 27 ? -6.599 0.549 2.556 1.00 0.00 27 TYR A N 14
ATOM 15467 C CA . TYR A 1 27 ? -6.516 1.642 1.600 1.00 0.00 27 TYR A CA 14
ATOM 15468 C C . TYR A 1 27 ? -7.554 2.705 1.937 1.00 0.00 27 TYR A C 14
ATOM 15469 O O . TYR A 1 27 ? -7.213 3.885 2.019 1.00 0.00 27 TYR A O 14
ATOM 15487 N N . ARG A 1 28 ? -8.807 2.303 2.185 1.00 0.00 28 ARG A N 14
ATOM 15488 C CA . ARG A 1 28 ? -9.837 3.247 2.601 1.00 0.00 28 ARG A CA 14
ATOM 15489 C C . ARG A 1 28 ? -9.389 4.032 3.831 1.00 0.00 28 ARG A C 14
ATOM 15490 O O . ARG A 1 28 ? -9.428 5.261 3.806 1.00 0.00 28 ARG A O 14
ATOM 15511 N N . LYS A 1 29 ? -8.945 3.364 4.905 1.00 0.00 29 LYS A N 14
ATOM 15512 C CA . LYS A 1 29 ? -8.600 4.073 6.142 1.00 0.00 29 LYS A CA 14
ATOM 15513 C C . LYS A 1 29 ? -7.424 5.044 5.912 1.00 0.00 29 LYS A C 14
ATOM 15514 O O . LYS A 1 29 ? -7.273 6.022 6.640 1.00 0.00 29 LYS A O 14
ATOM 15533 N N . LEU A 1 30 ? -6.578 4.768 4.918 1.00 0.00 30 LEU A N 14
ATOM 15534 C CA . LEU A 1 30 ? -5.442 5.584 4.519 1.00 0.00 30 LEU A CA 14
ATOM 15535 C C . LEU A 1 30 ? -5.898 6.781 3.706 1.00 0.00 30 LEU A C 14
ATOM 15536 O O . LEU A 1 30 ? -5.585 7.906 4.083 1.00 0.00 30 LEU A O 14
ATOM 15552 N N . ALA A 1 31 ? -6.622 6.584 2.608 1.00 0.00 31 ALA A N 14
ATOM 15553 C CA . ALA A 1 31 ? -7.092 7.686 1.779 1.00 0.00 31 ALA A CA 14
ATOM 15554 C C . ALA A 1 31 ? -7.958 8.646 2.601 1.00 0.00 31 ALA A C 14
ATOM 15555 O O . ALA A 1 31 ? -7.846 9.859 2.440 1.00 0.00 31 ALA A O 14
ATOM 15562 N N . LEU A 1 32 ? -8.759 8.125 3.537 1.00 0.00 32 LEU A N 14
ATOM 15563 C CA . LEU A 1 32 ? -9.560 8.924 4.459 1.00 0.00 32 LEU A CA 14
ATOM 15564 C C . LEU A 1 32 ? -8.708 9.719 5.463 1.00 0.00 32 LEU A C 14
ATOM 15565 O O . LEU A 1 32 ? -9.253 10.644 6.068 1.00 0.00 32 LEU A O 14
ATOM 15581 N N . LYS A 1 33 ? -7.420 9.401 5.646 1.00 0.00 33 LYS A N 14
ATOM 15582 C CA . LYS A 1 33 ? -6.487 10.032 6.586 1.00 0.00 33 LYS A CA 14
ATOM 15583 C C . LYS A 1 33 ? -5.586 11.029 5.861 1.00 0.00 33 LYS A C 14
ATOM 15584 O O . LYS A 1 33 ? -5.612 12.215 6.185 1.00 0.00 33 LYS A O 14
ATOM 15603 N N . TYR A 1 34 ? -4.794 10.554 4.899 1.00 0.00 34 TYR A N 14
ATOM 15604 C CA . TYR A 1 34 ? -3.775 11.307 4.165 1.00 0.00 34 TYR A CA 14
ATOM 15605 C C . TYR A 1 34 ? -4.373 12.197 3.059 1.00 0.00 34 TYR A C 14
ATOM 15606 O O . TYR A 1 34 ? -3.664 12.547 2.117 1.00 0.00 34 TYR A O 14
ATOM 15624 N N . HIS A 1 35 ? -5.680 12.494 3.094 1.00 0.00 35 HIS A N 14
ATOM 15625 C CA . HIS A 1 35 ? -6.337 13.087 1.939 1.00 0.00 35 HIS A CA 14
ATOM 15626 C C . HIS A 1 35 ? -5.750 14.485 1.682 1.00 0.00 35 HIS A C 14
ATOM 15627 O O . HIS A 1 35 ? -5.601 15.244 2.640 1.00 0.00 35 HIS A O 14
ATOM 15641 N N . PRO A 1 36 ? -5.567 14.913 0.421 1.00 0.00 36 PRO A N 14
ATOM 15642 C CA . PRO A 1 36 ? -4.846 16.153 0.127 1.00 0.00 36 PRO A CA 14
ATOM 15643 C C . PRO A 1 36 ? -5.609 17.398 0.578 1.00 0.00 36 PRO A C 14
ATOM 15644 O O . PRO A 1 36 ? -5.004 18.391 0.981 1.00 0.00 36 PRO A O 14
ATOM 15655 N N . ASP A 1 37 ? -6.938 17.319 0.548 1.00 0.00 37 ASP A N 14
ATOM 15656 C CA . ASP A 1 37 ? -7.872 18.352 0.985 1.00 0.00 37 ASP A CA 14
ATOM 15657 C C . ASP A 1 37 ? -7.572 18.829 2.408 1.00 0.00 37 ASP A C 14
ATOM 15658 O O . ASP A 1 37 ? -7.573 20.029 2.693 1.00 0.00 37 ASP A O 14
ATOM 15667 N N . LYS A 1 38 ? -7.296 17.891 3.318 1.00 0.00 38 LYS A N 14
ATOM 15668 C CA . LYS A 1 38 ? -7.152 18.161 4.746 1.00 0.00 38 LYS A CA 14
ATOM 15669 C C . LYS A 1 38 ? -5.777 17.776 5.282 1.00 0.00 38 LYS A C 14
ATOM 15670 O O . LYS A 1 38 ? -5.538 17.955 6.474 1.00 0.00 38 LYS A O 14
ATOM 15689 N N . ASN A 1 39 ? -4.873 17.278 4.439 1.00 0.00 39 ASN A N 14
ATOM 15690 C CA . ASN A 1 39 ? -3.493 16.986 4.796 1.00 0.00 39 ASN A CA 14
ATOM 15691 C C . ASN A 1 39 ? -2.572 17.303 3.606 1.00 0.00 39 ASN A C 14
ATOM 15692 O O . ASN A 1 39 ? -2.028 16.390 2.979 1.00 0.00 39 ASN A O 14
ATOM 15703 N N . PRO A 1 40 ? -2.376 18.594 3.275 1.00 0.00 40 PRO A N 14
ATOM 15704 C CA . PRO A 1 40 ? -1.485 19.001 2.188 1.00 0.00 40 PRO A CA 14
ATOM 15705 C C . PRO A 1 40 ? -0.054 18.550 2.462 1.00 0.00 40 PRO A C 14
ATOM 15706 O O . PRO A 1 40 ? 0.714 18.290 1.537 1.00 0.00 40 PRO A O 14
ATOM 15717 N N . ASN A 1 41 ? 0.309 18.463 3.744 1.00 0.00 41 ASN A N 14
ATOM 15718 C CA . ASN A 1 41 ? 1.642 18.162 4.222 1.00 0.00 41 ASN A CA 14
ATOM 15719 C C . ASN A 1 41 ? 2.071 16.774 3.763 1.00 0.00 41 ASN A C 14
ATOM 15720 O O . ASN A 1 41 ? 3.268 16.532 3.601 1.00 0.00 41 ASN A O 14
ATOM 15731 N N . GLU A 1 42 ? 1.110 15.874 3.530 1.00 0.00 42 GLU A N 14
ATOM 15732 C CA . GLU A 1 42 ? 1.337 14.483 3.154 1.00 0.00 42 GLU A CA 14
ATOM 15733 C C . GLU A 1 42 ? 0.742 14.182 1.763 1.00 0.00 42 GLU A C 14
ATOM 15734 O O . GLU A 1 42 ? 0.579 13.019 1.394 1.00 0.00 42 GLU A O 14
ATOM 15746 N N . GLY A 1 43 ? 0.433 15.214 0.971 1.00 0.00 43 GLY A N 14
ATOM 15747 C CA . GLY A 1 43 ? -0.184 15.067 -0.342 1.00 0.00 43 GLY A CA 14
ATOM 15748 C C . GLY A 1 43 ? 0.741 14.357 -1.333 1.00 0.00 43 GLY A C 14
ATOM 15749 O O . GLY A 1 43 ? 0.242 13.597 -2.169 1.00 0.00 43 GLY A O 14
ATOM 15753 N N . GLU A 1 44 ? 2.069 14.531 -1.236 1.00 0.00 44 GLU A N 14
ATOM 15754 C CA . GLU A 1 44 ? 3.017 13.707 -1.991 1.00 0.00 44 GLU A CA 14
ATOM 15755 C C . GLU A 1 44 ? 2.950 12.278 -1.469 1.00 0.00 44 GLU A C 14
ATOM 15756 O O . GLU A 1 44 ? 2.830 11.379 -2.287 1.00 0.00 44 GLU A O 14
ATOM 15768 N N . LYS A 1 45 ? 2.959 12.051 -0.153 1.00 0.00 45 LYS A N 14
ATOM 15769 C CA . LYS A 1 45 ? 2.969 10.729 0.481 1.00 0.00 45 LYS A CA 14
ATOM 15770 C C . LYS A 1 45 ? 1.820 9.846 0.027 1.00 0.00 45 LYS A C 14
ATOM 15771 O O . LYS A 1 45 ? 1.956 8.626 0.068 1.00 0.00 45 LYS A O 14
ATOM 15790 N N . PHE A 1 46 ? 0.717 10.422 -0.440 1.00 0.00 46 PHE A N 14
ATOM 15791 C CA . PHE A 1 46 ? -0.336 9.669 -1.107 1.00 0.00 46 PHE A CA 14
ATOM 15792 C C . PHE A 1 46 ? 0.242 8.743 -2.181 1.00 0.00 46 PHE A C 14
ATOM 15793 O O . PHE A 1 46 ? -0.183 7.598 -2.299 1.00 0.00 46 PHE A O 14
ATOM 15810 N N . LYS A 1 47 ? 1.263 9.203 -2.901 1.00 0.00 47 LYS A N 14
ATOM 15811 C CA . LYS A 1 47 ? 1.955 8.479 -3.952 1.00 0.00 47 LYS A CA 14
ATOM 15812 C C . LYS A 1 47 ? 2.526 7.143 -3.484 1.00 0.00 47 LYS A C 14
ATOM 15813 O O . LYS A 1 47 ? 2.598 6.199 -4.267 1.00 0.00 47 LYS A O 14
ATOM 15832 N N . GLN A 1 48 ? 2.966 7.045 -2.225 1.00 0.00 48 GLN A N 14
ATOM 15833 C CA . GLN A 1 48 ? 3.440 5.784 -1.662 1.00 0.00 48 GLN A CA 14
ATOM 15834 C C . GLN A 1 48 ? 2.292 4.765 -1.632 1.00 0.00 48 GLN A C 14
ATOM 15835 O O . GLN A 1 48 ? 2.530 3.578 -1.868 1.00 0.00 48 GLN A O 14
ATOM 15849 N N . ILE A 1 49 ? 1.066 5.229 -1.355 1.00 0.00 49 ILE A N 14
ATOM 15850 C CA . ILE A 1 49 ? -0.135 4.433 -1.151 1.00 0.00 49 ILE A CA 14
ATOM 15851 C C . ILE A 1 49 ? -0.554 3.832 -2.501 1.00 0.00 49 ILE A C 14
ATOM 15852 O O . ILE A 1 49 ? -0.764 2.623 -2.602 1.00 0.00 49 ILE A O 14
ATOM 15868 N N . SER A 1 50 ? -0.658 4.653 -3.546 1.00 0.00 50 SER A N 14
ATOM 15869 C CA . SER A 1 50 ? -0.952 4.215 -4.908 1.00 0.00 50 SER A CA 14
ATOM 15870 C C . SER A 1 50 ? 0.121 3.240 -5.399 1.00 0.00 50 SER A C 14
ATOM 15871 O O . SER A 1 50 ? -0.207 2.105 -5.741 1.00 0.00 50 SER A O 14
ATOM 15879 N N . GLN A 1 51 ? 1.397 3.644 -5.391 1.00 0.00 51 GLN A N 14
ATOM 15880 C CA . GLN A 1 51 ? 2.517 2.868 -5.919 1.00 0.00 51 GLN A CA 14
ATOM 15881 C C . GLN A 1 51 ? 2.663 1.502 -5.224 1.00 0.00 51 GLN A C 14
ATOM 15882 O O . GLN A 1 51 ? 3.257 0.580 -5.782 1.00 0.00 51 GLN A O 14
ATOM 15896 N N . ALA A 1 52 ? 2.161 1.363 -3.992 1.00 0.00 52 ALA A N 14
ATOM 15897 C CA . ALA A 1 52 ? 2.102 0.098 -3.275 1.00 0.00 52 ALA A CA 14
ATOM 15898 C C . ALA A 1 52 ? 0.881 -0.724 -3.680 1.00 0.00 52 ALA A C 14
ATOM 15899 O O . ALA A 1 52 ? 1.028 -1.895 -4.038 1.00 0.00 52 ALA A O 14
ATOM 15906 N N . TYR A 1 53 ? -0.313 -0.126 -3.617 1.00 0.00 53 TYR A N 14
ATOM 15907 C CA . TYR A 1 53 ? -1.547 -0.839 -3.923 1.00 0.00 53 TYR A CA 14
ATOM 15908 C C . TYR A 1 53 ? -1.570 -1.302 -5.384 1.00 0.00 53 TYR A C 14
ATOM 15909 O O . TYR A 1 53 ? -2.232 -2.288 -5.678 1.00 0.00 53 TYR A O 14
ATOM 15927 N N . GLU A 1 54 ? -0.830 -0.644 -6.281 1.00 0.00 54 GLU A N 14
ATOM 15928 C CA . GLU A 1 54 ? -0.784 -0.966 -7.708 1.00 0.00 54 GLU A CA 14
ATOM 15929 C C . GLU A 1 54 ? -0.182 -2.354 -7.936 1.00 0.00 54 GLU A C 14
ATOM 15930 O O . GLU A 1 54 ? -0.633 -3.093 -8.802 1.00 0.00 54 GLU A O 14
ATOM 15942 N N . VAL A 1 55 ? 0.843 -2.722 -7.164 1.00 0.00 55 VAL A N 14
ATOM 15943 C CA . VAL A 1 55 ? 1.452 -4.050 -7.259 1.00 0.00 55 VAL A CA 14
ATOM 15944 C C . VAL A 1 55 ? 0.546 -5.087 -6.589 1.00 0.00 55 VAL A C 14
ATOM 15945 O O . VAL A 1 55 ? 0.551 -6.264 -6.952 1.00 0.00 55 VAL A O 14
ATOM 15958 N N . LEU A 1 56 ? -0.241 -4.654 -5.610 1.00 0.00 56 LEU A N 14
ATOM 15959 C CA . LEU A 1 56 ? -1.053 -5.511 -4.769 1.00 0.00 56 LEU A CA 14
ATOM 15960 C C . LEU A 1 56 ? -2.518 -5.511 -5.212 1.00 0.00 56 LEU A C 14
ATOM 15961 O O . LEU A 1 56 ? -3.345 -5.974 -4.434 1.00 0.00 56 LEU A O 14
ATOM 15977 N N . SER A 1 57 ? -2.896 -4.983 -6.376 1.00 0.00 57 SER A N 14
ATOM 15978 C CA . SER A 1 57 ? -4.294 -4.861 -6.784 1.00 0.00 57 SER A CA 14
ATOM 15979 C C . SER A 1 57 ? -4.837 -6.138 -7.430 1.00 0.00 57 SER A C 14
ATOM 15980 O O . SER A 1 57 ? -6.049 -6.380 -7.409 1.00 0.00 57 SER A O 14
ATOM 15988 N N . ASP A 1 58 ? -3.949 -6.924 -8.040 1.00 0.00 58 ASP A N 14
ATOM 15989 C CA . ASP A 1 58 ? -4.257 -7.858 -9.112 1.00 0.00 58 ASP A CA 14
ATOM 15990 C C . ASP A 1 58 ? -3.608 -9.196 -8.815 1.00 0.00 58 ASP A C 14
ATOM 15991 O O . ASP A 1 58 ? -2.445 -9.211 -8.410 1.00 0.00 58 ASP A O 14
ATOM 16000 N N . ALA A 1 59 ? -4.301 -10.312 -9.061 1.00 0.00 59 ALA A N 14
ATOM 16001 C CA . ALA A 1 59 ? -3.732 -11.627 -8.812 1.00 0.00 59 ALA A CA 14
ATOM 16002 C C . ALA A 1 59 ? -2.487 -11.882 -9.660 1.00 0.00 59 ALA A C 14
ATOM 16003 O O . ALA A 1 59 ? -1.598 -12.606 -9.208 1.00 0.00 59 ALA A O 14
ATOM 16010 N N . LYS A 1 60 ? -2.408 -11.324 -10.873 1.00 0.00 60 LYS A N 14
ATOM 16011 C CA . LYS A 1 60 ? -1.283 -11.530 -11.772 1.00 0.00 60 LYS A CA 14
ATOM 16012 C C . LYS A 1 60 ? -0.088 -10.740 -11.267 1.00 0.00 60 LYS A C 14
ATOM 16013 O O . LYS A 1 60 ? 0.999 -11.302 -11.171 1.00 0.00 60 LYS A O 14
ATOM 16032 N N . LYS A 1 61 ? -0.255 -9.449 -10.951 1.00 0.00 61 LYS A N 14
ATOM 16033 C CA . LYS A 1 61 ? 0.839 -8.690 -10.332 1.00 0.00 61 LYS A CA 14
ATOM 16034 C C . LYS A 1 61 ? 1.246 -9.372 -9.040 1.00 0.00 61 LYS A C 14
ATOM 16035 O O . LYS A 1 61 ? 2.433 -9.643 -8.858 1.00 0.00 61 LYS A O 14
ATOM 16054 N N . ARG A 1 62 ? 0.292 -9.653 -8.153 1.00 0.00 62 ARG A N 14
ATOM 16055 C CA . ARG A 1 62 ? 0.652 -10.146 -6.831 1.00 0.00 62 ARG A CA 14
ATOM 16056 C C . ARG A 1 62 ? 1.378 -11.490 -6.897 1.00 0.00 62 ARG A C 14
ATOM 16057 O O . ARG A 1 62 ? 2.263 -11.725 -6.083 1.00 0.00 62 ARG A O 14
ATOM 16078 N N . GLU A 1 63 ? 1.074 -12.355 -7.866 1.00 0.00 63 GLU A N 14
ATOM 16079 C CA . GLU A 1 63 ? 1.731 -13.658 -8.001 1.00 0.00 63 GLU A CA 14
ATOM 16080 C C . GLU A 1 63 ? 3.240 -13.501 -8.218 1.00 0.00 63 GLU A C 14
ATOM 16081 O O . GLU A 1 63 ? 4.035 -14.309 -7.730 1.00 0.00 63 GLU A O 14
ATOM 16093 N N . LEU A 1 64 ? 3.635 -12.460 -8.958 1.00 0.00 64 LEU A N 14
ATOM 16094 C CA . LEU A 1 64 ? 5.029 -12.198 -9.288 1.00 0.00 64 LEU A CA 14
ATOM 16095 C C . LEU A 1 64 ? 5.697 -11.373 -8.204 1.00 0.00 64 LEU A C 14
ATOM 16096 O O . LEU A 1 64 ? 6.908 -11.483 -8.048 1.00 0.00 64 LEU A O 14
ATOM 16112 N N . TYR A 1 65 ? 4.936 -10.557 -7.475 1.00 0.00 65 TYR A N 14
ATOM 16113 C CA . TYR A 1 65 ? 5.344 -9.881 -6.252 1.00 0.00 65 TYR A CA 14
ATOM 16114 C C . TYR A 1 65 ? 5.714 -10.876 -5.161 1.00 0.00 65 TYR A C 14
ATOM 16115 O O . TYR A 1 65 ? 6.749 -10.703 -4.517 1.00 0.00 65 TYR A O 14
ATOM 16133 N N . ASP A 1 66 ? 4.904 -11.924 -4.985 1.00 0.00 66 ASP A N 14
ATOM 16134 C CA . ASP A 1 66 ? 5.008 -12.880 -3.881 1.00 0.00 66 ASP A CA 14
ATOM 16135 C C . ASP A 1 66 ? 6.395 -13.526 -3.820 1.00 0.00 66 ASP A C 14
ATOM 16136 O O . ASP A 1 66 ? 6.868 -13.885 -2.740 1.00 0.00 66 ASP A O 14
ATOM 16145 N N . LYS A 1 67 ? 7.079 -13.594 -4.968 1.00 0.00 67 LYS A N 14
ATOM 16146 C CA . LYS A 1 67 ? 8.460 -14.046 -5.103 1.00 0.00 67 LYS A CA 14
ATOM 16147 C C . LYS A 1 67 ? 9.293 -13.140 -6.032 1.00 0.00 67 LYS A C 14
ATOM 16148 O O . LYS A 1 67 ? 10.177 -13.635 -6.738 1.00 0.00 67 LYS A O 14
ATOM 16167 N N . GLY A 1 68 ? 9.020 -11.834 -6.088 1.00 0.00 68 GLY A N 14
ATOM 16168 C CA . GLY A 1 68 ? 9.777 -10.915 -6.932 1.00 0.00 68 GLY A CA 14
ATOM 16169 C C . GLY A 1 68 ? 9.274 -9.472 -6.859 1.00 0.00 68 GLY A C 14
ATOM 16170 O O . GLY A 1 68 ? 9.796 -8.684 -6.079 1.00 0.00 68 GLY A O 14
ATOM 16174 N N . GLY A 1 69 ? 8.292 -9.086 -7.686 1.00 0.00 69 GLY A N 14
ATOM 16175 C CA . GLY A 1 69 ? 7.710 -7.733 -7.710 1.00 0.00 69 GLY A CA 14
ATOM 16176 C C . GLY A 1 69 ? 8.478 -6.766 -8.607 1.00 0.00 69 GLY A C 14
ATOM 16177 O O . GLY A 1 69 ? 8.067 -5.621 -8.799 1.00 0.00 69 GLY A O 14
ATOM 16181 N N . GLU A 1 70 ? 9.565 -7.241 -9.200 1.00 0.00 70 GLU A N 14
ATOM 16182 C CA . GLU A 1 70 ? 10.478 -6.544 -10.099 1.00 0.00 70 GLU A CA 14
ATOM 16183 C C . GLU A 1 70 ? 10.517 -7.218 -11.481 1.00 0.00 70 GLU A C 14
ATOM 16184 O O . GLU A 1 70 ? 11.450 -7.108 -12.280 1.00 0.00 70 GLU A O 14
ATOM 16196 N N . GLN A 1 71 ? 9.446 -7.947 -11.741 1.00 0.00 71 GLN A N 14
ATOM 16197 C CA . GLN A 1 71 ? 8.946 -8.473 -12.993 1.00 0.00 71 GLN A CA 14
ATOM 16198 C C . GLN A 1 71 ? 7.432 -8.316 -12.947 1.00 0.00 71 GLN A C 14
ATOM 16199 O O . GLN A 1 71 ? 6.885 -8.073 -11.841 1.00 0.00 71 GLN A O 14
ATOM 16213 N N . GLY A 1 1 ? 14.635 5.226 15.953 1.00 0.00 1 GLY A N 15
ATOM 16214 C CA . GLY A 1 1 ? 15.416 4.326 15.094 1.00 0.00 1 GLY A CA 15
ATOM 16215 C C . GLY A 1 1 ? 15.467 4.826 13.658 1.00 0.00 1 GLY A C 15
ATOM 16216 O O . GLY A 1 1 ? 15.149 5.988 13.386 1.00 0.00 1 GLY A O 15
ATOM 16220 N N . MET A 1 2 ? 15.863 3.954 12.725 1.00 0.00 2 MET A N 15
ATOM 16221 C CA . MET A 1 2 ? 16.088 4.322 11.321 1.00 0.00 2 MET A CA 15
ATOM 16222 C C . MET A 1 2 ? 15.417 3.384 10.318 1.00 0.00 2 MET A C 15
ATOM 16223 O O . MET A 1 2 ? 15.731 3.437 9.138 1.00 0.00 2 MET A O 15
ATOM 16237 N N . VAL A 1 3 ? 14.509 2.520 10.762 1.00 0.00 3 VAL A N 15
ATOM 16238 C CA . VAL A 1 3 ? 13.680 1.700 9.885 1.00 0.00 3 VAL A CA 15
ATOM 16239 C C . VAL A 1 3 ? 12.692 2.602 9.145 1.00 0.00 3 VAL A C 15
ATOM 16240 O O . VAL A 1 3 ? 11.718 3.075 9.731 1.00 0.00 3 VAL A O 15
ATOM 16253 N N . LYS A 1 4 ? 12.972 2.906 7.877 1.00 0.00 4 LYS A N 15
ATOM 16254 C CA . LYS A 1 4 ? 12.019 3.495 6.945 1.00 0.00 4 LYS A CA 15
ATOM 16255 C C . LYS A 1 4 ? 12.118 2.821 5.576 1.00 0.00 4 LYS A C 15
ATOM 16256 O O . LYS A 1 4 ? 11.814 3.452 4.561 1.00 0.00 4 LYS A O 15
ATOM 16275 N N . GLU A 1 5 ? 12.521 1.555 5.511 1.00 0.00 5 GLU A N 15
ATOM 16276 C CA . GLU A 1 5 ? 12.423 0.759 4.299 1.00 0.00 5 GLU A CA 15
ATOM 16277 C C . GLU A 1 5 ? 11.616 -0.492 4.622 1.00 0.00 5 GLU A C 15
ATOM 16278 O O . GLU A 1 5 ? 11.920 -1.210 5.573 1.00 0.00 5 GLU A O 15
ATOM 16290 N N . THR A 1 6 ? 10.558 -0.735 3.854 1.00 0.00 6 THR A N 15
ATOM 16291 C CA . THR A 1 6 ? 9.796 -1.970 3.869 1.00 0.00 6 THR A CA 15
ATOM 16292 C C . THR A 1 6 ? 9.164 -2.165 2.495 1.00 0.00 6 THR A C 15
ATOM 16293 O O . THR A 1 6 ? 9.145 -1.252 1.663 1.00 0.00 6 THR A O 15
ATOM 16304 N N . THR A 1 7 ? 8.615 -3.350 2.268 1.00 0.00 7 THR A N 15
ATOM 16305 C CA . THR A 1 7 ? 7.795 -3.609 1.112 1.00 0.00 7 THR A CA 15
ATOM 16306 C C . THR A 1 7 ? 6.404 -3.001 1.314 1.00 0.00 7 THR A C 15
ATOM 16307 O O . THR A 1 7 ? 6.049 -2.454 2.362 1.00 0.00 7 THR A O 15
ATOM 16318 N N . TYR A 1 8 ? 5.604 -3.177 0.273 1.00 0.00 8 TYR A N 15
ATOM 16319 C CA . TYR A 1 8 ? 4.286 -2.606 0.049 1.00 0.00 8 TYR A CA 15
ATOM 16320 C C . TYR A 1 8 ? 3.244 -2.951 1.115 1.00 0.00 8 TYR A C 15
ATOM 16321 O O . TYR A 1 8 ? 2.246 -2.248 1.243 1.00 0.00 8 TYR A O 15
ATOM 16339 N N . TYR A 1 9 ? 3.501 -3.962 1.935 1.00 0.00 9 TYR A N 15
ATOM 16340 C CA . TYR A 1 9 ? 2.707 -4.275 3.105 1.00 0.00 9 TYR A CA 15
ATOM 16341 C C . TYR A 1 9 ? 2.814 -3.170 4.158 1.00 0.00 9 TYR A C 15
ATOM 16342 O O . TYR A 1 9 ? 1.826 -2.490 4.428 1.00 0.00 9 TYR A O 15
ATOM 16360 N N . ASP A 1 10 ? 3.997 -2.945 4.734 1.00 0.00 10 ASP A N 15
ATOM 16361 C CA . ASP A 1 10 ? 4.148 -1.986 5.838 1.00 0.00 10 ASP A CA 15
ATOM 16362 C C . ASP A 1 10 ? 3.908 -0.550 5.367 1.00 0.00 10 ASP A C 15
ATOM 16363 O O . ASP A 1 10 ? 3.519 0.294 6.177 1.00 0.00 10 ASP A O 15
ATOM 16372 N N . VAL A 1 11 ? 4.060 -0.267 4.063 1.00 0.00 11 VAL A N 15
ATOM 16373 C CA . VAL A 1 11 ? 3.685 1.020 3.479 1.00 0.00 11 VAL A CA 15
ATOM 16374 C C . VAL A 1 11 ? 2.216 1.288 3.794 1.00 0.00 11 VAL A C 15
ATOM 16375 O O . VAL A 1 11 ? 1.847 2.381 4.228 1.00 0.00 11 VAL A O 15
ATOM 16388 N N . LEU A 1 12 ? 1.360 0.284 3.617 1.00 0.00 12 LEU A N 15
ATOM 16389 C CA . LEU A 1 12 ? -0.072 0.358 3.864 1.00 0.00 12 LEU A CA 15
ATOM 16390 C C . LEU A 1 12 ? -0.391 0.115 5.344 1.00 0.00 12 LEU A C 15
ATOM 16391 O O . LEU A 1 12 ? -1.549 -0.124 5.709 1.00 0.00 12 LEU A O 15
ATOM 16407 N N . GLY A 1 13 ? 0.626 0.174 6.205 1.00 0.00 13 GLY A N 15
ATOM 16408 C CA . GLY A 1 13 ? 0.518 -0.010 7.633 1.00 0.00 13 GLY A CA 15
ATOM 16409 C C . GLY A 1 13 ? -0.041 -1.381 7.967 1.00 0.00 13 GLY A C 15
ATOM 16410 O O . GLY A 1 13 ? -0.797 -1.486 8.937 1.00 0.00 13 GLY A O 15
ATOM 16414 N N . VAL A 1 14 ? 0.233 -2.407 7.154 1.00 0.00 14 VAL A N 15
ATOM 16415 C CA . VAL A 1 14 ? -0.360 -3.720 7.331 1.00 0.00 14 VAL A CA 15
ATOM 16416 C C . VAL A 1 14 ? 0.744 -4.767 7.310 1.00 0.00 14 VAL A C 15
ATOM 16417 O O . VAL A 1 14 ? 1.751 -4.620 6.622 1.00 0.00 14 VAL A O 15
ATOM 16430 N N . LYS A 1 15 ? 0.564 -5.832 8.092 1.00 0.00 15 LYS A N 15
ATOM 16431 C CA . LYS A 1 15 ? 1.557 -6.889 8.185 1.00 0.00 15 LYS A CA 15
ATOM 16432 C C . LYS A 1 15 ? 1.761 -7.570 6.826 1.00 0.00 15 LYS A C 15
ATOM 16433 O O . LYS A 1 15 ? 0.794 -7.736 6.084 1.00 0.00 15 LYS A O 15
ATOM 16452 N N . PRO A 1 16 ? 2.960 -8.102 6.535 1.00 0.00 16 PRO A N 15
ATOM 16453 C CA . PRO A 1 16 ? 3.226 -8.874 5.322 1.00 0.00 16 PRO A CA 15
ATOM 16454 C C . PRO A 1 16 ? 2.506 -10.234 5.326 1.00 0.00 16 PRO A C 15
ATOM 16455 O O . PRO A 1 16 ? 2.424 -10.922 4.303 1.00 0.00 16 PRO A O 15
ATOM 16466 N N . ASN A 1 17 ? 1.912 -10.604 6.464 1.00 0.00 17 ASN A N 15
ATOM 16467 C CA . ASN A 1 17 ? 1.119 -11.811 6.674 1.00 0.00 17 ASN A CA 15
ATOM 16468 C C . ASN A 1 17 ? -0.372 -11.548 6.422 1.00 0.00 17 ASN A C 15
ATOM 16469 O O . ASN A 1 17 ? -1.229 -12.111 7.109 1.00 0.00 17 ASN A O 15
ATOM 16480 N N . ALA A 1 18 ? -0.686 -10.601 5.532 1.00 0.00 18 ALA A N 15
ATOM 16481 C CA . ALA A 1 18 ? -2.039 -10.176 5.199 1.00 0.00 18 ALA A CA 15
ATOM 16482 C C . ALA A 1 18 ? -2.682 -11.061 4.126 1.00 0.00 18 ALA A C 15
ATOM 16483 O O . ALA A 1 18 ? -2.026 -11.921 3.531 1.00 0.00 18 ALA A O 15
ATOM 16490 N N . THR A 1 19 ? -3.946 -10.775 3.828 1.00 0.00 19 THR A N 15
ATOM 16491 C CA . THR A 1 19 ? -4.704 -11.260 2.690 1.00 0.00 19 THR A CA 15
ATOM 16492 C C . THR A 1 19 ? -5.129 -10.104 1.790 1.00 0.00 19 THR A C 15
ATOM 16493 O O . THR A 1 19 ? -5.214 -8.959 2.224 1.00 0.00 19 THR A O 15
ATOM 16504 N N . GLN A 1 20 ? -5.453 -10.392 0.532 1.00 0.00 20 GLN A N 15
ATOM 16505 C CA . GLN A 1 20 ? -5.858 -9.379 -0.435 1.00 0.00 20 GLN A CA 15
ATOM 16506 C C . GLN A 1 20 ? -7.129 -8.633 0.015 1.00 0.00 20 GLN A C 15
ATOM 16507 O O . GLN A 1 20 ? -7.316 -7.458 -0.308 1.00 0.00 20 GLN A O 15
ATOM 16521 N N . GLU A 1 21 ? -7.986 -9.282 0.804 1.00 0.00 21 GLU A N 15
ATOM 16522 C CA . GLU A 1 21 ? -9.191 -8.676 1.354 1.00 0.00 21 GLU A CA 15
ATOM 16523 C C . GLU A 1 21 ? -8.871 -7.721 2.504 1.00 0.00 21 GLU A C 15
ATOM 16524 O O . GLU A 1 21 ? -9.526 -6.687 2.663 1.00 0.00 21 GLU A O 15
ATOM 16536 N N . GLU A 1 22 ? -7.854 -8.058 3.298 1.00 0.00 22 GLU A N 15
ATOM 16537 C CA . GLU A 1 22 ? -7.319 -7.197 4.337 1.00 0.00 22 GLU A CA 15
ATOM 16538 C C . GLU A 1 22 ? -6.637 -5.992 3.698 1.00 0.00 22 GLU A C 15
ATOM 16539 O O . GLU A 1 22 ? -6.710 -4.898 4.254 1.00 0.00 22 GLU A O 15
ATOM 16551 N N . LEU A 1 23 ? -5.985 -6.152 2.537 1.00 0.00 23 LEU A N 15
ATOM 16552 C CA . LEU A 1 23 ? -5.312 -5.059 1.852 1.00 0.00 23 LEU A CA 15
ATOM 16553 C C . LEU A 1 23 ? -6.323 -3.976 1.523 1.00 0.00 23 LEU A C 15
ATOM 16554 O O . LEU A 1 23 ? -6.077 -2.799 1.776 1.00 0.00 23 LEU A O 15
ATOM 16570 N N . LYS A 1 24 ? -7.483 -4.376 0.997 1.00 0.00 24 LYS A N 15
ATOM 16571 C CA . LYS A 1 24 ? -8.549 -3.445 0.669 1.00 0.00 24 LYS A CA 15
ATOM 16572 C C . LYS A 1 24 ? -9.005 -2.677 1.910 1.00 0.00 24 LYS A C 15
ATOM 16573 O O . LYS A 1 24 ? -9.192 -1.459 1.846 1.00 0.00 24 LYS A O 15
ATOM 16592 N N . LYS A 1 25 ? -9.181 -3.360 3.049 1.00 0.00 25 LYS A N 15
ATOM 16593 C CA . LYS A 1 25 ? -9.564 -2.671 4.279 1.00 0.00 25 LYS A CA 15
ATOM 16594 C C . LYS A 1 25 ? -8.473 -1.705 4.724 1.00 0.00 25 LYS A C 15
ATOM 16595 O O . LYS A 1 25 ? -8.806 -0.567 5.049 1.00 0.00 25 LYS A O 15
ATOM 16614 N N . ALA A 1 26 ? -7.206 -2.118 4.720 1.00 0.00 26 ALA A N 15
ATOM 16615 C CA . ALA A 1 26 ? -6.077 -1.283 5.109 1.00 0.00 26 ALA A CA 15
ATOM 16616 C C . ALA A 1 26 ? -6.018 -0.020 4.249 1.00 0.00 26 ALA A C 15
ATOM 16617 O O . ALA A 1 26 ? -6.163 1.086 4.758 1.00 0.00 26 ALA A O 15
ATOM 16624 N N . TYR A 1 27 ? -5.833 -0.190 2.941 1.00 0.00 27 TYR A N 15
ATOM 16625 C CA . TYR A 1 27 ? -5.530 0.847 1.958 1.00 0.00 27 TYR A CA 15
ATOM 16626 C C . TYR A 1 27 ? -6.430 2.071 2.126 1.00 0.00 27 TYR A C 15
ATOM 16627 O O . TYR A 1 27 ? -5.950 3.202 2.257 1.00 0.00 27 TYR A O 15
ATOM 16645 N N . ARG A 1 28 ? -7.746 1.847 2.161 1.00 0.00 28 ARG A N 15
ATOM 16646 C CA . ARG A 1 28 ? -8.736 2.920 2.218 1.00 0.00 28 ARG A CA 15
ATOM 16647 C C . ARG A 1 28 ? -8.505 3.846 3.412 1.00 0.00 28 ARG A C 15
ATOM 16648 O O . ARG A 1 28 ? -8.654 5.058 3.296 1.00 0.00 28 ARG A O 15
ATOM 16669 N N . LYS A 1 29 ? -8.133 3.291 4.565 1.00 0.00 29 LYS A N 15
ATOM 16670 C CA . LYS A 1 29 ? -7.882 4.056 5.786 1.00 0.00 29 LYS A CA 15
ATOM 16671 C C . LYS A 1 29 ? -6.782 5.078 5.544 1.00 0.00 29 LYS A C 15
ATOM 16672 O O . LYS A 1 29 ? -6.920 6.243 5.923 1.00 0.00 29 LYS A O 15
ATOM 16691 N N . LEU A 1 30 ? -5.670 4.622 4.971 1.00 0.00 30 LEU A N 15
ATOM 16692 C CA . LEU A 1 30 ? -4.505 5.463 4.728 1.00 0.00 30 LEU A CA 15
ATOM 16693 C C . LEU A 1 30 ? -4.870 6.540 3.706 1.00 0.00 30 LEU A C 15
ATOM 16694 O O . LEU A 1 30 ? -4.503 7.694 3.904 1.00 0.00 30 LEU A O 15
ATOM 16710 N N . ALA A 1 31 ? -5.637 6.207 2.658 1.00 0.00 31 ALA A N 15
ATOM 16711 C CA . ALA A 1 31 ? -6.089 7.177 1.661 1.00 0.00 31 ALA A CA 15
ATOM 16712 C C . ALA A 1 31 ? -6.859 8.339 2.297 1.00 0.00 31 ALA A C 15
ATOM 16713 O O . ALA A 1 31 ? -6.535 9.497 2.060 1.00 0.00 31 ALA A O 15
ATOM 16720 N N . LEU A 1 32 ? -7.867 8.048 3.124 1.00 0.00 32 LEU A N 15
ATOM 16721 C CA . LEU A 1 32 ? -8.643 9.061 3.833 1.00 0.00 32 LEU A CA 15
ATOM 16722 C C . LEU A 1 32 ? -7.783 9.885 4.799 1.00 0.00 32 LEU A C 15
ATOM 16723 O O . LEU A 1 32 ? -8.057 11.071 4.989 1.00 0.00 32 LEU A O 15
ATOM 16739 N N . LYS A 1 33 ? -6.775 9.280 5.441 1.00 0.00 33 LYS A N 15
ATOM 16740 C CA . LYS A 1 33 ? -5.847 9.999 6.312 1.00 0.00 33 LYS A CA 15
ATOM 16741 C C . LYS A 1 33 ? -5.063 11.004 5.471 1.00 0.00 33 LYS A C 15
ATOM 16742 O O . LYS A 1 33 ? -5.109 12.205 5.743 1.00 0.00 33 LYS A O 15
ATOM 16761 N N . TYR A 1 34 ? -4.339 10.528 4.463 1.00 0.00 34 TYR A N 15
ATOM 16762 C CA . TYR A 1 34 ? -3.532 11.352 3.580 1.00 0.00 34 TYR A CA 15
ATOM 16763 C C . TYR A 1 34 ? -4.371 11.776 2.383 1.00 0.00 34 TYR A C 15
ATOM 16764 O O . TYR A 1 34 ? -3.951 11.566 1.246 1.00 0.00 34 TYR A O 15
ATOM 16782 N N . HIS A 1 35 ? -5.553 12.361 2.589 1.00 0.00 35 HIS A N 15
ATOM 16783 C CA . HIS A 1 35 ? -6.259 12.923 1.448 1.00 0.00 35 HIS A CA 15
ATOM 16784 C C . HIS A 1 35 ? -5.626 14.293 1.168 1.00 0.00 35 HIS A C 15
ATOM 16785 O O . HIS A 1 35 ? -5.396 15.018 2.139 1.00 0.00 35 HIS A O 15
ATOM 16799 N N . PRO A 1 36 ? -5.456 14.738 -0.093 1.00 0.00 36 PRO A N 15
ATOM 16800 C CA . PRO A 1 36 ? -4.718 15.974 -0.369 1.00 0.00 36 PRO A CA 15
ATOM 16801 C C . PRO A 1 36 ? -5.491 17.183 0.138 1.00 0.00 36 PRO A C 15
ATOM 16802 O O . PRO A 1 36 ? -4.899 18.100 0.700 1.00 0.00 36 PRO A O 15
ATOM 16813 N N . ASP A 1 37 ? -6.818 17.130 -0.002 1.00 0.00 37 ASP A N 15
ATOM 16814 C CA . ASP A 1 37 ? -7.773 18.159 0.381 1.00 0.00 37 ASP A CA 15
ATOM 16815 C C . ASP A 1 37 ? -7.521 18.694 1.791 1.00 0.00 37 ASP A C 15
ATOM 16816 O O . ASP A 1 37 ? -7.621 19.900 2.024 1.00 0.00 37 ASP A O 15
ATOM 16825 N N . LYS A 1 38 ? -7.111 17.833 2.727 1.00 0.00 38 LYS A N 15
ATOM 16826 C CA . LYS A 1 38 ? -6.784 18.212 4.096 1.00 0.00 38 LYS A CA 15
ATOM 16827 C C . LYS A 1 38 ? -5.412 17.687 4.523 1.00 0.00 38 LYS A C 15
ATOM 16828 O O . LYS A 1 38 ? -5.179 17.557 5.726 1.00 0.00 38 LYS A O 15
ATOM 16847 N N . ASN A 1 39 ? -4.515 17.364 3.584 1.00 0.00 39 ASN A N 15
ATOM 16848 C CA . ASN A 1 39 ? -3.130 17.009 3.896 1.00 0.00 39 ASN A CA 15
ATOM 16849 C C . ASN A 1 39 ? -2.168 17.294 2.727 1.00 0.00 39 ASN A C 15
ATOM 16850 O O . ASN A 1 39 ? -1.441 16.399 2.292 1.00 0.00 39 ASN A O 15
ATOM 16861 N N . PRO A 1 40 ? -2.110 18.530 2.195 1.00 0.00 40 PRO A N 15
ATOM 16862 C CA . PRO A 1 40 ? -1.274 18.869 1.037 1.00 0.00 40 PRO A CA 15
ATOM 16863 C C . PRO A 1 40 ? 0.224 18.720 1.329 1.00 0.00 40 PRO A C 15
ATOM 16864 O O . PRO A 1 40 ? 1.038 18.494 0.428 1.00 0.00 40 PRO A O 15
ATOM 16875 N N . ASN A 1 41 ? 0.586 18.806 2.607 1.00 0.00 41 ASN A N 15
ATOM 16876 C CA . ASN A 1 41 ? 1.930 18.663 3.148 1.00 0.00 41 ASN A CA 15
ATOM 16877 C C . ASN A 1 41 ? 2.470 17.243 2.930 1.00 0.00 41 ASN A C 15
ATOM 16878 O O . ASN A 1 41 ? 3.671 17.007 3.035 1.00 0.00 41 ASN A O 15
ATOM 16889 N N . GLU A 1 42 ? 1.586 16.296 2.618 1.00 0.00 42 GLU A N 15
ATOM 16890 C CA . GLU A 1 42 ? 1.843 14.888 2.340 1.00 0.00 42 GLU A CA 15
ATOM 16891 C C . GLU A 1 42 ? 1.139 14.521 1.027 1.00 0.00 42 GLU A C 15
ATOM 16892 O O . GLU A 1 42 ? 0.908 13.342 0.767 1.00 0.00 42 GLU A O 15
ATOM 16904 N N . GLY A 1 43 ? 0.799 15.508 0.186 1.00 0.00 43 GLY A N 15
ATOM 16905 C CA . GLY A 1 43 ? -0.013 15.292 -1.001 1.00 0.00 43 GLY A CA 15
ATOM 16906 C C . GLY A 1 43 ? 0.626 14.318 -1.990 1.00 0.00 43 GLY A C 15
ATOM 16907 O O . GLY A 1 43 ? -0.096 13.604 -2.694 1.00 0.00 43 GLY A O 15
ATOM 16911 N N . GLU A 1 44 ? 1.961 14.233 -2.018 1.00 0.00 44 GLU A N 15
ATOM 16912 C CA . GLU A 1 44 ? 2.667 13.236 -2.808 1.00 0.00 44 GLU A CA 15
ATOM 16913 C C . GLU A 1 44 ? 2.890 11.923 -2.051 1.00 0.00 44 GLU A C 15
ATOM 16914 O O . GLU A 1 44 ? 3.095 10.905 -2.703 1.00 0.00 44 GLU A O 15
ATOM 16926 N N . LYS A 1 45 ? 2.754 11.870 -0.716 1.00 0.00 45 LYS A N 15
ATOM 16927 C CA . LYS A 1 45 ? 2.808 10.607 0.021 1.00 0.00 45 LYS A CA 15
ATOM 16928 C C . LYS A 1 45 ? 1.747 9.653 -0.503 1.00 0.00 45 LYS A C 15
ATOM 16929 O O . LYS A 1 45 ? 1.985 8.450 -0.534 1.00 0.00 45 LYS A O 15
ATOM 16948 N N . PHE A 1 46 ? 0.605 10.176 -0.960 1.00 0.00 46 PHE A N 15
ATOM 16949 C CA . PHE A 1 46 ? -0.416 9.381 -1.636 1.00 0.00 46 PHE A CA 15
ATOM 16950 C C . PHE A 1 46 ? 0.211 8.458 -2.679 1.00 0.00 46 PHE A C 15
ATOM 16951 O O . PHE A 1 46 ? -0.135 7.282 -2.759 1.00 0.00 46 PHE A O 15
ATOM 16968 N N . LYS A 1 47 ? 1.160 8.976 -3.453 1.00 0.00 47 LYS A N 15
ATOM 16969 C CA . LYS A 1 47 ? 1.852 8.230 -4.486 1.00 0.00 47 LYS A CA 15
ATOM 16970 C C . LYS A 1 47 ? 2.529 6.973 -3.935 1.00 0.00 47 LYS A C 15
ATOM 16971 O O . LYS A 1 47 ? 2.368 5.924 -4.552 1.00 0.00 47 LYS A O 15
ATOM 16990 N N . GLN A 1 48 ? 3.169 7.022 -2.759 1.00 0.00 48 GLN A N 15
ATOM 16991 C CA . GLN A 1 48 ? 3.675 5.834 -2.059 1.00 0.00 48 GLN A CA 15
ATOM 16992 C C . GLN A 1 48 ? 2.544 4.844 -1.741 1.00 0.00 48 GLN A C 15
ATOM 16993 O O . GLN A 1 48 ? 2.753 3.635 -1.872 1.00 0.00 48 GLN A O 15
ATOM 17007 N N . ILE A 1 49 ? 1.369 5.338 -1.320 1.00 0.00 49 ILE A N 15
ATOM 17008 C CA . ILE A 1 49 ? 0.243 4.495 -0.901 1.00 0.00 49 ILE A CA 15
ATOM 17009 C C . ILE A 1 49 ? -0.232 3.726 -2.134 1.00 0.00 49 ILE A C 15
ATOM 17010 O O . ILE A 1 49 ? -0.427 2.513 -2.081 1.00 0.00 49 ILE A O 15
ATOM 17026 N N . SER A 1 50 ? -0.424 4.456 -3.234 1.00 0.00 50 SER A N 15
ATOM 17027 C CA . SER A 1 50 ? -0.848 3.899 -4.494 1.00 0.00 50 SER A CA 15
ATOM 17028 C C . SER A 1 50 ? 0.183 2.882 -4.966 1.00 0.00 50 SER A C 15
ATOM 17029 O O . SER A 1 50 ? -0.192 1.736 -5.154 1.00 0.00 50 SER A O 15
ATOM 17037 N N . GLN A 1 51 ? 1.466 3.248 -5.080 1.00 0.00 51 GLN A N 15
ATOM 17038 C CA . GLN A 1 51 ? 2.538 2.393 -5.585 1.00 0.00 51 GLN A CA 15
ATOM 17039 C C . GLN A 1 51 ? 2.517 1.024 -4.903 1.00 0.00 51 GLN A C 15
ATOM 17040 O O . GLN A 1 51 ? 2.728 -0.000 -5.550 1.00 0.00 51 GLN A O 15
ATOM 17054 N N . ALA A 1 52 ? 2.249 1.006 -3.592 1.00 0.00 52 ALA A N 15
ATOM 17055 C CA . ALA A 1 52 ? 2.126 -0.228 -2.845 1.00 0.00 52 ALA A CA 15
ATOM 17056 C C . ALA A 1 52 ? 0.875 -1.015 -3.208 1.00 0.00 52 ALA A C 15
ATOM 17057 O O . ALA A 1 52 ? 0.968 -2.200 -3.532 1.00 0.00 52 ALA A O 15
ATOM 17064 N N . TYR A 1 53 ? -0.303 -0.401 -3.109 1.00 0.00 53 TYR A N 15
ATOM 17065 C CA . TYR A 1 53 ? -1.534 -1.120 -3.394 1.00 0.00 53 TYR A CA 15
ATOM 17066 C C . TYR A 1 53 ? -1.590 -1.546 -4.866 1.00 0.00 53 TYR A C 15
ATOM 17067 O O . TYR A 1 53 ? -2.214 -2.549 -5.161 1.00 0.00 53 TYR A O 15
ATOM 17085 N N . GLU A 1 54 ? -0.920 -0.843 -5.781 1.00 0.00 54 GLU A N 15
ATOM 17086 C CA . GLU A 1 54 ? -1.126 -0.948 -7.229 1.00 0.00 54 GLU A CA 15
ATOM 17087 C C . GLU A 1 54 ? -0.632 -2.285 -7.784 1.00 0.00 54 GLU A C 15
ATOM 17088 O O . GLU A 1 54 ? -1.149 -2.805 -8.778 1.00 0.00 54 GLU A O 15
ATOM 17100 N N . VAL A 1 55 ? 0.357 -2.869 -7.120 1.00 0.00 55 VAL A N 15
ATOM 17101 C CA . VAL A 1 55 ? 0.908 -4.167 -7.468 1.00 0.00 55 VAL A CA 15
ATOM 17102 C C . VAL A 1 55 ? 0.084 -5.270 -6.802 1.00 0.00 55 VAL A C 15
ATOM 17103 O O . VAL A 1 55 ? -0.050 -6.359 -7.352 1.00 0.00 55 VAL A O 15
ATOM 17116 N N . LEU A 1 56 ? -0.526 -4.984 -5.651 1.00 0.00 56 LEU A N 15
ATOM 17117 C CA . LEU A 1 56 ? -1.396 -5.923 -4.951 1.00 0.00 56 LEU A CA 15
ATOM 17118 C C . LEU A 1 56 ? -2.831 -5.860 -5.507 1.00 0.00 56 LEU A C 15
ATOM 17119 O O . LEU A 1 56 ? -3.635 -6.758 -5.248 1.00 0.00 56 LEU A O 15
ATOM 17135 N N . SER A 1 57 ? -3.170 -4.829 -6.282 1.00 0.00 57 SER A N 15
ATOM 17136 C CA . SER A 1 57 ? -4.471 -4.618 -6.892 1.00 0.00 57 SER A CA 15
ATOM 17137 C C . SER A 1 57 ? -4.851 -5.767 -7.821 1.00 0.00 57 SER A C 15
ATOM 17138 O O . SER A 1 57 ? -6.042 -6.089 -7.880 1.00 0.00 57 SER A O 15
ATOM 17146 N N . ASP A 1 58 ? -3.880 -6.408 -8.482 1.00 0.00 58 ASP A N 15
ATOM 17147 C CA . ASP A 1 58 ? -4.123 -7.400 -9.525 1.00 0.00 58 ASP A CA 15
ATOM 17148 C C . ASP A 1 58 ? -3.465 -8.721 -9.179 1.00 0.00 58 ASP A C 15
ATOM 17149 O O . ASP A 1 58 ? -2.406 -8.735 -8.548 1.00 0.00 58 ASP A O 15
ATOM 17158 N N . ALA A 1 59 ? -4.036 -9.823 -9.664 1.00 0.00 59 ALA A N 15
ATOM 17159 C CA . ALA A 1 59 ? -3.521 -11.143 -9.356 1.00 0.00 59 ALA A CA 15
ATOM 17160 C C . ALA A 1 59 ? -2.193 -11.398 -10.067 1.00 0.00 59 ALA A C 15
ATOM 17161 O O . ALA A 1 59 ? -1.252 -11.833 -9.410 1.00 0.00 59 ALA A O 15
ATOM 17168 N N . LYS A 1 60 ? -2.073 -11.136 -11.377 1.00 0.00 60 LYS A N 15
ATOM 17169 C CA . LYS A 1 60 ? -0.838 -11.359 -12.115 1.00 0.00 60 LYS A CA 15
ATOM 17170 C C . LYS A 1 60 ? 0.280 -10.449 -11.622 1.00 0.00 60 LYS A C 15
ATOM 17171 O O . LYS A 1 60 ? 1.446 -10.835 -11.700 1.00 0.00 60 LYS A O 15
ATOM 17190 N N . LYS A 1 61 ? -0.056 -9.243 -11.160 1.00 0.00 61 LYS A N 15
ATOM 17191 C CA . LYS A 1 61 ? 0.914 -8.319 -10.589 1.00 0.00 61 LYS A CA 15
ATOM 17192 C C . LYS A 1 61 ? 1.421 -8.917 -9.284 1.00 0.00 61 LYS A C 15
ATOM 17193 O O . LYS A 1 61 ? 2.630 -9.103 -9.133 1.00 0.00 61 LYS A O 15
ATOM 17212 N N . ARG A 1 62 ? 0.502 -9.275 -8.376 1.00 0.00 62 ARG A N 15
ATOM 17213 C CA . ARG A 1 62 ? 0.886 -9.934 -7.127 1.00 0.00 62 ARG A CA 15
ATOM 17214 C C . ARG A 1 62 ? 1.715 -11.194 -7.375 1.00 0.00 62 ARG A C 15
ATOM 17215 O O . ARG A 1 62 ? 2.685 -11.393 -6.651 1.00 0.00 62 ARG A O 15
ATOM 17236 N N . GLU A 1 63 ? 1.373 -12.028 -8.361 1.00 0.00 63 GLU A N 15
ATOM 17237 C CA . GLU A 1 63 ? 2.096 -13.267 -8.644 1.00 0.00 63 GLU A CA 15
ATOM 17238 C C . GLU A 1 63 ? 3.590 -12.988 -8.833 1.00 0.00 63 GLU A C 15
ATOM 17239 O O . GLU A 1 63 ? 4.429 -13.678 -8.249 1.00 0.00 63 GLU A O 15
ATOM 17251 N N . LEU A 1 64 ? 3.917 -11.987 -9.658 1.00 0.00 64 LEU A N 15
ATOM 17252 C CA . LEU A 1 64 ? 5.286 -11.560 -9.924 1.00 0.00 64 LEU A CA 15
ATOM 17253 C C . LEU A 1 64 ? 5.915 -11.109 -8.618 1.00 0.00 64 LEU A C 15
ATOM 17254 O O . LEU A 1 64 ? 6.896 -11.689 -8.164 1.00 0.00 64 LEU A O 15
ATOM 17270 N N . TYR A 1 65 ? 5.357 -10.068 -8.019 1.00 0.00 65 TYR A N 15
ATOM 17271 C CA . TYR A 1 65 ? 5.765 -9.462 -6.763 1.00 0.00 65 TYR A CA 15
ATOM 17272 C C . TYR A 1 65 ? 6.072 -10.489 -5.672 1.00 0.00 65 TYR A C 15
ATOM 17273 O O . TYR A 1 65 ? 7.100 -10.342 -5.005 1.00 0.00 65 TYR A O 15
ATOM 17291 N N . ASP A 1 66 ? 5.264 -11.535 -5.517 1.00 0.00 66 ASP A N 15
ATOM 17292 C CA . ASP A 1 66 ? 5.451 -12.576 -4.504 1.00 0.00 66 ASP A CA 15
ATOM 17293 C C . ASP A 1 66 ? 6.811 -13.242 -4.667 1.00 0.00 66 ASP A C 15
ATOM 17294 O O . ASP A 1 66 ? 7.576 -13.331 -3.708 1.00 0.00 66 ASP A O 15
ATOM 17303 N N . LYS A 1 67 ? 7.171 -13.628 -5.898 1.00 0.00 67 LYS A N 15
ATOM 17304 C CA . LYS A 1 67 ? 8.497 -14.167 -6.210 1.00 0.00 67 LYS A CA 15
ATOM 17305 C C . LYS A 1 67 ? 9.536 -13.081 -6.506 1.00 0.00 67 LYS A C 15
ATOM 17306 O O . LYS A 1 67 ? 10.552 -13.369 -7.146 1.00 0.00 67 LYS A O 15
ATOM 17325 N N . GLY A 1 68 ? 9.321 -11.844 -6.063 1.00 0.00 68 GLY A N 15
ATOM 17326 C CA . GLY A 1 68 ? 10.313 -10.791 -6.201 1.00 0.00 68 GLY A CA 15
ATOM 17327 C C . GLY A 1 68 ? 10.335 -10.205 -7.610 1.00 0.00 68 GLY A C 15
ATOM 17328 O O . GLY A 1 68 ? 11.400 -9.795 -8.081 1.00 0.00 68 GLY A O 15
ATOM 17332 N N . GLY A 1 69 ? 9.203 -10.224 -8.322 1.00 0.00 69 GLY A N 15
ATOM 17333 C CA . GLY A 1 69 ? 9.133 -9.989 -9.756 1.00 0.00 69 GLY A CA 15
ATOM 17334 C C . GLY A 1 69 ? 8.905 -8.529 -10.114 1.00 0.00 69 GLY A C 15
ATOM 17335 O O . GLY A 1 69 ? 9.242 -8.119 -11.220 1.00 0.00 69 GLY A O 15
ATOM 17339 N N . GLU A 1 70 ? 8.366 -7.736 -9.194 1.00 0.00 70 GLU A N 15
ATOM 17340 C CA . GLU A 1 70 ? 8.276 -6.290 -9.302 1.00 0.00 70 GLU A CA 15
ATOM 17341 C C . GLU A 1 70 ? 8.264 -5.674 -7.906 1.00 0.00 70 GLU A C 15
ATOM 17342 O O . GLU A 1 70 ? 7.280 -5.098 -7.441 1.00 0.00 70 GLU A O 15
ATOM 17354 N N . GLN A 1 71 ? 9.394 -5.813 -7.224 1.00 0.00 71 GLN A N 15
ATOM 17355 C CA . GLN A 1 71 ? 9.732 -5.171 -5.965 1.00 0.00 71 GLN A CA 15
ATOM 17356 C C . GLN A 1 71 ? 11.240 -4.949 -6.019 1.00 0.00 71 GLN A C 15
ATOM 17357 O O . GLN A 1 71 ? 11.976 -5.327 -5.084 1.00 0.00 71 GLN A O 15
ATOM 17371 N N . GLY A 1 1 ? 15.346 3.598 13.333 1.00 0.00 1 GLY A N 16
ATOM 17372 C CA . GLY A 1 1 ? 15.592 5.024 13.079 1.00 0.00 1 GLY A CA 16
ATOM 17373 C C . GLY A 1 1 ? 15.731 5.354 11.594 1.00 0.00 1 GLY A C 16
ATOM 17374 O O . GLY A 1 1 ? 15.398 6.468 11.184 1.00 0.00 1 GLY A O 16
ATOM 17378 N N . MET A 1 2 ? 16.253 4.440 10.770 1.00 0.00 2 MET A N 16
ATOM 17379 C CA . MET A 1 2 ? 16.695 4.713 9.402 1.00 0.00 2 MET A CA 16
ATOM 17380 C C . MET A 1 2 ? 16.343 3.586 8.430 1.00 0.00 2 MET A C 16
ATOM 17381 O O . MET A 1 2 ? 16.841 3.553 7.310 1.00 0.00 2 MET A O 16
ATOM 17395 N N . VAL A 1 3 ? 15.464 2.671 8.836 1.00 0.00 3 VAL A N 16
ATOM 17396 C CA . VAL A 1 3 ? 14.824 1.731 7.932 1.00 0.00 3 VAL A CA 16
ATOM 17397 C C . VAL A 1 3 ? 13.923 2.562 7.003 1.00 0.00 3 VAL A C 16
ATOM 17398 O O . VAL A 1 3 ? 12.994 3.216 7.469 1.00 0.00 3 VAL A O 16
ATOM 17411 N N . LYS A 1 4 ? 14.225 2.615 5.705 1.00 0.00 4 LYS A N 16
ATOM 17412 C CA . LYS A 1 4 ? 13.317 3.107 4.655 1.00 0.00 4 LYS A CA 16
ATOM 17413 C C . LYS A 1 4 ? 13.163 2.017 3.586 1.00 0.00 4 LYS A C 16
ATOM 17414 O O . LYS A 1 4 ? 13.178 2.281 2.378 1.00 0.00 4 LYS A O 16
ATOM 17433 N N . GLU A 1 5 ? 13.124 0.771 4.047 1.00 0.00 5 GLU A N 16
ATOM 17434 C CA . GLU A 1 5 ? 13.389 -0.450 3.309 1.00 0.00 5 GLU A CA 16
ATOM 17435 C C . GLU A 1 5 ? 12.383 -1.476 3.837 1.00 0.00 5 GLU A C 16
ATOM 17436 O O . GLU A 1 5 ? 12.610 -2.109 4.867 1.00 0.00 5 GLU A O 16
ATOM 17448 N N . THR A 1 6 ? 11.224 -1.564 3.182 1.00 0.00 6 THR A N 16
ATOM 17449 C CA . THR A 1 6 ? 10.151 -2.488 3.525 1.00 0.00 6 THR A CA 16
ATOM 17450 C C . THR A 1 6 ? 9.331 -2.794 2.278 1.00 0.00 6 THR A C 16
ATOM 17451 O O . THR A 1 6 ? 9.205 -1.948 1.383 1.00 0.00 6 THR A O 16
ATOM 17462 N N . THR A 1 7 ? 8.682 -3.953 2.279 1.00 0.00 7 THR A N 16
ATOM 17463 C CA . THR A 1 7 ? 7.714 -4.334 1.276 1.00 0.00 7 THR A CA 16
ATOM 17464 C C . THR A 1 7 ? 6.487 -3.416 1.297 1.00 0.00 7 THR A C 16
ATOM 17465 O O . THR A 1 7 ? 6.294 -2.555 2.159 1.00 0.00 7 THR A O 16
ATOM 17476 N N . TYR A 1 8 ? 5.609 -3.687 0.342 1.00 0.00 8 TYR A N 16
ATOM 17477 C CA . TYR A 1 8 ? 4.422 -2.904 0.021 1.00 0.00 8 TYR A CA 16
ATOM 17478 C C . TYR A 1 8 ? 3.325 -2.949 1.085 1.00 0.00 8 TYR A C 16
ATOM 17479 O O . TYR A 1 8 ? 2.539 -2.008 1.192 1.00 0.00 8 TYR A O 16
ATOM 17497 N N . TYR A 1 9 ? 3.266 -4.004 1.895 1.00 0.00 9 TYR A N 16
ATOM 17498 C CA . TYR A 1 9 ? 2.314 -4.085 2.997 1.00 0.00 9 TYR A CA 16
ATOM 17499 C C . TYR A 1 9 ? 2.572 -2.992 4.037 1.00 0.00 9 TYR A C 16
ATOM 17500 O O . TYR A 1 9 ? 1.634 -2.302 4.438 1.00 0.00 9 TYR A O 16
ATOM 17518 N N . ASP A 1 10 ? 3.829 -2.822 4.462 1.00 0.00 10 ASP A N 16
ATOM 17519 C CA . ASP A 1 10 ? 4.149 -1.971 5.607 1.00 0.00 10 ASP A CA 16
ATOM 17520 C C . ASP A 1 10 ? 3.901 -0.491 5.280 1.00 0.00 10 ASP A C 16
ATOM 17521 O O . ASP A 1 10 ? 3.614 0.288 6.196 1.00 0.00 10 ASP A O 16
ATOM 17530 N N . VAL A 1 11 ? 3.912 -0.116 3.991 1.00 0.00 11 VAL A N 16
ATOM 17531 C CA . VAL A 1 11 ? 3.466 1.180 3.469 1.00 0.00 11 VAL A CA 16
ATOM 17532 C C . VAL A 1 11 ? 1.997 1.395 3.810 1.00 0.00 11 VAL A C 16
ATOM 17533 O O . VAL A 1 11 ? 1.607 2.457 4.303 1.00 0.00 11 VAL A O 16
ATOM 17546 N N . LEU A 1 12 ? 1.164 0.386 3.560 1.00 0.00 12 LEU A N 16
ATOM 17547 C CA . LEU A 1 12 ? -0.262 0.400 3.863 1.00 0.00 12 LEU A CA 16
ATOM 17548 C C . LEU A 1 12 ? -0.516 0.210 5.362 1.00 0.00 12 LEU A C 16
ATOM 17549 O O . LEU A 1 12 ? -1.660 0.033 5.791 1.00 0.00 12 LEU A O 16
ATOM 17565 N N . GLY A 1 13 ? 0.540 0.257 6.181 1.00 0.00 13 GLY A N 16
ATOM 17566 C CA . GLY A 1 13 ? 0.458 0.186 7.623 1.00 0.00 13 GLY A CA 16
ATOM 17567 C C . GLY A 1 13 ? -0.062 -1.155 8.113 1.00 0.00 13 GLY A C 16
ATOM 17568 O O . GLY A 1 13 ? -0.394 -1.262 9.295 1.00 0.00 13 GLY A O 16
ATOM 17572 N N . VAL A 1 14 ? -0.168 -2.151 7.232 1.00 0.00 14 VAL A N 16
ATOM 17573 C CA . VAL A 1 14 ? -0.521 -3.510 7.572 1.00 0.00 14 VAL A CA 16
ATOM 17574 C C . VAL A 1 14 ? 0.769 -4.314 7.606 1.00 0.00 14 VAL A C 16
ATOM 17575 O O . VAL A 1 14 ? 1.704 -4.074 6.844 1.00 0.00 14 VAL A O 16
ATOM 17588 N N . LYS A 1 15 ? 0.792 -5.319 8.470 1.00 0.00 15 LYS A N 16
ATOM 17589 C CA . LYS A 1 15 ? 1.866 -6.293 8.489 1.00 0.00 15 LYS A CA 16
ATOM 17590 C C . LYS A 1 15 ? 1.984 -7.005 7.134 1.00 0.00 15 LYS A C 16
ATOM 17591 O O . LYS A 1 15 ? 0.973 -7.185 6.451 1.00 0.00 15 LYS A O 16
ATOM 17610 N N . PRO A 1 16 ? 3.162 -7.550 6.797 1.00 0.00 16 PRO A N 16
ATOM 17611 C CA . PRO A 1 16 ? 3.413 -8.314 5.573 1.00 0.00 16 PRO A CA 16
ATOM 17612 C C . PRO A 1 16 ? 2.643 -9.636 5.437 1.00 0.00 16 PRO A C 16
ATOM 17613 O O . PRO A 1 16 ? 2.853 -10.390 4.489 1.00 0.00 16 PRO A O 16
ATOM 17624 N N . ASN A 1 17 ? 1.759 -9.936 6.382 1.00 0.00 17 ASN A N 16
ATOM 17625 C CA . ASN A 1 17 ? 0.914 -11.114 6.454 1.00 0.00 17 ASN A CA 16
ATOM 17626 C C . ASN A 1 17 ? -0.563 -10.696 6.502 1.00 0.00 17 ASN A C 16
ATOM 17627 O O . ASN A 1 17 ? -1.321 -11.210 7.328 1.00 0.00 17 ASN A O 16
ATOM 17638 N N . ALA A 1 18 ? -0.960 -9.688 5.714 1.00 0.00 18 ALA A N 16
ATOM 17639 C CA . ALA A 1 18 ? -2.356 -9.280 5.535 1.00 0.00 18 ALA A CA 16
ATOM 17640 C C . ALA A 1 18 ? -2.902 -9.848 4.221 1.00 0.00 18 ALA A C 16
ATOM 17641 O O . ALA A 1 18 ? -2.141 -10.126 3.289 1.00 0.00 18 ALA A O 16
ATOM 17648 N N . THR A 1 19 ? -4.218 -10.003 4.127 1.00 0.00 19 THR A N 16
ATOM 17649 C CA . THR A 1 19 ? -4.910 -10.562 2.974 1.00 0.00 19 THR A CA 16
ATOM 17650 C C . THR A 1 19 ? -5.285 -9.482 1.943 1.00 0.00 19 THR A C 16
ATOM 17651 O O . THR A 1 19 ? -5.147 -8.279 2.180 1.00 0.00 19 THR A O 16
ATOM 17662 N N . GLN A 1 20 ? -5.796 -9.923 0.787 1.00 0.00 20 GLN A N 16
ATOM 17663 C CA . GLN A 1 20 ? -6.361 -9.084 -0.278 1.00 0.00 20 GLN A CA 16
ATOM 17664 C C . GLN A 1 20 ? -7.380 -8.086 0.295 1.00 0.00 20 GLN A C 16
ATOM 17665 O O . GLN A 1 20 ? -7.429 -6.920 -0.094 1.00 0.00 20 GLN A O 16
ATOM 17679 N N . GLU A 1 21 ? -8.220 -8.578 1.206 1.00 0.00 21 GLU A N 16
ATOM 17680 C CA . GLU A 1 21 ? -9.351 -7.888 1.806 1.00 0.00 21 GLU A CA 16
ATOM 17681 C C . GLU A 1 21 ? -8.865 -6.793 2.752 1.00 0.00 21 GLU A C 16
ATOM 17682 O O . GLU A 1 21 ? -9.276 -5.634 2.652 1.00 0.00 21 GLU A O 16
ATOM 17694 N N . GLU A 1 22 ? -7.957 -7.177 3.649 1.00 0.00 22 GLU A N 16
ATOM 17695 C CA . GLU A 1 22 ? -7.300 -6.315 4.621 1.00 0.00 22 GLU A CA 16
ATOM 17696 C C . GLU A 1 22 ? -6.641 -5.142 3.893 1.00 0.00 22 GLU A C 16
ATOM 17697 O O . GLU A 1 22 ? -6.762 -3.998 4.316 1.00 0.00 22 GLU A O 16
ATOM 17709 N N . LEU A 1 23 ? -5.980 -5.417 2.763 1.00 0.00 23 LEU A N 16
ATOM 17710 C CA . LEU A 1 23 ? -5.321 -4.419 1.931 1.00 0.00 23 LEU A CA 16
ATOM 17711 C C . LEU A 1 23 ? -6.298 -3.371 1.411 1.00 0.00 23 LEU A C 16
ATOM 17712 O O . LEU A 1 23 ? -6.064 -2.177 1.595 1.00 0.00 23 LEU A O 16
ATOM 17728 N N . LYS A 1 24 ? -7.376 -3.774 0.727 1.00 0.00 24 LYS A N 16
ATOM 17729 C CA . LYS A 1 24 ? -8.330 -2.803 0.176 1.00 0.00 24 LYS A CA 16
ATOM 17730 C C . LYS A 1 24 ? -8.963 -1.956 1.275 1.00 0.00 24 LYS A C 16
ATOM 17731 O O . LYS A 1 24 ? -9.035 -0.733 1.138 1.00 0.00 24 LYS A O 16
ATOM 17750 N N . LYS A 1 25 ? -9.378 -2.586 2.370 1.00 0.00 25 LYS A N 16
ATOM 17751 C CA . LYS A 1 25 ? -9.833 -1.875 3.568 1.00 0.00 25 LYS A CA 16
ATOM 17752 C C . LYS A 1 25 ? -8.785 -0.882 4.075 1.00 0.00 25 LYS A C 16
ATOM 17753 O O . LYS A 1 25 ? -9.135 0.276 4.307 1.00 0.00 25 LYS A O 16
ATOM 17772 N N . ALA A 1 26 ? -7.535 -1.308 4.274 1.00 0.00 26 ALA A N 16
ATOM 17773 C CA . ALA A 1 26 ? -6.466 -0.465 4.801 1.00 0.00 26 ALA A CA 16
ATOM 17774 C C . ALA A 1 26 ? -6.255 0.742 3.893 1.00 0.00 26 ALA A C 16
ATOM 17775 O O . ALA A 1 26 ? -6.203 1.873 4.372 1.00 0.00 26 ALA A O 16
ATOM 17782 N N . TYR A 1 27 ? -6.192 0.501 2.582 1.00 0.00 27 TYR A N 16
ATOM 17783 C CA . TYR A 1 27 ? -6.070 1.521 1.558 1.00 0.00 27 TYR A CA 16
ATOM 17784 C C . TYR A 1 27 ? -7.138 2.586 1.767 1.00 0.00 27 TYR A C 16
ATOM 17785 O O . TYR A 1 27 ? -6.776 3.746 1.888 1.00 0.00 27 TYR A O 16
ATOM 17803 N N . ARG A 1 28 ? -8.428 2.229 1.864 1.00 0.00 28 ARG A N 16
ATOM 17804 C CA . ARG A 1 28 ? -9.504 3.203 2.057 1.00 0.00 28 ARG A CA 16
ATOM 17805 C C . ARG A 1 28 ? -9.189 4.150 3.216 1.00 0.00 28 ARG A C 16
ATOM 17806 O O . ARG A 1 28 ? -9.118 5.365 3.032 1.00 0.00 28 ARG A O 16
ATOM 17827 N N . LYS A 1 29 ? -8.976 3.597 4.411 1.00 0.00 29 LYS A N 16
ATOM 17828 C CA . LYS A 1 29 ? -8.778 4.384 5.630 1.00 0.00 29 LYS A CA 16
ATOM 17829 C C . LYS A 1 29 ? -7.436 5.121 5.680 1.00 0.00 29 LYS A C 16
ATOM 17830 O O . LYS A 1 29 ? -7.226 5.892 6.613 1.00 0.00 29 LYS A O 16
ATOM 17849 N N . LEU A 1 30 ? -6.537 4.936 4.707 1.00 0.00 30 LEU A N 16
ATOM 17850 C CA . LEU A 1 30 ? -5.273 5.667 4.618 1.00 0.00 30 LEU A CA 16
ATOM 17851 C C . LEU A 1 30 ? -5.311 6.663 3.470 1.00 0.00 30 LEU A C 16
ATOM 17852 O O . LEU A 1 30 ? -4.912 7.805 3.660 1.00 0.00 30 LEU A O 16
ATOM 17868 N N . ALA A 1 31 ? -5.874 6.297 2.320 1.00 0.00 31 ALA A N 16
ATOM 17869 C CA . ALA A 1 31 ? -6.161 7.192 1.209 1.00 0.00 31 ALA A CA 16
ATOM 17870 C C . ALA A 1 31 ? -6.978 8.388 1.693 1.00 0.00 31 ALA A C 16
ATOM 17871 O O . ALA A 1 31 ? -6.650 9.532 1.397 1.00 0.00 31 ALA A O 16
ATOM 17878 N N . LEU A 1 32 ? -8.024 8.132 2.480 1.00 0.00 32 LEU A N 16
ATOM 17879 C CA . LEU A 1 32 ? -8.844 9.184 3.056 1.00 0.00 32 LEU A CA 16
ATOM 17880 C C . LEU A 1 32 ? -8.083 10.023 4.086 1.00 0.00 32 LEU A C 16
ATOM 17881 O O . LEU A 1 32 ? -8.383 11.206 4.235 1.00 0.00 32 LEU A O 16
ATOM 17897 N N . LYS A 1 33 ? -7.113 9.454 4.812 1.00 0.00 33 LYS A N 16
ATOM 17898 C CA . LYS A 1 33 ? -6.310 10.190 5.779 1.00 0.00 33 LYS A CA 16
ATOM 17899 C C . LYS A 1 33 ? -5.375 11.138 5.039 1.00 0.00 33 LYS A C 16
ATOM 17900 O O . LYS A 1 33 ? -5.416 12.348 5.261 1.00 0.00 33 LYS A O 16
ATOM 17919 N N . TYR A 1 34 ? -4.524 10.587 4.181 1.00 0.00 34 TYR A N 16
ATOM 17920 C CA . TYR A 1 34 ? -3.491 11.304 3.455 1.00 0.00 34 TYR A CA 16
ATOM 17921 C C . TYR A 1 34 ? -4.068 12.041 2.243 1.00 0.00 34 TYR A C 16
ATOM 17922 O O . TYR A 1 34 ? -3.308 12.440 1.365 1.00 0.00 34 TYR A O 16
ATOM 17940 N N . HIS A 1 35 ? -5.394 12.224 2.171 1.00 0.00 35 HIS A N 16
ATOM 17941 C CA . HIS A 1 35 ? -5.985 12.961 1.072 1.00 0.00 35 HIS A CA 16
ATOM 17942 C C . HIS A 1 35 ? -5.438 14.390 1.154 1.00 0.00 35 HIS A C 16
ATOM 17943 O O . HIS A 1 35 ? -5.420 14.964 2.249 1.00 0.00 35 HIS A O 16
ATOM 17957 N N . PRO A 1 36 ? -5.144 15.042 0.023 1.00 0.00 36 PRO A N 16
ATOM 17958 C CA . PRO A 1 36 ? -4.461 16.329 0.044 1.00 0.00 36 PRO A CA 16
ATOM 17959 C C . PRO A 1 36 ? -5.410 17.426 0.516 1.00 0.00 36 PRO A C 16
ATOM 17960 O O . PRO A 1 36 ? -4.998 18.361 1.199 1.00 0.00 36 PRO A O 16
ATOM 17971 N N . ASP A 1 37 ? -6.694 17.256 0.201 1.00 0.00 37 ASP A N 16
ATOM 17972 C CA . ASP A 1 37 ? -7.797 18.177 0.440 1.00 0.00 37 ASP A CA 16
ATOM 17973 C C . ASP A 1 37 ? -7.889 18.592 1.911 1.00 0.00 37 ASP A C 16
ATOM 17974 O O . ASP A 1 37 ? -8.270 19.720 2.220 1.00 0.00 37 ASP A O 16
ATOM 17983 N N . LYS A 1 38 ? -7.496 17.706 2.832 1.00 0.00 38 LYS A N 16
ATOM 17984 C CA . LYS A 1 38 ? -7.577 17.887 4.281 1.00 0.00 38 LYS A CA 16
ATOM 17985 C C . LYS A 1 38 ? -6.264 17.569 4.997 1.00 0.00 38 LYS A C 16
ATOM 17986 O O . LYS A 1 38 ? -6.239 17.565 6.232 1.00 0.00 38 LYS A O 16
ATOM 18005 N N . ASN A 1 39 ? -5.187 17.258 4.277 1.00 0.00 39 ASN A N 16
ATOM 18006 C CA . ASN A 1 39 ? -3.919 16.873 4.888 1.00 0.00 39 ASN A CA 16
ATOM 18007 C C . ASN A 1 39 ? -2.757 17.241 3.958 1.00 0.00 39 ASN A C 16
ATOM 18008 O O . ASN A 1 39 ? -2.019 16.361 3.512 1.00 0.00 39 ASN A O 16
ATOM 18019 N N . PRO A 1 40 ? -2.569 18.534 3.640 1.00 0.00 40 PRO A N 16
ATOM 18020 C CA . PRO A 1 40 ? -1.749 18.981 2.515 1.00 0.00 40 PRO A CA 16
ATOM 18021 C C . PRO A 1 40 ? -0.301 18.500 2.636 1.00 0.00 40 PRO A C 16
ATOM 18022 O O . PRO A 1 40 ? 0.246 17.939 1.691 1.00 0.00 40 PRO A O 16
ATOM 18033 N N . ASN A 1 41 ? 0.297 18.657 3.817 1.00 0.00 41 ASN A N 16
ATOM 18034 C CA . ASN A 1 41 ? 1.576 18.141 4.266 1.00 0.00 41 ASN A CA 16
ATOM 18035 C C . ASN A 1 41 ? 1.811 16.621 4.202 1.00 0.00 41 ASN A C 16
ATOM 18036 O O . ASN A 1 41 ? 2.888 16.166 4.583 1.00 0.00 41 ASN A O 16
ATOM 18047 N N . GLU A 1 42 ? 0.837 15.815 3.784 1.00 0.00 42 GLU A N 16
ATOM 18048 C CA . GLU A 1 42 ? 1.019 14.378 3.578 1.00 0.00 42 GLU A CA 16
ATOM 18049 C C . GLU A 1 42 ? 0.532 13.980 2.173 1.00 0.00 42 GLU A C 16
ATOM 18050 O O . GLU A 1 42 ? 0.379 12.796 1.879 1.00 0.00 42 GLU A O 16
ATOM 18062 N N . GLY A 1 43 ? 0.305 14.956 1.287 1.00 0.00 43 GLY A N 16
ATOM 18063 C CA . GLY A 1 43 ? -0.289 14.733 -0.025 1.00 0.00 43 GLY A CA 16
ATOM 18064 C C . GLY A 1 43 ? 0.612 13.938 -0.978 1.00 0.00 43 GLY A C 16
ATOM 18065 O O . GLY A 1 43 ? 0.091 13.216 -1.833 1.00 0.00 43 GLY A O 16
ATOM 18069 N N . GLU A 1 44 ? 1.940 14.021 -0.846 1.00 0.00 44 GLU A N 16
ATOM 18070 C CA . GLU A 1 44 ? 2.862 13.229 -1.669 1.00 0.00 44 GLU A CA 16
ATOM 18071 C C . GLU A 1 44 ? 3.009 11.820 -1.091 1.00 0.00 44 GLU A C 16
ATOM 18072 O O . GLU A 1 44 ? 3.195 10.868 -1.844 1.00 0.00 44 GLU A O 16
ATOM 18084 N N . LYS A 1 45 ? 2.832 11.645 0.223 1.00 0.00 45 LYS A N 16
ATOM 18085 C CA . LYS A 1 45 ? 2.824 10.327 0.861 1.00 0.00 45 LYS A CA 16
ATOM 18086 C C . LYS A 1 45 ? 1.756 9.429 0.241 1.00 0.00 45 LYS A C 16
ATOM 18087 O O . LYS A 1 45 ? 1.968 8.226 0.112 1.00 0.00 45 LYS A O 16
ATOM 18106 N N . PHE A 1 46 ? 0.636 10.004 -0.200 1.00 0.00 46 PHE A N 16
ATOM 18107 C CA . PHE A 1 46 ? -0.412 9.295 -0.931 1.00 0.00 46 PHE A CA 16
ATOM 18108 C C . PHE A 1 46 ? 0.170 8.508 -2.115 1.00 0.00 46 PHE A C 16
ATOM 18109 O O . PHE A 1 46 ? -0.221 7.370 -2.383 1.00 0.00 46 PHE A O 16
ATOM 18126 N N . LYS A 1 47 ? 1.131 9.096 -2.820 1.00 0.00 47 LYS A N 16
ATOM 18127 C CA . LYS A 1 47 ? 1.718 8.507 -4.017 1.00 0.00 47 LYS A CA 16
ATOM 18128 C C . LYS A 1 47 ? 2.511 7.230 -3.720 1.00 0.00 47 LYS A C 16
ATOM 18129 O O . LYS A 1 47 ? 2.560 6.339 -4.571 1.00 0.00 47 LYS A O 16
ATOM 18148 N N . GLN A 1 48 ? 3.079 7.076 -2.520 1.00 0.00 48 GLN A N 16
ATOM 18149 C CA . GLN A 1 48 ? 3.650 5.807 -2.085 1.00 0.00 48 GLN A CA 16
ATOM 18150 C C . GLN A 1 48 ? 2.555 4.752 -1.936 1.00 0.00 48 GLN A C 16
ATOM 18151 O O . GLN A 1 48 ? 2.778 3.589 -2.286 1.00 0.00 48 GLN A O 16
ATOM 18165 N N . ILE A 1 49 ? 1.383 5.153 -1.430 1.00 0.00 49 ILE A N 16
ATOM 18166 C CA . ILE A 1 49 ? 0.255 4.252 -1.238 1.00 0.00 49 ILE A CA 16
ATOM 18167 C C . ILE A 1 49 ? -0.145 3.699 -2.603 1.00 0.00 49 ILE A C 16
ATOM 18168 O O . ILE A 1 49 ? -0.359 2.497 -2.704 1.00 0.00 49 ILE A O 16
ATOM 18184 N N . SER A 1 50 ? -0.238 4.550 -3.633 1.00 0.00 50 SER A N 16
ATOM 18185 C CA . SER A 1 50 ? -0.550 4.107 -4.987 1.00 0.00 50 SER A CA 16
ATOM 18186 C C . SER A 1 50 ? 0.485 3.079 -5.456 1.00 0.00 50 SER A C 16
ATOM 18187 O O . SER A 1 50 ? 0.107 1.967 -5.814 1.00 0.00 50 SER A O 16
ATOM 18195 N N . GLN A 1 51 ? 1.778 3.417 -5.382 1.00 0.00 51 GLN A N 16
ATOM 18196 C CA . GLN A 1 51 ? 2.860 2.569 -5.872 1.00 0.00 51 GLN A CA 16
ATOM 18197 C C . GLN A 1 51 ? 2.821 1.166 -5.259 1.00 0.00 51 GLN A C 16
ATOM 18198 O O . GLN A 1 51 ? 3.053 0.188 -5.970 1.00 0.00 51 GLN A O 16
ATOM 18212 N N . ALA A 1 52 ? 2.524 1.072 -3.961 1.00 0.00 52 ALA A N 16
ATOM 18213 C CA . ALA A 1 52 ? 2.432 -0.187 -3.240 1.00 0.00 52 ALA A CA 16
ATOM 18214 C C . ALA A 1 52 ? 1.141 -0.936 -3.551 1.00 0.00 52 ALA A C 16
ATOM 18215 O O . ALA A 1 52 ? 1.157 -2.128 -3.869 1.00 0.00 52 ALA A O 16
ATOM 18222 N N . TYR A 1 53 ? 0.011 -0.247 -3.428 1.00 0.00 53 TYR A N 16
ATOM 18223 C CA . TYR A 1 53 ? -1.301 -0.836 -3.618 1.00 0.00 53 TYR A CA 16
ATOM 18224 C C . TYR A 1 53 ? -1.483 -1.330 -5.053 1.00 0.00 53 TYR A C 16
ATOM 18225 O O . TYR A 1 53 ? -2.271 -2.248 -5.266 1.00 0.00 53 TYR A O 16
ATOM 18243 N N . GLU A 1 54 ? -0.760 -0.765 -6.024 1.00 0.00 54 GLU A N 16
ATOM 18244 C CA . GLU A 1 54 ? -0.874 -1.129 -7.431 1.00 0.00 54 GLU A CA 16
ATOM 18245 C C . GLU A 1 54 ? -0.499 -2.600 -7.613 1.00 0.00 54 GLU A C 16
ATOM 18246 O O . GLU A 1 54 ? -1.311 -3.386 -8.108 1.00 0.00 54 GLU A O 16
ATOM 18258 N N . VAL A 1 55 ? 0.707 -2.977 -7.177 1.00 0.00 55 VAL A N 16
ATOM 18259 C CA . VAL A 1 55 ? 1.242 -4.332 -7.305 1.00 0.00 55 VAL A CA 16
ATOM 18260 C C . VAL A 1 55 ? 0.270 -5.323 -6.678 1.00 0.00 55 VAL A C 16
ATOM 18261 O O . VAL A 1 55 ? -0.036 -6.372 -7.241 1.00 0.00 55 VAL A O 16
ATOM 18274 N N . LEU A 1 56 ? -0.253 -4.961 -5.511 1.00 0.00 56 LEU A N 16
ATOM 18275 C CA . LEU A 1 56 ? -1.102 -5.822 -4.716 1.00 0.00 56 LEU A CA 16
ATOM 18276 C C . LEU A 1 56 ? -2.547 -5.858 -5.222 1.00 0.00 56 LEU A C 16
ATOM 18277 O O . LEU A 1 56 ? -3.334 -6.647 -4.690 1.00 0.00 56 LEU A O 16
ATOM 18293 N N . SER A 1 57 ? -2.933 -5.050 -6.213 1.00 0.00 57 SER A N 16
ATOM 18294 C CA . SER A 1 57 ? -4.328 -4.932 -6.621 1.00 0.00 57 SER A CA 16
ATOM 18295 C C . SER A 1 57 ? -4.715 -5.827 -7.785 1.00 0.00 57 SER A C 16
ATOM 18296 O O . SER A 1 57 ? -5.826 -6.360 -7.733 1.00 0.00 57 SER A O 16
ATOM 18304 N N . ASP A 1 58 ? -3.870 -6.019 -8.802 1.00 0.00 58 ASP A N 16
ATOM 18305 C CA . ASP A 1 58 ? -4.178 -7.062 -9.781 1.00 0.00 58 ASP A CA 16
ATOM 18306 C C . ASP A 1 58 ? -3.737 -8.387 -9.184 1.00 0.00 58 ASP A C 16
ATOM 18307 O O . ASP A 1 58 ? -2.759 -8.427 -8.431 1.00 0.00 58 ASP A O 16
ATOM 18316 N N . ALA A 1 59 ? -4.406 -9.480 -9.532 1.00 0.00 59 ALA A N 16
ATOM 18317 C CA . ALA A 1 59 ? -3.946 -10.793 -9.117 1.00 0.00 59 ALA A CA 16
ATOM 18318 C C . ALA A 1 59 ? -2.631 -11.117 -9.822 1.00 0.00 59 ALA A C 16
ATOM 18319 O O . ALA A 1 59 ? -1.651 -11.400 -9.150 1.00 0.00 59 ALA A O 16
ATOM 18326 N N . LYS A 1 60 ? -2.564 -11.002 -11.153 1.00 0.00 60 LYS A N 16
ATOM 18327 C CA . LYS A 1 60 ? -1.359 -11.299 -11.923 1.00 0.00 60 LYS A CA 16
ATOM 18328 C C . LYS A 1 60 ? -0.152 -10.463 -11.496 1.00 0.00 60 LYS A C 16
ATOM 18329 O O . LYS A 1 60 ? 0.972 -10.963 -11.530 1.00 0.00 60 LYS A O 16
ATOM 18348 N N . LYS A 1 61 ? -0.332 -9.198 -11.106 1.00 0.00 61 LYS A N 16
ATOM 18349 C CA . LYS A 1 61 ? 0.762 -8.416 -10.520 1.00 0.00 61 LYS A CA 16
ATOM 18350 C C . LYS A 1 61 ? 1.157 -9.000 -9.167 1.00 0.00 61 LYS A C 16
ATOM 18351 O O . LYS A 1 61 ? 2.342 -9.261 -8.950 1.00 0.00 61 LYS A O 16
ATOM 18370 N N . ARG A 1 62 ? 0.191 -9.257 -8.275 1.00 0.00 62 ARG A N 16
ATOM 18371 C CA . ARG A 1 62 ? 0.503 -9.903 -6.992 1.00 0.00 62 ARG A CA 16
ATOM 18372 C C . ARG A 1 62 ? 1.218 -11.253 -7.182 1.00 0.00 62 ARG A C 16
ATOM 18373 O O . ARG A 1 62 ? 2.097 -11.575 -6.384 1.00 0.00 62 ARG A O 16
ATOM 18394 N N . GLU A 1 63 ? 0.876 -12.034 -8.209 1.00 0.00 63 GLU A N 16
ATOM 18395 C CA . GLU A 1 63 ? 1.496 -13.328 -8.491 1.00 0.00 63 GLU A CA 16
ATOM 18396 C C . GLU A 1 63 ? 3.006 -13.181 -8.685 1.00 0.00 63 GLU A C 16
ATOM 18397 O O . GLU A 1 63 ? 3.747 -14.083 -8.300 1.00 0.00 63 GLU A O 16
ATOM 18409 N N . LEU A 1 64 ? 3.477 -12.057 -9.241 1.00 0.00 64 LEU A N 16
ATOM 18410 C CA . LEU A 1 64 ? 4.907 -11.818 -9.410 1.00 0.00 64 LEU A CA 16
ATOM 18411 C C . LEU A 1 64 ? 5.530 -11.525 -8.055 1.00 0.00 64 LEU A C 16
ATOM 18412 O O . LEU A 1 64 ? 6.497 -12.161 -7.656 1.00 0.00 64 LEU A O 16
ATOM 18428 N N . TYR A 1 65 ? 4.960 -10.546 -7.357 1.00 0.00 65 TYR A N 16
ATOM 18429 C CA . TYR A 1 65 ? 5.384 -10.056 -6.059 1.00 0.00 65 TYR A CA 16
ATOM 18430 C C . TYR A 1 65 ? 5.548 -11.177 -5.033 1.00 0.00 65 TYR A C 16
ATOM 18431 O O . TYR A 1 65 ? 6.499 -11.176 -4.254 1.00 0.00 65 TYR A O 16
ATOM 18449 N N . ASP A 1 66 ? 4.661 -12.172 -5.068 1.00 0.00 66 ASP A N 16
ATOM 18450 C CA . ASP A 1 66 ? 4.711 -13.377 -4.238 1.00 0.00 66 ASP A CA 16
ATOM 18451 C C . ASP A 1 66 ? 6.081 -14.066 -4.275 1.00 0.00 66 ASP A C 16
ATOM 18452 O O . ASP A 1 66 ? 6.580 -14.515 -3.236 1.00 0.00 66 ASP A O 16
ATOM 18461 N N . LYS A 1 67 ? 6.694 -14.104 -5.460 1.00 0.00 67 LYS A N 16
ATOM 18462 C CA . LYS A 1 67 ? 8.017 -14.671 -5.718 1.00 0.00 67 LYS A CA 16
ATOM 18463 C C . LYS A 1 67 ? 9.088 -13.609 -5.984 1.00 0.00 67 LYS A C 16
ATOM 18464 O O . LYS A 1 67 ? 10.207 -13.968 -6.362 1.00 0.00 67 LYS A O 16
ATOM 18483 N N . GLY A 1 68 ? 8.781 -12.326 -5.798 1.00 0.00 68 GLY A N 16
ATOM 18484 C CA . GLY A 1 68 ? 9.683 -11.228 -6.095 1.00 0.00 68 GLY A CA 16
ATOM 18485 C C . GLY A 1 68 ? 9.645 -10.881 -7.579 1.00 0.00 68 GLY A C 16
ATOM 18486 O O . GLY A 1 68 ? 10.468 -11.389 -8.341 1.00 0.00 68 GLY A O 16
ATOM 18490 N N . GLY A 1 69 ? 8.715 -10.024 -8.000 1.00 0.00 69 GLY A N 16
ATOM 18491 C CA . GLY A 1 69 ? 8.537 -9.674 -9.399 1.00 0.00 69 GLY A CA 16
ATOM 18492 C C . GLY A 1 69 ? 9.619 -8.769 -9.979 1.00 0.00 69 GLY A C 16
ATOM 18493 O O . GLY A 1 69 ? 9.658 -8.627 -11.201 1.00 0.00 69 GLY A O 16
ATOM 18497 N N . GLU A 1 70 ? 10.478 -8.147 -9.161 1.00 0.00 70 GLU A N 16
ATOM 18498 C CA . GLU A 1 70 ? 11.422 -7.147 -9.654 1.00 0.00 70 GLU A CA 16
ATOM 18499 C C . GLU A 1 70 ? 12.696 -7.002 -8.840 1.00 0.00 70 GLU A C 16
ATOM 18500 O O . GLU A 1 70 ? 13.545 -6.169 -9.157 1.00 0.00 70 GLU A O 16
ATOM 18512 N N . GLN A 1 71 ? 12.847 -7.857 -7.834 1.00 0.00 71 GLN A N 16
ATOM 18513 C CA . GLN A 1 71 ? 13.862 -7.816 -6.785 1.00 0.00 71 GLN A CA 16
ATOM 18514 C C . GLN A 1 71 ? 13.455 -6.706 -5.829 1.00 0.00 71 GLN A C 16
ATOM 18515 O O . GLN A 1 71 ? 12.373 -6.884 -5.238 1.00 0.00 71 GLN A O 16
ATOM 18529 N N . GLY A 1 1 ? 14.108 3.430 14.207 1.00 0.00 1 GLY A N 17
ATOM 18530 C CA . GLY A 1 1 ? 15.521 3.228 13.901 1.00 0.00 1 GLY A CA 17
ATOM 18531 C C . GLY A 1 1 ? 15.796 3.636 12.469 1.00 0.00 1 GLY A C 17
ATOM 18532 O O . GLY A 1 1 ? 15.607 4.794 12.099 1.00 0.00 1 GLY A O 17
ATOM 18536 N N . MET A 1 2 ? 16.235 2.686 11.643 1.00 0.00 2 MET A N 17
ATOM 18537 C CA . MET A 1 2 ? 16.675 2.942 10.275 1.00 0.00 2 MET A CA 17
ATOM 18538 C C . MET A 1 2 ? 16.147 1.884 9.300 1.00 0.00 2 MET A C 17
ATOM 18539 O O . MET A 1 2 ? 16.703 1.698 8.221 1.00 0.00 2 MET A O 17
ATOM 18553 N N . VAL A 1 3 ? 15.075 1.172 9.646 1.00 0.00 3 VAL A N 17
ATOM 18554 C CA . VAL A 1 3 ? 14.359 0.363 8.671 1.00 0.00 3 VAL A CA 17
ATOM 18555 C C . VAL A 1 3 ? 13.504 1.322 7.835 1.00 0.00 3 VAL A C 17
ATOM 18556 O O . VAL A 1 3 ? 12.592 1.958 8.362 1.00 0.00 3 VAL A O 17
ATOM 18569 N N . LYS A 1 4 ? 13.835 1.494 6.555 1.00 0.00 4 LYS A N 17
ATOM 18570 C CA . LYS A 1 4 ? 13.035 2.211 5.555 1.00 0.00 4 LYS A CA 17
ATOM 18571 C C . LYS A 1 4 ? 13.081 1.470 4.212 1.00 0.00 4 LYS A C 17
ATOM 18572 O O . LYS A 1 4 ? 12.890 2.060 3.145 1.00 0.00 4 LYS A O 17
ATOM 18591 N N . GLU A 1 5 ? 13.405 0.181 4.266 1.00 0.00 5 GLU A N 17
ATOM 18592 C CA . GLU A 1 5 ? 13.610 -0.722 3.150 1.00 0.00 5 GLU A CA 17
ATOM 18593 C C . GLU A 1 5 ? 12.801 -1.967 3.495 1.00 0.00 5 GLU A C 17
ATOM 18594 O O . GLU A 1 5 ? 13.311 -2.937 4.062 1.00 0.00 5 GLU A O 17
ATOM 18606 N N . THR A 1 6 ? 11.496 -1.873 3.243 1.00 0.00 6 THR A N 17
ATOM 18607 C CA . THR A 1 6 ? 10.499 -2.855 3.609 1.00 0.00 6 THR A CA 17
ATOM 18608 C C . THR A 1 6 ? 9.509 -2.951 2.449 1.00 0.00 6 THR A C 17
ATOM 18609 O O . THR A 1 6 ? 9.241 -1.956 1.761 1.00 0.00 6 THR A O 17
ATOM 18620 N N . THR A 1 7 ? 8.945 -4.138 2.240 1.00 0.00 7 THR A N 17
ATOM 18621 C CA . THR A 1 7 ? 8.050 -4.396 1.126 1.00 0.00 7 THR A CA 17
ATOM 18622 C C . THR A 1 7 ? 6.728 -3.698 1.352 1.00 0.00 7 THR A C 17
ATOM 18623 O O . THR A 1 7 ? 6.376 -3.354 2.482 1.00 0.00 7 THR A O 17
ATOM 18634 N N . TYR A 1 8 ? 5.957 -3.648 0.280 1.00 0.00 8 TYR A N 17
ATOM 18635 C CA . TYR A 1 8 ? 4.759 -2.836 0.061 1.00 0.00 8 TYR A CA 17
ATOM 18636 C C . TYR A 1 8 ? 3.704 -2.902 1.162 1.00 0.00 8 TYR A C 17
ATOM 18637 O O . TYR A 1 8 ? 2.954 -1.945 1.346 1.00 0.00 8 TYR A O 17
ATOM 18655 N N . TYR A 1 9 ? 3.683 -3.979 1.940 1.00 0.00 9 TYR A N 17
ATOM 18656 C CA . TYR A 1 9 ? 2.884 -4.086 3.144 1.00 0.00 9 TYR A CA 17
ATOM 18657 C C . TYR A 1 9 ? 3.159 -2.945 4.124 1.00 0.00 9 TYR A C 17
ATOM 18658 O O . TYR A 1 9 ? 2.218 -2.296 4.581 1.00 0.00 9 TYR A O 17
ATOM 18676 N N . ASP A 1 10 ? 4.429 -2.683 4.447 1.00 0.00 10 ASP A N 17
ATOM 18677 C CA . ASP A 1 10 ? 4.763 -1.816 5.574 1.00 0.00 10 ASP A CA 17
ATOM 18678 C C . ASP A 1 10 ? 4.206 -0.419 5.378 1.00 0.00 10 ASP A C 17
ATOM 18679 O O . ASP A 1 10 ? 3.598 0.137 6.299 1.00 0.00 10 ASP A O 17
ATOM 18688 N N . VAL A 1 11 ? 4.404 0.129 4.175 1.00 0.00 11 VAL A N 17
ATOM 18689 C CA . VAL A 1 11 ? 3.966 1.454 3.767 1.00 0.00 11 VAL A CA 17
ATOM 18690 C C . VAL A 1 11 ? 2.480 1.635 4.032 1.00 0.00 11 VAL A C 17
ATOM 18691 O O . VAL A 1 11 ? 2.033 2.700 4.463 1.00 0.00 11 VAL A O 17
ATOM 18704 N N . LEU A 1 12 ? 1.703 0.591 3.773 1.00 0.00 12 LEU A N 17
ATOM 18705 C CA . LEU A 1 12 ? 0.256 0.633 3.779 1.00 0.00 12 LEU A CA 17
ATOM 18706 C C . LEU A 1 12 ? -0.321 0.503 5.186 1.00 0.00 12 LEU A C 17
ATOM 18707 O O . LEU A 1 12 ? -1.523 0.270 5.326 1.00 0.00 12 LEU A O 17
ATOM 18723 N N . GLY A 1 13 ? 0.507 0.626 6.231 1.00 0.00 13 GLY A N 17
ATOM 18724 C CA . GLY A 1 13 ? 0.068 0.458 7.607 1.00 0.00 13 GLY A CA 17
ATOM 18725 C C . GLY A 1 13 ? -0.556 -0.918 7.817 1.00 0.00 13 GLY A C 17
ATOM 18726 O O . GLY A 1 13 ? -1.428 -1.084 8.679 1.00 0.00 13 GLY A O 17
ATOM 18730 N N . VAL A 1 14 ? -0.134 -1.912 7.032 1.00 0.00 14 VAL A N 17
ATOM 18731 C CA . VAL A 1 14 ? -0.569 -3.283 7.170 1.00 0.00 14 VAL A CA 17
ATOM 18732 C C . VAL A 1 14 ? 0.683 -4.111 7.462 1.00 0.00 14 VAL A C 17
ATOM 18733 O O . VAL A 1 14 ? 1.802 -3.756 7.080 1.00 0.00 14 VAL A O 17
ATOM 18746 N N . LYS A 1 15 ? 0.503 -5.202 8.195 1.00 0.00 15 LYS A N 17
ATOM 18747 C CA . LYS A 1 15 ? 1.542 -6.206 8.380 1.00 0.00 15 LYS A CA 17
ATOM 18748 C C . LYS A 1 15 ? 1.699 -7.039 7.104 1.00 0.00 15 LYS A C 17
ATOM 18749 O O . LYS A 1 15 ? 0.749 -7.133 6.323 1.00 0.00 15 LYS A O 17
ATOM 18768 N N . PRO A 1 16 ? 2.830 -7.739 6.908 1.00 0.00 16 PRO A N 17
ATOM 18769 C CA . PRO A 1 16 ? 2.999 -8.625 5.766 1.00 0.00 16 PRO A CA 17
ATOM 18770 C C . PRO A 1 16 ? 2.012 -9.797 5.779 1.00 0.00 16 PRO A C 17
ATOM 18771 O O . PRO A 1 16 ? 1.667 -10.317 4.722 1.00 0.00 16 PRO A O 17
ATOM 18782 N N . ASN A 1 17 ? 1.489 -10.188 6.944 1.00 0.00 17 ASN A N 17
ATOM 18783 C CA . ASN A 1 17 ? 0.557 -11.301 7.140 1.00 0.00 17 ASN A CA 17
ATOM 18784 C C . ASN A 1 17 ? -0.887 -10.860 6.836 1.00 0.00 17 ASN A C 17
ATOM 18785 O O . ASN A 1 17 ? -1.798 -11.123 7.625 1.00 0.00 17 ASN A O 17
ATOM 18796 N N . ALA A 1 18 ? -1.080 -10.093 5.762 1.00 0.00 18 ALA A N 17
ATOM 18797 C CA . ALA A 1 18 ? -2.367 -9.551 5.322 1.00 0.00 18 ALA A CA 17
ATOM 18798 C C . ALA A 1 18 ? -2.958 -10.344 4.150 1.00 0.00 18 ALA A C 17
ATOM 18799 O O . ALA A 1 18 ? -2.240 -11.032 3.425 1.00 0.00 18 ALA A O 17
ATOM 18806 N N . THR A 1 19 ? -4.256 -10.177 3.916 1.00 0.00 19 THR A N 17
ATOM 18807 C CA . THR A 1 19 ? -5.009 -10.693 2.777 1.00 0.00 19 THR A CA 17
ATOM 18808 C C . THR A 1 19 ? -5.316 -9.545 1.799 1.00 0.00 19 THR A C 17
ATOM 18809 O O . THR A 1 19 ? -5.150 -8.373 2.139 1.00 0.00 19 THR A O 17
ATOM 18820 N N . GLN A 1 20 ? -5.780 -9.838 0.576 1.00 0.00 20 GLN A N 17
ATOM 18821 C CA . GLN A 1 20 ? -6.134 -8.802 -0.403 1.00 0.00 20 GLN A CA 17
ATOM 18822 C C . GLN A 1 20 ? -7.246 -7.902 0.134 1.00 0.00 20 GLN A C 17
ATOM 18823 O O . GLN A 1 20 ? -7.290 -6.706 -0.152 1.00 0.00 20 GLN A O 17
ATOM 18837 N N . GLU A 1 21 ? -8.145 -8.483 0.920 1.00 0.00 21 GLU A N 17
ATOM 18838 C CA . GLU A 1 21 ? -9.286 -7.793 1.497 1.00 0.00 21 GLU A CA 17
ATOM 18839 C C . GLU A 1 21 ? -8.807 -6.812 2.567 1.00 0.00 21 GLU A C 17
ATOM 18840 O O . GLU A 1 21 ? -9.261 -5.666 2.634 1.00 0.00 21 GLU A O 17
ATOM 18852 N N . GLU A 1 22 ? -7.835 -7.250 3.368 1.00 0.00 22 GLU A N 17
ATOM 18853 C CA . GLU A 1 22 ? -7.191 -6.435 4.379 1.00 0.00 22 GLU A CA 17
ATOM 18854 C C . GLU A 1 22 ? -6.425 -5.292 3.728 1.00 0.00 22 GLU A C 17
ATOM 18855 O O . GLU A 1 22 ? -6.433 -4.197 4.280 1.00 0.00 22 GLU A O 17
ATOM 18867 N N . LEU A 1 23 ? -5.817 -5.495 2.552 1.00 0.00 23 LEU A N 17
ATOM 18868 C CA . LEU A 1 23 ? -5.198 -4.418 1.793 1.00 0.00 23 LEU A CA 17
ATOM 18869 C C . LEU A 1 23 ? -6.223 -3.335 1.481 1.00 0.00 23 LEU A C 17
ATOM 18870 O O . LEU A 1 23 ? -5.995 -2.172 1.815 1.00 0.00 23 LEU A O 17
ATOM 18886 N N . LYS A 1 24 ? -7.358 -3.676 0.861 1.00 0.00 24 LYS A N 17
ATOM 18887 C CA . LYS A 1 24 ? -8.355 -2.653 0.524 1.00 0.00 24 LYS A CA 17
ATOM 18888 C C . LYS A 1 24 ? -8.883 -1.933 1.763 1.00 0.00 24 LYS A C 17
ATOM 18889 O O . LYS A 1 24 ? -8.951 -0.702 1.765 1.00 0.00 24 LYS A O 17
ATOM 18908 N N . LYS A 1 25 ? -9.189 -2.668 2.831 1.00 0.00 25 LYS A N 17
ATOM 18909 C CA . LYS A 1 25 ? -9.539 -2.090 4.136 1.00 0.00 25 LYS A CA 17
ATOM 18910 C C . LYS A 1 25 ? -8.446 -1.148 4.672 1.00 0.00 25 LYS A C 17
ATOM 18911 O O . LYS A 1 25 ? -8.766 -0.068 5.175 1.00 0.00 25 LYS A O 17
ATOM 18930 N N . ALA A 1 26 ? -7.168 -1.537 4.607 1.00 0.00 26 ALA A N 17
ATOM 18931 C CA . ALA A 1 26 ? -6.044 -0.753 5.124 1.00 0.00 26 ALA A CA 17
ATOM 18932 C C . ALA A 1 26 ? -5.809 0.496 4.275 1.00 0.00 26 ALA A C 17
ATOM 18933 O O . ALA A 1 26 ? -5.430 1.540 4.792 1.00 0.00 26 ALA A O 17
ATOM 18940 N N . TYR A 1 27 ? -6.048 0.397 2.970 1.00 0.00 27 TYR A N 17
ATOM 18941 C CA . TYR A 1 27 ? -5.946 1.502 2.041 1.00 0.00 27 TYR A CA 17
ATOM 18942 C C . TYR A 1 27 ? -7.011 2.530 2.403 1.00 0.00 27 TYR A C 17
ATOM 18943 O O . TYR A 1 27 ? -6.673 3.679 2.671 1.00 0.00 27 TYR A O 17
ATOM 18961 N N . ARG A 1 28 ? -8.290 2.129 2.468 1.00 0.00 28 ARG A N 17
ATOM 18962 C CA . ARG A 1 28 ? -9.404 3.047 2.684 1.00 0.00 28 ARG A CA 17
ATOM 18963 C C . ARG A 1 28 ? -9.186 3.914 3.927 1.00 0.00 28 ARG A C 17
ATOM 18964 O O . ARG A 1 28 ? -9.251 5.139 3.826 1.00 0.00 28 ARG A O 17
ATOM 18985 N N . LYS A 1 29 ? -8.864 3.316 5.082 1.00 0.00 29 LYS A N 17
ATOM 18986 C CA . LYS A 1 29 ? -8.639 4.077 6.320 1.00 0.00 29 LYS A CA 17
ATOM 18987 C C . LYS A 1 29 ? -7.498 5.106 6.203 1.00 0.00 29 LYS A C 17
ATOM 18988 O O . LYS A 1 29 ? -7.475 6.056 6.985 1.00 0.00 29 LYS A O 17
ATOM 19007 N N . LEU A 1 30 ? -6.528 4.909 5.301 1.00 0.00 30 LEU A N 17
ATOM 19008 C CA . LEU A 1 30 ? -5.369 5.786 5.151 1.00 0.00 30 LEU A CA 17
ATOM 19009 C C . LEU A 1 30 ? -5.619 6.820 4.059 1.00 0.00 30 LEU A C 17
ATOM 19010 O O . LEU A 1 30 ? -5.274 7.980 4.246 1.00 0.00 30 LEU A O 17
ATOM 19026 N N . ALA A 1 31 ? -6.253 6.447 2.948 1.00 0.00 31 ALA A N 17
ATOM 19027 C CA . ALA A 1 31 ? -6.628 7.378 1.888 1.00 0.00 31 ALA A CA 17
ATOM 19028 C C . ALA A 1 31 ? -7.573 8.458 2.418 1.00 0.00 31 ALA A C 17
ATOM 19029 O O . ALA A 1 31 ? -7.415 9.628 2.085 1.00 0.00 31 ALA A O 17
ATOM 19036 N N . LEU A 1 32 ? -8.510 8.076 3.293 1.00 0.00 32 LEU A N 17
ATOM 19037 C CA . LEU A 1 32 ? -9.418 9.009 3.954 1.00 0.00 32 LEU A CA 17
ATOM 19038 C C . LEU A 1 32 ? -8.686 10.015 4.853 1.00 0.00 32 LEU A C 17
ATOM 19039 O O . LEU A 1 32 ? -9.262 11.057 5.164 1.00 0.00 32 LEU A O 17
ATOM 19055 N N . LYS A 1 33 ? -7.455 9.723 5.290 1.00 0.00 33 LYS A N 17
ATOM 19056 C CA . LYS A 1 33 ? -6.610 10.614 6.067 1.00 0.00 33 LYS A CA 17
ATOM 19057 C C . LYS A 1 33 ? -5.795 11.472 5.127 1.00 0.00 33 LYS A C 17
ATOM 19058 O O . LYS A 1 33 ? -5.934 12.690 5.130 1.00 0.00 33 LYS A O 17
ATOM 19077 N N . TYR A 1 34 ? -4.939 10.818 4.344 1.00 0.00 34 TYR A N 17
ATOM 19078 C CA . TYR A 1 34 ? -3.868 11.439 3.591 1.00 0.00 34 TYR A CA 17
ATOM 19079 C C . TYR A 1 34 ? -4.383 12.185 2.351 1.00 0.00 34 TYR A C 17
ATOM 19080 O O . TYR A 1 34 ? -3.616 12.468 1.430 1.00 0.00 34 TYR A O 17
ATOM 19098 N N . HIS A 1 35 ? -5.688 12.454 2.287 1.00 0.00 35 HIS A N 17
ATOM 19099 C CA . HIS A 1 35 ? -6.307 13.070 1.141 1.00 0.00 35 HIS A CA 17
ATOM 19100 C C . HIS A 1 35 ? -5.746 14.490 1.007 1.00 0.00 35 HIS A C 17
ATOM 19101 O O . HIS A 1 35 ? -5.634 15.193 2.016 1.00 0.00 35 HIS A O 17
ATOM 19115 N N . PRO A 1 36 ? -5.525 14.991 -0.217 1.00 0.00 36 PRO A N 17
ATOM 19116 C CA . PRO A 1 36 ? -4.899 16.293 -0.414 1.00 0.00 36 PRO A CA 17
ATOM 19117 C C . PRO A 1 36 ? -5.836 17.398 0.060 1.00 0.00 36 PRO A C 17
ATOM 19118 O O . PRO A 1 36 ? -5.434 18.341 0.731 1.00 0.00 36 PRO A O 17
ATOM 19129 N N . ASP A 1 37 ? -7.116 17.204 -0.241 1.00 0.00 37 ASP A N 17
ATOM 19130 C CA . ASP A 1 37 ? -8.245 18.082 -0.005 1.00 0.00 37 ASP A CA 17
ATOM 19131 C C . ASP A 1 37 ? -8.344 18.566 1.445 1.00 0.00 37 ASP A C 17
ATOM 19132 O O . ASP A 1 37 ? -8.808 19.679 1.691 1.00 0.00 37 ASP A O 17
ATOM 19141 N N . LYS A 1 38 ? -7.891 17.760 2.414 1.00 0.00 38 LYS A N 17
ATOM 19142 C CA . LYS A 1 38 ? -7.911 18.082 3.839 1.00 0.00 38 LYS A CA 17
ATOM 19143 C C . LYS A 1 38 ? -6.563 17.920 4.530 1.00 0.00 38 LYS A C 17
ATOM 19144 O O . LYS A 1 38 ? -6.486 18.189 5.733 1.00 0.00 38 LYS A O 17
ATOM 19163 N N . ASN A 1 39 ? -5.521 17.468 3.835 1.00 0.00 39 ASN A N 17
ATOM 19164 C CA . ASN A 1 39 ? -4.197 17.304 4.420 1.00 0.00 39 ASN A CA 17
ATOM 19165 C C . ASN A 1 39 ? -3.142 17.501 3.324 1.00 0.00 39 ASN A C 17
ATOM 19166 O O . AS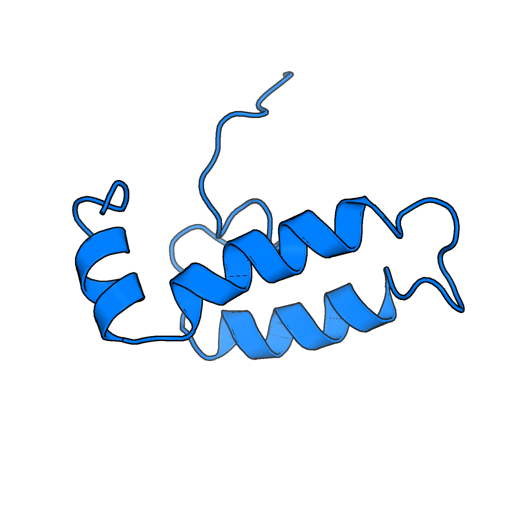N A 1 39 ? -2.336 16.611 3.058 1.00 0.00 39 ASN A O 17
ATOM 19177 N N . PRO A 1 40 ? -3.108 18.677 2.672 1.00 0.00 40 PRO A N 17
ATOM 19178 C CA . PRO A 1 40 ? -2.380 18.903 1.424 1.00 0.00 40 PRO A CA 17
ATOM 19179 C C . PRO A 1 40 ? -0.881 18.697 1.588 1.00 0.00 40 PRO A C 17
ATOM 19180 O O . PRO A 1 40 ? -0.197 18.285 0.653 1.00 0.00 40 PRO A O 17
ATOM 19191 N N . ASN A 1 41 ? -0.377 18.940 2.797 1.00 0.00 41 ASN A N 17
ATOM 19192 C CA . ASN A 1 41 ? 1.018 18.820 3.178 1.00 0.00 41 ASN A CA 17
ATOM 19193 C C . ASN A 1 41 ? 1.508 17.367 3.075 1.00 0.00 41 ASN A C 17
ATOM 19194 O O . ASN A 1 41 ? 2.710 17.114 3.118 1.00 0.00 41 ASN A O 17
ATOM 19205 N N . GLU A 1 42 ? 0.591 16.408 2.942 1.00 0.00 42 GLU A N 17
ATOM 19206 C CA . GLU A 1 42 ? 0.806 14.965 2.873 1.00 0.00 42 GLU A CA 17
ATOM 19207 C C . GLU A 1 42 ? 0.487 14.429 1.471 1.00 0.00 42 GLU A C 17
ATOM 19208 O O . GLU A 1 42 ? 0.626 13.230 1.238 1.00 0.00 42 GLU A O 17
ATOM 19220 N N . GLY A 1 43 ? 0.109 15.282 0.514 1.00 0.00 43 GLY A N 17
ATOM 19221 C CA . GLY A 1 43 ? -0.373 14.836 -0.786 1.00 0.00 43 GLY A CA 17
ATOM 19222 C C . GLY A 1 43 ? 0.685 14.108 -1.621 1.00 0.00 43 GLY A C 17
ATOM 19223 O O . GLY A 1 43 ? 0.311 13.317 -2.489 1.00 0.00 43 GLY A O 17
ATOM 19227 N N . GLU A 1 44 ? 1.985 14.307 -1.361 1.00 0.00 44 GLU A N 17
ATOM 19228 C CA . GLU A 1 44 ? 3.015 13.502 -2.026 1.00 0.00 44 GLU A CA 17
ATOM 19229 C C . GLU A 1 44 ? 3.113 12.113 -1.387 1.00 0.00 44 GLU A C 17
ATOM 19230 O O . GLU A 1 44 ? 3.201 11.136 -2.126 1.00 0.00 44 GLU A O 17
ATOM 19242 N N . LYS A 1 45 ? 2.978 11.985 -0.057 1.00 0.00 45 LYS A N 17
ATOM 19243 C CA . LYS A 1 45 ? 2.962 10.703 0.642 1.00 0.00 45 LYS A CA 17
ATOM 19244 C C . LYS A 1 45 ? 1.921 9.774 0.037 1.00 0.00 45 LYS A C 17
ATOM 19245 O O . LYS A 1 45 ? 2.122 8.563 -0.015 1.00 0.00 45 LYS A O 17
ATOM 19264 N N . PHE A 1 46 ? 0.796 10.346 -0.403 1.00 0.00 46 PHE A N 17
ATOM 19265 C CA . PHE A 1 46 ? -0.314 9.602 -0.965 1.00 0.00 46 PHE A CA 17
ATOM 19266 C C . PHE A 1 46 ? 0.175 8.679 -2.082 1.00 0.00 46 PHE A C 17
ATOM 19267 O O . PHE A 1 46 ? -0.304 7.551 -2.209 1.00 0.00 46 PHE A O 17
ATOM 19284 N N . LYS A 1 47 ? 1.152 9.151 -2.861 1.00 0.00 47 LYS A N 17
ATOM 19285 C CA . LYS A 1 47 ? 1.750 8.421 -3.960 1.00 0.00 47 LYS A CA 17
ATOM 19286 C C . LYS A 1 47 ? 2.305 7.075 -3.523 1.00 0.00 47 LYS A C 17
ATOM 19287 O O . LYS A 1 47 ? 1.989 6.073 -4.157 1.00 0.00 47 LYS A O 17
ATOM 19306 N N . GLN A 1 48 ? 3.069 7.012 -2.430 1.00 0.00 48 GLN A N 17
ATOM 19307 C CA . GLN A 1 48 ? 3.571 5.749 -1.886 1.00 0.00 48 GLN A CA 17
ATOM 19308 C C . GLN A 1 48 ? 2.423 4.771 -1.619 1.00 0.00 48 GLN A C 17
ATOM 19309 O O . GLN A 1 48 ? 2.580 3.570 -1.851 1.00 0.00 48 GLN A O 17
ATOM 19323 N N . ILE A 1 49 ? 1.278 5.277 -1.152 1.00 0.00 49 ILE A N 17
ATOM 19324 C CA . ILE A 1 49 ? 0.127 4.461 -0.786 1.00 0.00 49 ILE A CA 17
ATOM 19325 C C . ILE A 1 49 ? -0.463 3.861 -2.067 1.00 0.00 49 ILE A C 17
ATOM 19326 O O . ILE A 1 49 ? -0.749 2.665 -2.111 1.00 0.00 49 ILE A O 17
ATOM 19342 N N . SER A 1 50 ? -0.650 4.669 -3.115 1.00 0.00 50 SER A N 17
ATOM 19343 C CA . SER A 1 50 ? -1.159 4.169 -4.386 1.00 0.00 50 SER A CA 17
ATOM 19344 C C . SER A 1 50 ? -0.195 3.142 -4.979 1.00 0.00 50 SER A C 17
ATOM 19345 O O . SER A 1 50 ? -0.614 2.031 -5.306 1.00 0.00 50 SER A O 17
ATOM 19353 N N . GLN A 1 51 ? 1.088 3.504 -5.071 1.00 0.00 51 GLN A N 17
ATOM 19354 C CA . GLN A 1 51 ? 2.170 2.703 -5.623 1.00 0.00 51 GLN A CA 17
ATOM 19355 C C . GLN A 1 51 ? 2.159 1.308 -4.989 1.00 0.00 51 GLN A C 17
ATOM 19356 O O . GLN A 1 51 ? 2.181 0.293 -5.690 1.00 0.00 51 GLN A O 17
ATOM 19370 N N . ALA A 1 52 ? 2.167 1.254 -3.653 1.00 0.00 52 ALA A N 17
ATOM 19371 C CA . ALA A 1 52 ? 2.279 0.008 -2.917 1.00 0.00 52 ALA A CA 17
ATOM 19372 C C . ALA A 1 52 ? 1.019 -0.838 -3.070 1.00 0.00 52 ALA A C 17
ATOM 19373 O O . ALA A 1 52 ? 1.119 -2.034 -3.345 1.00 0.00 52 ALA A O 17
ATOM 19380 N N . TYR A 1 53 ? -0.163 -0.235 -2.903 1.00 0.00 53 TYR A N 17
ATOM 19381 C CA . TYR A 1 53 ? -1.418 -0.962 -3.045 1.00 0.00 53 TYR A CA 17
ATOM 19382 C C . TYR A 1 53 ? -1.558 -1.501 -4.475 1.00 0.00 53 TYR A C 17
ATOM 19383 O O . TYR A 1 53 ? -2.146 -2.567 -4.649 1.00 0.00 53 TYR A O 17
ATOM 19401 N N . GLU A 1 54 ? -1.030 -0.802 -5.489 1.00 0.00 54 GLU A N 17
ATOM 19402 C CA . GLU A 1 54 ? -1.264 -1.122 -6.898 1.00 0.00 54 GLU A CA 17
ATOM 19403 C C . GLU A 1 54 ? -0.662 -2.482 -7.237 1.00 0.00 54 GLU A C 17
ATOM 19404 O O . GLU A 1 54 ? -1.328 -3.314 -7.846 1.00 0.00 54 GLU A O 17
ATOM 19416 N N . VAL A 1 55 ? 0.573 -2.737 -6.815 1.00 0.00 55 VAL A N 17
ATOM 19417 C CA . VAL A 1 55 ? 1.256 -4.002 -7.081 1.00 0.00 55 VAL A CA 17
ATOM 19418 C C . VAL A 1 55 ? 0.485 -5.174 -6.460 1.00 0.00 55 VAL A C 17
ATOM 19419 O O . VAL A 1 55 ? 0.507 -6.287 -6.984 1.00 0.00 55 VAL A O 17
ATOM 19432 N N . LEU A 1 56 ? -0.238 -4.915 -5.372 1.00 0.00 56 LEU A N 17
ATOM 19433 C CA . LEU A 1 56 ? -1.041 -5.899 -4.665 1.00 0.00 56 LEU A CA 17
ATOM 19434 C C . LEU A 1 56 ? -2.496 -5.914 -5.173 1.00 0.00 56 LEU A C 17
ATOM 19435 O O . LEU A 1 56 ? -3.258 -6.790 -4.766 1.00 0.00 56 LEU A O 17
ATOM 19451 N N . SER A 1 57 ? -2.907 -4.982 -6.040 1.00 0.00 57 SER A N 17
ATOM 19452 C CA . SER A 1 57 ? -4.298 -4.739 -6.435 1.00 0.00 57 SER A CA 17
ATOM 19453 C C . SER A 1 57 ? -4.825 -5.801 -7.411 1.00 0.00 57 SER A C 17
ATOM 19454 O O . SER A 1 57 ? -6.017 -5.797 -7.733 1.00 0.00 57 SER A O 17
ATOM 19462 N N . ASP A 1 58 ? -3.965 -6.690 -7.898 1.00 0.00 58 ASP A N 17
ATOM 19463 C CA . ASP A 1 58 ? -4.224 -7.598 -9.001 1.00 0.00 58 ASP A CA 17
ATOM 19464 C C . ASP A 1 58 ? -3.552 -8.917 -8.666 1.00 0.00 58 ASP A C 17
ATOM 19465 O O . ASP A 1 58 ? -2.387 -8.888 -8.267 1.00 0.00 58 ASP A O 17
ATOM 19474 N N . ALA A 1 59 ? -4.218 -10.060 -8.848 1.00 0.00 59 ALA A N 17
ATOM 19475 C CA . ALA A 1 59 ? -3.587 -11.344 -8.539 1.00 0.00 59 ALA A CA 17
ATOM 19476 C C . ALA A 1 59 ? -2.352 -11.603 -9.404 1.00 0.00 59 ALA A C 17
ATOM 19477 O O . ALA A 1 59 ? -1.446 -12.312 -8.972 1.00 0.00 59 ALA A O 17
ATOM 19484 N N . LYS A 1 60 ? -2.311 -11.069 -10.626 1.00 0.00 60 LYS A N 17
ATOM 19485 C CA . LYS A 1 60 ? -1.288 -11.357 -11.619 1.00 0.00 60 LYS A CA 17
ATOM 19486 C C . LYS A 1 60 ? -0.066 -10.484 -11.371 1.00 0.00 60 LYS A C 17
ATOM 19487 O O . LYS A 1 60 ? 1.060 -10.983 -11.448 1.00 0.00 60 LYS A O 17
ATOM 19506 N N . LYS A 1 61 ? -0.250 -9.198 -11.046 1.00 0.00 61 LYS A N 17
ATOM 19507 C CA . LYS A 1 61 ? 0.838 -8.402 -10.468 1.00 0.00 61 LYS A CA 17
ATOM 19508 C C . LYS A 1 61 ? 1.296 -9.083 -9.188 1.00 0.00 61 LYS A C 17
ATOM 19509 O O . LYS A 1 61 ? 2.491 -9.349 -9.045 1.00 0.00 61 LYS A O 17
ATOM 19528 N N . ARG A 1 62 ? 0.363 -9.391 -8.280 1.00 0.00 62 ARG A N 17
ATOM 19529 C CA . ARG A 1 62 ? 0.726 -9.949 -6.988 1.00 0.00 62 ARG A CA 17
ATOM 19530 C C . ARG A 1 62 ? 1.517 -11.248 -7.132 1.00 0.00 62 ARG A C 17
ATOM 19531 O O . ARG A 1 62 ? 2.459 -11.403 -6.372 1.00 0.00 62 ARG A O 17
ATOM 19552 N N . GLU A 1 63 ? 1.229 -12.142 -8.084 1.00 0.00 63 GLU A N 17
ATOM 19553 C CA . GLU A 1 63 ? 2.018 -13.366 -8.256 1.00 0.00 63 GLU A CA 17
ATOM 19554 C C . GLU A 1 63 ? 3.484 -13.062 -8.577 1.00 0.00 63 GLU A C 17
ATOM 19555 O O . GLU A 1 63 ? 4.372 -13.750 -8.067 1.00 0.00 63 GLU A O 17
ATOM 19567 N N . LEU A 1 64 ? 3.758 -12.072 -9.436 1.00 0.00 64 LEU A N 17
ATOM 19568 C CA . LEU A 1 64 ? 5.134 -11.744 -9.812 1.00 0.00 64 LEU A CA 17
ATOM 19569 C C . LEU A 1 64 ? 5.849 -11.097 -8.640 1.00 0.00 64 LEU A C 17
ATOM 19570 O O . LEU A 1 64 ? 7.025 -11.374 -8.410 1.00 0.00 64 LEU A O 17
ATOM 19586 N N . TYR A 1 65 ? 5.131 -10.254 -7.905 1.00 0.00 65 TYR A N 17
ATOM 19587 C CA . TYR A 1 65 ? 5.535 -9.689 -6.637 1.00 0.00 65 TYR A CA 17
ATOM 19588 C C . TYR A 1 65 ? 5.858 -10.768 -5.597 1.00 0.00 65 TYR A C 17
ATOM 19589 O O . TYR A 1 65 ? 6.884 -10.671 -4.928 1.00 0.00 65 TYR A O 17
ATOM 19607 N N . ASP A 1 66 ? 5.049 -11.825 -5.506 1.00 0.00 66 ASP A N 17
ATOM 19608 C CA . ASP A 1 66 ? 5.033 -12.804 -4.416 1.00 0.00 66 ASP A CA 17
ATOM 19609 C C . ASP A 1 66 ? 6.384 -13.494 -4.237 1.00 0.00 66 ASP A C 17
ATOM 19610 O O . ASP A 1 66 ? 6.722 -13.977 -3.148 1.00 0.00 66 ASP A O 17
ATOM 19619 N N . LYS A 1 67 ? 7.153 -13.555 -5.326 1.00 0.00 67 LYS A N 17
ATOM 19620 C CA . LYS A 1 67 ? 8.475 -14.161 -5.420 1.00 0.00 67 LYS A CA 17
ATOM 19621 C C . LYS A 1 67 ? 9.478 -13.268 -6.160 1.00 0.00 67 LYS A C 17
ATOM 19622 O O . LYS A 1 67 ? 10.497 -13.777 -6.636 1.00 0.00 67 LYS A O 17
ATOM 19641 N N . GLY A 1 68 ? 9.214 -11.969 -6.315 1.00 0.00 68 GLY A N 17
ATOM 19642 C CA . GLY A 1 68 ? 10.057 -11.125 -7.148 1.00 0.00 68 GLY A CA 17
ATOM 19643 C C . GLY A 1 68 ? 9.752 -9.644 -6.997 1.00 0.00 68 GLY A C 17
ATOM 19644 O O . GLY A 1 68 ? 10.487 -8.926 -6.318 1.00 0.00 68 GLY A O 17
ATOM 19648 N N . GLY A 1 69 ? 8.703 -9.172 -7.675 1.00 0.00 69 GLY A N 17
ATOM 19649 C CA . GLY A 1 69 ? 8.300 -7.764 -7.674 1.00 0.00 69 GLY A CA 17
ATOM 19650 C C . GLY A 1 69 ? 9.081 -6.891 -8.645 1.00 0.00 69 GLY A C 17
ATOM 19651 O O . GLY A 1 69 ? 8.651 -5.769 -8.927 1.00 0.00 69 GLY A O 17
ATOM 19655 N N . GLU A 1 70 ? 10.175 -7.397 -9.210 1.00 0.00 70 GLU A N 17
ATOM 19656 C CA . GLU A 1 70 ? 10.965 -6.711 -10.218 1.00 0.00 70 GLU A CA 17
ATOM 19657 C C . GLU A 1 70 ? 10.777 -7.365 -11.594 1.00 0.00 70 GLU A C 17
ATOM 19658 O O . GLU A 1 70 ? 11.639 -7.264 -12.470 1.00 0.00 70 GLU A O 17
ATOM 19670 N N . GLN A 1 71 ? 9.630 -8.007 -11.810 1.00 0.00 71 GLN A N 17
ATOM 19671 C CA . GLN A 1 71 ? 9.029 -8.237 -13.116 1.00 0.00 71 GLN A CA 17
ATOM 19672 C C . GLN A 1 71 ? 7.606 -7.709 -13.021 1.00 0.00 71 GLN A C 17
ATOM 19673 O O . GLN A 1 71 ? 7.160 -7.402 -11.893 1.00 0.00 71 GLN A O 17
ATOM 19687 N N . GLY A 1 1 ? 14.217 1.635 14.973 1.00 0.00 1 GLY A N 18
ATOM 19688 C CA . GLY A 1 1 ? 15.515 2.259 14.701 1.00 0.00 1 GLY A CA 18
ATOM 19689 C C . GLY A 1 1 ? 15.376 3.293 13.600 1.00 0.00 1 GLY A C 18
ATOM 19690 O O . GLY A 1 1 ? 14.715 4.310 13.812 1.00 0.00 1 GLY A O 18
ATOM 19694 N N . MET A 1 2 ? 15.994 3.064 12.436 1.00 0.00 2 MET A N 18
ATOM 19695 C CA . MET A 1 2 ? 16.016 4.018 11.321 1.00 0.00 2 MET A CA 18
ATOM 19696 C C . MET A 1 2 ? 15.788 3.367 9.961 1.00 0.00 2 MET A C 18
ATOM 19697 O O . MET A 1 2 ? 16.066 3.996 8.939 1.00 0.00 2 MET A O 18
ATOM 19711 N N . VAL A 1 3 ? 15.219 2.159 9.938 1.00 0.00 3 VAL A N 18
ATOM 19712 C CA . VAL A 1 3 ? 14.690 1.543 8.728 1.00 0.00 3 VAL A CA 18
ATOM 19713 C C . VAL A 1 3 ? 13.628 2.484 8.143 1.00 0.00 3 VAL A C 18
ATOM 19714 O O . VAL A 1 3 ? 12.594 2.733 8.768 1.00 0.00 3 VAL A O 18
ATOM 19727 N N . LYS A 1 4 ? 13.902 3.039 6.960 1.00 0.00 4 LYS A N 18
ATOM 19728 C CA . LYS A 1 4 ? 12.899 3.629 6.065 1.00 0.00 4 LYS A CA 18
ATOM 19729 C C . LYS A 1 4 ? 12.979 2.924 4.702 1.00 0.00 4 LYS A C 18
ATOM 19730 O O . LYS A 1 4 ? 13.155 3.571 3.665 1.00 0.00 4 LYS A O 18
ATOM 19749 N N . GLU A 1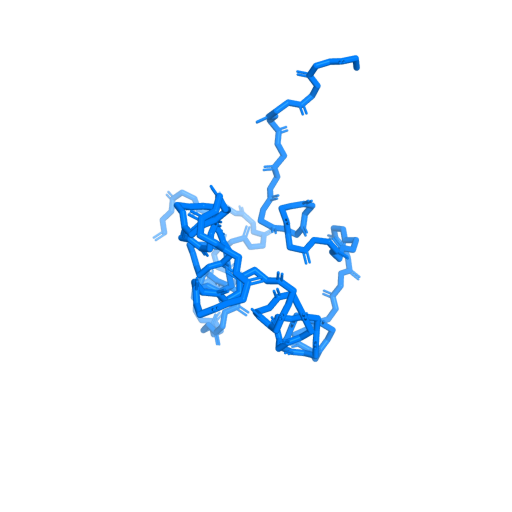 5 ? 12.965 1.593 4.700 1.00 0.00 5 GLU A N 18
ATOM 19750 C CA . GLU A 1 5 ? 13.022 0.741 3.517 1.00 0.00 5 GLU A CA 18
ATOM 19751 C C . GLU A 1 5 ? 12.307 -0.563 3.864 1.00 0.00 5 GLU A C 18
ATOM 19752 O O . GLU A 1 5 ? 12.831 -1.412 4.584 1.00 0.00 5 GLU A O 18
ATOM 19764 N N . THR A 1 6 ? 11.044 -0.696 3.483 1.00 0.00 6 THR A N 18
ATOM 19765 C CA . THR A 1 6 ? 10.241 -1.886 3.682 1.00 0.00 6 THR A CA 18
ATOM 19766 C C . THR A 1 6 ? 9.270 -2.008 2.499 1.00 0.00 6 THR A C 18
ATOM 19767 O O . THR A 1 6 ? 8.976 -1.018 1.822 1.00 0.00 6 THR A O 18
ATOM 19778 N N . THR A 1 7 ? 8.771 -3.218 2.247 1.00 0.00 7 THR A N 18
ATOM 19779 C CA . THR A 1 7 ? 7.985 -3.528 1.063 1.00 0.00 7 THR A CA 18
ATOM 19780 C C . THR A 1 7 ? 6.612 -2.842 1.093 1.00 0.00 7 THR A C 18
ATOM 19781 O O . THR A 1 7 ? 6.215 -2.205 2.078 1.00 0.00 7 THR A O 18
ATOM 19792 N N . TYR A 1 8 ? 5.846 -3.082 0.029 1.00 0.00 8 TYR A N 18
ATOM 19793 C CA . TYR A 1 8 ? 4.471 -2.662 -0.258 1.00 0.00 8 TYR A CA 18
ATOM 19794 C C . TYR A 1 8 ? 3.414 -3.183 0.731 1.00 0.00 8 TYR A C 18
ATOM 19795 O O . TYR A 1 8 ? 2.235 -3.182 0.403 1.00 0.00 8 TYR A O 18
ATOM 19813 N N . TYR A 1 9 ? 3.786 -3.578 1.946 1.00 0.00 9 TYR A N 18
ATOM 19814 C CA . TYR A 1 9 ? 2.843 -3.925 2.997 1.00 0.00 9 TYR A CA 18
ATOM 19815 C C . TYR A 1 9 ? 2.964 -2.926 4.139 1.00 0.00 9 TYR A C 18
ATOM 19816 O O . TYR A 1 9 ? 1.965 -2.299 4.496 1.00 0.00 9 TYR A O 18
ATOM 19834 N N . ASP A 1 10 ? 4.185 -2.670 4.623 1.00 0.00 10 ASP A N 18
ATOM 19835 C CA . ASP A 1 10 ? 4.382 -1.682 5.693 1.00 0.00 10 ASP A CA 18
ATOM 19836 C C . ASP A 1 10 ? 3.973 -0.277 5.240 1.00 0.00 10 ASP A C 18
ATOM 19837 O O . ASP A 1 10 ? 3.517 0.521 6.066 1.00 0.00 10 ASP A O 18
ATOM 19846 N N . VAL A 1 11 ? 4.025 -0.013 3.921 1.00 0.00 11 VAL A N 18
ATOM 19847 C CA . VAL A 1 11 ? 3.509 1.195 3.290 1.00 0.00 11 VAL A CA 18
ATOM 19848 C C . VAL A 1 11 ? 2.065 1.381 3.734 1.00 0.00 11 VAL A C 18
ATOM 19849 O O . VAL A 1 11 ? 1.714 2.410 4.308 1.00 0.00 11 VAL A O 18
ATOM 19862 N N . LEU A 1 12 ? 1.232 0.367 3.503 1.00 0.00 12 LEU A N 18
ATOM 19863 C CA . LEU A 1 12 ? -0.206 0.414 3.703 1.00 0.00 12 LEU A CA 18
ATOM 19864 C C . LEU A 1 12 ? -0.602 0.219 5.159 1.00 0.00 12 LEU A C 18
ATOM 19865 O O . LEU A 1 12 ? -1.786 0.019 5.423 1.00 0.00 12 LEU A O 18
ATOM 19881 N N . GLY A 1 13 ? 0.350 0.250 6.094 1.00 0.00 13 GLY A N 18
ATOM 19882 C CA . GLY A 1 13 ? 0.072 -0.012 7.492 1.00 0.00 13 GLY A CA 18
ATOM 19883 C C . GLY A 1 13 ? -0.578 -1.379 7.670 1.00 0.00 13 GLY A C 18
ATOM 19884 O O . GLY A 1 13 ? -1.423 -1.534 8.552 1.00 0.00 13 GLY A O 18
ATOM 19888 N N . VAL A 1 14 ? -0.235 -2.354 6.823 1.00 0.00 14 VAL A N 18
ATOM 19889 C CA . VAL A 1 14 ? -0.621 -3.741 7.012 1.00 0.00 14 VAL A CA 18
ATOM 19890 C C . VAL A 1 14 ? 0.636 -4.530 7.318 1.00 0.00 14 VAL A C 18
ATOM 19891 O O . VAL A 1 14 ? 1.745 -4.167 6.932 1.00 0.00 14 VAL A O 18
ATOM 19904 N N . LYS A 1 15 ? 0.468 -5.634 8.025 1.00 0.00 15 LYS A N 18
ATOM 19905 C CA . LYS A 1 15 ? 1.525 -6.601 8.233 1.00 0.00 15 LYS A CA 18
ATOM 19906 C C . LYS A 1 15 ? 1.813 -7.294 6.903 1.00 0.00 15 LYS A C 18
ATOM 19907 O O . LYS A 1 15 ? 0.890 -7.464 6.109 1.00 0.00 15 LYS A O 18
ATOM 19926 N N . PRO A 1 16 ? 3.045 -7.765 6.653 1.00 0.00 16 PRO A N 18
ATOM 19927 C CA . PRO A 1 16 ? 3.382 -8.534 5.457 1.00 0.00 16 PRO A CA 18
ATOM 19928 C C . PRO A 1 16 ? 2.694 -9.904 5.390 1.00 0.00 16 PRO A C 18
ATOM 19929 O O . PRO A 1 16 ? 2.907 -10.637 4.423 1.00 0.00 16 PRO A O 18
ATOM 19940 N N . ASN A 1 17 ? 1.858 -10.240 6.378 1.00 0.00 17 ASN A N 18
ATOM 19941 C CA . ASN A 1 17 ? 0.967 -11.394 6.388 1.00 0.00 17 ASN A CA 18
ATOM 19942 C C . ASN A 1 17 ? -0.482 -10.945 6.146 1.00 0.00 17 ASN A C 18
ATOM 19943 O O . ASN A 1 17 ? -1.389 -11.293 6.907 1.00 0.00 17 ASN A O 18
ATOM 19954 N N . ALA A 1 18 ? -0.702 -10.079 5.153 1.00 0.00 18 ALA A N 18
ATOM 19955 C CA . ALA A 1 18 ? -2.014 -9.546 4.812 1.00 0.00 18 ALA A CA 18
ATOM 19956 C C . ALA A 1 18 ? -2.770 -10.524 3.908 1.00 0.00 18 ALA A C 18
ATOM 19957 O O . ALA A 1 18 ? -2.173 -11.298 3.161 1.00 0.00 18 ALA A O 18
ATOM 19964 N N . THR A 1 19 ? -4.094 -10.464 3.948 1.00 0.00 19 THR A N 18
ATOM 19965 C CA . THR A 1 19 ? -4.970 -11.149 3.007 1.00 0.00 19 THR A CA 18
ATOM 19966 C C . THR A 1 19 ? -5.338 -10.192 1.862 1.00 0.00 19 THR A C 18
ATOM 19967 O O . THR A 1 19 ? -5.159 -8.979 1.988 1.00 0.00 19 THR A O 18
ATOM 19978 N N . GLN A 1 20 ? -5.851 -10.704 0.733 1.00 0.00 20 GLN A N 18
ATOM 19979 C CA . GLN A 1 20 ? -6.101 -9.885 -0.461 1.00 0.00 20 GLN A CA 18
ATOM 19980 C C . GLN A 1 20 ? -7.073 -8.734 -0.120 1.00 0.00 20 GLN A C 18
ATOM 19981 O O . GLN A 1 20 ? -6.942 -7.618 -0.623 1.00 0.00 20 GLN A O 18
ATOM 19995 N N . GLU A 1 21 ? -8.061 -9.003 0.739 1.00 0.00 21 GLU A N 18
ATOM 19996 C CA . GLU A 1 21 ? -9.119 -8.060 1.104 1.00 0.00 21 GLU A CA 18
ATOM 19997 C C . GLU A 1 21 ? -8.678 -7.065 2.168 1.00 0.00 21 GLU A C 18
ATOM 19998 O O . GLU A 1 21 ? -9.222 -5.965 2.273 1.00 0.00 21 GLU A O 18
ATOM 20010 N N . GLU A 1 22 ? -7.693 -7.450 2.971 1.00 0.00 22 GLU A N 18
ATOM 20011 C CA . GLU A 1 22 ? -7.135 -6.556 3.976 1.00 0.00 22 GLU A CA 18
ATOM 20012 C C . GLU A 1 22 ? -6.551 -5.320 3.312 1.00 0.00 22 GLU A C 18
ATOM 20013 O O . GLU A 1 22 ? -6.639 -4.241 3.891 1.00 0.00 22 GLU A O 18
ATOM 20025 N N . LEU A 1 23 ? -6.027 -5.428 2.086 1.00 0.00 23 LEU A N 18
ATOM 20026 C CA . LEU A 1 23 ? -5.427 -4.326 1.399 1.00 0.00 23 LEU A CA 18
ATOM 20027 C C . LEU A 1 23 ? -6.476 -3.278 1.070 1.00 0.00 23 LEU A C 18
ATOM 20028 O O . LEU A 1 23 ? -6.247 -2.115 1.380 1.00 0.00 23 LEU A O 18
ATOM 20044 N N . LYS A 1 24 ? -7.631 -3.645 0.497 1.00 0.00 24 LYS A N 18
ATOM 20045 C CA . LYS A 1 24 ? -8.654 -2.646 0.178 1.00 0.00 24 LYS A CA 18
ATOM 20046 C C . LYS A 1 24 ? -9.124 -1.927 1.439 1.00 0.00 24 LYS A C 18
ATOM 20047 O O . LYS A 1 24 ? -9.173 -0.698 1.478 1.00 0.00 24 LYS A O 18
ATOM 20066 N N . LYS A 1 25 ? -9.461 -2.700 2.473 1.00 0.00 25 LYS A N 18
ATOM 20067 C CA . LYS A 1 25 ? -9.896 -2.176 3.771 1.00 0.00 25 LYS A CA 18
ATOM 20068 C C . LYS A 1 25 ? -8.839 -1.246 4.367 1.00 0.00 25 LYS A C 18
ATOM 20069 O O . LYS A 1 25 ? -9.196 -0.156 4.809 1.00 0.00 25 LYS A O 18
ATOM 20088 N N . ALA A 1 26 ? -7.562 -1.627 4.384 1.00 0.00 26 ALA A N 18
ATOM 20089 C CA . ALA A 1 26 ? -6.506 -0.792 4.941 1.00 0.00 26 ALA A CA 18
ATOM 20090 C C . ALA A 1 26 ? -6.303 0.461 4.094 1.00 0.00 26 ALA A C 18
ATOM 20091 O O . ALA A 1 26 ? -6.248 1.565 4.626 1.00 0.00 26 ALA A O 18
ATOM 20098 N N . TYR A 1 27 ? -6.250 0.297 2.772 1.00 0.00 27 TYR A N 18
ATOM 20099 C CA . TYR A 1 27 ? -6.072 1.368 1.801 1.00 0.00 27 TYR A CA 18
ATOM 20100 C C . TYR A 1 27 ? -7.118 2.462 2.006 1.00 0.00 27 TYR A C 18
ATOM 20101 O O . TYR A 1 27 ? -6.746 3.634 2.040 1.00 0.00 27 TYR A O 18
ATOM 20119 N N . ARG A 1 28 ? -8.394 2.108 2.230 1.00 0.00 28 ARG A N 18
ATOM 20120 C CA . ARG A 1 28 ? -9.429 3.064 2.619 1.00 0.00 28 ARG A CA 18
ATOM 20121 C C . ARG A 1 28 ? -8.965 3.933 3.786 1.00 0.00 28 ARG A C 18
ATOM 20122 O O . ARG A 1 28 ? -9.058 5.154 3.713 1.00 0.00 28 ARG A O 18
ATOM 20143 N N . LYS A 1 29 ? -8.498 3.318 4.873 1.00 0.00 29 LYS A N 18
ATOM 20144 C CA . LYS A 1 29 ? -8.145 4.004 6.114 1.00 0.00 29 LYS A CA 18
ATOM 20145 C C . LYS A 1 29 ? -7.039 5.009 5.843 1.00 0.00 29 LYS A C 18
ATOM 20146 O O . LYS A 1 29 ? -7.119 6.164 6.254 1.00 0.00 29 LYS A O 18
ATOM 20165 N N . LEU A 1 30 ? -5.975 4.574 5.177 1.00 0.00 30 LEU A N 18
ATOM 20166 C CA . LEU A 1 30 ? -4.816 5.428 4.934 1.00 0.00 30 LEU A CA 18
ATOM 20167 C C . LEU A 1 30 ? -5.150 6.534 3.931 1.00 0.00 30 LEU A C 18
ATOM 20168 O O . LEU A 1 30 ? -4.710 7.666 4.102 1.00 0.00 30 LEU A O 18
ATOM 20184 N N . ALA A 1 31 ? -5.939 6.251 2.893 1.00 0.00 31 ALA A N 18
ATOM 20185 C CA . ALA A 1 31 ? -6.371 7.273 1.940 1.00 0.00 31 ALA A CA 18
ATOM 20186 C C . ALA A 1 31 ? -7.226 8.334 2.636 1.00 0.00 31 ALA A C 18
ATOM 20187 O O . ALA A 1 31 ? -7.015 9.522 2.407 1.00 0.00 31 ALA A O 18
ATOM 20194 N N . LEU A 1 32 ? -8.149 7.913 3.508 1.00 0.00 32 LEU A N 18
ATOM 20195 C CA . LEU A 1 32 ? -8.950 8.810 4.330 1.00 0.00 32 LEU A CA 18
ATOM 20196 C C . LEU A 1 32 ? -8.066 9.676 5.229 1.00 0.00 32 LEU A C 18
ATOM 20197 O O . LEU A 1 32 ? -8.390 10.842 5.454 1.00 0.00 32 LEU A O 18
ATOM 20213 N N . LYS A 1 33 ? -6.963 9.122 5.750 1.00 0.00 33 LYS A N 18
ATOM 20214 C CA . LYS A 1 33 ? -6.004 9.844 6.572 1.00 0.00 33 LYS A CA 18
ATOM 20215 C C . LYS A 1 33 ? -5.333 10.937 5.735 1.00 0.00 33 LYS A C 18
ATOM 20216 O O . LYS A 1 33 ? -5.539 12.121 5.999 1.00 0.00 33 LYS A O 18
ATOM 20235 N N . TYR A 1 34 ? -4.532 10.554 4.747 1.00 0.00 34 TYR A N 18
ATOM 20236 C CA . TYR A 1 34 ? -3.620 11.455 4.047 1.00 0.00 34 TYR A CA 18
ATOM 20237 C C . TYR A 1 34 ? -4.297 12.300 2.958 1.00 0.00 34 TYR A C 18
ATOM 20238 O O . TYR A 1 34 ? -3.587 12.870 2.130 1.00 0.00 34 TYR A O 18
ATOM 20256 N N . HIS A 1 35 ? -5.633 12.364 2.892 1.00 0.00 35 HIS A N 18
ATOM 20257 C CA . HIS A 1 35 ? -6.292 12.946 1.730 1.00 0.00 35 HIS A CA 18
ATOM 20258 C C . HIS A 1 35 ? -5.912 14.436 1.613 1.00 0.00 35 HIS A C 18
ATOM 20259 O O . HIS A 1 35 ? -5.956 15.139 2.628 1.00 0.00 35 HIS A O 18
ATOM 20273 N N . PRO A 1 36 ? -5.708 14.982 0.398 1.00 0.00 36 PRO A N 18
ATOM 20274 C CA . PRO A 1 36 ? -5.083 16.298 0.232 1.00 0.00 36 PRO A CA 18
ATOM 20275 C C . PRO A 1 36 ? -6.011 17.433 0.669 1.00 0.00 36 PRO A C 18
ATOM 20276 O O . PRO A 1 36 ? -5.586 18.427 1.256 1.00 0.00 36 PRO A O 18
ATOM 20287 N N . ASP A 1 37 ? -7.303 17.234 0.429 1.00 0.00 37 ASP A N 18
ATOM 20288 C CA . ASP A 1 37 ? -8.419 18.083 0.825 1.00 0.00 37 ASP A CA 18
ATOM 20289 C C . ASP A 1 37 ? -8.328 18.532 2.287 1.00 0.00 37 ASP A C 18
ATOM 20290 O O . ASP A 1 37 ? -8.575 19.695 2.615 1.00 0.00 37 ASP A O 18
ATOM 20299 N N . LYS A 1 38 ? -7.909 17.623 3.168 1.00 0.00 38 LYS A N 18
ATOM 20300 C CA . LYS A 1 38 ? -7.827 17.829 4.610 1.00 0.00 38 LYS A CA 18
ATOM 20301 C C . LYS A 1 38 ? -6.387 17.737 5.115 1.00 0.00 38 LYS A C 18
ATOM 20302 O O . LYS A 1 38 ? -6.180 17.790 6.332 1.00 0.00 38 LYS A O 18
ATOM 20321 N N . ASN A 1 39 ? -5.409 17.587 4.218 1.00 0.00 39 ASN A N 18
ATOM 20322 C CA . ASN A 1 39 ? -3.997 17.448 4.544 1.00 0.00 39 ASN A CA 18
ATOM 20323 C C . ASN A 1 39 ? -3.152 17.762 3.298 1.00 0.00 39 ASN A C 18
ATOM 20324 O O . ASN A 1 39 ? -2.611 16.850 2.669 1.00 0.00 39 ASN A O 18
ATOM 20335 N N . PRO A 1 40 ? -3.009 19.038 2.907 1.00 0.00 40 PRO A N 18
ATOM 20336 C CA . PRO A 1 40 ? -2.287 19.401 1.687 1.00 0.00 40 PRO A CA 18
ATOM 20337 C C . PRO A 1 40 ? -0.781 19.114 1.795 1.00 0.00 40 PRO A C 18
ATOM 20338 O O . PRO A 1 40 ? -0.082 19.049 0.780 1.00 0.00 40 PRO A O 18
ATOM 20349 N N . ASN A 1 41 ? -0.275 18.961 3.021 1.00 0.00 41 ASN A N 18
ATOM 20350 C CA . ASN A 1 41 ? 1.133 18.857 3.350 1.00 0.00 41 ASN A CA 18
ATOM 20351 C C . ASN A 1 41 ? 1.628 17.433 3.083 1.00 0.00 41 ASN A C 18
ATOM 20352 O O . ASN A 1 41 ? 2.650 17.259 2.418 1.00 0.00 41 ASN A O 18
ATOM 20363 N N . GLU A 1 42 ? 0.887 16.417 3.544 1.00 0.00 42 GLU A N 18
ATOM 20364 C CA . GLU A 1 42 ? 1.176 14.997 3.312 1.00 0.00 42 GLU A CA 18
ATOM 20365 C C . GLU A 1 42 ? 0.665 14.526 1.932 1.00 0.00 42 GLU A C 18
ATOM 20366 O O . GLU A 1 42 ? 0.625 13.325 1.673 1.00 0.00 42 GLU A O 18
ATOM 20378 N N . GLY A 1 43 ? 0.300 15.444 1.029 1.00 0.00 43 GLY A N 18
ATOM 20379 C CA . GLY A 1 43 ? -0.278 15.114 -0.268 1.00 0.00 43 GLY A CA 18
ATOM 20380 C C . GLY A 1 43 ? 0.675 14.401 -1.239 1.00 0.00 43 GLY A C 18
ATOM 20381 O O . GLY A 1 43 ? 0.197 13.596 -2.038 1.00 0.00 43 GLY A O 18
ATOM 20385 N N . GLU A 1 44 ? 1.998 14.617 -1.191 1.00 0.00 44 GLU A N 18
ATOM 20386 C CA . GLU A 1 44 ? 2.923 13.840 -2.036 1.00 0.00 44 GLU A CA 18
ATOM 20387 C C . GLU A 1 44 ? 3.035 12.407 -1.509 1.00 0.00 44 GLU A C 18
ATOM 20388 O O . GLU A 1 44 ? 3.151 11.470 -2.298 1.00 0.00 44 GLU A O 18
ATOM 20400 N N . LYS A 1 45 ? 2.888 12.205 -0.194 1.00 0.00 45 LYS A N 18
ATOM 20401 C CA . LYS A 1 45 ? 2.929 10.886 0.448 1.00 0.00 45 LYS A CA 18
ATOM 20402 C C . LYS A 1 45 ? 1.862 9.957 -0.138 1.00 0.00 45 LYS A C 18
ATOM 20403 O O . LYS A 1 45 ? 2.036 8.736 -0.121 1.00 0.00 45 LYS A O 18
ATOM 20422 N N . PHE A 1 46 ? 0.769 10.512 -0.676 1.00 0.00 46 PHE A N 18
ATOM 20423 C CA . PHE A 1 46 ? -0.261 9.756 -1.377 1.00 0.00 46 PHE A CA 18
ATOM 20424 C C . PHE A 1 46 ? 0.338 8.928 -2.516 1.00 0.00 46 PHE A C 18
ATOM 20425 O O . PHE A 1 46 ? -0.062 7.782 -2.725 1.00 0.00 46 PHE A O 18
ATOM 20442 N N . LYS A 1 47 ? 1.344 9.454 -3.216 1.00 0.00 47 LYS A N 18
ATOM 20443 C CA . LYS A 1 47 ? 1.991 8.762 -4.327 1.00 0.00 47 LYS A CA 18
ATOM 20444 C C . LYS A 1 47 ? 2.509 7.382 -3.904 1.00 0.00 47 LYS A C 18
ATOM 20445 O O . LYS A 1 47 ? 2.207 6.401 -4.599 1.00 0.00 47 LYS A O 18
ATOM 20464 N N . GLN A 1 48 ? 3.176 7.277 -2.744 1.00 0.00 48 GLN A N 18
ATOM 20465 C CA . GLN A 1 48 ? 3.623 6.009 -2.167 1.00 0.00 48 GLN A CA 18
ATOM 20466 C C . GLN A 1 48 ? 2.452 5.040 -1.947 1.00 0.00 48 GLN A C 18
ATOM 20467 O O . GLN A 1 48 ? 2.638 3.832 -2.120 1.00 0.00 48 GLN A O 18
ATOM 20481 N N . ILE A 1 49 ? 1.272 5.549 -1.567 1.00 0.00 49 ILE A N 18
ATOM 20482 C CA . ILE A 1 49 ? 0.082 4.746 -1.270 1.00 0.00 49 ILE A CA 18
ATOM 20483 C C . ILE A 1 49 ? -0.315 4.007 -2.553 1.00 0.00 49 ILE A C 18
ATOM 20484 O O . ILE A 1 49 ? -0.434 2.780 -2.533 1.00 0.00 49 ILE A O 18
ATOM 20500 N N . SER A 1 50 ? -0.490 4.749 -3.653 1.00 0.00 50 SER A N 18
ATOM 20501 C CA . SER A 1 50 ? -0.798 4.193 -4.967 1.00 0.00 50 SER A CA 18
ATOM 20502 C C . SER A 1 50 ? 0.266 3.178 -5.372 1.00 0.00 50 SER A C 18
ATOM 20503 O O . SER A 1 50 ? -0.068 2.032 -5.642 1.00 0.00 50 SER A O 18
ATOM 20511 N N . GLN A 1 51 ? 1.541 3.581 -5.371 1.00 0.00 51 GLN A N 18
ATOM 20512 C CA . GLN A 1 51 ? 2.654 2.784 -5.870 1.00 0.00 51 GLN A CA 18
ATOM 20513 C C . GLN A 1 51 ? 2.693 1.387 -5.246 1.00 0.00 51 GLN A C 18
ATOM 20514 O O . GLN A 1 51 ? 3.057 0.426 -5.919 1.00 0.00 51 GLN A O 18
ATOM 20528 N N . ALA A 1 52 ? 2.345 1.276 -3.960 1.00 0.00 52 ALA A N 18
ATOM 20529 C CA . ALA A 1 52 ? 2.238 -0.017 -3.310 1.00 0.00 52 ALA A CA 18
ATOM 20530 C C . ALA A 1 52 ? 0.974 -0.746 -3.739 1.00 0.00 52 ALA A C 18
ATOM 20531 O O . ALA A 1 52 ? 1.066 -1.845 -4.286 1.00 0.00 52 ALA A O 18
ATOM 20538 N N . TYR A 1 53 ? -0.198 -0.157 -3.482 1.00 0.00 53 TYR A N 18
ATOM 20539 C CA . TYR A 1 53 ? -1.472 -0.827 -3.714 1.00 0.00 53 TYR A CA 18
ATOM 20540 C C . TYR A 1 53 ? -1.639 -1.240 -5.183 1.00 0.00 53 TYR A C 18
ATOM 20541 O O . TYR A 1 53 ? -2.341 -2.205 -5.454 1.00 0.00 53 TYR A O 18
ATOM 20559 N N . GLU A 1 54 ? -0.961 -0.570 -6.119 1.00 0.00 54 GLU A N 18
ATOM 20560 C CA . GLU A 1 54 ? -1.039 -0.830 -7.552 1.00 0.00 54 GLU A CA 18
ATOM 20561 C C . GLU A 1 54 ? -0.589 -2.266 -7.841 1.00 0.00 54 GLU A C 18
ATOM 20562 O O . GLU A 1 54 ? -1.321 -3.038 -8.459 1.00 0.00 54 GLU A O 18
ATOM 20574 N N . VAL A 1 55 ? 0.584 -2.651 -7.331 1.00 0.00 55 VAL A N 18
ATOM 20575 C CA . VAL A 1 55 ? 1.150 -3.990 -7.496 1.00 0.00 55 VAL A CA 18
ATOM 20576 C C . VAL A 1 55 ? 0.248 -5.048 -6.847 1.00 0.00 55 VAL A C 18
ATOM 20577 O O . VAL A 1 55 ? 0.251 -6.210 -7.246 1.00 0.00 55 VAL A O 18
ATOM 20590 N N . LEU A 1 56 ? -0.542 -4.651 -5.855 1.00 0.00 56 LEU A N 18
ATOM 20591 C CA . LEU A 1 56 ? -1.440 -5.533 -5.132 1.00 0.00 56 LEU A CA 18
ATOM 20592 C C . LEU A 1 56 ? -2.855 -5.520 -5.729 1.00 0.00 56 LEU A C 18
ATOM 20593 O O . LEU A 1 56 ? -3.718 -6.246 -5.228 1.00 0.00 56 LEU A O 18
ATOM 20609 N N . SER A 1 57 ? -3.141 -4.714 -6.755 1.00 0.00 57 SER A N 18
ATOM 20610 C CA . SER A 1 57 ? -4.487 -4.574 -7.305 1.00 0.00 57 SER A CA 18
ATOM 20611 C C . SER A 1 57 ? -4.718 -5.555 -8.462 1.00 0.00 57 SER A C 18
ATOM 20612 O O . SER A 1 57 ? -5.849 -6.002 -8.654 1.00 0.00 57 SER A O 18
ATOM 20620 N N . ASP A 1 58 ? -3.673 -5.945 -9.203 1.00 0.00 58 ASP A N 18
ATOM 20621 C CA . ASP A 1 58 ? -3.762 -7.104 -10.099 1.00 0.00 58 ASP A CA 18
ATOM 20622 C C . ASP A 1 58 ? -3.523 -8.364 -9.274 1.00 0.00 58 ASP A C 18
ATOM 20623 O O . ASP A 1 58 ? -2.858 -8.321 -8.234 1.00 0.00 58 ASP A O 18
ATOM 20632 N N . ALA A 1 59 ? -4.000 -9.514 -9.737 1.00 0.00 59 ALA A N 18
ATOM 20633 C CA . ALA A 1 59 ? -3.562 -10.792 -9.205 1.00 0.00 59 ALA A CA 18
ATOM 20634 C C . ALA A 1 59 ? -2.197 -11.158 -9.790 1.00 0.00 59 ALA A C 18
ATOM 20635 O O . ALA A 1 59 ? -1.327 -11.593 -9.038 1.00 0.00 59 ALA A O 18
ATOM 20642 N N . LYS A 1 60 ? -1.965 -10.965 -11.097 1.00 0.00 60 LYS A N 18
ATOM 20643 C CA . LYS A 1 60 ? -0.700 -11.325 -11.746 1.00 0.00 60 LYS A CA 18
ATOM 20644 C C . LYS A 1 60 ? 0.487 -10.498 -11.282 1.00 0.00 60 LYS A C 18
ATOM 20645 O O . LYS A 1 60 ? 1.616 -10.985 -11.303 1.00 0.00 60 LYS A O 18
ATOM 20664 N N . LYS A 1 61 ? 0.277 -9.237 -10.911 1.00 0.00 61 LYS A N 18
ATOM 20665 C CA . LYS A 1 61 ? 1.352 -8.475 -10.284 1.00 0.00 61 LYS A CA 18
ATOM 20666 C C . LYS A 1 61 ? 1.666 -9.124 -8.940 1.00 0.00 61 LYS A C 18
ATOM 20667 O O . LYS A 1 61 ? 2.815 -9.512 -8.711 1.00 0.00 61 LYS A O 18
ATOM 20686 N N . ARG A 1 62 ? 0.655 -9.301 -8.076 1.00 0.00 62 ARG A N 18
ATOM 20687 C CA . ARG A 1 62 ? 0.909 -9.916 -6.770 1.00 0.00 62 ARG A CA 18
ATOM 20688 C C . ARG A 1 62 ? 1.534 -11.318 -6.897 1.00 0.00 62 ARG A C 18
ATOM 20689 O O . ARG A 1 62 ? 2.380 -11.652 -6.081 1.00 0.00 62 ARG A O 18
ATOM 20710 N N . GLU A 1 63 ? 1.194 -12.100 -7.923 1.00 0.00 63 GLU A N 18
ATOM 20711 C CA . GLU A 1 63 ? 1.651 -13.475 -8.163 1.00 0.00 63 GLU A CA 18
ATOM 20712 C C . GLU A 1 63 ? 3.178 -13.604 -8.138 1.00 0.00 63 GLU A C 18
ATOM 20713 O O . GLU A 1 63 ? 3.700 -14.624 -7.677 1.00 0.00 63 GLU A O 18
ATOM 20725 N N . LEU A 1 64 ? 3.900 -12.585 -8.619 1.00 0.00 64 LEU A N 18
ATOM 20726 C CA . LEU A 1 64 ? 5.364 -12.588 -8.664 1.00 0.00 64 LEU A CA 18
ATOM 20727 C C . LEU A 1 64 ? 5.931 -11.828 -7.469 1.00 0.00 64 LEU A C 18
ATOM 20728 O O . LEU A 1 64 ? 6.929 -12.247 -6.889 1.00 0.00 64 LEU A O 18
ATOM 20744 N N . TYR A 1 65 ? 5.305 -10.710 -7.096 1.00 0.00 65 TYR A N 18
ATOM 20745 C CA . TYR A 1 65 ? 5.633 -9.925 -5.909 1.00 0.00 65 TYR A CA 18
ATOM 20746 C C . TYR A 1 65 ? 5.548 -10.746 -4.607 1.00 0.00 65 TYR A C 18
ATOM 20747 O O . TYR A 1 65 ? 6.209 -10.432 -3.611 1.00 0.00 65 TYR A O 18
ATOM 20765 N N . ASP A 1 66 ? 4.762 -11.819 -4.621 1.00 0.00 66 ASP A N 18
ATOM 20766 C CA . ASP A 1 66 ? 4.718 -12.834 -3.573 1.00 0.00 66 ASP A CA 18
ATOM 20767 C C . ASP A 1 66 ? 6.128 -13.336 -3.232 1.00 0.00 66 ASP A C 18
ATOM 20768 O O . ASP A 1 66 ? 6.536 -13.280 -2.064 1.00 0.00 66 ASP A O 18
ATOM 20777 N N . LYS A 1 67 ? 6.912 -13.698 -4.255 1.00 0.00 67 LYS A N 18
ATOM 20778 C CA . LYS A 1 67 ? 8.168 -14.443 -4.122 1.00 0.00 67 LYS A CA 18
ATOM 20779 C C . LYS A 1 67 ? 9.300 -13.926 -5.027 1.00 0.00 67 LYS A C 18
ATOM 20780 O O . LYS A 1 67 ? 10.133 -14.706 -5.492 1.00 0.00 67 LYS A O 18
ATOM 20799 N N . GLY A 1 68 ? 9.367 -12.632 -5.316 1.00 0.00 68 GLY A N 18
ATOM 20800 C CA . GLY A 1 68 ? 10.363 -12.086 -6.220 1.00 0.00 68 GLY A CA 18
ATOM 20801 C C . GLY A 1 68 ? 10.226 -10.577 -6.349 1.00 0.00 68 GLY A C 18
ATOM 20802 O O . GLY A 1 68 ? 11.130 -9.838 -5.949 1.00 0.00 68 GLY A O 18
ATOM 20806 N N . GLY A 1 69 ? 9.121 -10.098 -6.929 1.00 0.00 69 GLY A N 18
ATOM 20807 C CA . GLY A 1 69 ? 8.869 -8.666 -7.079 1.00 0.00 69 GLY A CA 18
ATOM 20808 C C . GLY A 1 69 ? 9.855 -7.967 -8.017 1.00 0.00 69 GLY A C 18
ATOM 20809 O O . GLY A 1 69 ? 9.849 -6.738 -8.093 1.00 0.00 69 GLY A O 18
ATOM 20813 N N . GLU A 1 70 ? 10.713 -8.718 -8.713 1.00 0.00 70 GLU A N 18
ATOM 20814 C CA . GLU A 1 70 ? 11.825 -8.244 -9.531 1.00 0.00 70 GLU A CA 18
ATOM 20815 C C . GLU A 1 70 ? 11.346 -7.985 -10.976 1.00 0.00 70 GLU A C 18
ATOM 20816 O O . GLU A 1 70 ? 12.067 -8.220 -11.943 1.00 0.00 70 GLU A O 18
ATOM 20828 N N . GLN A 1 71 ? 10.098 -7.547 -11.152 1.00 0.00 71 GLN A N 18
ATOM 20829 C CA . GLN A 1 71 ? 9.548 -7.087 -12.429 1.00 0.00 71 GLN A CA 18
ATOM 20830 C C . GLN A 1 71 ? 8.544 -5.988 -12.173 1.00 0.00 71 GLN A C 18
ATOM 20831 O O . GLN A 1 71 ? 8.388 -5.126 -13.073 1.00 0.00 71 GLN A O 18
ATOM 20845 N N . GLY A 1 1 ? 12.908 6.174 14.498 1.00 0.00 1 GLY A N 19
ATOM 20846 C CA . GLY A 1 1 ? 14.080 5.364 14.153 1.00 0.00 1 GLY A CA 19
ATOM 20847 C C . GLY A 1 1 ? 14.664 5.835 12.833 1.00 0.00 1 GLY A C 19
ATOM 20848 O O . GLY A 1 1 ? 15.017 7.006 12.683 1.00 0.00 1 GLY A O 19
ATOM 20852 N N . MET A 1 2 ? 14.784 4.924 11.866 1.00 0.00 2 MET A N 19
ATOM 20853 C CA . MET A 1 2 ? 15.270 5.216 10.512 1.00 0.00 2 MET A CA 19
ATOM 20854 C C . MET A 1 2 ? 14.700 4.246 9.479 1.00 0.00 2 MET A C 19
ATOM 20855 O O . MET A 1 2 ? 15.159 4.192 8.341 1.00 0.00 2 MET A O 19
ATOM 20869 N N . VAL A 1 3 ? 13.729 3.441 9.895 1.00 0.00 3 VAL A N 19
ATOM 20870 C CA . VAL A 1 3 ? 13.241 2.301 9.152 1.00 0.00 3 VAL A CA 19
ATOM 20871 C C . VAL A 1 3 ? 12.164 2.799 8.182 1.00 0.00 3 VAL A C 19
ATOM 20872 O O . VAL A 1 3 ? 11.017 3.049 8.567 1.00 0.00 3 VAL A O 19
ATOM 20885 N N . LYS A 1 4 ? 12.578 3.103 6.949 1.00 0.00 4 LYS A N 19
ATOM 20886 C CA . LYS A 1 4 ? 11.722 3.480 5.827 1.00 0.00 4 LYS A CA 19
ATOM 20887 C C . LYS A 1 4 ? 12.194 2.760 4.564 1.00 0.00 4 LYS A C 19
ATOM 20888 O O . LYS A 1 4 ? 12.251 3.333 3.474 1.00 0.00 4 LYS A O 19
ATOM 20907 N N . GLU A 1 5 ? 12.520 1.482 4.726 1.00 0.00 5 GLU A N 19
ATOM 20908 C CA . GLU A 1 5 ? 12.718 0.508 3.671 1.00 0.00 5 GLU A CA 19
ATOM 20909 C C . GLU A 1 5 ? 11.921 -0.728 4.102 1.00 0.00 5 GLU A C 19
ATOM 20910 O O . GLU A 1 5 ? 12.309 -1.456 5.016 1.00 0.00 5 GLU A O 19
ATOM 20922 N N . THR A 1 6 ? 10.728 -0.902 3.548 1.00 0.00 6 THR A N 19
ATOM 20923 C CA . THR A 1 6 ? 9.933 -2.111 3.696 1.00 0.00 6 THR A CA 19
ATOM 20924 C C . THR A 1 6 ? 9.258 -2.375 2.361 1.00 0.00 6 THR A C 19
ATOM 20925 O O . THR A 1 6 ? 9.201 -1.498 1.495 1.00 0.00 6 THR A O 19
ATOM 20936 N N . THR A 1 7 ? 8.687 -3.561 2.219 1.00 0.00 7 THR A N 19
ATOM 20937 C CA . THR A 1 7 ? 7.980 -3.948 1.021 1.00 0.00 7 THR A CA 19
ATOM 20938 C C . THR A 1 7 ? 6.635 -3.211 0.935 1.00 0.00 7 THR A C 19
ATOM 20939 O O . THR A 1 7 ? 6.290 -2.364 1.777 1.00 0.00 7 THR A O 19
ATOM 20950 N N . TYR A 1 8 ? 5.848 -3.584 -0.068 1.00 0.00 8 TYR A N 19
ATOM 20951 C CA . TYR A 1 8 ? 4.496 -3.105 -0.324 1.00 0.00 8 TYR A CA 19
ATOM 20952 C C . TYR A 1 8 ? 3.495 -3.702 0.673 1.00 0.00 8 TYR A C 19
ATOM 20953 O O . TYR A 1 8 ? 2.492 -4.297 0.298 1.00 0.00 8 TYR A O 19
ATOM 20971 N N . TYR A 1 9 ? 3.733 -3.533 1.969 1.00 0.00 9 TYR A N 19
ATOM 20972 C CA . TYR A 1 9 ? 2.756 -3.869 2.995 1.00 0.00 9 TYR A CA 19
ATOM 20973 C C . TYR A 1 9 ? 2.853 -2.831 4.105 1.00 0.00 9 TYR A C 19
ATOM 20974 O O . TYR A 1 9 ? 1.868 -2.152 4.395 1.00 0.00 9 TYR A O 19
ATOM 20992 N N . ASP A 1 10 ? 4.053 -2.622 4.653 1.00 0.00 10 ASP A N 19
ATOM 20993 C CA . ASP A 1 10 ? 4.244 -1.644 5.727 1.00 0.00 10 ASP A CA 19
ATOM 20994 C C . ASP A 1 10 ? 4.042 -0.204 5.249 1.00 0.00 10 ASP A C 19
ATOM 20995 O O . ASP A 1 10 ? 3.659 0.654 6.052 1.00 0.00 10 ASP A O 19
ATOM 21004 N N . VAL A 1 11 ? 4.182 0.060 3.936 1.00 0.00 11 VAL A N 19
ATOM 21005 C CA . VAL A 1 11 ? 3.764 1.339 3.355 1.00 0.00 11 VAL A CA 19
ATOM 21006 C C . VAL A 1 11 ? 2.318 1.622 3.750 1.00 0.00 11 VAL A C 19
ATOM 21007 O O . VAL A 1 11 ? 1.965 2.755 4.082 1.00 0.00 11 VAL A O 19
ATOM 21020 N N . LEU A 1 12 ? 1.470 0.595 3.706 1.00 0.00 12 LEU A N 19
ATOM 21021 C CA . LEU A 1 12 ? 0.034 0.681 3.931 1.00 0.00 12 LEU A CA 19
ATOM 21022 C C . LEU A 1 12 ? -0.288 0.358 5.397 1.00 0.00 12 LEU A C 19
ATOM 21023 O O . LEU A 1 12 ? -1.441 0.104 5.757 1.00 0.00 12 LEU A O 19
ATOM 21039 N N . GLY A 1 13 ? 0.737 0.360 6.255 1.00 0.00 13 GLY A N 19
ATOM 21040 C CA . GLY A 1 13 ? 0.633 0.106 7.676 1.00 0.00 13 GLY A CA 19
ATOM 21041 C C . GLY A 1 13 ? -0.069 -1.210 7.974 1.00 0.00 13 GLY A C 19
ATOM 21042 O O . GLY A 1 13 ? -0.752 -1.293 8.999 1.00 0.00 13 GLY A O 19
ATOM 21046 N N . VAL A 1 14 ? 0.053 -2.219 7.106 1.00 0.00 14 VAL A N 19
ATOM 21047 C CA . VAL A 1 14 ? -0.448 -3.561 7.367 1.00 0.00 14 VAL A CA 19
ATOM 21048 C C . VAL A 1 14 ? 0.745 -4.493 7.497 1.00 0.00 14 VAL A C 19
ATOM 21049 O O . VAL A 1 14 ? 1.758 -4.324 6.816 1.00 0.00 14 VAL A O 19
ATOM 21062 N N . LYS A 1 15 ? 0.600 -5.515 8.338 1.00 0.00 15 LYS A N 19
ATOM 21063 C CA . LYS A 1 15 ? 1.552 -6.617 8.391 1.00 0.00 15 LYS A CA 19
ATOM 21064 C C . LYS A 1 15 ? 1.760 -7.211 6.992 1.00 0.00 15 LYS A C 19
ATOM 21065 O O . LYS A 1 15 ? 0.802 -7.334 6.233 1.00 0.00 15 LYS A O 19
ATOM 21084 N N . PRO A 1 16 ? 2.968 -7.701 6.655 1.00 0.00 16 PRO A N 19
ATOM 21085 C CA . PRO A 1 16 ? 3.228 -8.329 5.366 1.00 0.00 16 PRO A CA 19
ATOM 21086 C C . PRO A 1 16 ? 2.588 -9.711 5.182 1.00 0.00 16 PRO A C 19
ATOM 21087 O O . PRO A 1 16 ? 2.797 -10.358 4.152 1.00 0.00 16 PRO A O 19
ATOM 21098 N N . ASN A 1 17 ? 1.775 -10.164 6.140 1.00 0.00 17 ASN A N 19
ATOM 21099 C CA . ASN A 1 17 ? 0.826 -11.271 5.997 1.00 0.00 17 ASN A CA 19
ATOM 21100 C C . ASN A 1 17 ? -0.610 -10.722 5.963 1.00 0.00 17 ASN A C 19
ATOM 21101 O O . ASN A 1 17 ? -1.495 -11.189 6.686 1.00 0.00 17 ASN A O 19
ATOM 21112 N N . ALA A 1 18 ? -0.825 -9.635 5.219 1.00 0.00 18 ALA A N 19
ATOM 21113 C CA . ALA A 1 18 ? -2.146 -9.108 4.908 1.00 0.00 18 ALA A CA 19
ATOM 21114 C C . ALA A 1 18 ? -2.744 -9.897 3.739 1.00 0.00 18 ALA A C 19
ATOM 21115 O O . ALA A 1 18 ? -2.112 -10.791 3.166 1.00 0.00 18 ALA A O 19
ATOM 21122 N N . THR A 1 19 ? -3.966 -9.549 3.365 1.00 0.00 19 THR A N 19
ATOM 21123 C CA . THR A 1 19 ? -4.800 -10.205 2.371 1.00 0.00 19 THR A CA 19
ATOM 21124 C C . THR A 1 19 ? -5.367 -9.153 1.396 1.00 0.00 19 THR A C 19
ATOM 21125 O O . THR A 1 19 ? -5.330 -7.960 1.698 1.00 0.00 19 THR A O 19
ATOM 21136 N N . GLN A 1 20 ? -5.855 -9.564 0.215 1.00 0.00 20 GLN A N 19
ATOM 21137 C CA . GLN A 1 20 ? -6.349 -8.655 -0.833 1.00 0.00 20 GLN A CA 19
ATOM 21138 C C . GLN A 1 20 ? -7.440 -7.740 -0.267 1.00 0.00 20 GLN A C 19
ATOM 21139 O O . GLN A 1 20 ? -7.464 -6.527 -0.473 1.00 0.00 20 GLN A O 19
ATOM 21153 N N . GLU A 1 21 ? -8.359 -8.345 0.474 1.00 0.00 21 GLU A N 19
ATOM 21154 C CA . GLU A 1 21 ? -9.443 -7.692 1.164 1.00 0.00 21 GLU A CA 19
ATOM 21155 C C . GLU A 1 21 ? -8.933 -6.641 2.143 1.00 0.00 21 GLU A C 19
ATOM 21156 O O . GLU A 1 21 ? -9.433 -5.517 2.154 1.00 0.00 21 GLU A O 19
ATOM 21168 N N . GLU A 1 22 ? -7.932 -6.997 2.946 1.00 0.00 22 GLU A N 19
ATOM 21169 C CA . GLU A 1 22 ? -7.327 -6.113 3.924 1.00 0.00 22 GLU A CA 19
ATOM 21170 C C . GLU A 1 22 ? -6.702 -4.931 3.210 1.00 0.00 22 GLU A C 19
ATOM 21171 O O . GLU A 1 22 ? -6.893 -3.813 3.673 1.00 0.00 22 GLU A O 19
ATOM 21183 N N . LEU A 1 23 ? -6.024 -5.123 2.067 1.00 0.00 23 LEU A N 19
ATOM 21184 C CA . LEU A 1 23 ? -5.509 -3.998 1.297 1.00 0.00 23 LEU A CA 19
ATOM 21185 C C . LEU A 1 23 ? -6.623 -3.022 0.953 1.00 0.00 23 LEU A C 19
ATOM 21186 O O . LEU A 1 23 ? -6.464 -1.829 1.180 1.00 0.00 23 LEU A O 19
ATOM 21202 N N . LYS A 1 24 ? -7.755 -3.492 0.431 1.00 0.00 24 LYS A N 19
ATOM 21203 C CA . LYS A 1 24 ? -8.857 -2.608 0.047 1.00 0.00 24 LYS A CA 19
ATOM 21204 C C . LYS A 1 24 ? -9.462 -1.880 1.262 1.00 0.00 24 LYS A C 19
ATOM 21205 O O . LYS A 1 24 ? -9.857 -0.720 1.144 1.00 0.00 24 LYS A O 19
ATOM 21224 N N . LYS A 1 25 ? -9.512 -2.502 2.447 1.00 0.00 25 LYS A N 19
ATOM 21225 C CA . LYS A 1 25 ? -10.013 -1.925 3.675 1.00 0.00 25 LYS A CA 19
ATOM 21226 C C . LYS A 1 25 ? -9.002 -0.928 4.257 1.00 0.00 25 LYS A C 19
ATOM 21227 O O . LYS A 1 25 ? -9.380 0.192 4.605 1.00 0.00 25 LYS A O 19
ATOM 21246 N N . ALA A 1 26 ? -7.734 -1.311 4.376 1.00 0.00 26 ALA A N 19
ATOM 21247 C CA . ALA A 1 26 ? -6.655 -0.481 4.887 1.00 0.00 26 ALA A CA 19
ATOM 21248 C C . ALA A 1 26 ? -6.426 0.736 3.984 1.00 0.00 26 ALA A C 19
ATOM 21249 O O . ALA A 1 26 ? -6.127 1.828 4.461 1.00 0.00 26 ALA A O 19
ATOM 21256 N N . TYR A 1 27 ? -6.648 0.576 2.685 1.00 0.00 27 TYR A N 19
ATOM 21257 C CA . TYR A 1 27 ? -6.532 1.642 1.708 1.00 0.00 27 TYR A CA 19
ATOM 21258 C C . TYR A 1 27 ? -7.566 2.719 2.009 1.00 0.00 27 TYR A C 19
ATOM 21259 O O . TYR A 1 27 ? -7.197 3.881 2.148 1.00 0.00 27 TYR A O 19
ATOM 21277 N N . ARG A 1 28 ? -8.839 2.345 2.192 1.00 0.00 28 ARG A N 19
ATOM 21278 C CA . ARG A 1 28 ? -9.899 3.276 2.571 1.00 0.00 28 ARG A CA 19
ATOM 21279 C C . ARG A 1 28 ? -9.499 4.120 3.784 1.00 0.00 28 ARG A C 19
ATOM 21280 O O . ARG A 1 28 ? -9.570 5.344 3.728 1.00 0.00 28 ARG A O 19
ATOM 21301 N N . LYS A 1 29 ? -9.052 3.501 4.877 1.00 0.00 29 LYS A N 19
ATOM 21302 C CA . LYS A 1 29 ? -8.713 4.271 6.082 1.00 0.00 29 LYS A CA 19
ATOM 21303 C C . LYS A 1 29 ? -7.525 5.207 5.841 1.00 0.00 29 LYS A C 19
ATOM 21304 O O . LYS A 1 29 ? -7.512 6.308 6.395 1.00 0.00 29 LYS A O 19
ATOM 21323 N N . LEU A 1 30 ? -6.511 4.796 5.072 1.00 0.00 30 LEU A N 19
ATOM 21324 C CA . LEU A 1 30 ? -5.290 5.588 4.927 1.00 0.00 30 LEU A CA 19
ATOM 21325 C C . LEU A 1 30 ? -5.422 6.639 3.835 1.00 0.00 30 LEU A C 19
ATOM 21326 O O . LEU A 1 30 ? -4.827 7.701 3.974 1.00 0.00 30 LEU A O 19
ATOM 21342 N N . ALA A 1 31 ? -6.233 6.406 2.803 1.00 0.00 31 ALA A N 19
ATOM 21343 C CA . ALA A 1 31 ? -6.558 7.401 1.796 1.00 0.00 31 ALA A CA 19
ATOM 21344 C C . ALA A 1 31 ? -7.092 8.649 2.495 1.00 0.00 31 ALA A C 19
ATOM 21345 O O . ALA A 1 31 ? -6.552 9.735 2.323 1.00 0.00 31 ALA A O 19
ATOM 21352 N N . LEU A 1 32 ? -8.117 8.477 3.329 1.00 0.00 32 LEU A N 19
ATOM 21353 C CA . LEU A 1 32 ? -8.733 9.520 4.125 1.00 0.00 32 LEU A CA 19
ATOM 21354 C C . LEU A 1 32 ? -7.802 10.112 5.191 1.00 0.00 32 LEU A C 19
ATOM 21355 O O . LEU A 1 32 ? -8.035 11.237 5.626 1.00 0.00 32 LEU A O 19
ATOM 21371 N N . LYS A 1 33 ? -6.758 9.398 5.636 1.00 0.00 33 LYS A N 19
ATOM 21372 C CA . LYS A 1 33 ? -5.753 9.958 6.529 1.00 0.00 33 LYS A CA 19
ATOM 21373 C C . LYS A 1 33 ? -4.890 10.949 5.749 1.00 0.00 33 LYS A C 19
ATOM 21374 O O . LYS A 1 33 ? -4.705 12.084 6.191 1.00 0.00 33 LYS A O 19
ATOM 21393 N N . TYR A 1 34 ? -4.330 10.516 4.625 1.00 0.00 34 TYR A N 19
ATOM 21394 C CA . TYR A 1 34 ? -3.342 11.267 3.863 1.00 0.00 34 TYR A CA 19
ATOM 21395 C C . TYR A 1 34 ? -3.977 12.168 2.804 1.00 0.00 34 TYR A C 19
ATOM 21396 O O . TYR A 1 34 ? -3.254 12.687 1.957 1.00 0.00 34 TYR A O 19
ATOM 21414 N N . HIS A 1 35 ? -5.305 12.339 2.802 1.00 0.00 35 HIS A N 19
ATOM 21415 C CA . HIS A 1 35 ? -5.950 13.030 1.698 1.00 0.00 35 HIS A CA 19
ATOM 21416 C C . HIS A 1 35 ? -5.460 14.489 1.687 1.00 0.00 35 HIS A C 19
ATOM 21417 O O . HIS A 1 35 ? -5.401 15.107 2.754 1.00 0.00 35 HIS A O 19
ATOM 21431 N N . PRO A 1 36 ? -5.232 15.098 0.514 1.00 0.00 36 PRO A N 19
ATOM 21432 C CA . PRO A 1 36 ? -4.478 16.351 0.440 1.00 0.00 36 PRO A CA 19
ATOM 21433 C C . PRO A 1 36 ? -5.279 17.538 0.972 1.00 0.00 36 PRO A C 19
ATOM 21434 O O . PRO A 1 36 ? -4.705 18.467 1.535 1.00 0.00 36 PRO A O 19
ATOM 21445 N N . ASP A 1 37 ? -6.608 17.491 0.847 1.00 0.00 37 ASP A N 19
ATOM 21446 C CA . ASP A 1 37 ? -7.516 18.539 1.314 1.00 0.00 37 ASP A CA 19
ATOM 21447 C C . ASP A 1 37 ? -7.473 18.714 2.835 1.00 0.00 37 ASP A C 19
ATOM 21448 O O . ASP A 1 37 ? -7.769 19.796 3.347 1.00 0.00 37 ASP A O 19
ATOM 21457 N N . LYS A 1 38 ? -7.087 17.665 3.566 1.00 0.00 38 LYS A N 19
ATOM 21458 C CA . LYS A 1 38 ? -7.069 17.621 5.031 1.00 0.00 38 LYS A CA 19
ATOM 21459 C C . LYS A 1 38 ? -5.707 17.210 5.585 1.00 0.00 38 LYS A C 19
ATOM 21460 O O . LYS A 1 38 ? -5.601 17.031 6.804 1.00 0.00 38 LYS A O 19
ATOM 21479 N N . ASN A 1 39 ? -4.695 17.043 4.733 1.00 0.00 39 ASN A N 19
ATOM 21480 C CA . ASN A 1 39 ? -3.343 16.663 5.123 1.00 0.00 39 ASN A CA 19
ATOM 21481 C C . ASN A 1 39 ? -2.328 17.176 4.082 1.00 0.00 39 ASN A C 19
ATOM 21482 O O . ASN A 1 39 ? -1.646 16.372 3.441 1.00 0.00 39 ASN A O 19
ATOM 21493 N N . PRO A 1 40 ? -2.227 18.502 3.863 1.00 0.00 40 PRO A N 19
ATOM 21494 C CA . PRO A 1 40 ? -1.511 19.095 2.726 1.00 0.00 40 PRO A CA 19
ATOM 21495 C C . PRO A 1 40 ? 0.004 18.848 2.695 1.00 0.00 40 PRO A C 19
ATOM 21496 O O . PRO A 1 40 ? 0.657 19.146 1.692 1.00 0.00 40 PRO A O 19
ATOM 21507 N N . ASN A 1 41 ? 0.592 18.333 3.778 1.00 0.00 41 ASN A N 19
ATOM 21508 C CA . ASN A 1 41 ? 1.990 17.911 3.800 1.00 0.00 41 ASN A CA 19
ATOM 21509 C C . ASN A 1 41 ? 2.222 16.617 3.012 1.00 0.00 41 ASN A C 19
ATOM 21510 O O . ASN A 1 41 ? 3.336 16.379 2.540 1.00 0.00 41 ASN A O 19
ATOM 21521 N N . GLU A 1 42 ? 1.205 15.762 2.903 1.00 0.00 42 GLU A N 19
ATOM 21522 C CA . GLU A 1 42 ? 1.371 14.329 2.653 1.00 0.00 42 GLU A CA 19
ATOM 21523 C C . GLU A 1 42 ? 0.801 13.922 1.284 1.00 0.00 42 GLU A C 19
ATOM 21524 O O . GLU A 1 42 ? 0.659 12.732 0.991 1.00 0.00 42 GLU A O 19
ATOM 21536 N N . GLY A 1 43 ? 0.444 14.891 0.437 1.00 0.00 43 GLY A N 19
ATOM 21537 C CA . GLY A 1 43 ? -0.232 14.642 -0.827 1.00 0.00 43 GLY A CA 19
ATOM 21538 C C . GLY A 1 43 ? 0.612 13.845 -1.828 1.00 0.00 43 GLY A C 19
ATOM 21539 O O . GLY A 1 43 ? 0.035 13.206 -2.711 1.00 0.00 43 GLY A O 19
ATOM 21543 N N . GLU A 1 44 ? 1.947 13.812 -1.694 1.00 0.00 44 GLU A N 19
ATOM 21544 C CA . GLU A 1 44 ? 2.811 12.981 -2.500 1.00 0.00 44 GLU A CA 19
ATOM 21545 C C . GLU A 1 44 ? 3.094 11.641 -1.800 1.00 0.00 44 GLU A C 19
ATOM 21546 O O . GLU A 1 44 ? 3.188 10.618 -2.479 1.00 0.00 44 GLU A O 19
ATOM 21558 N N . LYS A 1 45 ? 3.076 11.578 -0.458 1.00 0.00 45 LYS A N 19
ATOM 21559 C CA . LYS A 1 45 ? 3.029 10.304 0.265 1.00 0.00 45 LYS A CA 19
ATOM 21560 C C . LYS A 1 45 ? 1.819 9.480 -0.175 1.00 0.00 45 LYS A C 19
ATOM 21561 O O . LYS A 1 45 ? 1.899 8.252 -0.204 1.00 0.00 45 LYS A O 19
ATOM 21580 N N . PHE A 1 46 ? 0.718 10.135 -0.555 1.00 0.00 46 PHE A N 19
ATOM 21581 C CA . PHE A 1 46 ? -0.432 9.480 -1.171 1.00 0.00 46 PHE A CA 19
ATOM 21582 C C . PHE A 1 46 ? 0.008 8.601 -2.343 1.00 0.00 46 PHE A C 19
ATOM 21583 O O . PHE A 1 46 ? -0.438 7.462 -2.471 1.00 0.00 46 PHE A O 19
ATOM 21600 N N . LYS A 1 47 ? 0.868 9.122 -3.215 1.00 0.00 47 LYS A N 19
ATOM 21601 C CA . LYS A 1 47 ? 1.314 8.399 -4.403 1.00 0.00 47 LYS A CA 19
ATOM 21602 C C . LYS A 1 47 ? 2.032 7.100 -4.007 1.00 0.00 47 LYS A C 19
ATOM 21603 O O . LYS A 1 47 ? 1.829 6.073 -4.652 1.00 0.00 47 LYS A O 19
ATOM 21622 N N . GLN A 1 48 ? 2.782 7.087 -2.898 1.00 0.00 48 GLN A N 19
ATOM 21623 C CA . GLN A 1 48 ? 3.355 5.858 -2.349 1.00 0.00 48 GLN A CA 19
ATOM 21624 C C . GLN A 1 48 ? 2.278 4.856 -1.918 1.00 0.00 48 GLN A C 19
ATOM 21625 O O . GLN A 1 48 ? 2.502 3.652 -2.069 1.00 0.00 48 GLN A O 19
ATOM 21639 N N . ILE A 1 49 ? 1.116 5.313 -1.424 1.00 0.00 49 ILE A N 19
ATOM 21640 C CA . ILE A 1 49 ? 0.010 4.420 -1.075 1.00 0.00 49 ILE A CA 19
ATOM 21641 C C . ILE A 1 49 ? -0.386 3.670 -2.343 1.00 0.00 49 ILE A C 19
ATOM 21642 O O . ILE A 1 49 ? -0.513 2.447 -2.328 1.00 0.00 49 ILE A O 19
ATOM 21658 N N . SER A 1 50 ? -0.589 4.404 -3.439 1.00 0.00 50 SER A N 19
ATOM 21659 C CA . SER A 1 50 ? -1.077 3.817 -4.671 1.00 0.00 50 SER A CA 19
ATOM 21660 C C . SER A 1 50 ? -0.016 2.906 -5.303 1.00 0.00 50 SER A C 19
ATOM 21661 O O . SER A 1 50 ? -0.383 1.825 -5.752 1.00 0.00 50 SER A O 19
ATOM 21669 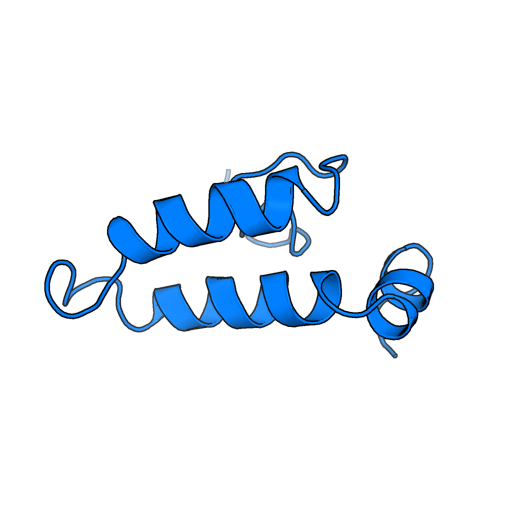N N . GLN A 1 51 ? 1.279 3.259 -5.264 1.00 0.00 51 GLN A N 19
ATOM 21670 C CA . GLN A 1 51 ? 2.351 2.409 -5.769 1.00 0.00 51 GLN A CA 19
ATOM 21671 C C . GLN A 1 51 ? 2.291 1.045 -5.092 1.00 0.00 51 GLN A C 19
ATOM 21672 O O . GLN A 1 51 ? 2.283 0.013 -5.762 1.00 0.00 51 GLN A O 19
ATOM 21686 N N . ALA A 1 52 ? 2.299 1.038 -3.758 1.00 0.00 52 ALA A N 19
ATOM 21687 C CA . ALA A 1 52 ? 2.344 -0.203 -3.013 1.00 0.00 52 ALA A CA 19
ATOM 21688 C C . ALA A 1 52 ? 1.048 -0.988 -3.214 1.00 0.00 52 ALA A C 19
ATOM 21689 O O . ALA A 1 52 ? 1.082 -2.195 -3.428 1.00 0.00 52 ALA A O 19
ATOM 21696 N N . TYR A 1 53 ? -0.095 -0.307 -3.197 1.00 0.00 53 TYR A N 19
ATOM 21697 C CA . TYR A 1 53 ? -1.385 -0.919 -3.454 1.00 0.00 53 TYR A CA 19
ATOM 21698 C C . TYR A 1 53 ? -1.470 -1.519 -4.866 1.00 0.00 53 TYR A C 19
ATOM 21699 O O . TYR A 1 53 ? -2.177 -2.515 -5.029 1.00 0.00 53 TYR A O 19
ATOM 21717 N N . GLU A 1 54 ? -0.793 -0.943 -5.869 1.00 0.00 54 GLU A N 19
ATOM 21718 C CA . GLU A 1 54 ? -0.993 -1.326 -7.268 1.00 0.00 54 GLU A CA 19
ATOM 21719 C C . GLU A 1 54 ? -0.458 -2.733 -7.501 1.00 0.00 54 GLU A C 19
ATOM 21720 O O . GLU A 1 54 ? -1.117 -3.564 -8.120 1.00 0.00 54 GLU A O 19
ATOM 21732 N N . VAL A 1 55 ? 0.751 -3.028 -7.036 1.00 0.00 55 VAL A N 19
ATOM 21733 C CA . VAL A 1 55 ? 1.377 -4.329 -7.287 1.00 0.00 55 VAL A CA 19
ATOM 21734 C C . VAL A 1 55 ? 0.508 -5.455 -6.704 1.00 0.00 55 VAL A C 19
ATOM 21735 O O . VAL A 1 55 ? 0.523 -6.582 -7.190 1.00 0.00 55 VAL A O 19
ATOM 21748 N N . LEU A 1 56 ? -0.319 -5.122 -5.715 1.00 0.00 56 LEU A N 19
ATOM 21749 C CA . LEU A 1 56 ? -1.231 -6.017 -5.025 1.00 0.00 56 LEU A CA 19
ATOM 21750 C C . LEU A 1 56 ? -2.646 -5.979 -5.612 1.00 0.00 56 LEU A C 19
ATOM 21751 O O . LEU A 1 56 ? -3.450 -6.843 -5.263 1.00 0.00 56 LEU A O 19
ATOM 21767 N N . SER A 1 57 ? -3.001 -5.005 -6.456 1.00 0.00 57 SER A N 19
ATOM 21768 C CA . SER A 1 57 ? -4.368 -4.857 -6.961 1.00 0.00 57 SER A CA 19
ATOM 21769 C C . SER A 1 57 ? -4.660 -5.794 -8.140 1.00 0.00 57 SER A C 19
ATOM 21770 O O . SER A 1 57 ? -5.738 -5.718 -8.732 1.00 0.00 57 SER A O 19
ATOM 21778 N N . ASP A 1 58 ? -3.722 -6.676 -8.496 1.00 0.00 58 ASP A N 19
ATOM 21779 C CA . ASP A 1 58 ? -3.913 -7.677 -9.535 1.00 0.00 58 ASP A CA 19
ATOM 21780 C C . ASP A 1 58 ? -3.294 -8.987 -9.098 1.00 0.00 58 ASP A C 19
ATOM 21781 O O . ASP A 1 58 ? -2.230 -8.974 -8.477 1.00 0.00 58 ASP A O 19
ATOM 21790 N N . ALA A 1 59 ? -3.914 -10.109 -9.461 1.00 0.00 59 ALA A N 19
ATOM 21791 C CA . ALA A 1 59 ? -3.418 -11.412 -9.070 1.00 0.00 59 ALA A CA 19
ATOM 21792 C C . ALA A 1 59 ? -2.077 -11.739 -9.736 1.00 0.00 59 ALA A C 19
ATOM 21793 O O . ALA A 1 59 ? -1.229 -12.340 -9.075 1.00 0.00 59 ALA A O 19
ATOM 21800 N N . LYS A 1 60 ? -1.841 -11.358 -11.002 1.00 0.00 60 LYS A N 19
ATOM 21801 C CA . LYS A 1 60 ? -0.588 -11.653 -11.676 1.00 0.00 60 LYS A CA 19
ATOM 21802 C C . LYS A 1 60 ? 0.539 -10.811 -11.093 1.00 0.00 60 LYS A C 19
ATOM 21803 O O . LYS A 1 60 ? 1.572 -11.374 -10.721 1.00 0.00 60 LYS A O 19
ATOM 21822 N N . LYS A 1 61 ? 0.351 -9.481 -11.013 1.00 0.00 61 LYS A N 19
ATOM 21823 C CA . LYS A 1 61 ? 1.360 -8.599 -10.419 1.00 0.00 61 LYS A CA 19
ATOM 21824 C C . LYS A 1 61 ? 1.687 -9.092 -9.018 1.00 0.00 61 LYS A C 19
ATOM 21825 O O . LYS A 1 61 ? 2.870 -9.169 -8.658 1.00 0.00 61 LYS A O 19
ATOM 21844 N N . ARG A 1 62 ? 0.652 -9.435 -8.243 1.00 0.00 62 ARG A N 19
ATOM 21845 C CA . ARG A 1 62 ? 0.885 -9.932 -6.899 1.00 0.00 62 ARG A CA 19
ATOM 21846 C C . ARG A 1 62 ? 1.657 -11.259 -6.872 1.00 0.00 62 ARG A C 19
ATOM 21847 O O . ARG A 1 62 ? 2.486 -11.429 -5.985 1.00 0.00 62 ARG A O 19
ATOM 21868 N N . GLU A 1 63 ? 1.418 -12.216 -7.769 1.00 0.00 63 GLU A N 19
ATOM 21869 C CA . GLU A 1 63 ? 2.085 -13.521 -7.686 1.00 0.00 63 GLU A CA 19
ATOM 21870 C C . GLU A 1 63 ? 3.589 -13.413 -7.854 1.00 0.00 63 GLU A C 19
ATOM 21871 O O . GLU A 1 63 ? 4.317 -14.100 -7.133 1.00 0.00 63 GLU A O 19
ATOM 21883 N N . LEU A 1 64 ? 4.059 -12.591 -8.797 1.00 0.00 64 LEU A N 19
ATOM 21884 C CA . LEU A 1 64 ? 5.497 -12.428 -8.973 1.00 0.00 64 LEU A CA 19
ATOM 21885 C C . LEU A 1 64 ? 6.068 -11.744 -7.735 1.00 0.00 64 LEU A C 19
ATOM 21886 O O . LEU A 1 64 ? 7.123 -12.134 -7.257 1.00 0.00 64 LEU A O 19
ATOM 21902 N N . TYR A 1 65 ? 5.370 -10.744 -7.200 1.00 0.00 65 TYR A N 19
ATOM 21903 C CA . TYR A 1 65 ? 5.716 -10.043 -5.972 1.00 0.00 65 TYR A CA 19
ATOM 21904 C C . TYR A 1 65 ? 5.804 -10.959 -4.758 1.00 0.00 65 TYR A C 19
ATOM 21905 O O . TYR A 1 65 ? 6.630 -10.718 -3.875 1.00 0.00 65 TYR A O 19
ATOM 21923 N N . ASP A 1 66 ? 5.001 -12.018 -4.718 1.00 0.00 66 ASP A N 19
ATOM 21924 C CA . ASP A 1 66 ? 5.052 -12.980 -3.632 1.00 0.00 66 ASP A CA 19
ATOM 21925 C C . ASP A 1 66 ? 6.435 -13.621 -3.537 1.00 0.00 66 ASP A C 19
ATOM 21926 O O . ASP A 1 66 ? 6.963 -13.764 -2.435 1.00 0.00 66 ASP A O 19
ATOM 21935 N N . LYS A 1 67 ? 7.052 -13.928 -4.683 1.00 0.00 67 LYS A N 19
ATOM 21936 C CA . LYS A 1 67 ? 8.338 -14.618 -4.788 1.00 0.00 67 LYS A CA 19
ATOM 21937 C C . LYS A 1 67 ? 9.186 -14.120 -5.973 1.00 0.00 67 LYS A C 19
ATOM 21938 O O . LYS A 1 67 ? 9.501 -14.895 -6.876 1.00 0.00 67 LYS A O 19
ATOM 21957 N N . GLY A 1 68 ? 9.591 -12.853 -6.001 1.00 0.00 68 GLY A N 19
ATOM 21958 C CA . GLY A 1 68 ? 10.499 -12.346 -7.030 1.00 0.00 68 GLY A CA 19
ATOM 21959 C C . GLY A 1 68 ? 10.433 -10.834 -7.227 1.00 0.00 68 GLY A C 19
ATOM 21960 O O . GLY A 1 68 ? 11.477 -10.204 -7.394 1.00 0.00 68 GLY A O 19
ATOM 21964 N N . GLY A 1 69 ? 9.240 -10.226 -7.251 1.00 0.00 69 GLY A N 19
ATOM 21965 C CA . GLY A 1 69 ? 9.060 -8.778 -7.106 1.00 0.00 69 GLY A CA 19
ATOM 21966 C C . GLY A 1 69 ? 9.423 -7.946 -8.331 1.00 0.00 69 GLY A C 19
ATOM 21967 O O . GLY A 1 69 ? 8.864 -6.864 -8.506 1.00 0.00 69 GLY A O 19
ATOM 21971 N N . GLU A 1 70 ? 10.281 -8.441 -9.217 1.00 0.00 70 GLU A N 19
ATOM 21972 C CA . GLU A 1 70 ? 10.958 -7.665 -10.243 1.00 0.00 70 GLU A CA 19
ATOM 21973 C C . GLU A 1 70 ? 11.181 -8.506 -11.495 1.00 0.00 70 GLU A C 19
ATOM 21974 O O . GLU A 1 70 ? 11.893 -8.082 -12.402 1.00 0.00 70 GLU A O 19
ATOM 21986 N N . GLN A 1 71 ? 10.503 -9.656 -11.559 1.00 0.00 71 GLN A N 19
ATOM 21987 C CA . GLN A 1 71 ? 10.539 -10.652 -12.628 1.00 0.00 71 GLN A CA 19
ATOM 21988 C C . GLN A 1 71 ? 11.843 -11.431 -12.528 1.00 0.00 71 GLN A C 19
ATOM 21989 O O . GLN A 1 71 ? 12.451 -11.429 -11.441 1.00 0.00 71 GLN A O 19
ATOM 22003 N N . GLY A 1 1 ? 8.535 6.277 12.561 1.00 0.00 1 GLY A N 20
ATOM 22004 C CA . GLY A 1 1 ? 9.965 5.944 12.470 1.00 0.00 1 GLY A CA 20
ATOM 22005 C C . GLY A 1 1 ? 10.455 6.059 11.034 1.00 0.00 1 GLY A C 20
ATOM 22006 O O . GLY A 1 1 ? 9.658 6.232 10.120 1.00 0.00 1 GLY A O 20
ATOM 22010 N N . MET A 1 2 ? 11.766 5.935 10.808 1.00 0.00 2 MET A N 20
ATOM 22011 C CA . MET A 1 2 ? 12.394 6.188 9.506 1.00 0.00 2 MET A CA 20
ATOM 22012 C C . MET A 1 2 ? 12.469 4.967 8.583 1.00 0.00 2 MET A C 20
ATOM 22013 O O . MET A 1 2 ? 13.067 5.055 7.516 1.00 0.00 2 MET A O 20
ATOM 22027 N N . VAL A 1 3 ? 11.855 3.852 8.963 1.00 0.00 3 VAL A N 20
ATOM 22028 C CA . VAL A 1 3 ? 11.677 2.687 8.102 1.00 0.00 3 VAL A CA 20
ATOM 22029 C C . VAL A 1 3 ? 10.776 3.104 6.936 1.00 0.00 3 VAL A C 20
ATOM 22030 O O . VAL A 1 3 ? 9.603 3.420 7.126 1.00 0.00 3 VAL A O 20
ATOM 22043 N N . LYS A 1 4 ? 11.349 3.173 5.735 1.00 0.00 4 LYS A N 20
ATOM 22044 C CA . LYS A 1 4 ? 10.670 3.560 4.501 1.00 0.00 4 LYS A CA 20
ATOM 22045 C C . LYS A 1 4 ? 11.364 2.947 3.287 1.00 0.00 4 LYS A C 20
ATOM 22046 O O . LYS A 1 4 ? 11.441 3.558 2.221 1.00 0.00 4 LYS A O 20
ATOM 22065 N N . GLU A 1 5 ? 11.903 1.740 3.442 1.00 0.00 5 GLU A N 20
ATOM 22066 C CA . GLU A 1 5 ? 12.442 0.941 2.338 1.00 0.00 5 GLU A CA 20
ATOM 22067 C C . GLU A 1 5 ? 11.809 -0.454 2.327 1.00 0.00 5 GLU A C 20
ATOM 22068 O O . GLU A 1 5 ? 12.350 -1.406 1.768 1.00 0.00 5 GLU A O 20
ATOM 22080 N N . THR A 1 6 ? 10.624 -0.530 2.920 1.00 0.00 6 THR A N 20
ATOM 22081 C CA . THR A 1 6 ? 9.785 -1.707 3.068 1.00 0.00 6 THR A CA 20
ATOM 22082 C C . THR A 1 6 ? 9.117 -2.034 1.734 1.00 0.00 6 THR A C 20
ATOM 22083 O O . THR A 1 6 ? 8.979 -1.167 0.860 1.00 0.00 6 THR A O 20
ATOM 22094 N N . THR A 1 7 ? 8.613 -3.263 1.632 1.00 0.00 7 THR A N 20
ATOM 22095 C CA . THR A 1 7 ? 7.722 -3.627 0.551 1.00 0.00 7 THR A CA 20
ATOM 22096 C C . THR A 1 7 ? 6.388 -2.899 0.728 1.00 0.00 7 THR A C 20
ATOM 22097 O O . THR A 1 7 ? 6.102 -2.246 1.738 1.00 0.00 7 THR A O 20
ATOM 22108 N N . TYR A 1 8 ? 5.544 -3.081 -0.274 1.00 0.00 8 TYR A N 20
ATOM 22109 C CA . TYR A 1 8 ? 4.291 -2.356 -0.456 1.00 0.00 8 TYR A CA 20
ATOM 22110 C C . TYR A 1 8 ? 3.296 -2.565 0.694 1.00 0.00 8 TYR A C 20
ATOM 22111 O O . TYR A 1 8 ? 2.463 -1.698 0.960 1.00 0.00 8 TYR A O 20
ATOM 22129 N N . TYR A 1 9 ? 3.387 -3.687 1.407 1.00 0.00 9 TYR A N 20
ATOM 22130 C CA . TYR A 1 9 ? 2.538 -3.985 2.553 1.00 0.00 9 TYR A CA 20
ATOM 22131 C C . TYR A 1 9 ? 2.703 -2.954 3.675 1.00 0.00 9 TYR A C 20
ATOM 22132 O O . TYR A 1 9 ? 1.710 -2.356 4.098 1.00 0.00 9 TYR A O 20
ATOM 22150 N N . ASP A 1 10 ? 3.929 -2.717 4.155 1.00 0.00 10 ASP A N 20
ATOM 22151 C CA . ASP A 1 10 ? 4.114 -1.810 5.292 1.00 0.00 10 ASP A CA 20
ATOM 22152 C C . ASP A 1 10 ? 3.876 -0.364 4.874 1.00 0.00 10 ASP A C 20
ATOM 22153 O O . ASP A 1 10 ? 3.500 0.460 5.710 1.00 0.00 10 ASP A O 20
ATOM 22162 N N . VAL A 1 11 ? 4.036 -0.053 3.582 1.00 0.00 11 VAL A N 20
ATOM 22163 C CA . VAL A 1 11 ? 3.627 1.230 3.031 1.00 0.00 11 VAL A CA 20
ATOM 22164 C C . VAL A 1 11 ? 2.142 1.440 3.314 1.00 0.00 11 VAL A C 20
ATOM 22165 O O . VAL A 1 11 ? 1.739 2.479 3.836 1.00 0.00 11 VAL A O 20
ATOM 22178 N N . LEU A 1 12 ? 1.324 0.430 3.026 1.00 0.00 12 LEU A N 20
ATOM 22179 C CA . LEU A 1 12 ? -0.106 0.427 3.298 1.00 0.00 12 LEU A CA 20
ATOM 22180 C C . LEU A 1 12 ? -0.416 0.154 4.772 1.00 0.00 12 LEU A C 20
ATOM 22181 O O . LEU A 1 12 ? -1.572 -0.074 5.127 1.00 0.00 12 LEU A O 20
ATOM 22197 N N . GLY A 1 13 ? 0.590 0.175 5.647 1.00 0.00 13 GLY A N 20
ATOM 22198 C CA . GLY A 1 13 ? 0.421 0.001 7.074 1.00 0.00 13 GLY A CA 20
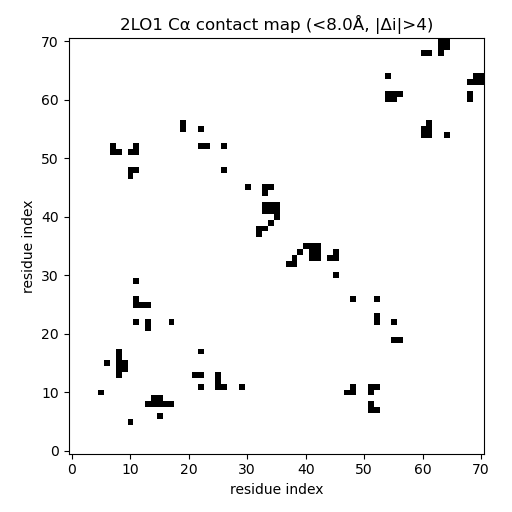ATOM 22199 C C . GLY A 1 13 ? -0.074 -1.394 7.445 1.00 0.00 13 GLY A C 20
ATOM 22200 O O . GLY A 1 13 ? -0.530 -1.567 8.580 1.00 0.00 13 GLY A O 20
ATOM 22204 N N . VAL A 1 14 ? -0.002 -2.386 6.550 1.00 0.00 14 VAL A N 20
ATOM 22205 C CA . VAL A 1 14 ? -0.405 -3.751 6.856 1.00 0.00 14 VAL A CA 20
ATOM 22206 C C . VAL A 1 14 ? 0.838 -4.595 7.082 1.00 0.00 14 VAL A C 20
ATOM 22207 O O . VAL A 1 14 ? 1.842 -4.451 6.387 1.00 0.00 14 VAL A O 20
ATOM 22220 N N . LYS A 1 15 ? 0.756 -5.528 8.030 1.00 0.00 15 LYS A N 20
ATOM 22221 C CA . LYS A 1 15 ? 1.772 -6.562 8.169 1.00 0.00 15 LYS A CA 20
ATOM 22222 C C . LYS A 1 15 ? 1.948 -7.307 6.842 1.00 0.00 15 LYS A C 20
ATOM 22223 O O . LYS A 1 15 ? 0.963 -7.523 6.137 1.00 0.00 15 LYS A O 20
ATOM 22242 N N . PRO A 1 16 ? 3.151 -7.791 6.498 1.00 0.00 16 PRO A N 20
ATOM 22243 C CA . PRO A 1 16 ? 3.412 -8.424 5.204 1.00 0.00 16 PRO A CA 20
ATOM 22244 C C . PRO A 1 16 ? 2.668 -9.753 4.987 1.00 0.00 16 PRO A C 20
ATOM 22245 O O . PRO A 1 16 ? 2.623 -10.275 3.870 1.00 0.00 16 PRO A O 20
ATOM 22256 N N . ASN A 1 17 ? 2.029 -10.291 6.030 1.00 0.00 17 ASN A N 20
ATOM 22257 C CA . ASN A 1 17 ? 1.116 -11.425 5.917 1.00 0.00 17 ASN A CA 20
ATOM 22258 C C . ASN A 1 17 ? -0.294 -11.020 5.458 1.00 0.00 17 ASN A C 20
ATOM 22259 O O . ASN A 1 17 ? -1.185 -11.877 5.450 1.00 0.00 17 ASN A O 20
ATOM 22270 N N . ALA A 1 18 ? -0.524 -9.747 5.109 1.00 0.00 18 ALA A N 20
ATOM 22271 C CA . ALA A 1 18 ? -1.838 -9.219 4.760 1.00 0.00 18 ALA A CA 20
ATOM 22272 C C . ALA A 1 18 ? -2.453 -9.901 3.542 1.00 0.00 18 ALA A C 20
ATOM 22273 O O . ALA A 1 18 ? -1.796 -10.257 2.556 1.00 0.00 18 ALA A O 20
ATOM 22280 N N . THR A 1 19 ? -3.762 -10.038 3.609 1.00 0.00 19 THR A N 20
ATOM 22281 C CA . THR A 1 19 ? -4.628 -10.694 2.653 1.00 0.00 19 THR A CA 20
ATOM 22282 C C . THR A 1 19 ? -5.188 -9.678 1.658 1.00 0.00 19 THR A C 20
ATOM 22283 O O . THR A 1 19 ? -5.275 -8.486 1.955 1.00 0.00 19 THR A O 20
ATOM 22294 N N . GLN A 1 20 ? -5.605 -10.146 0.481 1.00 0.00 20 GLN A N 20
ATOM 22295 C CA . GLN A 1 20 ? -6.142 -9.308 -0.599 1.00 0.00 20 GLN A CA 20
ATOM 22296 C C . GLN A 1 20 ? -7.400 -8.530 -0.159 1.00 0.00 20 GLN A C 20
ATOM 22297 O O . GLN A 1 20 ? -7.783 -7.520 -0.755 1.00 0.00 20 GLN A O 20
ATOM 22311 N N . GLU A 1 21 ? -8.059 -8.994 0.902 1.00 0.00 21 GLU A N 20
ATOM 22312 C CA . GLU A 1 21 ? -9.236 -8.367 1.482 1.00 0.00 21 GLU A CA 20
ATOM 22313 C C . GLU A 1 21 ? -8.836 -7.258 2.446 1.00 0.00 21 GLU A C 20
ATOM 22314 O O . GLU A 1 21 ? -9.486 -6.213 2.506 1.00 0.00 21 GLU A O 20
ATOM 22326 N N . GLU A 1 22 ? -7.784 -7.504 3.219 1.00 0.00 22 GLU A N 20
ATOM 22327 C CA . GLU A 1 22 ? -7.212 -6.554 4.159 1.00 0.00 22 GLU A CA 20
ATOM 22328 C C . GLU A 1 22 ? -6.572 -5.404 3.399 1.00 0.00 22 GLU A C 20
ATOM 22329 O O . GLU A 1 22 ? -6.764 -4.264 3.794 1.00 0.00 22 GLU A O 20
ATOM 22341 N N . LEU A 1 23 ? -5.904 -5.665 2.272 1.00 0.00 23 LEU A N 20
ATOM 22342 C CA . LEU A 1 23 ? -5.290 -4.651 1.413 1.00 0.00 23 LEU A CA 20
ATOM 22343 C C . LEU A 1 23 ? -6.300 -3.557 1.091 1.00 0.00 23 LEU A C 20
ATOM 22344 O O . LEU A 1 23 ? -6.044 -2.379 1.328 1.00 0.00 23 LEU A O 20
ATOM 22360 N N . LYS A 1 24 ? -7.477 -3.957 0.606 1.00 0.00 24 LYS A N 20
ATOM 22361 C CA . LYS A 1 24 ? -8.595 -3.066 0.320 1.00 0.00 24 LYS A CA 20
ATOM 22362 C C . LYS A 1 24 ? -8.980 -2.248 1.553 1.00 0.00 24 LYS A C 20
ATOM 22363 O O . LYS A 1 24 ? -8.968 -1.016 1.507 1.00 0.00 24 LYS A O 20
ATOM 22382 N N . LYS A 1 25 ? -9.352 -2.903 2.658 1.00 0.00 25 LYS A N 20
ATOM 22383 C CA . LYS A 1 25 ? -9.847 -2.190 3.844 1.00 0.00 25 LYS A CA 20
ATOM 22384 C C . LYS A 1 25 ? -8.774 -1.264 4.427 1.00 0.00 25 LYS A C 20
ATOM 22385 O O . LYS A 1 25 ? -9.105 -0.154 4.847 1.00 0.00 25 LYS A O 20
ATOM 22404 N N . ALA A 1 26 ? -7.508 -1.674 4.395 1.00 0.00 26 ALA A N 20
ATOM 22405 C CA . ALA A 1 26 ? -6.360 -0.908 4.850 1.00 0.00 26 ALA A CA 20
ATOM 22406 C C . ALA A 1 26 ? -6.135 0.327 3.990 1.00 0.00 26 ALA A C 20
ATOM 22407 O O . ALA A 1 26 ? -6.013 1.426 4.534 1.00 0.00 26 ALA A O 20
ATOM 22414 N N . TYR A 1 27 ? -6.101 0.168 2.662 1.00 0.00 27 TYR A N 20
ATOM 22415 C CA . TYR A 1 27 ? -5.909 1.261 1.723 1.00 0.00 27 TYR A CA 20
ATOM 22416 C C . TYR A 1 27 ? -6.898 2.378 2.029 1.00 0.00 27 TYR A C 20
ATOM 22417 O O . TYR A 1 27 ? -6.492 3.524 2.215 1.00 0.00 27 TYR A O 20
ATOM 22435 N N . ARG A 1 28 ? -8.183 2.049 2.203 1.00 0.00 28 ARG A N 20
ATOM 22436 C CA . ARG A 1 28 ? -9.219 3.023 2.529 1.00 0.00 28 ARG A CA 20
ATOM 22437 C C . ARG A 1 28 ? -8.958 3.818 3.815 1.00 0.00 28 ARG A C 20
ATOM 22438 O O . ARG A 1 28 ? -9.644 4.820 4.024 1.00 0.00 28 ARG A O 20
ATOM 22459 N N . LYS A 1 29 ? -8.060 3.393 4.705 1.00 0.00 29 LYS A N 20
ATOM 22460 C CA . LYS A 1 29 ? -7.755 4.077 5.964 1.00 0.00 29 LYS A CA 20
ATOM 22461 C C . LYS A 1 29 ? -6.610 5.035 5.698 1.00 0.00 29 LYS A C 20
ATOM 22462 O O . LYS A 1 29 ? -6.754 6.238 5.909 1.00 0.00 29 LYS A O 20
ATOM 22481 N N . LEU A 1 30 ? -5.482 4.521 5.203 1.00 0.00 30 LEU A N 20
ATOM 22482 C CA . LEU A 1 30 ? -4.311 5.362 4.948 1.00 0.00 30 LEU A CA 20
ATOM 22483 C C . LEU A 1 30 ? -4.582 6.388 3.848 1.00 0.00 30 LEU A C 20
ATOM 22484 O O . LEU A 1 30 ? -4.130 7.525 3.962 1.00 0.00 30 LEU A O 20
ATOM 22500 N N . ALA A 1 31 ? -5.400 6.056 2.845 1.00 0.00 31 ALA A N 20
ATOM 22501 C CA . ALA A 1 31 ? -5.830 7.000 1.818 1.00 0.00 31 ALA A CA 20
ATOM 22502 C C . ALA A 1 31 ? -6.580 8.200 2.411 1.00 0.00 31 ALA A C 20
ATOM 22503 O O . ALA A 1 31 ? -6.570 9.276 1.820 1.00 0.00 31 ALA A O 20
ATOM 22510 N N . LEU A 1 32 ? -7.214 8.050 3.582 1.00 0.00 32 LEU A N 20
ATOM 22511 C CA . LEU A 1 32 ? -7.848 9.152 4.290 1.00 0.00 32 LEU A CA 20
ATOM 22512 C C . LEU A 1 32 ? -6.892 9.842 5.262 1.00 0.00 32 LEU A C 20
ATOM 22513 O O . LEU A 1 32 ? -7.143 10.983 5.637 1.00 0.00 32 LEU A O 20
ATOM 22529 N N . LYS A 1 33 ? -5.824 9.169 5.699 1.00 0.00 33 LYS A N 20
ATOM 22530 C CA . LYS A 1 33 ? -4.821 9.740 6.586 1.00 0.00 33 LYS A CA 20
ATOM 22531 C C . LYS A 1 33 ? -3.950 10.726 5.810 1.00 0.00 33 LYS A C 20
ATOM 22532 O O . LYS A 1 33 ? -3.627 11.798 6.322 1.00 0.00 33 LYS A O 20
ATOM 22551 N N . TYR A 1 34 ? -3.555 10.343 4.599 1.00 0.00 34 TYR A N 20
ATOM 22552 C CA . TYR A 1 34 ? -2.589 11.059 3.785 1.00 0.00 34 TYR A CA 20
ATOM 22553 C C . TYR A 1 34 ? -3.256 11.890 2.690 1.00 0.00 34 TYR A C 20
ATOM 22554 O O . TYR A 1 34 ? -2.562 12.360 1.788 1.00 0.00 34 TYR A O 20
ATOM 22572 N N . HIS A 1 35 ? -4.586 12.072 2.721 1.00 0.00 35 HIS A N 20
ATOM 22573 C CA . HIS A 1 35 ? -5.226 12.766 1.610 1.00 0.00 35 HIS A CA 20
ATOM 22574 C C . HIS A 1 35 ? -4.733 14.219 1.595 1.00 0.00 35 HIS A C 20
ATOM 22575 O O . HIS A 1 35 ? -4.730 14.827 2.666 1.00 0.00 35 HIS A O 20
ATOM 22589 N N . PRO A 1 36 ? -4.488 14.845 0.431 1.00 0.00 36 PRO A N 20
ATOM 22590 C CA . PRO A 1 36 ? -3.696 16.080 0.379 1.00 0.00 36 PRO A CA 20
ATOM 22591 C C . PRO A 1 36 ? -4.442 17.284 0.955 1.00 0.00 36 PRO A C 20
ATOM 22592 O O . PRO A 1 36 ? -3.854 18.106 1.659 1.00 0.00 36 PRO A O 20
ATOM 22603 N N . ASP A 1 37 ? -5.751 17.348 0.689 1.00 0.00 37 ASP A N 20
ATOM 22604 C CA . ASP A 1 37 ? -6.685 18.365 1.183 1.00 0.00 37 ASP A CA 20
ATOM 22605 C C . ASP A 1 37 ? -6.529 18.559 2.700 1.00 0.00 37 ASP A C 20
ATOM 22606 O O . ASP A 1 37 ? -6.472 19.679 3.218 1.00 0.00 37 ASP A O 20
ATOM 22615 N N . LYS A 1 38 ? -6.385 17.449 3.424 1.00 0.00 38 LYS A N 20
ATOM 22616 C CA . LYS A 1 38 ? -6.337 17.383 4.883 1.00 0.00 38 LYS A CA 20
ATOM 22617 C C . LYS A 1 38 ? -4.964 16.926 5.374 1.00 0.00 38 LYS A C 20
ATOM 22618 O O . LYS A 1 38 ? -4.863 16.459 6.512 1.00 0.00 38 LYS A O 20
ATOM 22637 N N . ASN A 1 39 ? -3.932 16.940 4.526 1.00 0.00 39 ASN A N 20
ATOM 22638 C CA . ASN A 1 39 ? -2.570 16.545 4.877 1.00 0.00 39 ASN A CA 20
ATOM 22639 C C . ASN A 1 39 ? -1.599 17.130 3.839 1.00 0.00 39 ASN A C 20
ATOM 22640 O O . ASN A 1 39 ? -1.095 16.404 2.973 1.00 0.00 39 ASN A O 20
ATOM 22651 N N . PRO A 1 40 ? -1.362 18.455 3.868 1.00 0.00 40 PRO A N 20
ATOM 22652 C CA . PRO A 1 40 ? -0.638 19.135 2.794 1.00 0.00 40 PRO A CA 20
ATOM 22653 C C . PRO A 1 40 ? 0.855 18.790 2.746 1.00 0.00 40 PRO A C 20
ATOM 22654 O O . PRO A 1 40 ? 1.541 19.088 1.775 1.00 0.00 40 PRO A O 20
ATOM 22665 N N . ASN A 1 41 ? 1.395 18.200 3.805 1.00 0.00 41 ASN A N 20
ATOM 22666 C CA . ASN A 1 41 ? 2.743 17.673 3.940 1.00 0.00 41 ASN A CA 20
ATOM 22667 C C . ASN A 1 41 ? 2.925 16.233 3.481 1.00 0.00 41 ASN A C 20
ATOM 22668 O O . ASN A 1 41 ? 4.057 15.755 3.391 1.00 0.00 41 ASN A O 20
ATOM 22679 N N . GLU A 1 42 ? 1.847 15.518 3.158 1.00 0.00 42 GLU A N 20
ATOM 22680 C CA . GLU A 1 42 ? 1.933 14.102 2.805 1.00 0.00 42 GLU A CA 20
ATOM 22681 C C . GLU A 1 42 ? 1.176 13.786 1.501 1.00 0.00 42 GLU A C 20
ATOM 22682 O O . GLU A 1 42 ? 1.031 12.622 1.128 1.00 0.00 42 GLU A O 20
ATOM 22694 N N . GLY A 1 43 ? 0.770 14.815 0.745 1.00 0.00 43 GLY A N 20
ATOM 22695 C CA . GLY A 1 43 ? 0.177 14.667 -0.586 1.00 0.00 43 GLY A CA 20
ATOM 22696 C C . GLY A 1 43 ? 1.088 13.905 -1.559 1.00 0.00 43 GLY A C 20
ATOM 22697 O O . GLY A 1 43 ? 0.615 13.076 -2.334 1.00 0.00 43 GLY A O 20
ATOM 22701 N N . GLU A 1 44 ? 2.403 14.137 -1.492 1.00 0.00 44 GLU A N 20
ATOM 22702 C CA . GLU A 1 44 ? 3.391 13.390 -2.271 1.00 0.00 44 GLU A CA 20
ATOM 22703 C C . GLU A 1 44 ? 3.456 11.938 -1.802 1.00 0.00 44 GLU A C 20
ATOM 22704 O O . GLU A 1 44 ? 3.631 11.051 -2.636 1.00 0.00 44 GLU A O 20
ATOM 22716 N N . LYS A 1 45 ? 3.290 11.666 -0.497 1.00 0.00 45 LYS A N 20
ATOM 22717 C CA . LYS A 1 45 ? 3.299 10.294 0.012 1.00 0.00 45 LYS A CA 20
ATOM 22718 C C . LYS A 1 45 ? 2.237 9.469 -0.675 1.00 0.00 45 LYS A C 20
ATOM 22719 O O . LYS A 1 45 ? 2.457 8.279 -0.879 1.00 0.00 45 LYS A O 20
ATOM 22738 N N . PHE A 1 46 ? 1.108 10.083 -1.034 1.00 0.00 46 PHE A N 20
ATOM 22739 C CA . PHE A 1 46 ? -0.008 9.388 -1.641 1.00 0.00 46 PHE A CA 20
ATOM 22740 C C . PHE A 1 46 ? 0.452 8.537 -2.820 1.00 0.00 46 PHE A C 20
ATOM 22741 O O . PHE A 1 46 ? -0.043 7.431 -2.998 1.00 0.00 46 PHE A O 20
ATOM 22758 N N . LYS A 1 47 ? 1.422 9.040 -3.588 1.00 0.00 47 LYS A N 20
ATOM 22759 C CA . LYS A 1 47 ? 1.964 8.394 -4.778 1.00 0.00 47 LYS A CA 20
ATOM 22760 C C . LYS A 1 47 ? 2.519 6.997 -4.505 1.00 0.00 47 LYS A C 20
ATOM 22761 O O . LYS A 1 47 ? 2.528 6.143 -5.392 1.00 0.00 47 LYS A O 20
ATOM 22780 N N . GLN A 1 48 ? 3.063 6.789 -3.310 1.00 0.00 48 GLN A N 20
ATOM 22781 C CA . GLN A 1 48 ? 3.488 5.476 -2.848 1.00 0.00 48 GLN A CA 20
ATOM 22782 C C . GLN A 1 48 ? 2.290 4.605 -2.480 1.00 0.00 48 GLN A C 20
ATOM 22783 O O . GLN A 1 48 ? 2.378 3.394 -2.646 1.00 0.00 48 GLN A O 20
ATOM 22797 N N . ILE A 1 49 ? 1.208 5.183 -1.957 1.00 0.00 49 ILE A N 20
ATOM 22798 C CA . ILE A 1 49 ? 0.073 4.435 -1.420 1.00 0.00 49 ILE A CA 20
ATOM 22799 C C . ILE A 1 49 ? -0.732 3.859 -2.580 1.00 0.00 49 ILE A C 20
ATOM 22800 O O . ILE A 1 49 ? -1.044 2.667 -2.568 1.00 0.00 49 ILE A O 20
ATOM 22816 N N . SER A 1 50 ? -1.052 4.702 -3.567 1.00 0.00 50 SER A N 20
ATOM 22817 C CA . SER A 1 50 ? -1.686 4.312 -4.815 1.00 0.00 50 SER A CA 20
ATOM 22818 C C . SER A 1 50 ? -0.872 3.180 -5.421 1.00 0.00 50 SER A C 20
ATOM 22819 O O . SER A 1 50 ? -1.343 2.049 -5.486 1.00 0.00 50 SER A O 20
ATOM 22827 N N . GLN A 1 51 ? 0.381 3.474 -5.781 1.00 0.00 51 GLN A N 20
ATOM 22828 C CA . GLN A 1 51 ? 1.285 2.552 -6.445 1.00 0.00 51 GLN A CA 20
ATOM 22829 C C . GLN A 1 51 ? 1.423 1.237 -5.684 1.00 0.00 51 GLN A C 20
ATOM 22830 O O . GLN A 1 51 ? 1.414 0.186 -6.315 1.00 0.00 51 GLN A O 20
ATOM 22844 N N . ALA A 1 52 ? 1.538 1.274 -4.353 1.00 0.00 52 ALA A N 20
ATOM 22845 C CA . ALA A 1 52 ? 1.606 0.071 -3.548 1.00 0.00 52 ALA A CA 20
ATOM 22846 C C . ALA A 1 52 ? 0.356 -0.769 -3.754 1.00 0.00 52 ALA A C 20
ATOM 22847 O O . ALA A 1 52 ? 0.448 -1.924 -4.166 1.00 0.00 52 ALA A O 20
ATOM 22854 N N . TYR A 1 53 ? -0.819 -0.212 -3.475 1.00 0.00 53 TYR A N 20
ATOM 22855 C CA . TYR A 1 53 ? -2.065 -0.948 -3.619 1.00 0.00 53 TYR A CA 20
ATOM 22856 C C . TYR A 1 53 ? -2.276 -1.396 -5.075 1.00 0.00 53 TYR A C 20
ATOM 22857 O O . TYR A 1 53 ? -2.878 -2.439 -5.311 1.00 0.00 53 TYR A O 20
ATOM 22875 N N . GLU A 1 54 ? -1.704 -0.692 -6.052 1.00 0.00 54 GLU A N 20
ATOM 22876 C CA . GLU A 1 54 ? -1.799 -0.991 -7.480 1.00 0.00 54 GLU A CA 20
ATOM 22877 C C . GLU A 1 54 ? -1.029 -2.264 -7.863 1.00 0.00 54 GLU A C 20
ATOM 22878 O O . GLU A 1 54 ? -1.150 -2.750 -8.989 1.00 0.00 54 GLU A O 20
ATOM 22890 N N . VAL A 1 55 ? -0.198 -2.796 -6.962 1.00 0.00 55 VAL A N 20
ATOM 22891 C CA . VAL A 1 55 ? 0.483 -4.066 -7.168 1.00 0.00 55 VAL A CA 20
ATOM 22892 C C . VAL A 1 55 ? -0.349 -5.162 -6.516 1.00 0.00 55 VAL A C 20
ATOM 22893 O O . VAL A 1 55 ? -0.645 -6.168 -7.157 1.00 0.00 55 VAL A O 20
ATOM 22906 N N . LEU A 1 56 ? -0.746 -4.992 -5.252 1.00 0.00 56 LEU A N 20
ATOM 22907 C CA . LEU A 1 56 ? -1.414 -6.070 -4.543 1.00 0.00 56 LEU A CA 20
ATOM 22908 C C . LEU A 1 56 ? -2.905 -6.155 -4.880 1.00 0.00 56 LEU A C 20
ATOM 22909 O O . LEU A 1 56 ? -3.531 -7.131 -4.478 1.00 0.00 56 LEU A O 20
ATOM 22925 N N . SER A 1 57 ? -3.504 -5.186 -5.583 1.00 0.00 57 SER A N 20
ATOM 22926 C CA . SER A 1 57 ? -4.923 -5.224 -5.949 1.00 0.00 57 SER A CA 20
ATOM 22927 C C . SER A 1 57 ? -5.218 -6.257 -7.053 1.00 0.00 57 SER A C 20
ATOM 22928 O O . SER A 1 57 ? -6.395 -6.495 -7.338 1.00 0.00 57 SER A O 20
ATOM 22936 N N . ASP A 1 58 ? -4.205 -6.871 -7.669 1.00 0.00 58 ASP A N 20
ATOM 22937 C CA . ASP A 1 58 ? -4.360 -7.838 -8.754 1.00 0.00 58 ASP A CA 20
ATOM 22938 C C . ASP A 1 58 ? -3.627 -9.110 -8.379 1.00 0.00 58 ASP A C 20
ATOM 22939 O O . ASP A 1 58 ? -2.485 -9.050 -7.924 1.00 0.00 58 ASP A O 20
ATOM 22948 N N . ALA A 1 59 ? -4.239 -10.261 -8.633 1.00 0.00 59 ALA A N 20
ATOM 22949 C CA . ALA A 1 59 ? -3.587 -11.543 -8.480 1.00 0.00 59 ALA A CA 20
ATOM 22950 C C . ALA A 1 59 ? -2.441 -11.707 -9.492 1.00 0.00 59 ALA A C 20
ATOM 22951 O O . ALA A 1 59 ? -1.440 -12.332 -9.157 1.00 0.00 59 ALA A O 20
ATOM 22958 N N . LYS A 1 60 ? -2.516 -11.155 -10.711 1.00 0.00 60 LYS A N 20
ATOM 22959 C CA . LYS A 1 60 ? -1.471 -11.314 -11.730 1.00 0.00 60 LYS A CA 20
ATOM 22960 C C . LYS A 1 60 ? -0.320 -10.321 -11.549 1.00 0.00 60 LYS A C 20
ATOM 22961 O O . LYS A 1 60 ? 0.816 -10.632 -11.922 1.00 0.00 60 LYS A O 20
ATOM 22980 N N . LYS A 1 61 ? -0.538 -9.150 -10.950 1.00 0.00 61 LYS A N 20
ATOM 22981 C CA . LYS A 1 61 ? 0.576 -8.364 -10.424 1.00 0.00 61 LYS A CA 20
ATOM 22982 C C . LYS A 1 61 ? 1.145 -9.065 -9.196 1.00 0.00 61 LYS A C 20
ATOM 22983 O O . LYS A 1 61 ? 2.362 -9.249 -9.151 1.00 0.00 61 LYS A O 20
ATOM 23002 N N . ARG A 1 62 ? 0.306 -9.482 -8.232 1.00 0.00 62 ARG A N 20
ATOM 23003 C CA . ARG A 1 62 ? 0.801 -10.196 -7.040 1.00 0.00 62 ARG A CA 20
ATOM 23004 C C . ARG A 1 62 ? 1.644 -11.430 -7.407 1.00 0.00 62 ARG A C 20
ATOM 23005 O O . ARG A 1 62 ? 2.645 -11.693 -6.745 1.00 0.00 62 ARG A O 20
ATOM 23026 N N . GLU A 1 63 ? 1.309 -12.146 -8.475 1.00 0.00 63 GLU A N 20
ATOM 23027 C CA . GLU A 1 63 ? 2.086 -13.269 -8.994 1.00 0.00 63 GLU A CA 20
ATOM 23028 C C . GLU A 1 63 ? 3.551 -12.914 -9.221 1.00 0.00 63 GLU A C 20
ATOM 23029 O O . GLU A 1 63 ? 4.440 -13.690 -8.867 1.00 0.00 63 GLU A O 20
ATOM 23041 N N . LEU A 1 64 ? 3.806 -11.782 -9.880 1.00 0.00 64 LEU A N 20
ATOM 23042 C CA . LEU A 1 64 ? 5.162 -11.399 -10.258 1.00 0.00 64 LEU A CA 20
ATOM 23043 C C . LEU A 1 64 ? 5.857 -10.759 -9.080 1.00 0.00 64 LEU A C 20
ATOM 23044 O O . LEU A 1 64 ? 7.019 -11.058 -8.848 1.00 0.00 64 LEU A O 20
ATOM 23060 N N . TYR A 1 65 ? 5.133 -9.937 -8.319 1.00 0.00 65 TYR A N 20
ATOM 23061 C CA . TYR A 1 65 ? 5.538 -9.332 -7.060 1.00 0.00 65 TYR A CA 20
ATOM 23062 C C . TYR A 1 65 ? 6.226 -10.391 -6.203 1.00 0.00 65 TYR A C 20
ATOM 23063 O O . TYR A 1 65 ? 7.396 -10.203 -5.874 1.00 0.00 65 TYR A O 20
ATOM 23081 N N . ASP A 1 66 ? 5.541 -11.510 -5.962 1.00 0.00 66 ASP A N 20
ATOM 23082 C CA . ASP A 1 66 ? 5.917 -12.608 -5.078 1.00 0.00 66 ASP A CA 20
ATOM 23083 C C . ASP A 1 66 ? 7.316 -13.149 -5.375 1.00 0.00 66 ASP A C 20
ATOM 23084 O O . ASP A 1 66 ? 8.080 -13.464 -4.460 1.00 0.00 66 ASP A O 20
ATOM 23093 N N . LYS A 1 67 ? 7.673 -13.235 -6.656 1.00 0.00 67 LYS A N 20
ATOM 23094 C CA . LYS A 1 67 ? 8.896 -13.874 -7.121 1.00 0.00 67 LYS A CA 20
ATOM 23095 C C . LYS A 1 67 ? 9.526 -13.081 -8.259 1.00 0.00 67 LYS A C 20
ATOM 23096 O O . LYS A 1 67 ? 9.858 -13.649 -9.302 1.00 0.00 67 LYS A O 20
ATOM 23115 N N . GLY A 1 68 ? 9.682 -11.768 -8.077 1.00 0.00 68 GLY A N 20
ATOM 23116 C CA . GLY A 1 68 ? 10.391 -10.928 -9.030 1.00 0.00 68 GLY A CA 20
ATOM 23117 C C . GLY A 1 68 ? 10.080 -9.441 -8.902 1.00 0.00 68 GLY A C 20
ATOM 23118 O O . GLY A 1 68 ? 10.965 -8.628 -9.179 1.00 0.00 68 GLY A O 20
ATOM 23122 N N . GLY A 1 69 ? 8.870 -9.051 -8.490 1.00 0.00 69 GLY A N 20
ATOM 23123 C CA . GLY A 1 69 ? 8.501 -7.645 -8.416 1.00 0.00 69 GLY A CA 20
ATOM 23124 C C . GLY A 1 69 ? 9.048 -6.950 -7.180 1.00 0.00 69 GLY A C 20
ATOM 23125 O O . GLY A 1 69 ? 9.751 -5.949 -7.304 1.00 0.00 69 GLY A O 20
ATOM 23129 N N . GLU A 1 70 ? 8.688 -7.447 -6.000 1.00 0.00 70 GLU A N 20
ATOM 23130 C CA . GLU A 1 70 ? 9.085 -6.851 -4.709 1.00 0.00 70 GLU A CA 20
ATOM 23131 C C . GLU A 1 70 ? 9.147 -7.856 -3.541 1.00 0.00 70 GLU A C 20
ATOM 23132 O O . GLU A 1 70 ? 9.392 -7.457 -2.396 1.00 0.00 70 GLU A O 20
ATOM 23144 N N . GLN A 1 71 ? 9.053 -9.139 -3.900 1.00 0.00 71 GLN A N 20
ATOM 23145 C CA . GLN A 1 71 ? 9.459 -10.383 -3.246 1.00 0.00 71 GLN A CA 20
ATOM 23146 C C . GLN A 1 71 ? 8.832 -10.686 -1.888 1.00 0.00 71 GLN A C 20
ATOM 23147 O O . GLN A 1 71 ? 9.014 -11.831 -1.412 1.00 0.00 71 GLN A O 20
#

Solvent-accessible surface area: 5789 Å² total; per-residue (Å²): 114,162,106,170,139,80,54,72,19,72,61,3,66,18,94,76,109,9,84,69,127,64,2,136,152,18,54,164,148,43,13,109,140,47,86,73,116,169,17,113,125,54,24,153,84,43,142,93,6,46,91,0,42,110,16,2,60,73,71,155,88,86,111,55,34,100,161,46,28,166,153

Radius of gyration: 12.63 Å; Cα contacts (8 Å, |Δi|>4): 62; chains: 1; bounding box: 26×34×26 Å

Foldseek 3Di:
DPPDPDALQVLLPHDPVDDLVRLVVSLVVVCVVQPCVVHVPRPVSVVSSCVSSVQSNDPVSVVCCVPPVVD

Secondary structure (DSSP, 8-state):
-------HHHHTTS-TT--HHHHHHHHHHHHHHH-GGG-SSSHHHHHHHHHHHHHTTSHHHHHHHTTT---

Nearest PDB structures (foldseek):
  2lo1-assembly1_A  TM=9.753E-01  e=1.287E-09  Homo sapiens
  2m6y-assembly1_A  TM=8.407E-01  e=5.467E-08  Homo sapiens
  2och-assembly1_A  TM=8.326E-01  e=1.732E-06  Caenorhabditis elegans
  2dn9-assembly1_A  TM=8.187E-01  e=3.862E-05  Homo sapiens
  7x89-assembly1_A  TM=7.459E-01  e=2.150E-05  Homo sapiens

InterPro domains:
  IPR001305 Heat shock protein DnaJ, cysteine-rich domain [PF00684] (134-200)
  IPR001305 Heat shock protein DnaJ, cysteine-rich domain [PS51188] (121-205)
  IPR001305 Heat shock protein DnaJ, cysteine-rich domain [cd10719] (134-200)
  IPR001623 DnaJ domain [PF00226] (6-65)
  IPR001623 DnaJ domain [PR00625] (8-26)
  IPR001623 DnaJ domain [PR00625] (26-41)
  IPR001623 DnaJ domain [PR00625] (60-79)
  IPR001623 DnaJ domain [PS50076] (6-68)
  IPR001623 DnaJ domain [SM00271] (5-60)
  IPR001623 DnaJ domain [cd06257] (6-57)
  IPR002939 Chaperone DnaJ, C-terminal [PF01556] (108-329)
  IPR008971 HSP40/DnaJ peptide-binding [SSF49493] (100-259)
  IPR008971 HSP40/DnaJ peptide-binding [SSF49493] (250-331)
  IPR012724 Chaperone DnaJ [MF_01152] (3-376)
  IPR018253 DnaJ domain, conserved site [PS00636] (45-64)
  IPR036410 Heat shock protein DnaJ, cysteine-rich domain superfamily [SSF57938] (131-203)
  IPR036869 Chaperone J-domain superfamily [G3DSA:1.10.287.110] (3-104)
  IPR036869 Chaperone J-domain superfamily [SSF46565] (2-98)
  IPR044713 DnaJ homolog subfamily A member 1/2-like [PTHR43888] (4-380)

Sequence (71 aa):
GMVKETTYYDVLGVKPNATQEELKKAYRKLALKYHPDKNPNEGEKFKQISQAYEVLSDAKKRELYDKGGEQGMVKETTYYDVLGVKPNATQEELKKAYRKLALKYHPDKNPNEGEKFKQISQAYEVLSDAKKRELYDKGGEQGMVKETTYYDVLGVKPNATQEELKKAYRKLALKYHPDKNPNEGEKFKQISQAYEVLSDAKKRELYDKGGEQGMVKETTYYDVLGVKPNATQEELKKAYRKLALKYHPDKNPNEGEKFKQISQAYEVLSDAKKRELYDKGGEQGMVKETTYYDVLGVKPNATQEELKKAYRKLALKYHPDKNPNEGEKFKQISQAYEVLSDAKKRELYDKGGEQGMVKETTYYDVLGVKPNATQEELKKAYRKLALKYHPDKNPNEGEKFKQISQAYEVLSDAKKRELYDKGGEQGMVKETTYYDVLGVKPNATQEELKKAYRKLALKYHPDKNPNEGEKFKQISQAYEVLSDAKKRELYDKGGEQGMVKETTYYDVLGVKPNATQEELKKAYRKLALKYHPDKNPNEGEKFKQISQAYEVLSDAKKRELYDKGGEQGMVKETTYYDVLGVKPNATQEELKKAYRKLALKYHPDKNPNEGEKFKQISQAYEVLSDAKKRELYDKGGEQGMVKETTYYDVLGVKPNATQEELKKAYRKLALKYHPDKNPNEGEKFKQISQAYEVLSDAKKRELYDKGGEQGMVKETTYYDVLGVKPNATQEELKKAYRKLALKYHPDKNPNEGEKFKQISQAYEVLSDAKKRELYDKGGEQGMVKETTYYDVLGVKPNATQEELKKAYRKLALKYHPDKNPNEGEKFKQISQAYEVLSDAKKRELYDKGGEQGMVKETTYYDVLGVKPNATQEELKKAYRKLALKYHPDKNPNEGEKFKQISQAYEVLSDAKKRELYDKGGEQGMVKETTYYDVLGVKPNATQEELKKAYRKLALKYHPDKNPNEGEKFKQISQAYEVLSDAKKRELYDKGGEQGMVKETTYYDVLGVKPNATQEELKKAYRKLALKYHPDKNPNEGEKFKQISQAYEVLSDAKKRELYDKGGEQGMVKETTYYDVLGVKPNATQEELKKAYRKLALKYHPDKNPNEGEKFKQISQAYEVLSDAKKRELYDKGGEQGMVKETTYYDVLGVKPNATQEELKKAYRKLALKYHPDKNPNEGEKFKQISQAYEVLSDAKKRELYDKGGEQGMVKETTYYDVLGVKPNATQEELKKAYRKLALKYHPDKNPNEGEKFKQISQAYEVLSDAKKRELYDKGGEQGMVKETTYYDVLGVKPNATQEELKKAYRKLALKYHPDKNPNEGEKFKQISQAYEVLSDAKKRELYDKGGEQGMVKETTYYDVLGVKPNATQEELKKAYRKLALKYHPDKNPNEGEKFKQISQAYEVLSDAKKRELYDKGGEQ